Protein 1PZG (pdb70)

Organism: Toxoplasma gondii (NCBI:txid5811)

Secondary structure (DSSP, 8-state):
----SPPPEEEEE--SHHHHHHHHHHHHHT--EEEEE-SSSSHHHHHHHHHHHHHHHTT----EEEE-SHHHHHTT-SEEEE--S-SS-TT--GGG--GGGGHHHHHHHHHHHHHHHHHH-TTPEEEE-PSSHHHHHHH---S---GGGEEE--HHHHHHHHHHHHHHHHTS-GGGEE--EEB-SSTT-EE-GGG-EETTEEHHHHHHTTSS-HHHHHHHHHHHHHHHHHHHHHHSSS---HHHHHHHHHHHHHHHTT--EEEEEEEEEESGGG-EEEEEEEEEEEETTEEEEEPPPP--HHHHHHHHHHHHHHHHHHHHHHHH---/----SPPPEEEEE--SHHHHHHHHHHHHHT--EEEEE-SSSSHHHHHHHHHHHHHHHTT----EEE--SHHHHHTT-SEEEE--S-SS-TT--GGG--SGGGHHHHHHHHHHHHHHHHHH-TTSEEEE-SSSHHHHHHH---S---GGGEEE--HHHHHHHHHHHHHHHHTS-GGGEE--EEB-SSTT-EE-GGG-EETTEEHHHHHHTTSS-HHHHHHHHHHHHHHHHHHHHHHSSS---HHHHHHHHHHHHHHHTT--EEEEEEEEEESGGG-EEEEEEEEEEEETTEEEEEPPPP--HHHHHHHHHHHHHHHHHHHHHHHH---/---SPPPEEEEE--SHHHHHHHHHHHHHT--EEEEE-SSSSHHHHHHHHHHHHHHHTT----EEE--SHHHHHTT-SEEEE--S-SS-TT--GGG--GGGGHHHHHHHHHHHHHHHHHH-TTSEEEE--SSHHHHHHH---S---GGGEEE--HHHHHHHHHHHHHHHHTS-GGGEE--EEB-SSTT-EE-GGG-EETTEEHHHHHHTTSS-HHHHHHHHHHHHHHHHHHHHHHSSS---HHHHHHHHHHHHHHHTT--EEEEEEEEEESGGG-EEEEEEEEEEEETTEEEEE--PPP-HHHHHHHHHHHHHHHHHHHHHHHH-/----SPPPEEEEE--SHHHHHHHHHHHHHT--EEEEE-SSSSHHHHHHHHHHHHHHHTT----EEE--SHHHHHTT-SEEEE--S-SS-TT--GGG--SGGGHHHHHHHHHHHHHHHHHH-TTSEEEE--SSHHHHHHH---S---GGGEEE--HHHHHHHHHHHHHHHHTS-GGGEE--EEB-SSTT-EE-GGG-EETTEEHHHHHHTTSS-HHHHHHHHHHHHHHHHHHHHHHSSS---HHHHHHHHHHHHHHHTT--EEEEEEEEEESGGG-EEEEEEEEEEEETTEEEEEPPPP--HHHHHHHHHHHHHHHHHHHHHHHH-

Foldseek 3Di:
DDDDDAFAEEFEAACPQQSLLLLLVCLLVVRGAYEYEYCDPPVQQVSQVVSCVVNVVNVHDHHYYYDHDLQVRQARHQEYEYADFDQADPPDDLVPGFLLVRVVGCLVVLLVSLLSCLVHPLNHQYEYERPPWFLSQLSVVNNPHDQLRTWYDAWLLLQLQLLVLVCVLQVHDSVQWGWTWWFGLALLIRTPLQPIDGNNHTCVVCCVVPSDHPVSSVVSNVCSRCVFSVQCVVVVDGTDHNSSSVRSSVLVSCQVVFVQDWGWTWGADDCQVHDHSTTITFTFTQGVSGGPGTDRDDDDPVRCVSNVVSVVVSVVSSVVSVVPDDD/DDDDDAFAEEFEAACPQQSLLLLLVCLLVVRGAYEYEYQDPPVQQVSQVVSCVVNVVNVHDHHRYYDYDLQVRQARHQEYEYADFDQADPPDDLVPGFLLVRVVTCLVVLLVSLLSCLVHPLPHQYEYERPPFQLSQLSVVNNPHDQLRTWYFAFLLLQVQLLVLVCVLQVHDSVQKGWTWWFGRALLIRTCQQPIDGNNHGVVVVCVVPSAHPVSSVVSNNCSRCVFSVQCVVVVDGTDHNSSSVRRSVLVSCQVAFVFDWGWTWGADPQAVHDHSGTITFTFTQGVSGGPGGDHDDADDVRNVSNVVSVVVSVVSNVVCVVPDDD/DDDDAFAEEFEAACPQQSLLLLLVCLLVVRGAYEYEYCDPPPQQVSQVVSCVVNVVNVHDHHRYYDHDLQVRQARHQEYEYAPFDFADPPDDLVPGFLLVRLPCVLVVLLVSLLSCLVHPLNHQYEYERPPWQLSQLSVVNNPHDQLRTWYQAWLLLQLQLLVLVCVLQVHDSVQWGWTWWFGQALLIRTPLQPIDGNNHGCVVCCVVVSAHPVSSVVSNNCSRCVFSVQCVVVVDGTDRNSSSVRRSVLVSCQVAFVFDWGWTWGADPQAVHDHSGTITFTFTQGVSGTPGGDRDDDDPVRVVSNVVSVVVSVVSNVVSVVVD/DDDDDAFAEEFEEACPQQSLLLLLVCLLVVRGAYEYEYCDPPVQQVSQVVSCVVNVVNVHDHHYYYDHDLQVRQARHQEYEYAPFDQADPPDDLVPGFLLVRQVTCLVVLLVNLLSCLVHPLNHQYEYERPPWQLSQLSVVNNPHDQQRTWYDAWLLLQLQLLVLVCVLQVHDSVQWGWTWWFGQALLIRTPLQPIDGNNHGCVVVCVVVSAHPVRSVVSRNCSRCVFSVQCVVVVDGTDHNSSSVRRSVLVSCQVAFVFDFGWTWGADPQQVHDHSTTITFTFTQGVSGGPGTDRDDDDPVRVVSNVVSVVVSVVSNVVSVVVD

Sequence (1303 aa):
PALVQRRKKVAMIGSGMIGGTMGYLCALRELADVVLYDVVKGMPEGKALDLSHVTSVVDTNVSVRAEYSYEAALTGADCVIVTAGLTKVPGKPDSEWSRNDLLPFNSKIIREIGQNIKKYCPKTFIIVVTNPLDCMVKVMEASGVPTNMICGMACMLDSGRFRRYVADALSVSPRDVQATVIGTHGDCMVPLVRYITVNGYPIQKFIKDGVVTEKQLEEIAEHTKVSGGEIVRFLGQGSAYYAPAASAVAMATSFLNDEKRVIPCSVYCNGEYGLKDMFIGLPAVIGGAGIERVIELELNEEEKKQFQKSVDDVMALNKAVAALQAPPALVQRRKKVAMIGSGMIGGTMGYLCALRELADVVLYDVVKGMPEGKALDLSHVTSVVDTNVSVRAEYSYEAALTGADCVIVTAGLTKVPGKPDSEWSRNDLLPFNSKIIREIGQNIKKYCPKTFIIVVTNPLDCMVKVMEASGVPTNMICGMACMLDSGRFRRYVADALSVSPRDVQATVIGTHGDCMVPLVRYITVNGYPIQKFIKDGVVTEKQLEEIAEHTKVSGGEIVRFLGQGSAYYAPAASAVAMATSFLNDEKRVIPCSVYCNGEYGLKDMFIGLPAVIGGAGIERVIELELNEEEKKQFQKSVDDVMALNKAVAALQAPALVQRRKKVAMIGSGMIGGTMGYLCALRELADVVLYDVVKGMPEGKALDLSHVTSVVDTNVSVRAEYSYEAALTGADCVIVTAGLTKVPGKPDSEWSRNDLLPFNSKIIREIGQNIKKYCPKTFIIVVTNPLDCMVKVMEASGVPTNMICGMACMLDSGRFRRYVADALSVSPRDVQATVIGTHGDCMVPLVRYITVNGYPIQKFIKDGVVTEKQLEEIAEHTKVSGGEIVRFLGQGSAYYAPAASAVAMATSFLNDEKRVIPCSVYCNGEYGLKDMFIGLPAVIGGAGIERVIELELNEEEKKQFQKSVDDVMALNKAVAALQPALVQRRKKVAMIGSGMIGGTMGYLCALRELADVVLYDVVKGMPEGKALDLSHVTSVVDTNVSVRAEYSYEAALTGADCVIVTAGLTKVPGKPDSEWSRNDLLPFNSKIIREIGQNIKKYCPKTFIIVVTNPLDCMVKVMEASGVPTNMICGMACMLDSGRFRRYVADALSVSPRDVQATVIGTHGDCMVPLVRYITVNGYPIQKFIKDGVVTEKQLEEIAEHTKVSGGEIVRFLGQGSAYYAPAASAVAMATSFLNDEKRVIPCSVYCNGEYGLKDMFIGLPAVIGGAGIERVIELELNEEEKKQFQKSVDDVMALNKAVAALQ

Radius of gyration: 30.31 Å; Cα contacts (8 Å, |Δi|>4): 3137; chains: 4; bounding box: 79×86×85 Å

Nearest PDB structures (foldseek):
  1pzh-assembly1_C  TM=1.002E+00  e=8.165E-69  Toxoplasma gondii ME49
  1sow-assembly1_B  TM=9.943E-01  e=5.578E-57  Toxoplasma gondii
  4plf-assembly1_B  TM=9.916E-01  e=6.527E-54  Apicomplexa
  4plt-assembly1_B  TM=9.874E-01  e=1.674E-49  Apicomplexa
  7w8a-assembly1_A  TM=9.657E-01  e=4.203E-42  Babesia orientalis

Structure (mmCIF, N/CA/C/O backbone):
data_1PZG
#
_entry.id   1PZG
#
_cell.length_a   67.935
_cell.length_b   124.978
_cell.length_c   86.388
_cell.angle_alpha   90.00
_cell.angle_beta   105.94
_cell.angle_gamma   90.00
#
_symmetry.space_group_name_H-M   'P 1 21 1'
#
loop_
_entity.id
_entity.type
_entity.pdbx_description
1 polymer 'lactate dehydrogenase'
2 non-polymer 'SULFATE ION'
3 non-polymer '3-ACETYLPYRIDINE ADENINE DINUCLEOTIDE'
4 water water
#
loop_
_atom_site.group_PDB
_atom_site.id
_atom_site.type_symbol
_atom_site.label_atom_id
_atom_site.label_alt_id
_atom_site.label_comp_id
_atom_site.label_asym_id
_atom_site.label_entity_id
_atom_site.label_seq_id
_atom_site.pdbx_PDB_ins_code
_atom_site.Cartn_x
_atom_site.Cartn_y
_atom_site.Cartn_z
_atom_site.occupancy
_atom_site.B_iso_or_equiv
_atom_site.auth_seq_id
_atom_site.auth_comp_id
_atom_site.auth_asym_id
_atom_site.auth_atom_id
_atom_site.pdbx_PDB_model_num
ATOM 1 N N . PRO A 1 3 ? 12.137 -15.881 62.849 1.00 37.05 14 PRO A N 1
ATOM 2 C CA . PRO A 1 3 ? 12.537 -15.399 61.499 1.00 35.77 14 PRO A CA 1
ATOM 3 C C . PRO A 1 3 ? 12.712 -13.879 61.519 1.00 33.53 14 PRO A C 1
ATOM 4 O O . PRO A 1 3 ? 12.488 -13.236 62.547 1.00 34.16 14 PRO A O 1
ATOM 8 N N . ALA A 1 4 ? 13.100 -13.322 60.375 1.00 30.87 15 ALA A N 1
ATOM 9 C CA . ALA A 1 4 ? 13.322 -11.886 60.218 1.00 28.84 15 ALA A CA 1
ATOM 10 C C . ALA A 1 4 ? 12.047 -11.051 60.369 1.00 24.37 15 ALA A C 1
ATOM 11 O O . ALA A 1 4 ? 11.026 -11.340 59.755 1.00 23.86 15 ALA A O 1
ATOM 13 N N . LEU A 1 5 ? 12.121 -10.001 61.176 1.00 23.62 16 LEU A N 1
ATOM 14 C CA . LEU A 1 5 ? 10.963 -9.129 61.387 1.00 21.34 16 LEU A CA 1
ATOM 15 C C . LEU A 1 5 ? 10.694 -8.329 60.126 1.00 21.44 16 LEU A C 1
ATOM 16 O O . LEU A 1 5 ? 11.615 -7.742 59.551 1.00 23.01 16 LEU A O 1
ATOM 21 N N . VAL A 1 6 ? 9.436 -8.316 59.688 1.00 18.51 17 VAL A N 1
ATOM 22 C CA . VAL A 1 6 ? 9.030 -7.598 58.489 1.00 18.84 17 VAL A CA 1
ATOM 23 C C . VAL A 1 6 ? 8.128 -6.409 58.819 1.00 18.76 17 VAL A C 1
ATOM 24 O O . VAL A 1 6 ? 8.262 -5.343 58.216 1.00 19.76 17 VAL A O 1
ATOM 28 N N . GLN A 1 7 ? 7.198 -6.600 59.751 1.00 16.68 18 GLN A N 1
ATOM 29 C CA . GLN A 1 7 ? 6.293 -5.534 60.186 1.00 16.68 18 GLN A CA 1
ATOM 30 C C . GLN A 1 7 ? 6.614 -5.209 61.643 1.00 16.73 18 GLN A C 1
ATOM 31 O O . GLN A 1 7 ? 6.301 -5.989 62.544 1.00 19.88 18 GLN A O 1
ATOM 37 N N . ARG A 1 8 ? 7.250 -4.060 61.861 1.00 16.55 19 ARG A N 1
ATOM 38 C CA . ARG A 1 8 ? 7.642 -3.628 63.198 1.00 17.13 19 ARG A CA 1
ATOM 39 C C . ARG A 1 8 ? 6.562 -2.713 63.737 1.00 15.94 19 ARG A C 1
ATOM 40 O O . ARG A 1 8 ? 6.063 -1.851 63.008 1.00 17.16 19 ARG A O 1
ATOM 48 N N . ARG A 1 9 ? 6.186 -2.893 65.002 1.00 14.25 20 ARG A N 1
ATOM 49 C CA . ARG A 1 9 ? 5.190 -2.005 65.598 1.00 14.80 20 ARG A CA 1
ATOM 50 C C . ARG A 1 9 ? 5.704 -0.577 65.634 1.00 13.03 20 ARG A C 1
ATOM 51 O O . ARG A 1 9 ? 6.921 -0.341 65.688 1.00 15.00 20 ARG A O 1
ATOM 59 N N . LYS A 1 10 ? 4.779 0.376 65.641 1.00 12.93 21 LYS A N 1
ATOM 60 C CA . LYS A 1 10 ? 5.176 1.772 65.756 1.00 12.14 21 LYS A CA 1
ATOM 61 C C . LYS A 1 10 ? 5.682 1.938 67.191 1.00 12.82 21 LYS A C 1
ATOM 62 O O . LYS A 1 10 ? 5.324 1.154 68.081 1.00 15.78 21 LYS A O 1
ATOM 68 N N . LYS A 1 11 ? 6.511 2.954 67.417 1.00 13.53 22 LYS A N 1
ATOM 69 C CA . LYS A 1 11 ? 7.053 3.236 68.750 1.00 13.54 22 LYS A CA 1
ATOM 70 C C . LYS A 1 11 ? 6.827 4.714 69.059 1.00 13.78 22 LYS A C 1
ATOM 71 O O . LYS A 1 11 ? 7.164 5.592 68.257 1.00 13.26 22 LYS A O 1
ATOM 77 N N . VAL A 1 12 ? 6.246 4.988 70.227 1.00 12.92 23 VAL A N 1
ATOM 78 C CA . VAL A 1 12 ? 6.002 6.358 70.636 1.00 14.48 23 VAL A CA 1
ATOM 79 C C . VAL A 1 12 ? 6.730 6.560 71.951 1.00 13.74 23 VAL A C 1
ATOM 80 O O . VAL A 1 12 ? 6.540 5.769 72.899 1.00 14.30 23 VAL A O 1
ATOM 84 N N . ALA A 1 13 ? 7.567 7.603 72.004 1.00 13.03 24 ALA A N 1
ATOM 85 C CA . ALA A 1 13 ? 8.311 7.901 73.219 1.00 13.58 24 ALA A CA 1
ATOM 86 C C . ALA A 1 13 ? 7.654 9.029 73.982 1.00 11.60 24 ALA A C 1
ATOM 87 O O . ALA A 1 13 ? 7.426 10.128 73.443 1.00 12.93 24 ALA A O 1
ATOM 89 N N . MET A 1 14 ? 7.333 8.750 75.240 1.00 12.54 25 MET A N 1
ATOM 90 C CA . MET A 1 14 ? 6.748 9.779 76.090 1.00 14.11 25 MET A CA 1
ATOM 91 C C . MET A 1 14 ? 7.891 10.404 76.894 1.00 12.77 25 MET A C 1
ATOM 92 O O . MET A 1 14 ? 8.419 9.786 77.833 1.00 13.65 25 MET A O 1
ATOM 97 N N . ILE A 1 15 ? 8.315 11.603 76.504 1.00 13.86 26 ILE A N 1
ATOM 98 C CA . ILE A 1 15 ? 9.400 12.258 77.240 1.00 13.89 26 ILE A CA 1
ATOM 99 C C . ILE A 1 15 ? 8.684 13.124 78.264 1.00 13.21 26 ILE A C 1
ATOM 100 O O . ILE A 1 15 ? 8.173 14.210 77.961 1.00 12.98 26 ILE A O 1
ATOM 105 N N . GLY A 1 16 ? 8.662 12.600 79.490 1.00 13.50 27 GLY A N 1
ATOM 106 C CA . GLY A 1 16 ? 7.901 13.200 80.567 1.00 15.11 27 GLY A CA 1
ATOM 107 C C . GLY A 1 16 ? 6.903 12.086 80.864 1.00 14.95 27 GLY A C 1
ATOM 108 O O . GLY A 1 16 ? 6.147 11.671 79.974 1.00 14.01 27 GLY A O 1
ATOM 109 N N . SER A 1 17 ? 6.895 11.582 82.098 1.00 14.79 28 SER A N 1
ATOM 110 C CA . SER A 1 17 ? 6.018 10.478 82.479 1.00 14.14 28 SER A CA 1
ATOM 111 C C . SER A 1 17 ? 5.104 10.805 83.634 1.00 14.02 28 SER A C 1
ATOM 112 O O . SER A 1 17 ? 4.773 9.924 84.430 1.00 14.75 28 SER A O 1
ATOM 115 N N . GLY A 1 18 ? 4.730 12.075 83.708 1.00 13.66 29 GLY A N 1
ATOM 116 C CA . GLY A 1 18 ? 3.823 12.568 84.727 1.00 15.02 29 GLY A CA 1
ATOM 117 C C . GLY A 1 18 ? 2.390 12.243 84.334 1.00 14.86 29 GLY A C 1
ATOM 118 O O . GLY A 1 18 ? 2.155 11.233 83.643 1.00 14.65 29 GLY A O 1
ATOM 119 N N . MET A 1 19 ? 1.439 13.099 84.714 1.00 14.86 30 MET A N 1
ATOM 120 C CA . MET A 1 19 ? 0.039 12.814 84.443 1.00 16.83 30 MET A CA 1
ATOM 121 C C . MET A 1 19 ? -0.258 12.630 82.971 1.00 1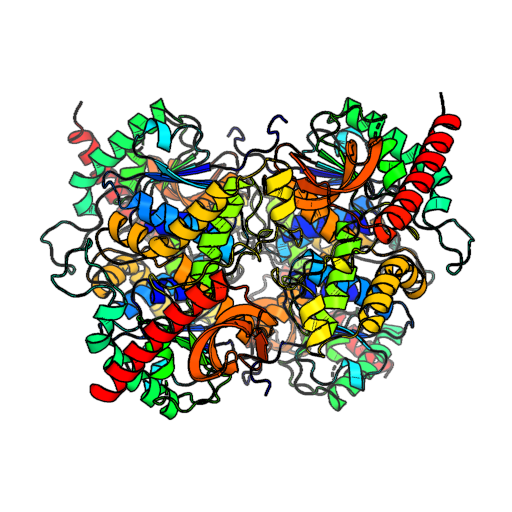5.13 30 MET A C 1
ATOM 122 O O . MET A 1 19 ? -0.850 11.626 82.570 1.00 14.79 30 MET A O 1
ATOM 127 N N . ILE A 1 20 ? 0.171 13.571 82.147 1.00 13.37 31 ILE A N 1
ATOM 128 C CA . ILE A 1 20 ? -0.142 13.415 80.726 1.00 13.19 31 ILE A CA 1
ATOM 129 C C . ILE A 1 20 ? 0.626 12.267 80.066 1.00 13.69 31 ILE A C 1
ATOM 130 O O . ILE A 1 20 ? 0.056 11.487 79.289 1.00 12.80 31 ILE A O 1
ATOM 135 N N . GLY A 1 21 ? 1.912 12.144 80.389 1.00 13.77 32 GLY A N 1
ATOM 136 C CA . GLY A 1 21 ? 2.710 11.083 79.796 1.00 13.30 32 GLY A CA 1
ATOM 137 C C . GLY A 1 21 ? 2.153 9.701 80.079 1.00 12.78 32 GLY A C 1
ATOM 138 O O . GLY A 1 21 ? 2.063 8.869 79.186 1.00 13.12 32 GLY A O 1
ATOM 139 N N . GLY A 1 22 ? 1.787 9.449 81.331 1.00 13.15 33 GLY A N 1
ATOM 140 C CA . GLY A 1 22 ? 1.238 8.150 81.683 1.00 14.06 33 GLY A CA 1
ATOM 141 C C . GLY A 1 22 ? -0.111 7.916 81.033 1.00 13.10 33 GLY A C 1
ATOM 142 O O . GLY A 1 22 ? -0.405 6.800 80.584 1.00 12.56 33 GLY A O 1
ATOM 143 N N . THR A 1 23 ? -0.930 8.967 80.974 1.00 12.90 35 THR A N 1
ATOM 144 C CA . THR A 1 23 ? -2.258 8.856 80.372 1.00 12.77 35 THR A CA 1
ATOM 145 C C . THR A 1 23 ? -2.143 8.548 78.877 1.00 13.76 35 THR A C 1
ATOM 146 O O . THR A 1 23 ? -2.943 7.780 78.328 1.00 13.12 35 THR A O 1
ATOM 150 N N . MET A 1 24 ? -1.150 9.135 78.213 1.00 13.14 36 MET A N 1
ATOM 151 C CA . MET A 1 24 ? -0.979 8.842 76.786 1.00 13.28 36 MET A CA 1
ATOM 152 C C . MET A 1 24 ? -0.504 7.392 76.613 1.00 13.36 36 MET A C 1
ATOM 153 O O . MET A 1 24 ? -0.878 6.709 75.647 1.00 12.35 36 MET A O 1
ATOM 158 N N . GLY A 1 25 ? 0.346 6.935 77.528 1.00 13.05 37 GLY A N 1
ATOM 159 C CA . GLY A 1 25 ? 0.805 5.551 77.482 1.00 13.08 37 GLY A CA 1
ATOM 160 C C . GLY A 1 25 ? -0.403 4.639 77.606 1.00 13.77 37 GLY A C 1
ATOM 161 O O . GLY A 1 25 ? -0.488 3.610 76.941 1.00 13.58 37 GLY A O 1
ATOM 162 N N . TYR A 1 26 ? -1.350 5.025 78.463 1.00 12.61 38 TYR A N 1
ATOM 163 C CA . TYR A 1 26 ? -2.564 4.229 78.657 1.00 11.21 38 TYR A CA 1
ATOM 164 C C . TYR A 1 26 ? -3.355 4.128 77.346 1.00 12.60 38 TYR A C 1
ATOM 165 O O . TYR A 1 26 ? -3.780 3.047 76.961 1.00 13.44 38 TYR A O 1
ATOM 174 N N . LEU A 1 27 ? -3.550 5.249 76.650 1.00 12.82 39 LEU A N 1
ATOM 175 C CA . LEU A 1 27 ? -4.305 5.208 75.395 1.00 12.09 39 LEU A CA 1
ATOM 176 C C . LEU A 1 27 ? -3.615 4.275 74.387 1.00 13.46 39 LEU A C 1
ATOM 177 O O . LEU A 1 27 ? -4.276 3.538 73.640 1.00 11.91 39 LEU A O 1
ATOM 182 N N . CYS A 1 28 ? -2.283 4.324 74.348 1.00 13.58 40 CYS A N 1
ATOM 183 C CA . CYS A 1 28 ? -1.553 3.459 73.417 1.00 14.28 40 CYS A CA 1
ATOM 184 C C . CYS A 1 28 ? -1.761 1.966 73.736 1.00 13.96 40 CYS A C 1
ATOM 185 O O . CYS A 1 28 ? -1.962 1.148 72.842 1.00 14.01 40 CYS A O 1
ATOM 188 N N . ALA A 1 29 ? -1.721 1.614 75.017 1.00 13.70 41 ALA A N 1
ATOM 189 C CA . ALA A 1 29 ? -1.930 0.229 75.406 1.00 12.09 41 ALA A CA 1
ATOM 190 C C . ALA A 1 29 ? -3.387 -0.205 75.178 1.00 12.71 41 ALA A C 1
ATOM 191 O O . ALA A 1 29 ? -3.643 -1.324 74.728 1.00 13.91 41 ALA A O 1
ATOM 193 N N . LEU A 1 30 ? -4.335 0.684 75.473 1.00 12.58 42 LEU A N 1
ATOM 194 C CA . LEU A 1 30 ? -5.751 0.350 75.322 1.00 12.74 42 LEU A CA 1
ATOM 195 C C . LEU A 1 30 ? -6.135 0.093 73.886 1.00 12.71 42 LEU A C 1
ATOM 196 O O . LEU A 1 30 ? -7.009 -0.745 73.603 1.00 13.67 42 LEU A O 1
ATOM 201 N N . ARG A 1 31 ? -5.466 0.819 72.988 1.00 12.56 43 ARG A N 1
ATOM 202 C CA . ARG A 1 31 ? -5.773 0.783 71.553 1.00 13.16 43 ARG A CA 1
ATOM 203 C C . ARG A 1 31 ? -4.807 -0.031 70.699 1.00 13.69 43 ARG A C 1
ATOM 204 O O . ARG A 1 31 ? -5.006 -0.159 69.482 1.00 14.87 43 ARG A O 1
ATOM 212 N N . GLU A 1 32 ? -3.794 -0.594 71.340 1.00 13.22 44 GLU A N 1
ATOM 213 C CA . GLU A 1 32 ? -2.731 -1.349 70.642 1.00 12.74 44 GLU A CA 1
ATOM 214 C C . GLU A 1 32 ? -2.153 -0.458 69.545 1.00 13.52 44 GLU A C 1
ATOM 215 O O . GLU A 1 32 ? -1.850 -0.915 68.426 1.00 15.01 44 GLU A O 1
ATOM 221 N N . LEU A 1 33 ? -1.972 0.812 69.866 1.00 14.35 45 LEU A N 1
ATOM 222 C CA . LEU A 1 33 ? -1.487 1.760 68.874 1.00 14.25 45 LEU A CA 1
ATOM 223 C C . LEU A 1 33 ? 0.001 1.681 68.590 1.00 14.99 45 LEU A C 1
ATOM 224 O O . LEU A 1 33 ? 0.438 1.825 67.432 1.00 14.20 45 LEU A O 1
ATOM 229 N N . ALA A 1 34 ? 0.784 1.423 69.629 1.00 13.58 46 ALA A N 1
ATOM 230 C CA . ALA A 1 34 ? 2.232 1.423 69.471 1.00 13.02 46 ALA A CA 1
ATOM 231 C C . ALA A 1 34 ? 2.904 0.935 70.731 1.00 13.30 46 ALA A C 1
ATOM 232 O O . ALA A 1 34 ? 2.302 0.925 71.814 1.00 13.18 46 ALA A O 1
ATOM 234 N N . ASP A 1 35 ? 4.163 0.532 70.583 1.00 13.48 47 ASP A N 1
ATOM 235 C CA . ASP A 1 35 ? 4.989 0.231 71.757 1.00 12.51 47 ASP A CA 1
ATOM 236 C C . ASP A 1 35 ? 5.240 1.607 72.384 1.00 12.95 47 ASP A C 1
ATOM 237 O O . ASP A 1 35 ? 5.326 2.623 71.687 1.00 14.36 47 ASP A O 1
ATOM 242 N N . VAL A 1 36 ? 5.371 1.623 73.704 1.00 13.47 49 VAL A N 1
ATOM 243 C CA . VAL A 1 36 ? 5.538 2.856 74.462 1.00 13.62 49 VAL A CA 1
ATOM 244 C C . VAL A 1 36 ? 6.785 2.847 75.318 1.00 14.06 49 VAL A C 1
ATOM 245 O O . VAL A 1 36 ? 7.100 1.836 75.928 1.00 14.39 49 VAL A O 1
ATOM 249 N N . VAL A 1 37 ? 7.484 3.981 75.358 1.00 13.86 50 VAL A N 1
ATOM 250 C CA . VAL A 1 37 ? 8.609 4.129 76.276 1.00 14.70 50 VAL A CA 1
ATOM 251 C C . VAL A 1 37 ? 8.241 5.314 77.156 1.00 14.93 50 VAL A C 1
ATOM 252 O O . VAL A 1 37 ? 7.740 6.331 76.664 1.00 15.17 50 VAL A O 1
ATOM 256 N N . LEU A 1 38 ? 8.428 5.154 78.464 1.00 15.00 51 LEU A N 1
ATOM 257 C CA . LEU A 1 38 ? 8.188 6.218 79.425 1.00 14.42 51 LEU A CA 1
ATOM 258 C C . LEU A 1 38 ? 9.558 6.663 79.924 1.00 15.72 51 LEU A C 1
ATOM 259 O O . LEU A 1 38 ? 10.331 5.855 80.447 1.00 17.52 51 LEU A O 1
ATOM 264 N N . TYR A 1 39 ? 9.841 7.947 79.766 1.00 14.87 52 TYR A N 1
ATOM 265 C CA . TYR A 1 39 ? 11.100 8.524 80.212 1.00 15.34 52 TYR A CA 1
ATOM 266 C C . TYR A 1 39 ? 10.817 9.701 81.143 1.00 16.16 52 TYR A C 1
ATOM 267 O O . TYR A 1 39 ? 9.897 10.486 80.897 1.00 15.90 52 TYR A O 1
ATOM 276 N N . ASP A 1 40 ? 11.597 9.825 82.217 1.00 16.05 53 ASP A N 1
ATOM 277 C CA . ASP A 1 40 ? 11.419 10.959 83.122 1.00 17.42 53 ASP A CA 1
ATOM 278 C C . ASP A 1 40 ? 12.727 11.124 83.874 1.00 18.40 53 ASP A C 1
ATOM 279 O O . ASP A 1 40 ? 13.558 10.210 83.880 1.00 20.21 53 ASP A O 1
ATOM 284 N N . VAL A 1 41 ? 12.924 12.287 84.477 1.00 19.88 54 VAL A N 1
ATOM 285 C CA . VAL A 1 41 ? 14.127 12.474 85.284 1.00 20.83 54 VAL A CA 1
ATOM 286 C C . VAL A 1 41 ? 13.879 11.910 86.682 1.00 22.10 54 VAL A C 1
ATOM 287 O O . VAL A 1 41 ? 14.817 11.703 87.450 1.00 23.54 54 VAL A O 1
ATOM 291 N N . VAL A 1 42 ? 12.616 11.684 87.023 1.00 22.64 55 VAL A N 1
ATOM 292 C CA . VAL A 1 42 ? 12.287 11.109 88.319 1.00 24.53 55 VAL A CA 1
ATOM 293 C C . VAL A 1 42 ? 12.486 9.609 88.208 1.00 28.69 55 VAL A C 1
ATOM 294 O O . VAL A 1 42 ? 11.912 8.958 87.337 1.00 28.92 55 VAL A O 1
ATOM 298 N N . LYS A 1 43 ? 13.302 9.073 89.106 1.00 30.43 56 LYS A N 1
ATOM 299 C CA . LYS A 1 43 ? 13.614 7.659 89.119 1.00 31.36 56 LYS A CA 1
ATOM 300 C C . LYS A 1 43 ? 12.540 6.862 89.835 1.00 30.19 56 LYS A C 1
ATOM 301 O O . LYS A 1 43 ? 11.961 7.312 90.838 1.00 30.45 56 LYS A O 1
ATOM 307 N N . GLY A 1 44 ? 12.263 5.685 89.294 1.00 27.66 57 GLY A N 1
ATOM 308 C CA . GLY A 1 44 ? 11.277 4.813 89.898 1.00 24.67 57 GLY A CA 1
ATOM 309 C C . GLY A 1 44 ? 9.866 4.923 89.356 1.00 23.94 57 GLY A C 1
ATOM 310 O O . GLY A 1 44 ? 9.313 3.937 88.870 1.00 22.12 57 GLY A O 1
ATOM 311 N N . MET A 1 45 ? 9.295 6.120 89.422 1.00 21.97 58 MET A N 1
ATOM 312 C CA . MET A 1 45 ? 7.919 6.341 88.997 1.00 21.89 58 MET A CA 1
ATOM 313 C C . MET A 1 45 ? 7.602 5.834 87.575 1.00 20.67 58 MET A C 1
ATOM 314 O O . MET A 1 45 ? 6.588 5.155 87.373 1.00 19.62 58 MET A O 1
ATOM 319 N N . PRO A 1 46 ? 8.458 6.133 86.581 1.00 18.36 59 PRO A N 1
ATOM 320 C CA . PRO A 1 46 ? 8.134 5.623 85.236 1.00 18.66 59 PRO A CA 1
ATOM 321 C C . PRO A 1 46 ? 8.095 4.088 85.204 1.00 18.70 59 PRO A C 1
ATOM 322 O O . PRO A 1 46 ? 7.334 3.493 84.441 1.00 16.83 59 PRO A O 1
ATOM 326 N N . GLU A 1 47 ? 8.921 3.442 86.032 1.00 18.20 60 GLU A N 1
ATOM 327 C CA . GLU A 1 47 ? 8.951 1.989 86.045 1.00 18.22 60 GLU A CA 1
ATOM 328 C C . GLU A 1 47 ? 7.663 1.439 86.638 1.00 16.92 60 GLU A C 1
ATOM 329 O O . GLU A 1 47 ? 7.156 0.410 86.191 1.00 17.26 60 GLU A O 1
ATOM 335 N N . GLY A 1 48 ? 7.122 2.150 87.623 1.00 16.47 61 GLY A N 1
ATOM 336 C CA . GLY A 1 48 ? 5.874 1.728 88.241 1.00 15.83 61 GLY A CA 1
ATOM 337 C C . GLY A 1 48 ? 4.736 1.867 87.239 1.00 15.35 61 GLY A C 1
ATOM 338 O O . GLY A 1 48 ? 3.899 0.955 87.095 1.00 15.24 61 GLY A O 1
ATOM 339 N N . LYS A 1 49 ? 4.693 3.001 86.550 1.00 14.11 62 LYS A N 1
ATOM 340 C CA . LYS A 1 49 ? 3.655 3.217 85.547 1.00 14.04 62 LYS A CA 1
ATOM 341 C C . LYS A 1 49 ? 3.812 2.253 84.382 1.00 15.14 62 LYS A C 1
ATOM 342 O O . LYS A 1 49 ? 2.821 1.776 83.841 1.00 13.97 62 LYS A O 1
ATOM 348 N N . ALA A 1 50 ? 5.044 1.981 83.962 1.00 14.77 63 ALA A N 1
ATOM 349 C CA . ALA A 1 50 ? 5.217 1.052 82.856 1.00 14.62 63 ALA A CA 1
ATOM 350 C C . ALA A 1 50 ? 4.716 -0.348 83.227 1.00 15.02 63 ALA A C 1
ATOM 351 O O . ALA A 1 50 ? 4.123 -1.047 82.398 1.00 14.04 63 ALA A O 1
ATOM 353 N N . LEU A 1 51 ? 4.947 -0.763 84.470 1.00 14.73 64 LEU A N 1
ATOM 354 C CA . LEU A 1 51 ? 4.453 -2.062 84.912 1.00 13.24 64 LEU A CA 1
ATOM 355 C C . LEU A 1 51 ? 2.914 -2.059 84.878 1.00 13.57 64 LEU A C 1
ATOM 356 O O . LEU A 1 51 ? 2.286 -2.980 84.356 1.00 12.60 64 LEU A O 1
ATOM 361 N N . ASP A 1 52 ? 2.314 -1.026 85.461 1.00 14.23 65 ASP A N 1
ATOM 362 C CA . ASP A 1 52 ? 0.857 -0.905 85.511 1.00 13.47 65 ASP A CA 1
ATOM 363 C C . ASP A 1 52 ? 0.291 -0.979 84.083 1.00 14.21 65 ASP A C 1
ATOM 364 O O . ASP A 1 52 ? -0.631 -1.758 83.804 1.00 12.72 65 ASP A O 1
ATOM 369 N N . LEU A 1 53 ? 0.868 -0.194 83.177 1.00 13.63 66 LEU A N 1
ATOM 370 C CA . LEU A 1 53 ? 0.423 -0.181 81.784 1.00 14.33 66 LEU A CA 1
ATOM 371 C C . LEU A 1 53 ? 0.652 -1.521 81.080 1.00 14.79 66 LEU A C 1
ATOM 372 O O . LEU A 1 53 ? -0.156 -1.932 80.235 1.00 15.39 66 LEU A O 1
ATOM 377 N N . SER A 1 54 ? 1.737 -2.226 81.405 1.00 12.87 67 SER A N 1
ATOM 378 C CA . SER A 1 54 ? 1.942 -3.521 80.773 1.00 13.05 67 SER A CA 1
ATOM 379 C C . SER A 1 54 ? 0.816 -4.469 81.206 1.00 12.64 67 SER A C 1
ATOM 380 O O . SER A 1 54 ? 0.358 -5.301 80.438 1.00 13.47 67 SER A O 1
ATOM 383 N N . HIS A 1 55 ? 0.373 -4.335 82.458 1.00 12.96 68 HIS A N 1
ATOM 384 C CA . HIS A 1 55 ? -0.693 -5.185 82.972 1.00 13.57 68 HIS A CA 1
ATOM 385 C C . HIS A 1 55 ? -2.001 -4.888 82.248 1.00 13.29 68 HIS A C 1
ATOM 386 O O . HIS A 1 55 ? -2.836 -5.777 82.063 1.00 13.57 68 HIS A O 1
ATOM 393 N N . VAL A 1 56 ? -2.192 -3.631 81.862 1.00 12.02 69 VAL A N 1
ATOM 394 C CA . VAL A 1 56 ? -3.393 -3.245 81.139 1.00 11.73 69 VAL A CA 1
ATOM 395 C C . VAL A 1 56 ? -3.522 -4.044 79.846 1.00 12.39 69 VAL A C 1
ATOM 396 O O . VAL A 1 56 ? -4.616 -4.461 79.490 1.00 12.40 69 VAL A O 1
ATOM 400 N N . THR A 1 57 ? -2.409 -4.269 79.149 1.00 11.75 70 THR A N 1
ATOM 401 C CA . THR A 1 57 ? -2.497 -4.984 77.885 1.00 12.20 70 THR A CA 1
ATOM 402 C C . THR A 1 57 ? -3.167 -6.350 78.058 1.00 12.49 70 THR A C 1
ATOM 403 O O . THR A 1 57 ? -3.945 -6.770 77.211 1.00 12.64 70 THR A O 1
ATOM 407 N N . SER A 1 58 ? -2.905 -7.046 79.159 1.00 12.01 71 SER A N 1
ATOM 408 C CA . SER A 1 58 ? -3.575 -8.331 79.345 1.00 12.12 71 SER A CA 1
ATOM 409 C C . SER A 1 58 ? -5.062 -8.112 79.583 1.00 11.76 71 SER A C 1
ATOM 410 O O . SER A 1 58 ? -5.923 -8.774 78.980 1.00 11.38 71 SER A O 1
ATOM 413 N N . VAL A 1 59 ? -5.363 -7.196 80.490 1.00 12.35 72 VAL A N 1
ATOM 414 C CA . VAL A 1 59 ? -6.755 -6.963 80.825 1.00 12.48 72 VAL A CA 1
ATOM 415 C C . VAL A 1 59 ? -7.609 -6.641 79.618 1.00 13.55 72 VAL A C 1
ATOM 416 O O . VAL A 1 59 ? -8.740 -7.138 79.520 1.00 14.36 72 VAL A O 1
ATOM 420 N N . VAL A 1 60 A -7.078 -5.837 78.690 1.00 12.04 73 VAL A N 1
ATOM 421 C CA . VAL A 1 60 A -7.848 -5.463 77.491 1.00 11.67 73 VAL A CA 1
ATOM 422 C C . VAL A 1 60 A -7.498 -6.218 76.217 1.00 13.11 73 VAL A C 1
ATOM 423 O O . VAL A 1 60 A -7.902 -5.834 75.120 1.00 13.28 73 VAL A O 1
ATOM 427 N N . ASP A 1 61 B -6.745 -7.299 76.379 1.00 13.21 73 ASP A N 1
ATOM 428 C CA . ASP A 1 61 B -6.391 -8.169 75.270 1.00 13.23 73 ASP A CA 1
ATOM 429 C C . ASP A 1 61 B -5.626 -7.538 74.125 1.00 14.31 73 ASP A C 1
ATOM 430 O O . ASP A 1 61 B -5.941 -7.793 72.950 1.00 15.60 73 ASP A O 1
ATOM 435 N N . THR A 1 62 ? -4.618 -6.729 74.443 1.00 11.89 74 THR A N 1
ATOM 436 C CA . THR A 1 62 ? -3.803 -6.144 73.369 1.00 11.56 74 THR A CA 1
ATOM 437 C C . THR A 1 62 ? -2.367 -6.571 73.583 1.00 12.58 74 THR A C 1
ATOM 438 O O . THR A 1 62 ? -2.023 -7.137 74.626 1.00 12.21 74 THR A O 1
ATOM 442 N N . ASN A 1 63 ? -1.516 -6.319 72.599 1.00 12.89 75 ASN A N 1
ATOM 443 C CA . ASN A 1 63 ? -0.122 -6.634 72.802 1.00 11.98 75 ASN A CA 1
ATOM 444 C C . ASN A 1 63 ? 0.828 -5.555 72.298 1.00 14.21 75 ASN A C 1
ATOM 445 O O . ASN A 1 63 ? 1.109 -5.476 71.101 1.00 14.41 75 ASN A O 1
ATOM 450 N N . VAL A 1 64 ? 1.248 -4.686 73.212 1.00 13.73 76 VAL A N 1
ATOM 451 C CA . VAL A 1 64 ? 2.282 -3.706 72.927 1.00 13.80 76 VAL A CA 1
ATOM 452 C C . VAL A 1 64 ? 3.211 -3.781 74.127 1.00 14.77 76 VAL A C 1
ATOM 453 O O . VAL A 1 64 ? 2.829 -4.259 75.206 1.00 14.82 76 VAL A O 1
ATOM 457 N N . SER A 1 65 ? 4.441 -3.334 73.921 1.00 14.33 77 SER A N 1
ATOM 458 C CA . SER A 1 65 ? 5.468 -3.302 74.956 1.00 14.25 77 SER A CA 1
ATOM 459 C C . SER A 1 65 ? 5.442 -1.929 75.614 1.00 14.94 77 SER A C 1
ATOM 460 O O . SER A 1 65 ? 5.428 -0.923 74.916 1.00 15.97 77 SER A O 1
ATOM 463 N N . VAL A 1 66 ? 5.365 -1.874 76.944 1.00 13.61 78 VAL A N 1
ATOM 464 C CA . VAL A 1 66 ? 5.435 -0.598 77.642 1.00 13.56 78 VAL A CA 1
ATOM 465 C C . VAL A 1 66 ? 6.650 -0.737 78.559 1.00 14.97 78 VAL A C 1
ATOM 466 O O . VAL A 1 66 ? 6.717 -1.645 79.411 1.00 15.59 78 VAL A O 1
ATOM 470 N N . ARG A 1 67 ? 7.620 0.156 78.373 1.00 15.33 79 ARG A N 1
ATOM 471 C CA . ARG A 1 67 ? 8.843 0.100 79.150 1.00 16.57 79 ARG A CA 1
ATOM 472 C C . ARG A 1 67 ? 9.295 1.463 79.613 1.00 16.22 79 ARG A C 1
ATOM 473 O O . ARG A 1 67 ? 9.060 2.460 78.950 1.00 16.15 79 ARG A O 1
ATOM 481 N N . ALA A 1 68 ? 9.961 1.494 80.763 1.00 15.42 80 ALA A N 1
ATOM 482 C CA . ALA A 1 68 ? 10.523 2.744 81.260 1.00 16.14 80 ALA A CA 1
ATOM 483 C C . ALA A 1 68 ? 11.984 2.735 80.796 1.00 17.19 80 ALA A C 1
ATOM 484 O O . ALA A 1 68 ? 12.610 1.671 80.734 1.00 18.89 80 ALA A O 1
ATOM 486 N N . GLU A 1 69 ? 12.515 3.896 80.423 1.00 18.98 81 GLU A N 1
ATOM 487 C CA . GLU A 1 69 ? 13.918 3.985 80.006 1.00 21.91 81 GLU A CA 1
ATOM 488 C C . GLU A 1 69 ? 14.487 5.190 80.744 1.00 23.18 81 GLU A C 1
ATOM 489 O O . GLU A 1 69 ? 13.823 6.219 80.871 1.00 23.63 81 GLU A O 1
ATOM 495 N N . TYR A 1 70 ? 15.696 5.093 81.282 1.00 27.33 83 TYR A N 1
ATOM 496 C CA . TYR A 1 70 ? 16.158 6.286 81.970 1.00 27.49 83 TYR A CA 1
ATOM 497 C C . TYR A 1 70 ? 17.155 7.140 81.217 1.00 25.55 83 TYR A C 1
ATOM 498 O O . TYR A 1 70 ? 17.470 8.246 81.659 1.00 28.33 83 TYR A O 1
ATOM 507 N N . SER A 1 71 ? 17.623 6.652 80.069 1.00 22.63 84 SER A N 1
ATOM 508 C CA . SER A 1 71 ? 18.548 7.441 79.254 1.00 21.23 84 SER A CA 1
ATOM 509 C C . SER A 1 71 ? 17.814 7.962 78.019 1.00 19.08 84 SER A C 1
ATOM 510 O O . SER A 1 71 ? 16.886 7.320 77.509 1.00 18.57 84 SER A O 1
ATOM 513 N N . TYR A 1 72 ? 18.237 9.130 77.550 1.00 18.71 85 TYR A N 1
ATOM 514 C CA . TYR A 1 72 ? 17.658 9.733 76.362 1.00 18.25 85 TYR A CA 1
ATOM 515 C C . TYR A 1 72 ? 17.863 8.787 75.172 1.00 18.29 85 TYR A C 1
ATOM 516 O O . TYR A 1 72 ? 16.968 8.589 74.353 1.00 16.31 85 TYR A O 1
ATOM 525 N N . GLU A 1 73 A 19.044 8.189 75.069 1.00 18.81 86 GLU A N 1
ATOM 526 C CA . GLU A 1 73 A 19.277 7.307 73.934 1.00 17.23 86 GLU A CA 1
ATOM 527 C C . GLU A 1 73 A 18.306 6.126 73.892 1.00 16.81 86 GLU A C 1
ATOM 528 O O . GLU A 1 73 A 17.704 5.849 72.854 1.00 18.00 86 GLU A O 1
ATOM 534 N N . ALA A 1 74 B 18.116 5.448 75.019 1.00 17.03 86 ALA A N 1
ATOM 535 C CA . ALA A 1 74 B 17.222 4.297 75.008 1.00 17.26 86 ALA A CA 1
ATOM 536 C C . ALA A 1 74 B 15.784 4.716 74.791 1.00 17.23 86 ALA A C 1
ATOM 537 O O . ALA A 1 74 B 15.010 4.003 74.155 1.00 18.38 86 ALA A O 1
ATOM 539 N N . ALA A 1 75 ? 15.425 5.889 75.294 1.00 16.75 87 ALA A N 1
ATOM 540 C CA . ALA A 1 75 ? 14.044 6.341 75.133 1.00 16.43 87 ALA A CA 1
ATOM 541 C C . ALA A 1 75 ? 13.724 6.796 73.710 1.00 16.49 87 ALA A C 1
ATOM 542 O O . ALA A 1 75 ? 12.660 6.480 73.151 1.00 17.16 87 ALA A O 1
ATOM 544 N N . LEU A 1 76 ? 14.661 7.506 73.102 1.00 16.37 88 LEU A N 1
ATOM 545 C CA . LEU A 1 76 ? 14.426 8.094 71.786 1.00 15.64 88 LEU A CA 1
ATOM 546 C C . LEU A 1 76 ? 14.775 7.295 70.538 1.00 16.00 88 LEU A C 1
ATOM 547 O O . LEU A 1 76 ? 14.162 7.483 69.495 1.00 15.55 88 LEU A O 1
ATOM 552 N N . THR A 1 77 ? 15.748 6.403 70.628 1.00 16.58 89 THR A N 1
ATOM 553 C CA . THR A 1 77 ? 16.134 5.638 69.450 1.00 16.09 89 THR A CA 1
ATOM 554 C C . THR A 1 77 ? 14.939 4.891 68.868 1.00 16.24 89 THR A C 1
ATOM 555 O O . THR A 1 77 ? 14.180 4.259 69.599 1.00 17.16 89 THR A O 1
ATOM 559 N N . GLY A 1 78 ? 14.773 4.985 67.553 1.00 15.80 90 GLY A N 1
ATOM 560 C CA . GLY A 1 78 ? 13.680 4.279 66.899 1.00 16.41 90 GLY A CA 1
ATOM 561 C C . GLY A 1 78 ? 12.282 4.825 67.107 1.00 17.20 90 GLY A C 1
ATOM 562 O O . GLY A 1 78 ? 11.301 4.216 66.671 1.00 16.96 90 GLY A O 1
ATOM 563 N N . ALA A 1 79 ? 12.166 5.973 67.762 1.00 16.78 91 ALA A N 1
ATOM 564 C CA . ALA A 1 79 ? 10.842 6.535 67.991 1.00 16.32 91 ALA A CA 1
ATOM 565 C C . ALA A 1 79 ? 10.213 7.124 66.734 1.00 16.14 91 ALA A C 1
ATOM 566 O O . ALA A 1 79 ? 10.790 8.000 66.072 1.00 14.83 91 ALA A O 1
ATOM 568 N N . ASP A 1 80 ? 9.045 6.598 66.372 1.00 14.59 92 ASP A N 1
ATOM 569 C CA . ASP A 1 80 ? 8.306 7.126 65.223 1.00 13.85 92 ASP A CA 1
ATOM 570 C C . ASP A 1 80 ? 7.717 8.481 65.563 1.00 13.95 92 ASP A C 1
ATOM 571 O O . ASP A 1 80 ? 7.579 9.351 64.701 1.00 14.62 92 ASP A O 1
ATOM 576 N N . CYS A 1 81 ? 7.363 8.654 66.836 1.00 13.39 93 CYS A N 1
ATOM 577 C CA . CYS A 1 81 ? 6.758 9.901 67.294 1.00 13.50 93 CYS A CA 1
ATOM 578 C C . CYS A 1 81 ? 7.214 10.122 68.734 1.00 13.08 93 CYS A C 1
ATOM 579 O O . CYS A 1 81 ? 7.347 9.163 69.474 1.00 12.86 93 CYS A O 1
ATOM 582 N N . VAL A 1 82 ? 7.520 11.371 69.085 1.00 12.71 94 VAL A N 1
ATOM 583 C CA . VAL A 1 82 ? 7.965 11.725 70.440 1.00 13.29 94 VAL A CA 1
ATOM 584 C C . VAL A 1 82 ? 6.982 12.765 70.961 1.00 13.11 94 VAL A C 1
ATOM 585 O O . VAL A 1 82 ? 6.769 13.803 70.317 1.00 14.17 94 VAL A O 1
ATOM 589 N N . ILE A 1 83 ? 6.350 12.487 72.104 1.00 12.73 95 ILE A N 1
ATOM 590 C CA . ILE A 1 83 ? 5.397 13.437 72.661 1.00 12.65 95 ILE A CA 1
ATOM 591 C C . ILE A 1 83 ? 6.030 13.951 73.942 1.00 13.48 95 ILE A C 1
ATOM 592 O O . ILE A 1 83 ? 6.271 13.183 74.870 1.00 12.63 95 ILE A O 1
ATOM 597 N N . VAL A 1 84 ? 6.279 15.257 73.980 1.00 13.77 96 VAL A N 1
ATOM 598 C CA . VAL A 1 84 ? 6.988 15.886 75.082 1.00 12.90 96 VAL A CA 1
ATOM 599 C C . VAL A 1 84 ? 6.120 16.661 76.061 1.00 13.49 96 VAL A C 1
ATOM 600 O O . VAL A 1 84 ? 5.503 17.677 75.703 1.00 14.05 96 VAL A O 1
ATOM 604 N N . THR A 1 85 ? 6.083 16.164 77.298 1.00 13.65 97 THR A N 1
ATOM 605 C CA . THR A 1 85 ? 5.307 16.783 78.372 1.00 14.10 97 THR A CA 1
ATOM 606 C C . THR A 1 85 ? 6.209 17.162 79.537 1.00 15.42 97 THR A C 1
ATOM 607 O O . THR A 1 85 ? 5.741 17.664 80.558 1.00 15.27 97 THR A O 1
ATOM 611 N N . ALA A 1 86 ? 7.505 16.915 79.394 1.00 14.39 98 ALA A N 1
ATOM 612 C CA . ALA A 1 86 ? 8.453 17.211 80.471 1.00 15.27 98 ALA A CA 1
ATOM 613 C C . ALA A 1 86 ? 8.406 18.680 80.874 1.00 15.32 98 ALA A C 1
ATOM 614 O O . ALA A 1 86 ? 8.427 19.560 80.012 1.00 14.40 98 ALA A O 1
ATOM 616 N N . GLY A 1 87 ? 8.353 18.935 82.184 1.00 16.94 99 GLY A N 1
ATOM 617 C CA . GLY A 1 87 ? 8.331 20.314 82.673 1.00 18.73 99 GLY A CA 1
ATOM 618 C C . GLY A 1 87 ? 7.368 20.568 83.826 1.00 19.17 99 GLY A C 1
ATOM 619 O O . GLY A 1 87 ? 6.666 19.662 84.283 1.00 20.12 99 GLY A O 1
ATOM 620 N N . LEU A 1 88 ? 7.336 21.809 84.306 1.00 18.98 100 LEU A N 1
ATOM 621 C CA . LEU A 1 88 ? 6.453 22.194 85.400 1.00 19.92 100 LEU A CA 1
ATOM 622 C C . LEU A 1 88 ? 5.052 22.544 84.930 1.00 20.42 100 LEU A C 1
ATOM 623 O O . LEU A 1 88 ? 4.860 22.962 83.794 1.00 19.61 100 LEU A O 1
ATOM 628 N N . THR A 1 89 ? 4.084 22.397 85.831 1.00 20.17 101 THR A N 1
ATOM 629 C CA . THR A 1 89 ? 2.696 22.731 85.542 1.00 21.28 101 THR A CA 1
ATOM 630 C C . THR A 1 89 ? 2.285 24.008 86.260 1.00 22.18 101 THR A C 1
ATOM 631 O O . THR A 1 89 ? 1.388 24.715 85.797 1.00 21.86 101 THR A O 1
ATOM 635 N N . LYS A 1 90 ? 2.937 24.286 87.391 1.00 22.53 102 LYS A N 1
ATOM 636 C CA . LYS A 1 90 ? 2.618 25.464 88.212 1.00 24.68 102 LYS A CA 1
ATOM 637 C C . LYS A 1 90 ? 3.903 25.984 88.846 1.00 26.20 102 LYS A C 1
ATOM 638 O O . LYS A 1 90 ? 4.832 25.218 89.089 1.00 26.39 102 LYS A O 1
ATOM 644 N N . VAL A 1 91 A 3.957 27.286 89.118 1.00 27.84 103 VAL A N 1
ATOM 645 C CA . VAL A 1 91 A 5.130 27.864 89.754 1.00 30.30 103 VAL A CA 1
ATOM 646 C C . VAL A 1 91 A 4.994 27.591 91.251 1.00 32.59 103 VAL A C 1
ATOM 647 O O . VAL A 1 91 A 3.991 27.959 91.868 1.00 31.55 103 VAL A O 1
ATOM 651 N N . PRO A 1 92 B 6.001 26.935 91.848 1.00 34.77 103 PRO A N 1
ATOM 652 C CA . PRO A 1 92 B 6.009 26.599 93.275 1.00 37.43 103 PRO A CA 1
ATOM 653 C C . PRO A 1 92 B 5.670 27.791 94.167 1.00 39.32 103 PRO A C 1
ATOM 654 O O . PRO A 1 92 B 6.154 28.901 93.943 1.00 40.17 103 PRO A O 1
ATOM 658 N N . GLY A 1 93 C 4.821 27.557 95.164 1.00 41.46 103 GLY A N 1
ATOM 659 C CA . GLY A 1 93 C 4.448 28.615 96.086 1.00 42.83 103 GLY A CA 1
ATOM 660 C C . GLY A 1 93 C 3.530 29.718 95.578 1.00 44.01 103 GLY A C 1
ATOM 661 O O . GLY A 1 93 C 3.213 30.641 96.329 1.00 43.73 103 GLY A O 1
ATOM 662 N N . LYS A 1 94 D 3.092 29.645 94.323 1.00 44.17 103 LYS A N 1
ATOM 663 C CA . LYS A 1 94 D 2.203 30.678 93.794 1.00 44.51 103 LYS A CA 1
ATOM 664 C C . LYS A 1 94 D 0.742 30.243 93.931 1.00 44.47 103 LYS A C 1
ATOM 665 O O . LYS A 1 94 D 0.411 29.082 93.702 1.00 44.78 103 LYS A O 1
ATOM 671 N N . PRO A 1 95 E -0.152 31.171 94.315 1.00 43.43 103 PRO A N 1
ATOM 672 C CA . PRO A 1 95 E -1.580 30.860 94.479 1.00 42.27 103 PRO A CA 1
ATOM 673 C C . PRO A 1 95 E -2.247 30.405 93.180 1.00 41.41 103 PRO A C 1
ATOM 674 O O . PRO A 1 95 E -1.931 30.918 92.101 1.00 40.57 103 PRO A O 1
ATOM 678 N N . ASP A 1 96 A -3.171 29.453 93.284 1.00 39.81 105 ASP A N 1
ATOM 679 C CA . ASP A 1 96 A -3.876 28.951 92.103 1.00 39.55 105 ASP A CA 1
ATOM 680 C C . ASP A 1 96 A -4.622 30.069 91.396 1.00 39.18 105 ASP A C 1
ATOM 681 O O . ASP A 1 96 A -4.865 29.998 90.187 1.00 39.16 105 ASP A O 1
ATOM 686 N N . SER A 1 97 B -4.998 31.093 92.160 1.00 39.36 105 SER A N 1
ATOM 687 C CA . SER A 1 97 B -5.737 32.233 91.623 1.00 38.96 105 SER A CA 1
ATOM 688 C C . SER A 1 97 B -4.902 33.027 90.629 1.00 38.35 105 SER A C 1
ATOM 689 O O . SER A 1 97 B -5.446 33.705 89.759 1.00 38.66 105 SER A O 1
ATOM 692 N N . GLU A 1 98 ? -3.581 32.927 90.760 1.00 37.88 106 GLU A N 1
ATOM 693 C CA . GLU A 1 98 ? -2.651 33.643 89.891 1.00 36.35 106 GLU A CA 1
ATOM 694 C C . GLU A 1 98 ? -1.935 32.723 88.905 1.00 33.82 106 GLU A C 1
ATOM 695 O O . GLU A 1 98 ? -0.895 33.093 88.357 1.00 32.62 106 GLU A O 1
ATOM 701 N N . TRP A 1 99 ? -2.474 31.526 88.689 1.00 30.66 107 TRP A N 1
ATOM 702 C CA . TRP A 1 99 ? -1.847 30.579 87.769 1.00 26.90 107 TRP A CA 1
ATOM 703 C C . TRP A 1 99 ? -1.787 31.156 86.349 1.00 25.71 107 TRP A C 1
ATOM 704 O O . TRP A 1 99 ? -2.772 31.690 85.833 1.00 25.83 107 TRP A O 1
ATOM 715 N N . SER A 1 100 ? -0.621 31.032 85.719 1.00 25.36 108 SER A N 1
ATOM 716 C CA . SER A 1 100 ? -0.398 31.542 84.370 1.00 24.31 108 SER A CA 1
ATOM 717 C C . SER A 1 100 ? 0.578 30.629 83.651 1.00 24.33 108 SER A C 1
ATOM 718 O O . SER A 1 100 ? 1.638 30.319 84.175 1.00 24.89 108 SER A O 1
ATOM 721 N N . ARG A 1 101 ? 0.236 30.204 82.442 1.00 23.37 109 ARG A N 1
ATOM 722 C CA . ARG A 1 101 ? 1.133 29.323 81.720 1.00 21.98 109 ARG A CA 1
ATOM 723 C C . ARG A 1 101 ? 2.436 30.036 81.357 1.00 21.58 109 ARG A C 1
ATOM 724 O O . ARG A 1 101 ? 3.503 29.418 81.376 1.00 20.33 109 ARG A O 1
ATOM 732 N N . ASN A 1 102 ? 2.355 31.331 81.047 1.00 21.63 110 ASN A N 1
ATOM 733 C CA . ASN A 1 102 ? 3.562 32.083 80.675 1.00 23.25 110 ASN A CA 1
ATOM 734 C C . ASN A 1 102 ? 4.598 32.129 81.790 1.00 23.75 110 ASN A C 1
ATOM 735 O O . ASN A 1 102 ? 5.800 32.229 81.524 1.00 23.22 110 ASN A O 1
ATOM 740 N N . ASP A 1 103 ? 4.144 32.060 83.035 1.00 22.85 111 ASP A N 1
ATOM 741 C CA . ASP A 1 103 ? 5.073 32.080 84.165 1.00 23.13 111 ASP A CA 1
ATOM 742 C C . ASP A 1 103 ? 5.991 30.868 84.137 1.00 21.87 111 ASP A C 1
ATOM 743 O O . ASP A 1 103 ? 7.036 30.869 84.772 1.00 22.47 111 ASP A O 1
ATOM 748 N N . LEU A 1 104 ? 5.590 29.817 83.424 1.00 21.76 112 LEU A N 1
ATOM 749 C CA . LEU A 1 104 ? 6.396 28.588 83.378 1.00 21.83 112 LEU A CA 1
ATOM 750 C C . LEU A 1 104 ? 7.599 28.695 82.453 1.00 21.35 112 LEU A C 1
ATOM 751 O O . LEU A 1 104 ? 8.475 27.839 82.468 1.00 24.05 112 LEU A O 1
ATOM 756 N N . LEU A 1 105 ? 7.636 29.757 81.663 1.00 21.64 113 LEU A N 1
ATOM 757 C CA . LEU A 1 105 ? 8.697 29.962 80.689 1.00 21.92 113 LEU A CA 1
ATOM 758 C C . LEU A 1 105 ? 10.133 29.787 81.177 1.00 21.95 113 LEU A C 1
ATOM 759 O O . LEU A 1 105 ? 10.911 29.032 80.580 1.00 20.22 113 LEU A O 1
ATOM 764 N N . PRO A 1 106 ? 10.516 30.468 82.270 1.00 21.81 114 PRO A N 1
ATOM 765 C CA . PRO A 1 106 ? 11.902 30.287 82.712 1.00 22.16 114 PRO A CA 1
ATOM 766 C C . PRO A 1 106 ? 12.224 28.927 83.300 1.00 22.71 114 PRO A C 1
ATOM 767 O O . PRO A 1 106 ? 13.392 28.562 83.433 1.00 24.05 114 PRO A O 1
ATOM 771 N N . PHE A 1 107 ? 11.196 28.170 83.657 1.00 21.18 115 PHE A N 1
ATOM 772 C CA . PHE A 1 107 ? 11.436 26.852 84.219 1.00 21.77 115 PHE A CA 1
ATOM 773 C C . PHE A 1 107 ? 11.483 25.767 83.143 1.00 20.82 115 PHE A C 1
ATOM 774 O O . PHE A 1 107 ? 12.219 24.789 83.281 1.00 23.38 115 PHE A O 1
ATOM 782 N N . ASN A 1 108 ? 10.731 25.960 82.062 1.00 17.66 116 ASN A N 1
ATOM 783 C CA . ASN A 1 108 ? 10.640 24.911 81.046 1.00 16.17 116 ASN A CA 1
ATOM 784 C C . ASN A 1 108 ? 11.440 25.072 79.763 1.00 17.33 116 ASN A C 1
ATOM 785 O O . ASN A 1 108 ? 11.618 24.094 79.027 1.00 17.49 116 ASN A O 1
ATOM 790 N N . SER A 1 109 ? 11.930 26.276 79.482 1.00 17.15 117 SER A N 1
ATOM 791 C CA . SER A 1 109 ? 12.673 26.448 78.233 1.00 16.91 117 SER A CA 1
ATOM 792 C C . SER A 1 109 ? 13.940 25.595 78.174 1.00 17.33 117 SER A C 1
ATOM 793 O O . SER A 1 109 ? 14.230 24.993 77.140 1.00 16.77 117 SER A O 1
ATOM 796 N N . LYS A 1 110 ? 14.692 25.510 79.271 1.00 17.89 118 LYS A N 1
ATOM 797 C CA . LYS A 1 110 ? 15.929 24.735 79.217 1.00 19.20 118 LYS A CA 1
ATOM 798 C C . LYS A 1 110 ? 15.698 23.242 79.035 1.00 19.44 118 LYS A C 1
ATOM 799 O O . LYS A 1 110 ? 16.473 22.548 78.374 1.00 18.59 118 L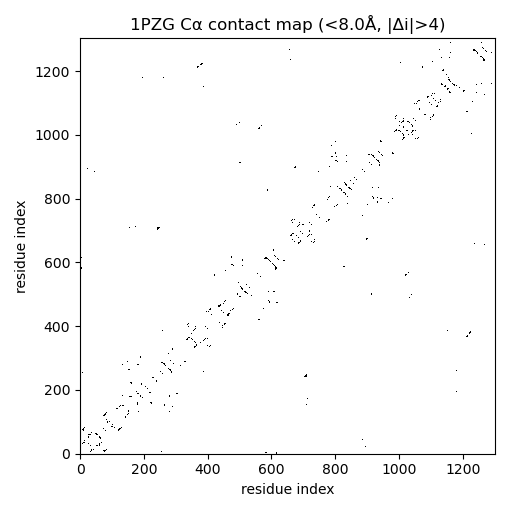YS A O 1
ATOM 805 N N . ILE A 1 111 ? 14.639 22.755 79.656 1.00 16.20 119 ILE A N 1
ATOM 806 C CA . ILE A 1 111 ? 14.267 21.347 79.574 1.00 18.26 119 ILE A CA 1
ATOM 807 C C . ILE A 1 111 ? 13.906 20.988 78.131 1.00 17.39 119 ILE A C 1
ATOM 808 O O . ILE A 1 111 ? 14.362 19.972 77.583 1.00 16.36 119 ILE A O 1
ATOM 813 N N . ILE A 1 112 ? 13.087 21.831 77.514 1.00 15.38 120 ILE A N 1
ATOM 814 C CA . ILE A 1 112 ? 12.655 21.579 76.149 1.00 14.85 120 ILE A CA 1
ATOM 815 C C . ILE A 1 112 ? 13.852 21.657 75.205 1.00 15.13 120 ILE A C 1
ATOM 816 O O . ILE A 1 112 ? 13.988 20.834 74.292 1.00 15.96 120 ILE A O 1
ATOM 821 N N . ARG A 1 113 ? 14.743 22.621 75.423 1.00 15.80 121 ARG A N 1
ATOM 822 C CA . ARG A 1 113 ? 15.918 22.708 74.544 1.00 16.54 121 ARG A CA 1
ATOM 823 C C . ARG A 1 113 ? 16.779 21.443 74.650 1.00 16.61 121 ARG A C 1
ATOM 824 O O . ARG A 1 113 ? 17.232 20.910 73.640 1.00 16.18 121 ARG A O 1
ATOM 832 N N . GLU A 1 114 ? 17.014 20.974 75.873 1.00 16.24 122 GLU A N 1
ATOM 833 C CA . GLU A 1 114 ? 17.821 19.774 76.074 1.00 15.93 122 GLU A CA 1
ATOM 834 C C . GLU A 1 114 ? 17.209 18.554 75.372 1.00 17.30 122 GLU A C 1
ATOM 835 O O . GLU A 1 114 ? 17.901 17.783 74.720 1.00 17.24 122 GLU A O 1
ATOM 841 N N . ILE A 1 115 ? 15.900 18.382 75.504 1.00 15.80 123 ILE A N 1
ATOM 842 C CA . ILE A 1 115 ? 15.229 17.251 74.876 1.00 15.01 123 ILE A CA 1
ATOM 843 C C . ILE A 1 115 ? 15.391 17.346 73.353 1.00 14.79 123 ILE A C 1
ATOM 844 O O . ILE A 1 115 ? 15.683 16.341 72.687 1.00 15.49 123 ILE A O 1
ATOM 849 N N . GLY A 1 116 ? 15.240 18.555 72.806 1.00 14.39 124 GLY A N 1
ATOM 850 C CA . GLY A 1 116 ? 15.402 18.721 71.364 1.00 14.96 124 GLY A CA 1
ATOM 851 C C . GLY A 1 116 ? 16.806 18.338 70.913 1.00 15.09 124 GLY A C 1
ATOM 852 O O . GLY A 1 116 ? 16.962 17.693 69.870 1.00 14.58 124 GLY A O 1
ATOM 853 N N . GLN A 1 117 ? 17.829 18.741 71.668 1.00 15.86 125 GLN A N 1
ATOM 854 C CA . GLN A 1 117 ? 19.214 18.394 71.291 1.00 16.20 125 GLN A CA 1
ATOM 855 C C . GLN A 1 117 ? 19.412 16.873 71.260 1.00 16.90 125 GLN A C 1
ATOM 856 O O . GLN A 1 117 ? 20.203 16.341 70.472 1.00 16.31 125 GLN A O 1
ATOM 862 N N . ASN A 1 118 ? 18.697 16.163 72.125 1.00 15.36 126 ASN A N 1
ATOM 863 C CA . ASN A 1 118 ? 18.798 14.717 72.135 1.00 15.70 126 ASN A CA 1
ATOM 864 C C . ASN A 1 118 ? 18.030 14.093 70.966 1.00 16.31 126 ASN A C 1
ATOM 865 O O . ASN A 1 118 ? 18.482 13.107 70.388 1.00 16.81 126 ASN A O 1
ATOM 870 N N . ILE A 1 119 ? 16.879 14.666 70.605 1.00 15.51 127 ILE A N 1
ATOM 871 C CA . ILE A 1 119 ? 16.119 14.160 69.457 1.00 15.74 127 ILE A CA 1
ATOM 872 C C . ILE A 1 119 ? 16.954 14.299 68.189 1.00 15.70 127 ILE A C 1
ATOM 873 O O . ILE A 1 119 ? 16.975 13.407 67.351 1.00 15.51 127 ILE A O 1
ATOM 878 N N . LYS A 1 120 ? 17.656 15.421 68.078 1.00 16.43 128 LYS A N 1
ATOM 879 C CA . LYS A 1 120 ? 18.501 15.698 66.910 1.00 17.16 128 LYS A CA 1
ATOM 880 C C . LYS A 1 120 ? 19.518 14.571 66.693 1.00 18.32 128 LYS A C 1
ATOM 881 O O . LYS A 1 120 ? 19.832 14.217 65.559 1.00 19.98 128 LYS A O 1
ATOM 887 N N . LYS A 1 121 ? 20.032 14.029 67.792 1.00 17.49 129 LYS A N 1
ATOM 888 C CA . LYS A 1 121 ? 21.021 12.959 67.757 1.00 18.37 129 LYS A CA 1
ATOM 889 C C . LYS A 1 121 ? 20.414 11.555 67.641 1.00 17.35 129 LYS A C 1
ATOM 890 O O . LYS A 1 121 ? 20.882 10.728 66.862 1.00 17.45 129 LYS A O 1
ATOM 896 N N . TYR A 1 122 ? 19.334 11.296 68.377 1.00 16.40 130 TYR A N 1
ATOM 897 C CA . TYR A 1 122 ? 18.771 9.950 68.424 1.00 16.01 130 TYR A CA 1
ATOM 898 C C . TYR A 1 122 ? 17.617 9.556 67.511 1.00 15.82 130 TYR A C 1
ATOM 899 O O . TYR A 1 122 ? 17.443 8.373 67.230 1.00 16.84 130 TYR A O 1
ATOM 908 N N . CYS A 1 123 ? 16.805 10.514 67.071 1.00 16.38 131 CYS A N 1
ATOM 909 C CA . CYS A 1 123 ? 15.701 10.165 66.182 1.00 15.43 131 CYS A CA 1
ATOM 910 C C . CYS A 1 123 ? 15.322 11.367 65.344 1.00 17.40 131 CYS A C 1
ATOM 911 O O . CYS A 1 123 ? 14.218 11.892 65.421 1.00 15.79 131 CYS A O 1
ATOM 914 N N . PRO A 1 124 A 16.257 11.807 64.491 1.00 17.62 132 PRO A N 1
ATOM 915 C CA . PRO A 1 124 A 16.005 12.968 63.639 1.00 18.93 132 PRO A CA 1
ATOM 916 C C . PRO A 1 124 A 14.851 12.853 62.643 1.00 17.23 132 PRO A C 1
ATOM 917 O O . PRO A 1 124 A 14.418 13.871 62.108 1.00 18.89 132 PRO A O 1
ATOM 921 N N . LYS A 1 125 B 14.343 11.644 62.403 1.00 16.91 132 LYS A N 1
ATOM 922 C CA . LYS A 1 125 B 13.228 11.453 61.477 1.00 18.22 132 LYS A CA 1
ATOM 923 C C . LYS A 1 125 B 11.884 11.328 62.196 1.00 17.13 132 LYS A C 1
ATOM 924 O O . LYS A 1 125 B 10.875 10.994 61.582 1.00 17.39 132 LYS A O 1
ATOM 930 N N . THR A 1 126 ? 11.869 11.594 63.497 1.00 15.42 133 THR A N 1
ATOM 931 C CA . THR A 1 126 ? 10.625 11.465 64.256 1.00 15.02 133 THR A CA 1
ATOM 932 C C . THR A 1 126 ? 9.664 12.646 64.025 1.00 14.45 133 THR A C 1
ATOM 933 O O . THR A 1 126 ? 10.035 13.683 63.464 1.00 15.18 133 THR A O 1
ATOM 937 N N . PHE A 1 127 ? 8.409 12.449 64.429 1.00 12.96 134 PHE A N 1
ATOM 938 C CA . PHE A 1 127 ? 7.410 13.499 64.385 1.00 13.57 134 PHE A CA 1
ATOM 939 C C . PHE A 1 127 ? 7.316 13.924 65.836 1.00 12.93 134 PHE A C 1
ATOM 940 O O . PHE A 1 127 ? 7.027 13.097 66.706 1.00 12.74 134 PHE A O 1
ATOM 948 N N . ILE A 1 128 ? 7.573 15.203 66.102 1.00 13.00 135 ILE A N 1
ATOM 949 C CA . ILE A 1 128 ? 7.554 15.703 67.470 1.00 12.88 135 ILE A CA 1
ATOM 950 C C . ILE A 1 128 ? 6.264 16.431 67.812 1.00 13.35 135 ILE A C 1
ATOM 951 O O . ILE A 1 128 ? 5.869 17.359 67.097 1.00 14.60 135 ILE A O 1
ATOM 956 N N . ILE A 1 129 ? 5.625 16.026 68.913 1.00 12.60 136 ILE A N 1
ATOM 957 C CA . ILE A 1 129 ? 4.430 16.730 69.382 1.00 12.44 136 ILE A CA 1
ATOM 958 C C . ILE A 1 129 ? 4.773 17.291 70.768 1.00 13.22 136 ILE A C 1
ATOM 959 O O . ILE A 1 129 ? 5.001 16.534 71.717 1.00 14.03 136 ILE A O 1
ATOM 964 N N . VAL A 1 130 ? 4.837 18.615 70.878 1.00 13.51 137 VAL A N 1
ATOM 965 C CA . VAL A 1 130 ? 5.146 19.253 72.153 1.00 14.02 137 VAL A CA 1
ATOM 966 C C . VAL A 1 130 ? 3.835 19.525 72.887 1.00 13.74 137 VAL A C 1
ATOM 967 O O . VAL A 1 130 ? 2.826 19.900 72.263 1.00 14.65 137 VAL A O 1
ATOM 971 N N . VAL A 1 131 ? 3.857 19.322 74.203 1.00 12.92 138 VAL A N 1
ATOM 972 C CA . VAL A 1 131 ? 2.691 19.577 75.054 1.00 14.33 138 VAL A CA 1
ATOM 973 C C . VAL A 1 131 ? 3.062 20.604 76.140 1.00 14.28 138 VAL A C 1
ATOM 974 O O . VAL A 1 131 ? 2.239 21.441 76.535 1.00 15.29 138 VAL A O 1
ATOM 978 N N . THR A 1 132 ? 4.311 20.552 76.598 1.00 13.74 139 THR A N 1
ATOM 979 C CA . THR A 1 132 ? 4.818 21.447 77.633 1.00 14.59 139 THR A CA 1
ATOM 980 C C . THR A 1 132 ? 4.472 22.933 77.419 1.00 15.42 139 THR A C 1
ATOM 981 O O . THR A 1 132 ? 4.636 23.477 76.332 1.00 14.97 139 THR A O 1
ATOM 985 N N . ASN A 1 133 ? 3.986 23.590 78.474 1.00 15.74 140 ASN A N 1
ATOM 986 C CA . ASN A 1 133 ? 3.654 25.017 78.405 1.00 16.45 140 ASN A CA 1
ATOM 987 C C . ASN A 1 133 ? 4.887 25.878 78.751 1.00 17.20 140 ASN A C 1
ATOM 988 O O . ASN A 1 133 ? 5.827 25.391 79.397 1.00 17.59 140 ASN A O 1
ATOM 993 N N . PRO A 1 134 ? 4.927 27.141 78.284 1.00 17.24 141 PRO A N 1
ATOM 994 C CA . PRO A 1 134 ? 3.903 27.791 77.453 1.00 17.18 141 PRO A CA 1
ATOM 995 C C . PRO A 1 134 ? 4.097 27.228 76.052 1.00 16.74 141 PRO A C 1
ATOM 996 O O . PRO A 1 134 ? 5.146 27.385 75.422 1.00 17.27 141 PRO A O 1
ATOM 1000 N N . LEU A 1 135 ? 3.048 26.579 75.578 1.00 15.96 142 LEU A N 1
ATOM 1001 C CA . LEU A 1 135 ? 3.079 25.832 74.333 1.00 15.36 142 LEU A CA 1
ATOM 1002 C C . LEU A 1 135 ? 3.704 26.388 73.068 1.00 15.43 142 LEU A C 1
ATOM 1003 O O . LEU A 1 135 ? 4.679 25.817 72.564 1.00 13.94 142 LEU A O 1
ATOM 1008 N N . ASP A 1 136 ? 3.201 27.499 72.557 1.00 15.76 143 ASP A N 1
ATOM 1009 C CA . ASP A 1 136 ? 3.730 27.985 71.282 1.00 16.42 143 ASP A CA 1
ATOM 1010 C C . ASP A 1 136 ? 5.197 28.382 71.349 1.00 16.30 143 ASP A C 1
ATOM 1011 O O . ASP A 1 136 ? 5.950 28.199 70.383 1.00 16.51 143 ASP A O 1
ATOM 1016 N N . CYS A 1 137 ? 5.605 28.887 72.501 1.00 16.78 144 CYS A N 1
ATOM 1017 C CA . CYS A 1 137 ? 6.993 29.282 72.719 1.00 17.33 144 CYS A CA 1
ATOM 1018 C C . CYS A 1 137 ? 7.835 28.005 72.773 1.00 16.93 144 CYS A C 1
ATOM 1019 O O . CYS A 1 137 ? 8.922 27.925 72.185 1.00 18.62 144 CYS A O 1
ATOM 1022 N N . MET A 1 138 ? 7.338 26.990 73.477 1.00 15.50 145 MET A N 1
ATOM 1023 C CA . MET A 1 138 ? 8.111 25.760 73.580 1.00 15.67 145 MET A CA 1
ATOM 1024 C C . MET A 1 138 ? 8.258 25.011 72.254 1.00 15.91 145 MET A C 1
ATOM 1025 O O . MET A 1 138 ? 9.283 24.356 72.024 1.00 16.89 145 MET A O 1
ATOM 1030 N N . VAL A 1 139 ? 7.253 25.102 71.382 1.00 14.77 146 VAL A N 1
ATOM 1031 C CA . VAL A 1 139 ? 7.352 24.409 70.099 1.00 15.09 146 VAL A CA 1
ATOM 1032 C C . VAL A 1 139 ? 8.497 25.053 69.322 1.00 16.13 146 VAL A C 1
ATOM 1033 O O . VAL A 1 139 ? 9.261 24.363 68.657 1.00 16.77 146 VAL A O 1
ATOM 1037 N N . LYS A 1 140 ? 8.620 26.381 69.402 1.00 16.09 147 LYS A N 1
ATOM 1038 C CA . LYS A 1 140 ? 9.700 27.038 68.672 1.00 16.06 147 LYS A CA 1
ATOM 1039 C C . LYS A 1 140 ? 11.057 26.613 69.241 1.00 15.88 147 LYS A C 1
ATOM 1040 O O . LYS A 1 140 ? 11.991 26.342 68.486 1.00 16.56 147 LYS A O 1
ATOM 1046 N N . VAL A 1 141 ? 11.170 26.554 70.567 1.00 15.25 148 VAL A N 1
ATOM 1047 C CA . VAL A 1 141 ? 12.438 26.139 71.185 1.00 15.93 148 VAL A CA 1
ATOM 1048 C C . VAL A 1 141 ? 12.792 24.719 70.725 1.00 16.12 148 VAL A C 1
ATOM 1049 O O . VAL A 1 141 ? 13.943 24.419 70.360 1.00 16.13 148 VAL A O 1
ATOM 1053 N N . MET A 1 142 ? 11.791 23.843 70.716 1.00 15.21 149 MET A N 1
ATOM 1054 C CA . MET A 1 142 ? 12.004 22.460 70.294 1.00 14.17 149 MET A CA 1
ATOM 1055 C C . MET A 1 142 ? 12.424 22.392 68.826 1.00 15.51 149 MET A C 1
ATOM 1056 O O . MET A 1 142 ? 13.273 21.596 68.445 1.00 16.38 149 MET A O 1
ATOM 1071 N N . GLU A 1 144 ? 14.058 24.692 67.051 1.00 16.90 151 GLU A N 1
ATOM 1072 C CA . GLU A 1 144 ? 15.443 25.147 66.896 1.00 19.16 151 GLU A CA 1
ATOM 1073 C C . GLU A 1 144 ? 16.446 24.137 67.418 1.00 19.05 151 GLU A C 1
ATOM 1074 O O . GLU A 1 144 ? 17.479 23.881 66.787 1.00 20.06 151 GLU A O 1
ATOM 1080 N N . ALA A 1 145 ? 16.126 23.543 68.558 1.00 16.72 152 ALA A N 1
ATOM 1081 C CA . ALA A 1 145 ? 17.025 22.584 69.181 1.00 17.58 152 ALA A CA 1
ATOM 1082 C C . ALA A 1 145 ? 17.106 21.241 68.487 1.00 17.30 152 ALA A C 1
ATOM 1083 O O . ALA A 1 145 ? 18.186 20.645 68.408 1.00 18.57 152 ALA A O 1
ATOM 1085 N N . SER A 1 146 ? 15.974 20.755 67.993 1.00 17.45 153 SER A N 1
ATOM 1086 C CA . SER A 1 146 ? 15.936 19.442 67.362 1.00 16.16 153 SER A CA 1
ATOM 1087 C C . SER A 1 146 ? 16.396 19.431 65.926 1.00 15.53 153 SER A C 1
ATOM 1088 O O . SER A 1 146 ? 16.835 18.392 65.436 1.00 16.28 153 SER A O 1
ATOM 1091 N N . GLY A 1 147 ? 16.279 20.570 65.254 1.00 16.07 154 GLY A N 1
ATOM 1092 C CA . GLY A 1 147 ? 16.690 20.632 63.857 1.00 16.70 154 GLY A CA 1
ATOM 1093 C C . GLY A 1 147 ? 15.822 19.862 62.868 1.00 17.42 154 GLY A C 1
ATOM 1094 O O . GLY A 1 147 ? 16.186 19.725 61.698 1.00 17.95 154 GLY A O 1
ATOM 1095 N N . VAL A 1 148 ? 14.668 19.370 63.298 1.00 16.13 155 VAL A N 1
ATOM 1096 C CA . VAL A 1 148 ? 13.827 18.599 62.376 1.00 15.90 155 VAL A CA 1
ATOM 1097 C C . VAL A 1 148 ? 13.136 19.504 61.342 1.00 16.34 155 VAL A C 1
ATOM 1098 O O . VAL A 1 148 ? 13.030 20.711 61.539 1.00 17.29 155 VAL A O 1
ATOM 1102 N N . PRO A 1 149 ? 12.676 18.925 60.220 1.00 15.87 156 PRO A N 1
ATOM 1103 C CA . PRO A 1 149 ? 11.999 19.750 59.211 1.00 16.35 156 PRO A CA 1
ATOM 1104 C C . PRO A 1 149 ? 10.800 20.406 59.881 1.00 17.37 156 PRO A C 1
ATOM 1105 O O . PRO A 1 149 ? 10.203 19.808 60.779 1.00 16.26 156 PRO A O 1
ATOM 1109 N N . THR A 1 150 ? 10.441 21.615 59.460 1.00 16.00 157 THR A N 1
ATOM 1110 C CA . THR A 1 150 ? 9.337 22.307 60.105 1.00 16.74 157 THR A CA 1
ATOM 1111 C C . THR A 1 150 ? 7.992 21.584 60.000 1.00 16.99 157 THR A C 1
ATOM 1112 O O . THR A 1 150 ? 7.092 21.853 60.799 1.00 18.14 157 THR A O 1
ATOM 1116 N N . ASN A 1 151 ? 7.834 20.678 59.036 1.00 16.28 158 ASN A N 1
ATOM 1117 C CA . ASN A 1 151 ? 6.572 19.935 58.930 1.00 15.77 158 ASN A CA 1
ATOM 1118 C C . ASN A 1 151 ? 6.543 18.740 59.881 1.00 14.92 158 ASN A C 1
ATOM 1119 O O . ASN A 1 151 ? 5.522 18.049 59.979 1.00 16.42 158 ASN A O 1
ATOM 1124 N N . MET A 1 152 ? 7.646 18.494 60.580 1.00 14.09 159 MET A N 1
ATOM 1125 C CA . MET A 1 152 ? 7.721 17.333 61.474 1.00 14.05 159 MET A CA 1
ATOM 1126 C C . MET A 1 152 ? 7.671 17.685 62.949 1.00 14.84 159 MET A C 1
ATOM 1127 O O . MET A 1 152 ? 8.028 16.876 63.823 1.00 14.94 159 MET A O 1
ATOM 1132 N N . ILE A 1 153 ? 7.211 18.896 63.226 1.00 17.08 160 ILE A N 1
ATOM 1133 C CA . ILE A 1 153 ? 7.111 19.351 64.601 1.00 16.50 160 ILE A CA 1
ATOM 1134 C C . ILE A 1 153 ? 5.852 20.176 64.757 1.00 17.66 160 ILE A C 1
ATOM 1135 O O . ILE A 1 153 ? 5.504 20.956 63.877 1.00 17.35 160 ILE A O 1
ATOM 1140 N N . CYS A 1 154 ? 5.138 19.985 65.861 1.00 15.62 161 CYS A N 1
ATOM 1141 C CA . CYS A 1 154 ? 3.949 20.787 66.103 1.00 14.55 161 CYS A CA 1
ATOM 1142 C C . CYS A 1 154 ? 3.668 20.734 67.609 1.00 14.72 161 CYS A C 1
ATOM 1143 O O . CYS A 1 154 ? 4.312 19.967 68.357 1.00 14.66 161 CYS A O 1
ATOM 1146 N N . GLY A 1 155 ? 2.718 21.551 68.048 1.00 13.88 162 GLY A N 1
ATOM 1147 C CA . GLY A 1 155 ? 2.375 21.567 69.454 1.00 13.69 162 GLY A CA 1
ATOM 1148 C C . GLY A 1 155 ? 0.913 21.256 69.636 1.00 14.38 162 GLY A C 1
ATOM 1149 O O . GLY A 1 155 ? 0.061 21.689 68.849 1.00 15.81 162 GLY A O 1
ATOM 1150 N N . MET A 1 156 ? 0.610 20.496 70.677 1.00 14.51 163 MET A N 1
ATOM 1151 C CA . MET A 1 156 ? -0.775 20.195 70.969 1.00 14.55 163 MET A CA 1
ATOM 1152 C C . MET A 1 156 ? -1.356 21.278 71.878 1.00 14.81 163 MET A C 1
ATOM 1153 O O . MET A 1 156 ? -0.833 21.519 72.963 1.00 15.53 163 MET A O 1
ATOM 1158 N N . ALA A 1 157 ? -2.403 21.959 71.416 1.00 13.89 164 ALA A N 1
ATOM 1159 C CA . ALA A 1 157 ? -3.115 22.891 72.288 1.00 14.77 164 ALA A CA 1
ATOM 1160 C C . ALA A 1 157 ? -4.500 23.151 71.734 1.00 15.02 164 ALA A C 1
ATOM 1161 O O . ALA A 1 157 ? -5.505 22.898 72.400 1.00 14.67 164 ALA A O 1
ATOM 1163 N N . CYS A 1 158 ? -4.559 23.620 70.495 1.00 15.64 165 CYS A N 1
ATOM 1164 C CA . CYS A 1 158 ? -5.846 23.983 69.946 1.00 15.42 165 CYS A CA 1
ATOM 1165 C C . CYS A 1 158 ? -6.839 22.845 69.780 1.00 13.24 165 CYS A C 1
ATOM 1166 O O . CYS A 1 158 ? -8.030 23.102 69.717 1.00 15.68 165 CYS A O 1
ATOM 1169 N N . MET A 1 159 ? -6.386 21.588 69.715 1.00 13.55 166 MET A N 1
ATOM 1170 C CA . MET A 1 159 ? -7.377 20.520 69.600 1.00 12.90 166 MET A CA 1
ATOM 1171 C C . MET A 1 159 ? -8.072 20.416 70.934 1.00 12.89 166 MET A C 1
ATOM 1172 O O . MET A 1 159 ? -9.270 20.078 71.001 1.00 13.97 166 MET A O 1
ATOM 1177 N N . LEU A 1 160 ? -7.316 20.679 71.995 1.00 13.65 167 LEU A N 1
ATOM 1178 C CA . LEU A 1 160 ? -7.855 20.645 73.364 1.00 13.54 167 LEU A CA 1
ATOM 1179 C C . LEU A 1 160 ? -8.801 21.824 73.577 1.00 14.78 167 LEU A C 1
ATOM 1180 O O . LEU A 1 160 ? -9.924 21.654 74.066 1.00 14.63 167 LEU A O 1
ATOM 1185 N N . ASP A 1 161 ? -8.345 23.021 73.218 1.00 14.73 168 ASP A N 1
ATOM 1186 C CA . ASP A 1 161 ? -9.192 24.201 73.362 1.00 14.33 168 ASP A CA 1
ATOM 1187 C C . ASP A 1 161 ? -10.462 24.048 72.537 1.00 14.55 168 ASP A C 1
ATOM 1188 O O . ASP A 1 161 ? -11.561 24.363 73.001 1.00 15.05 168 ASP A O 1
ATOM 1193 N N . SER A 1 162 ? -10.319 23.564 71.307 1.00 14.45 169 SER A N 1
ATOM 1194 C CA . SER A 1 162 ? -11.470 23.357 70.445 1.00 13.86 169 SER A CA 1
ATOM 1195 C C . SER A 1 162 ? -12.356 22.251 70.999 1.00 14.01 169 SER A C 1
ATOM 1196 O O . SER A 1 162 ? -13.573 22.310 70.845 1.00 13.66 169 SER A O 1
ATOM 1199 N N . GLY A 1 163 ? -11.749 21.245 71.637 1.00 13.79 170 GLY A N 1
ATOM 1200 C CA . GLY A 1 163 ? -12.523 20.145 72.201 1.00 14.81 170 GLY A CA 1
ATOM 1201 C C . GLY A 1 163 ? -13.430 20.665 73.306 1.00 14.18 170 GLY A C 1
ATOM 1202 O O . GLY A 1 163 ? -14.596 20.262 73.424 1.00 14.39 170 GLY A O 1
ATOM 1203 N N . ARG A 1 164 ? -12.894 21.569 74.113 1.00 14.72 171 ARG A N 1
ATOM 1204 C CA . ARG A 1 164 ? -13.665 22.185 75.198 1.00 13.64 171 ARG A CA 1
ATOM 1205 C C . ARG A 1 164 ? -14.823 22.996 74.623 1.00 14.36 171 ARG A C 1
ATOM 1206 O O . ARG A 1 164 ? -15.975 22.834 75.042 1.00 14.60 171 ARG A O 1
ATOM 1214 N N . PHE A 1 165 ? -14.497 23.864 73.666 1.00 14.58 172 PHE A N 1
ATOM 1215 C CA . PHE A 1 165 ? -15.429 24.731 72.935 1.00 14.35 172 PHE A CA 1
ATOM 1216 C C . PHE A 1 165 ? -16.568 23.845 72.392 1.00 15.79 172 PHE A C 1
ATOM 1217 O O . PHE A 1 165 ? -17.759 24.127 72.584 1.00 14.62 172 PHE A O 1
ATOM 1225 N N . ARG A 1 166 ? -16.187 22.753 71.732 1.00 13.61 173 ARG A N 1
ATOM 1226 C CA . ARG A 1 166 ? -17.157 21.825 71.145 1.00 14.66 173 ARG A CA 1
ATOM 1227 C C . ARG A 1 166 ? -18.072 21.163 72.166 1.00 13.67 173 ARG A C 1
ATOM 1228 O O . ARG A 1 166 ? -19.259 21.001 71.917 1.00 14.92 173 ARG A O 1
ATOM 1236 N N . ARG A 1 167 ? -17.521 20.770 73.315 1.00 13.85 174 ARG A N 1
ATOM 1237 C CA . ARG A 1 167 ? -18.327 20.128 74.347 1.00 13.51 174 ARG A CA 1
ATOM 1238 C C . ARG A 1 167 ? -19.400 21.070 74.873 1.00 13.95 174 ARG A C 1
ATOM 1239 O O . ARG A 1 167 ? -20.546 20.657 75.079 1.00 13.79 174 ARG A O 1
ATOM 1247 N N . TYR A 1 168 ? -19.017 22.325 75.105 1.00 15.12 175 TYR A N 1
ATOM 1248 C CA . TYR A 1 168 ? -19.957 23.321 75.622 1.00 14.75 175 TYR A CA 1
ATOM 1249 C C . TYR A 1 168 ? -21.052 23.621 74.604 1.00 15.46 175 TYR A C 1
ATOM 1250 O O . TYR A 1 168 ? -22.233 23.735 74.961 1.00 15.29 175 TYR A O 1
ATOM 1259 N N . VAL A 1 169 ? -20.675 23.751 73.334 1.00 14.59 176 VAL A N 1
ATOM 1260 C CA . VAL A 1 169 ? -21.669 24.006 72.300 1.00 14.18 176 VAL A CA 1
ATOM 1261 C C . VAL A 1 169 ? -22.588 22.780 72.150 1.00 14.20 176 VAL A C 1
ATOM 1262 O O . VAL A 1 169 ? -23.806 22.924 72.019 1.00 15.42 176 VAL A O 1
ATOM 1266 N N . ALA A 1 170 ? -22.007 21.574 72.181 1.00 13.40 177 ALA A N 1
ATOM 1267 C CA . ALA A 1 170 ? -22.789 20.356 72.025 1.00 13.98 177 ALA A CA 1
ATOM 1268 C C . ALA A 1 170 ? -23.830 20.268 73.141 1.00 14.91 177 ALA A C 1
ATOM 1269 O O . ALA A 1 170 ? -24.958 19.856 72.908 1.00 15.23 177 ALA A O 1
ATOM 1271 N N . ASP A 1 171 ? -23.448 20.662 74.347 1.00 15.51 178 ASP A N 1
ATOM 1272 C CA . ASP A 1 171 ? -24.392 20.626 75.471 1.00 16.10 178 ASP A CA 1
ATOM 1273 C C . ASP A 1 171 ? -25.517 21.638 75.258 1.00 16.74 178 ASP A C 1
ATOM 1274 O O . ASP A 1 171 ? -26.690 21.370 75.553 1.00 16.16 178 ASP A O 1
ATOM 1279 N N . ALA A 1 172 ? -25.147 22.803 74.758 1.00 15.54 179 ALA A N 1
ATOM 1280 C CA . ALA A 1 172 ? -26.122 23.862 74.497 1.00 15.67 179 ALA A CA 1
ATOM 1281 C C . ALA A 1 172 ? -27.162 23.457 73.444 1.00 15.62 179 ALA A C 1
ATOM 1282 O O . ALA A 1 172 ? -28.356 23.811 73.544 1.00 16.58 179 ALA A O 1
ATOM 1284 N N . LEU A 1 173 ? -26.724 22.698 72.443 1.00 15.08 180 LEU A N 1
ATOM 1285 C CA . LEU A 1 173 ? -27.594 22.280 71.346 1.00 16.23 180 LEU A CA 1
ATOM 1286 C C . LEU A 1 173 ? -28.194 20.893 71.486 1.00 16.32 180 LEU A C 1
ATOM 1287 O O . LEU A 1 173 ? -29.038 20.507 70.682 1.00 17.36 180 LEU A O 1
ATOM 1292 N N . SER A 1 174 ? -27.742 20.156 72.494 1.00 14.24 181 SER A N 1
ATOM 1293 C CA . SER A 1 174 ? -28.187 18.790 72.708 1.00 16.03 181 SER A CA 1
ATOM 1294 C C . SER A 1 174 ? -27.872 17.910 71.505 1.00 15.79 181 SER A C 1
ATOM 1295 O O . SER A 1 174 ? -28.738 17.199 70.999 1.00 15.25 181 SER A O 1
ATOM 1298 N N . VAL A 1 175 ? -26.614 17.985 71.046 1.00 14.21 182 VAL A N 1
ATOM 1299 C CA . VAL A 1 175 ? -26.144 17.130 69.952 1.00 15.32 182 VAL A CA 1
ATOM 1300 C C . VAL A 1 175 ? -24.788 16.550 70.346 1.00 13.90 182 VAL A C 1
ATOM 1301 O O . VAL A 1 175 ? -24.145 17.032 71.266 1.00 14.60 182 VAL A O 1
ATOM 1305 N N . SER A 1 176 ? -24.351 15.509 69.644 1.00 14.13 183 SER A N 1
ATOM 1306 C CA . SER A 1 176 ? -23.055 14.913 69.934 1.00 12.91 183 SER A CA 1
ATOM 1307 C C . SER A 1 176 ? -21.940 15.871 69.517 1.00 13.79 183 SER A C 1
ATOM 1308 O O . SER A 1 176 ? -22.043 16.537 68.486 1.00 12.45 183 SER A O 1
ATOM 1311 N N . PRO A 1 177 ? -20.855 15.953 70.315 1.00 13.40 184 PRO A N 1
ATOM 1312 C CA . PRO A 1 177 ? -19.756 16.843 69.946 1.00 14.43 184 PRO A CA 1
ATOM 1313 C C . PRO A 1 177 ? -19.122 16.413 68.634 1.00 13.43 184 PRO A C 1
ATOM 1314 O O . PRO A 1 177 ? -18.436 17.205 67.991 1.00 13.98 184 PRO A O 1
ATOM 1318 N N . ARG A 1 178 ? -19.336 15.156 68.234 1.00 13.18 185 ARG A N 1
ATOM 1319 C CA . ARG A 1 178 ? -18.832 14.710 66.926 1.00 13.75 185 ARG A CA 1
ATOM 1320 C C . ARG A 1 178 ? -19.356 15.654 65.848 1.00 13.76 185 ARG A C 1
ATOM 1321 O O . ARG A 1 178 ? -18.666 15.929 64.844 1.00 13.06 185 ARG A O 1
ATOM 1329 N N . ASP A 1 179 ? -20.574 16.151 66.048 1.00 12.77 186 ASP A N 1
ATOM 1330 C CA . ASP A 1 179 ? -21.195 16.998 65.040 1.00 12.70 186 ASP A CA 1
ATOM 1331 C C . ASP A 1 179 ? -21.134 18.487 65.274 1.00 13.73 186 ASP A C 1
ATOM 1332 O O . ASP A 1 179 ? -21.865 19.275 64.654 1.00 13.93 186 ASP A O 1
ATOM 1337 N N . VAL A 1 180 ? -20.244 18.876 66.184 1.00 13.46 187 VAL A N 1
ATOM 1338 C CA . VAL A 1 180 ? -20.016 20.286 66.402 1.00 13.09 187 VAL A CA 1
ATOM 1339 C C . VAL A 1 180 ? -18.606 20.571 65.911 1.00 14.42 187 VAL A C 1
ATOM 1340 O O . VAL A 1 180 ? -17.639 19.916 66.330 1.00 14.49 187 VAL A O 1
ATOM 1344 N N . GLN A 1 181 ? -18.495 21.528 64.995 1.00 15.24 188 GLN A N 1
ATOM 1345 C CA . GLN A 1 181 ? -17.185 21.943 64.535 1.00 14.95 188 GLN A CA 1
ATOM 1346 C C . GLN A 1 181 ? -17.000 23.344 65.107 1.00 15.56 188 GLN A C 1
ATOM 1347 O O . GLN A 1 181 ? -17.663 24.293 64.687 1.00 15.42 188 GLN A O 1
ATOM 1353 N N . ALA A 1 182 ? -16.134 23.459 66.106 1.00 16.29 189 ALA A N 1
ATOM 1354 C CA . ALA A 1 182 ? -15.837 24.756 66.720 1.00 16.37 189 ALA A CA 1
ATOM 1355 C C . ALA A 1 182 ? -14.321 24.765 66.861 1.00 17.89 189 ALA A C 1
ATOM 1356 O O . ALA A 1 182 ? -13.732 23.771 67.281 1.00 18.57 189 ALA A O 1
ATOM 1358 N N . THR A 1 183 ? -13.696 25.880 66.484 1.00 15.77 190 THR A N 1
ATOM 1359 C CA . THR A 1 183 ? -12.249 25.993 66.502 1.00 15.63 190 THR A CA 1
ATOM 1360 C C . THR A 1 183 ? -11.702 27.188 67.268 1.00 15.55 190 THR A C 1
ATOM 1361 O O . THR A 1 183 ? -12.254 28.301 67.224 1.00 16.28 190 THR A O 1
ATOM 1365 N N . VAL A 1 184 ? -10.600 26.935 67.959 1.00 15.41 191 VAL A N 1
ATOM 1366 C CA . VAL A 1 184 ? -9.874 27.973 68.661 1.00 15.63 191 VAL A CA 1
ATOM 1367 C C . VAL A 1 184 ? -8.545 28.059 67.903 1.00 17.54 191 VAL A C 1
ATOM 1368 O O . VAL A 1 184 ? -7.973 27.017 67.562 1.00 17.08 191 VAL A O 1
ATOM 1372 N N . ILE A 1 185 ? -8.094 29.277 67.595 1.00 16.99 192 ILE A N 1
ATOM 1373 C CA . ILE A 1 185 ? -6.799 29.490 66.942 1.00 16.60 192 ILE A CA 1
ATOM 1374 C C . ILE A 1 185 ? -6.005 30.461 67.820 1.00 17.06 192 ILE A C 1
ATOM 1375 O O . ILE A 1 185 ? -6.522 30.979 68.819 1.00 18.34 192 ILE A O 1
ATOM 1380 N N . GLY A 1 186 ? -4.744 30.689 67.460 1.00 17.38 193 GLY A N 1
ATOM 1381 C CA . GLY A 1 186 ? -3.908 31.596 68.221 1.00 17.91 193 GLY A CA 1
ATOM 1382 C C . GLY A 1 186 ? -3.037 30.913 69.260 1.00 18.99 193 GLY A C 1
ATOM 1383 O O . GLY A 1 186 ? -2.756 29.708 69.163 1.00 20.22 193 GLY A O 1
ATOM 1384 N N . THR A 1 187 ? -2.603 31.665 70.266 1.00 19.60 194 THR A N 1
ATOM 1385 C CA . THR A 1 187 ? -1.747 31.078 71.286 1.00 21.11 194 THR A CA 1
ATOM 1386 C C . THR A 1 187 ? -2.551 30.501 72.425 1.00 21.02 194 THR A C 1
ATOM 1387 O O . THR A 1 187 ? -3.591 31.026 72.804 1.00 22.78 194 THR A O 1
ATOM 1391 N N . HIS A 1 188 ? -2.060 29.395 72.962 1.00 20.37 195 HIS A N 1
ATOM 1392 C CA . HIS A 1 188 ? -2.730 28.713 74.050 1.00 19.67 195 HIS A CA 1
ATOM 1393 C C . HIS A 1 188 ? -2.557 29.495 75.346 1.00 21.02 195 HIS A C 1
ATOM 1394 O O . HIS A 1 188 ? -1.568 29.335 76.061 1.00 23.46 195 HIS A O 1
ATOM 1401 N N . GLY A 1 189 ? -3.552 30.321 75.640 1.00 19.33 196 GLY A N 1
ATOM 1402 C CA . GLY A 1 189 ? -3.529 31.161 76.823 1.00 20.15 196 GLY A CA 1
ATOM 1403 C C . GLY A 1 189 ? -4.715 32.110 76.797 1.00 20.78 196 GLY A C 1
ATOM 1404 O O . GLY A 1 189 ? -5.670 31.916 76.049 1.00 18.42 196 GLY A O 1
ATOM 1405 N N . ASP A 1 190 ? -4.647 33.160 77.608 1.00 21.40 197 ASP A N 1
ATOM 1406 C CA . ASP A 1 190 ? -5.753 34.115 77.694 1.00 23.23 197 ASP A CA 1
ATOM 1407 C C . ASP A 1 190 ? -6.073 34.822 76.388 1.00 23.68 197 ASP A C 1
ATOM 1408 O O . ASP A 1 190 ? -7.166 35.371 76.219 1.00 26.68 197 ASP A O 1
ATOM 1413 N N . CYS A 1 191 ? -5.132 34.805 75.457 1.00 22.88 198 CYS A N 1
ATOM 1414 C CA . CYS A 1 191 ? -5.352 35.450 74.172 1.00 22.97 198 CYS A CA 1
ATOM 1415 C C . CYS A 1 191 ? -5.809 34.503 73.068 1.00 19.93 198 CYS A C 1
ATOM 1416 O O . CYS A 1 191 ? -5.866 34.909 71.906 1.00 21.62 198 CYS A O 1
ATOM 1419 N N . MET A 1 192 ? -6.138 33.255 73.419 1.00 18.44 199 MET A N 1
ATOM 1420 C CA . MET A 1 192 ? -6.617 32.308 72.407 1.00 19.18 199 MET A CA 1
ATOM 1421 C C . MET A 1 192 ? -7.892 32.885 71.794 1.00 18.26 199 MET A C 1
ATOM 1422 O O . MET A 1 192 ? -8.601 33.674 72.430 1.00 18.69 199 MET A O 1
ATOM 1427 N N . VAL A 1 193 ? -8.192 32.486 70.567 1.00 17.44 200 VAL A N 1
ATOM 1428 C CA . VAL A 1 193 ? -9.350 33.017 69.880 1.00 18.44 200 VAL A CA 1
ATOM 1429 C C . VAL A 1 193 ? -10.384 31.973 69.481 1.00 18.24 200 VAL A C 1
ATOM 1430 O O . VAL A 1 193 ? -10.219 31.279 68.482 1.00 18.02 200 VAL A O 1
ATOM 1434 N N . PRO A 1 194 ? -11.450 31.826 70.278 1.00 16.47 201 PRO A N 1
ATOM 1435 C CA . PRO A 1 194 ? -12.511 30.863 69.948 1.00 16.96 201 PRO A CA 1
ATOM 1436 C C . PRO A 1 194 ? -13.301 31.540 68.805 1.00 17.90 201 PRO A C 1
ATOM 1437 O O . PRO A 1 194 ? -13.859 32.642 68.982 1.00 19.12 201 PRO A O 1
ATOM 1441 N N . LEU A 1 195 ? -13.335 30.909 67.634 1.00 16.24 202 LEU A N 1
ATOM 1442 C CA . LEU A 1 195 ? -14.018 31.482 66.476 1.00 16.96 202 LEU A CA 1
ATOM 1443 C C . LEU A 1 195 ? -15.519 31.191 66.493 1.00 18.11 202 LEU A C 1
ATOM 1444 O O . LEU A 1 195 ? -16.015 30.295 65.802 1.00 18.34 202 LEU A O 1
ATOM 1449 N N . VAL A 1 196 ? -16.250 31.975 67.276 1.00 18.64 203 VAL A N 1
ATOM 1450 C CA . VAL A 1 196 ? -17.702 31.793 67.401 1.00 18.83 203 VAL A CA 1
ATOM 1451 C C . VAL A 1 196 ? -18.413 31.920 66.049 1.00 18.84 203 VAL A C 1
ATOM 1452 O O . VAL A 1 196 ? -19.350 31.180 65.731 1.00 17.97 203 VAL A O 1
ATOM 1456 N N . ARG A 1 197 ? -17.933 32.838 65.225 1.00 19.15 204 ARG A N 1
ATOM 1457 C CA . ARG A 1 197 ? -18.545 33.072 63.931 1.00 21.02 204 ARG A CA 1
ATOM 1458 C C . ARG A 1 197 ? -18.496 31.858 63.028 1.00 21.12 204 ARG A C 1
ATOM 1459 O O . ARG A 1 197 ? -19.382 31.660 62.198 1.00 21.23 204 ARG A O 1
ATOM 1467 N N . TYR A 1 198 ? -17.464 31.039 63.208 1.00 20.63 205 TYR A N 1
ATOM 1468 C CA . TYR A 1 198 ? -17.261 29.849 62.391 1.00 20.67 205 TYR A CA 1
ATOM 1469 C C . TYR A 1 198 ? -17.920 28.566 62.908 1.00 20.36 205 TYR A C 1
ATOM 1470 O O . TYR A 1 198 ? -17.915 27.563 62.207 1.00 22.08 205 TYR A O 1
ATOM 1479 N N . ILE A 1 199 ? -18.497 28.584 64.107 1.00 18.40 206 ILE A N 1
ATOM 1480 C CA . ILE A 1 199 ? -19.131 27.374 64.631 1.00 16.34 206 ILE A CA 1
ATOM 1481 C C . ILE A 1 199 ? -20.155 26.778 63.669 1.00 16.30 206 ILE A C 1
ATOM 1482 O O . ILE A 1 199 ? -21.008 27.487 63.144 1.00 17.55 206 ILE A O 1
ATOM 1487 N N . THR A 1 200 ? -20.062 25.473 63.421 1.00 15.07 207 THR A N 1
ATOM 1488 C CA . THR A 1 200 ? -21.057 24.812 62.584 1.00 15.65 207 THR A CA 1
ATOM 1489 C C . THR A 1 200 ? -21.512 23.535 63.277 1.00 15.59 207 THR A C 1
ATOM 1490 O O . THR A 1 200 ? -20.809 22.988 64.147 1.00 15.28 207 THR A O 1
ATOM 1494 N N . VAL A 1 201 ? -22.720 23.096 62.912 1.00 14.42 208 VAL A N 1
ATOM 1495 C CA . VAL A 1 201 ? -23.322 21.871 63.407 1.00 14.90 208 VAL A CA 1
ATOM 1496 C C . VAL A 1 201 ? -23.461 21.059 62.119 1.00 15.29 208 VAL A C 1
ATOM 1497 O O . VAL A 1 201 ? -24.325 21.332 61.287 1.00 14.60 208 VAL A O 1
ATOM 1501 N N . ASN A 1 202 A -22.590 20.067 61.970 1.00 14.85 209 ASN A N 1
ATOM 1502 C CA . ASN A 1 202 A -22.518 19.263 60.760 1.00 14.35 209 ASN A CA 1
ATOM 1503 C C . ASN A 1 202 A -22.492 20.181 59.543 1.00 14.11 209 ASN A C 1
ATOM 1504 O O . ASN A 1 202 A -23.142 19.909 58.521 1.00 14.39 209 ASN A O 1
ATOM 1509 N N . GLY A 1 203 B -21.713 21.259 59.657 1.00 14.50 209 GLY A N 1
ATOM 1510 C CA . GLY A 1 203 B -21.565 22.195 58.551 1.00 16.10 209 GLY A CA 1
ATOM 1511 C C . GLY A 1 203 B -22.604 23.294 58.446 1.00 16.64 209 GLY A C 1
ATOM 1512 O O . GLY A 1 203 B -22.442 24.212 57.636 1.00 16.90 209 GLY A O 1
ATOM 1513 N N . TYR A 1 204 C -23.663 23.218 59.260 1.00 15.11 209 TYR A N 1
ATOM 1514 C CA . TYR A 1 204 C -24.714 24.237 59.230 1.00 16.24 209 TYR A CA 1
ATOM 1515 C C . TYR A 1 204 C -24.273 25.357 60.172 1.00 17.51 209 TYR A C 1
ATOM 1516 O O . TYR A 1 204 C -23.897 25.105 61.319 1.00 17.68 209 TYR A O 1
ATOM 1525 N N . PRO A 1 205 D -24.341 26.617 59.710 1.00 18.34 209 PRO A N 1
ATOM 1526 C CA . PRO A 1 205 D -23.922 27.767 60.521 1.00 18.16 209 PRO A CA 1
ATOM 1527 C C . PRO A 1 205 D -24.674 27.974 61.833 1.00 18.83 209 PRO A C 1
ATOM 1528 O O . PRO A 1 205 D -25.897 27.854 61.891 1.00 19.16 209 PRO A O 1
ATOM 1532 N N . ILE A 1 206 A -23.931 28.297 62.881 1.00 18.66 210 ILE A N 1
ATOM 1533 C CA . ILE A 1 206 A -24.530 28.497 64.199 1.00 18.55 210 ILE A CA 1
ATOM 1534 C C . ILE A 1 206 A -25.553 29.638 64.199 1.00 19.02 210 ILE A C 1
ATOM 1535 O O . ILE A 1 206 A -26.503 29.632 64.987 1.00 18.70 210 ILE A O 1
ATOM 1540 N N . GLN A 1 207 B -25.374 30.590 63.291 1.00 19.42 210 GLN A N 1
ATOM 1541 C CA . GLN A 1 207 B -26.271 31.728 63.208 1.00 20.98 210 GLN A CA 1
ATOM 1542 C C . GLN A 1 207 B -27.730 31.308 63.014 1.00 23.22 210 GLN A C 1
ATOM 1543 O O . GLN A 1 207 B -28.631 31.975 63.512 1.00 23.61 210 GLN A O 1
ATOM 1549 N N . LYS A 1 208 ? -27.965 30.193 62.325 1.00 22.43 211 LYS A N 1
ATOM 1550 C CA . LYS A 1 208 ? -29.337 29.728 62.107 1.00 25.65 211 LYS A CA 1
ATOM 1551 C C . LYS A 1 208 ? -29.953 29.224 63.407 1.00 24.19 211 LYS A C 1
ATOM 1552 O O . LYS A 1 208 ? -31.164 29.355 63.621 1.00 23.72 211 LYS A O 1
ATOM 1558 N N . PHE A 1 209 ? -29.129 28.651 64.277 1.00 22.13 212 PHE A N 1
ATOM 1559 C CA . PHE A 1 209 ? -29.631 28.154 65.558 1.00 21.68 212 PHE A CA 1
ATOM 1560 C C . PHE A 1 209 ? -29.967 29.325 66.481 1.00 22.64 212 PHE A C 1
ATOM 1561 O O . PHE A 1 209 ? -30.778 29.194 67.408 1.00 21.90 212 PHE A O 1
ATOM 1569 N N . ILE A 1 210 ? -29.333 30.465 66.243 1.00 21.44 213 ILE A N 1
ATOM 1570 C CA . ILE A 1 210 ? -29.638 31.644 67.042 1.00 22.15 213 ILE A CA 1
ATOM 1571 C C . ILE A 1 210 ? -30.962 32.193 66.537 1.00 25.69 213 ILE A C 1
ATOM 1572 O O . ILE A 1 210 ? -31.886 32.438 67.314 1.00 26.33 213 ILE A O 1
ATOM 1577 N N . LYS A 1 211 ? -31.052 32.377 65.223 1.00 26.17 214 LYS A N 1
ATOM 1578 C CA . LYS A 1 211 ? -32.260 32.930 64.629 1.00 30.49 214 LYS A CA 1
ATOM 1579 C C . LYS A 1 211 ? -33.504 32.131 65.014 1.00 31.48 214 LYS A C 1
ATOM 1580 O O . LYS A 1 211 ? -34.564 32.713 65.266 1.00 33.43 214 LYS A O 1
ATOM 1586 N N . ASP A 1 212 ? -33.371 30.810 65.083 1.00 31.79 215 ASP A N 1
ATOM 1587 C CA . ASP A 1 212 ? -34.490 29.941 65.431 1.00 32.49 215 ASP A CA 1
ATOM 1588 C C . ASP A 1 212 ? -34.699 29.723 66.929 1.00 31.17 215 ASP A C 1
ATOM 1589 O O . ASP A 1 212 ? -35.442 28.823 67.323 1.00 31.82 215 ASP A O 1
ATOM 1594 N N . GLY A 1 213 ? -34.011 30.509 67.751 1.00 29.08 216 GLY A N 1
ATOM 1595 C CA . GLY A 1 213 ? -34.177 30.415 69.199 1.00 28.21 216 GLY A CA 1
ATOM 1596 C C . GLY A 1 213 ? -33.598 29.253 70.000 1.00 27.75 216 GLY A C 1
ATOM 1597 O O . GLY A 1 213 ? -34.019 29.021 71.140 1.00 27.90 216 GLY A O 1
ATOM 1598 N N . VAL A 1 214 ? -32.635 28.522 69.443 1.00 24.81 218 VAL A N 1
ATOM 1599 C CA . VAL A 1 214 ? -32.042 27.406 70.172 1.00 24.25 218 VAL A CA 1
ATOM 1600 C C . VAL A 1 214 ? -30.966 27.876 71.157 1.00 22.34 218 VAL A C 1
ATOM 1601 O O . VAL A 1 214 ? -30.823 27.330 72.263 1.00 22.48 218 VAL A O 1
ATOM 1605 N N . VAL A 1 215 ? -30.194 28.870 70.736 1.00 21.02 219 VAL A N 1
ATOM 1606 C CA . VAL A 1 215 ? -29.145 29.458 71.566 1.00 19.58 219 VAL A CA 1
ATOM 1607 C C . VAL A 1 215 ? -29.206 30.971 71.369 1.00 19.29 219 VAL A C 1
ATOM 1608 O O . VAL A 1 215 ? -29.836 31.460 70.427 1.00 20.79 219 VAL A O 1
ATOM 1612 N N . THR A 1 216 ? -28.585 31.719 72.279 1.00 18.75 220 THR A N 1
ATOM 1613 C CA . THR A 1 216 ? -28.556 33.168 72.167 1.00 17.91 220 THR A CA 1
ATOM 1614 C C . THR A 1 216 ? -27.132 33.641 71.920 1.00 17.71 220 THR A C 1
ATOM 1615 O O . THR A 1 216 ? -26.169 32.888 72.094 1.00 17.42 220 THR A O 1
ATOM 1619 N N . GLU A 1 217 ? -26.997 34.897 71.523 1.00 17.61 221 GLU A N 1
ATOM 1620 C CA . GLU A 1 217 ? -25.676 35.459 71.280 1.00 18.37 221 GLU A CA 1
ATOM 1621 C C . GLU A 1 217 ? -24.856 35.459 72.575 1.00 18.63 221 GLU A C 1
ATOM 1622 O O . GLU A 1 217 ? -23.669 35.091 72.582 1.00 18.48 221 GLU A O 1
ATOM 1628 N N . LYS A 1 218 ? -25.476 35.849 73.689 1.00 16.42 222 LYS A N 1
ATOM 1629 C CA . LYS A 1 218 ? -24.754 35.875 74.963 1.00 16.38 222 LYS A CA 1
ATOM 1630 C C . LYS A 1 218 ? -24.306 34.483 75.389 1.00 15.86 222 LYS A C 1
ATOM 1631 O O . LYS A 1 218 ? -23.232 34.315 75.941 1.00 16.93 222 LYS A O 1
ATOM 1637 N N . GLN A 1 219 ? -25.153 33.495 75.148 1.00 15.69 223 GLN A N 1
ATOM 1638 C CA . GLN A 1 219 ? -24.839 32.129 75.517 1.00 15.94 223 GLN A CA 1
ATOM 1639 C C . GLN A 1 219 ? -23.559 31.710 74.803 1.00 15.30 223 GLN A C 1
ATOM 1640 O O . GLN A 1 219 ? -22.687 31.094 75.409 1.00 15.79 223 GLN A O 1
ATOM 1646 N N . LEU A 1 220 ? -23.448 32.056 73.522 1.00 16.82 225 LEU A N 1
ATOM 1647 C CA . LEU A 1 220 ? -22.249 31.701 72.760 1.00 16.35 225 LEU A CA 1
ATOM 1648 C C . LEU A 1 220 ? -21.032 32.492 73.240 1.00 17.66 225 LEU A C 1
ATOM 1649 O O . LEU A 1 220 ? -19.910 31.970 73.276 1.00 16.73 225 LEU A O 1
ATOM 1654 N N . GLU A 1 221 ? -21.230 33.753 73.615 1.00 16.64 226 GLU A N 1
ATOM 1655 C CA . GLU A 1 221 ? -20.100 34.540 74.107 1.00 17.15 226 GLU A CA 1
ATOM 1656 C C . GLU A 1 221 ? -19.594 33.957 75.416 1.00 16.35 226 GLU A C 1
ATOM 1657 O O . GLU A 1 221 ? -18.395 33.962 75.683 1.00 16.72 226 GLU A O 1
ATOM 1663 N N . GLU A 1 222 ? -20.512 33.457 76.246 1.00 16.09 227 GLU A N 1
ATOM 1664 C CA . GLU A 1 222 ? -20.125 32.877 77.520 1.00 16.04 227 GLU A CA 1
ATOM 1665 C C . GLU A 1 222 ? -19.421 31.535 77.306 1.00 15.87 227 GLU A C 1
ATOM 1666 O O . GLU A 1 222 ? -18.547 31.160 78.089 1.00 17.12 227 GLU A O 1
ATOM 1672 N N . ILE A 1 223 ? -19.811 30.823 76.250 1.00 15.94 228 ILE A N 1
ATOM 1673 C CA . ILE A 1 223 ? -19.171 29.553 75.931 1.00 15.40 228 ILE A CA 1
ATOM 1674 C C . ILE A 1 223 ? -17.723 29.864 75.500 1.00 16.28 228 ILE A C 1
ATOM 1675 O O . ILE A 1 223 ? -16.786 29.166 75.884 1.00 15.21 228 ILE A O 1
ATOM 1680 N N . ALA A 1 224 ? -17.544 30.908 74.695 1.00 16.06 229 ALA A N 1
ATOM 1681 C CA . ALA A 1 224 ? -16.191 31.262 74.282 1.00 15.63 229 ALA A CA 1
ATOM 1682 C C . ALA A 1 224 ? -15.356 31.654 75.505 1.00 17.23 229 ALA A C 1
ATOM 1683 O O . ALA A 1 224 ? -14.183 31.274 75.619 1.00 17.24 229 ALA A O 1
ATOM 1685 N N . GLU A 1 225 ? -15.945 32.426 76.423 1.00 15.99 230 GLU A N 1
ATOM 1686 C CA . GLU A 1 225 ? -15.229 32.819 77.630 1.00 18.64 230 GLU A CA 1
ATOM 1687 C C . GLU A 1 225 ? -14.898 31.590 78.461 1.00 17.76 230 GLU A C 1
ATOM 1688 O O . GLU A 1 225 ? -13.790 31.468 78.988 1.00 18.24 230 GLU A O 1
ATOM 1694 N N . HIS A 1 226 ? -15.852 30.663 78.569 1.00 16.30 231 HIS A N 1
ATOM 1695 C CA . HIS A 1 226 ? -15.623 29.456 79.341 1.00 16.60 231 HIS A CA 1
ATOM 1696 C C . HIS A 1 226 ? -14.460 28.680 78.740 1.00 16.12 231 HIS A C 1
ATOM 1697 O O . HIS A 1 226 ? -13.631 28.133 79.458 1.00 17.35 231 HIS A O 1
ATOM 1704 N N . THR A 1 227 ? -14.398 28.652 77.418 1.00 16.77 232 THR A N 1
ATOM 1705 C CA . THR A 1 227 ? -13.324 27.954 76.722 1.00 15.70 232 THR A CA 1
ATOM 1706 C C . THR A 1 227 ? -11.974 28.553 77.102 1.00 15.64 232 THR A C 1
ATOM 1707 O O . THR A 1 227 ? -11.029 27.841 77.430 1.00 16.04 232 THR A O 1
ATOM 1711 N N . LYS A 1 228 ? -11.883 29.870 77.068 1.00 15.78 233 LYS A N 1
ATOM 1712 C CA . LYS A 1 228 ? 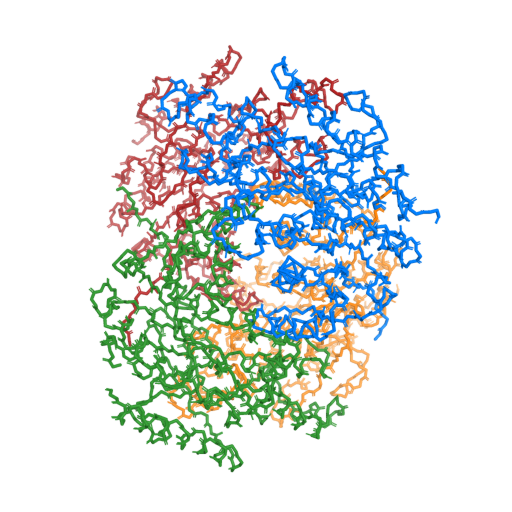-10.624 30.518 77.418 1.00 16.72 233 LYS A CA 1
ATOM 1713 C C . LYS A 1 228 ? -10.170 30.214 78.842 1.00 17.84 233 LYS A C 1
ATOM 1714 O O . LYS A 1 228 ? -8.987 29.998 79.080 1.00 19.45 233 LYS A O 1
ATOM 1720 N N . VAL A 1 229 ? -11.100 30.170 79.792 1.00 16.57 234 VAL A N 1
ATOM 1721 C CA . VAL A 1 229 ? -10.720 29.950 81.182 1.00 18.31 234 VAL A CA 1
ATOM 1722 C C . VAL A 1 229 ? -10.767 28.498 81.664 1.00 17.66 234 VAL A C 1
ATOM 1723 O O . VAL A 1 229 ? -10.534 28.213 82.838 1.00 17.25 234 VAL A O 1
ATOM 1727 N N . SER A 1 230 ? -11.040 27.569 80.750 1.00 17.50 235 SER A N 1
ATOM 1728 C CA . SER A 1 230 ? -11.157 26.166 81.141 1.00 16.82 235 SER A CA 1
ATOM 1729 C C . SER A 1 230 ? -9.928 25.562 81.808 1.00 16.09 235 SER A C 1
ATOM 1730 O O . SER A 1 230 ? -10.060 24.793 82.748 1.00 16.47 235 SER A O 1
ATOM 1733 N N . GLY A 1 231 ? -8.740 25.879 81.289 1.00 16.80 236 GLY A N 1
ATOM 1734 C CA . GLY A 1 231 ? -7.524 25.343 81.873 1.00 16.94 236 GLY A CA 1
ATOM 1735 C C . GLY A 1 231 ? -7.366 25.738 83.334 1.00 16.15 236 GLY A C 1
ATOM 1736 O O . GLY A 1 231 ? -7.060 24.908 84.192 1.00 16.52 236 GLY A O 1
ATOM 1737 N N . GLY A 1 232 ? -7.573 27.016 83.617 1.00 17.68 237 GLY A N 1
ATOM 1738 C CA . GLY A 1 232 ? -7.440 27.488 84.983 1.00 16.64 237 GLY A CA 1
ATOM 1739 C C . GLY A 1 232 ? -8.548 26.989 85.888 1.00 17.17 237 GLY A C 1
ATOM 1740 O O . GLY A 1 232 ? -8.350 26.802 87.092 1.00 17.44 237 GLY A O 1
ATOM 1741 N N . GLU A 1 233 ? -9.725 26.785 85.309 1.00 17.75 238 GLU A N 1
ATOM 1742 C CA . GLU A 1 233 ? -10.863 26.299 86.072 1.00 17.75 238 GLU A CA 1
ATOM 1743 C C . GLU A 1 233 ? -10.503 24.919 86.619 1.00 18.43 238 GLU A C 1
ATOM 1744 O O . GLU A 1 233 ? -10.763 24.603 87.780 1.00 18.46 238 GLU A O 1
ATOM 1750 N N . ILE A 1 234 ? -9.902 24.094 85.769 1.00 16.80 239 ILE A N 1
ATOM 1751 C CA . ILE A 1 234 ? -9.505 22.766 86.202 1.00 16.01 239 ILE A CA 1
ATOM 1752 C C . ILE A 1 234 ? -8.374 22.855 87.237 1.00 16.41 239 ILE A C 1
ATOM 1753 O O . ILE A 1 234 ? -8.397 22.141 88.230 1.00 17.59 239 ILE A O 1
ATOM 1758 N N . VAL A 1 235 ? -7.398 23.740 87.027 1.00 17.46 240 VAL A N 1
ATOM 1759 C CA . VAL A 1 235 ? -6.302 23.895 87.983 1.00 17.45 240 VAL A CA 1
ATOM 1760 C C . VAL A 1 235 ? -6.900 24.247 89.351 1.00 17.67 240 VAL A C 1
ATOM 1761 O O . VAL A 1 235 ? -6.519 23.673 90.379 1.00 18.61 240 VAL A O 1
ATOM 1765 N N . ARG A 1 236 ? -7.856 25.172 89.367 1.00 19.29 241 ARG A N 1
ATOM 1766 C CA . ARG A 1 236 ? -8.453 25.570 90.650 1.00 20.76 241 ARG A CA 1
ATOM 1767 C C . ARG A 1 236 ? -9.251 24.443 91.313 1.00 20.40 241 ARG A C 1
ATOM 1768 O O . ARG A 1 236 ? -9.193 24.256 92.537 1.00 20.19 241 ARG A O 1
ATOM 1776 N N . PHE A 1 237 A -9.962 23.649 90.518 1.00 19.65 242 PHE A N 1
ATOM 1777 C CA . PHE A 1 237 A -10.715 22.540 91.099 1.00 18.84 242 PHE A CA 1
ATOM 1778 C C . PHE A 1 237 A -9.806 21.407 91.598 1.00 19.83 242 PHE A C 1
ATOM 1779 O O . PHE A 1 237 A -10.006 20.876 92.687 1.00 20.11 242 PHE A O 1
ATOM 1787 N N . LEU A 1 238 B -8.798 21.033 90.808 1.00 19.08 242 LEU A N 1
ATOM 1788 C CA . LEU A 1 238 B -7.927 19.932 91.214 1.00 18.97 242 LEU A CA 1
ATOM 1789 C C . LEU A 1 238 B -7.082 20.229 92.435 1.00 20.58 242 LEU A C 1
ATOM 1790 O O . LEU A 1 238 B -6.819 19.333 93.234 1.00 22.95 242 LEU A O 1
ATOM 1795 N N . GLY A 1 239 C -6.639 21.475 92.565 1.00 22.01 242 GLY A N 1
ATOM 1796 C CA . GLY A 1 239 C -5.812 21.848 93.704 1.00 24.44 242 GLY A CA 1
ATOM 1797 C C . GLY A 1 239 C -4.337 21.595 93.450 1.00 25.59 242 GLY A C 1
ATOM 1798 O O . GLY A 1 239 C -3.475 22.394 93.841 1.00 27.54 242 GLY A O 1
ATOM 1799 N N . GLN A 1 240 ? -4.043 20.460 92.827 1.00 25.09 243 GLN A N 1
ATOM 1800 C CA . GLN A 1 240 ? -2.679 20.118 92.474 1.00 26.25 243 GLN A CA 1
ATOM 1801 C C . GLN A 1 240 ? -2.703 19.715 91.005 1.00 24.63 243 GLN A C 1
ATOM 1802 O O . GLN A 1 240 ? -3.656 19.081 90.549 1.00 26.02 243 GLN A O 1
ATOM 1808 N N . GLY A 1 241 ? -1.681 20.130 90.266 1.00 23.35 244 GLY A N 1
ATOM 1809 C CA . GLY A 1 241 ? -1.598 19.789 88.850 1.00 21.95 244 GLY A CA 1
ATOM 1810 C C . GLY A 1 241 ? -2.611 20.500 87.967 1.00 20.97 244 GLY A C 1
ATOM 1811 O O . GLY A 1 241 ? -3.316 21.414 88.402 1.00 21.84 244 GLY A O 1
ATOM 1812 N N . SER A 1 242 ? -2.671 20.076 86.706 1.00 18.46 245 SER A N 1
ATOM 1813 C CA . SER A 1 242 ? -3.590 20.648 85.730 1.00 16.87 245 SER A CA 1
ATOM 1814 C C . SER A 1 242 ? -4.279 19.526 84.921 1.00 16.14 245 SER A C 1
ATOM 1815 O O . SER A 1 242 ? -4.111 18.343 85.222 1.00 15.69 245 SER A O 1
ATOM 1818 N N . ALA A 1 243 ? -5.050 19.899 83.901 1.00 15.68 246 ALA A N 1
ATOM 1819 C CA . ALA A 1 243 ? -5.784 18.913 83.104 1.00 15.79 246 ALA A CA 1
ATOM 1820 C C . ALA A 1 243 ? -4.882 17.867 82.453 1.00 14.90 246 ALA A C 1
ATOM 1821 O O . ALA A 1 243 ? -3.759 18.168 82.066 1.00 15.80 246 ALA A O 1
ATOM 1823 N N . TYR A 1 244 ? -5.366 16.636 82.323 1.00 15.45 247 TYR A N 1
ATOM 1824 C CA . TYR A 1 244 ? -4.542 15.613 81.671 1.00 14.29 247 TYR A CA 1
ATOM 1825 C C . TYR A 1 244 ? -5.281 14.615 80.791 1.00 15.19 247 TYR A C 1
ATOM 1826 O O . TYR A 1 244 ? -4.712 14.097 79.834 1.00 13.66 247 TYR A O 1
ATOM 1835 N N . TYR A 1 245 ? -6.539 14.333 81.099 1.00 13.35 248 TYR A N 1
ATOM 1836 C CA . TYR A 1 245 ? -7.274 13.361 80.303 1.00 13.09 248 TYR A CA 1
ATOM 1837 C C . TYR A 1 245 ? -7.511 13.834 78.888 1.00 13.30 248 TYR A C 1
ATOM 1838 O O . TYR A 1 245 ? -7.234 13.077 77.941 1.00 13.98 248 TYR A O 1
ATOM 1847 N N . ALA A 1 246 ? -8.051 15.048 78.722 1.00 12.74 249 ALA A N 1
ATOM 1848 C CA . ALA A 1 246 ? -8.298 15.533 77.363 1.00 12.46 249 ALA A CA 1
ATOM 1849 C C . ALA A 1 246 ? -6.980 15.932 76.690 1.00 12.24 249 ALA A C 1
ATOM 1850 O O . ALA A 1 246 ? -6.813 15.741 75.477 1.00 12.68 249 ALA A O 1
ATOM 1852 N N . PRO A 1 247 ? -6.041 16.534 77.436 1.00 13.25 250 PRO A N 1
ATOM 1853 C CA . PRO A 1 247 ? -4.775 16.868 76.768 1.00 13.39 250 PRO A CA 1
ATOM 1854 C C . PRO A 1 247 ? -4.144 15.570 76.191 1.00 13.01 250 PRO A C 1
ATOM 1855 O O . PRO A 1 247 ? -3.632 15.555 75.056 1.00 12.44 250 PRO A O 1
ATOM 1859 N N . ALA A 1 248 ? -4.159 14.490 76.975 1.00 12.58 251 ALA A N 1
ATOM 1860 C CA . ALA A 1 248 ? -3.579 13.223 76.512 1.00 13.07 251 ALA A CA 1
ATOM 1861 C C . ALA A 1 248 ? -4.312 12.699 75.280 1.00 13.34 251 ALA A C 1
ATOM 1862 O O . ALA A 1 248 ? -3.683 12.276 74.307 1.00 12.74 251 ALA A O 1
ATOM 1864 N N . ALA A 1 249 ? -5.648 12.705 75.317 1.00 11.92 252 ALA A N 1
ATOM 1865 C CA . ALA A 1 249 ? -6.405 12.207 74.171 1.00 13.17 252 ALA A CA 1
ATOM 1866 C C . ALA A 1 249 ? -6.136 13.040 72.916 1.00 12.61 252 ALA A C 1
ATOM 1867 O O . ALA A 1 249 ? -6.094 12.499 71.816 1.00 13.20 252 ALA A O 1
ATOM 1869 N N . SER A 1 250 ? -5.937 14.351 73.080 1.00 12.66 253 SER A N 1
ATOM 1870 C CA . SER A 1 250 ? -5.683 15.217 71.933 1.00 12.15 253 SER A CA 1
ATOM 1871 C C . SER A 1 250 ? -4.319 14.921 71.311 1.00 12.76 253 SER A C 1
ATOM 1872 O O . SER A 1 250 ? -4.204 14.804 70.075 1.00 13.54 253 SER A O 1
ATOM 1875 N N . ALA A 1 251 ? -3.287 14.812 72.150 1.00 13.44 254 ALA A N 1
ATOM 1876 C CA . ALA A 1 251 ? -1.948 14.535 71.622 1.00 13.07 254 ALA A CA 1
ATOM 1877 C C . ALA A 1 251 ? -1.919 13.191 70.906 1.00 13.01 254 ALA A C 1
ATOM 1878 O O . ALA A 1 251 ? -1.311 13.057 69.826 1.00 12.81 254 ALA A O 1
ATOM 1880 N N . VAL A 1 252 ? -2.567 12.184 71.485 1.00 12.42 255 VAL A N 1
ATOM 1881 C CA . VAL A 1 252 ? -2.574 10.878 70.851 1.00 12.34 255 VAL A CA 1
ATOM 1882 C C . VAL A 1 252 ? -3.404 10.884 69.569 1.00 13.22 255 VAL A C 1
ATOM 1883 O O . VAL A 1 252 ? -3.071 10.161 68.629 1.00 13.64 255 VAL A O 1
ATOM 1887 N N . ALA A 1 253 ? -4.457 11.710 69.511 1.00 12.82 256 ALA A N 1
ATOM 1888 C CA . ALA A 1 253 ? -5.253 11.776 68.284 1.00 12.64 256 ALA A CA 1
ATOM 1889 C C . ALA A 1 253 ? -4.366 12.338 67.184 1.00 13.26 256 ALA A C 1
ATOM 1890 O O . ALA A 1 253 ? -4.420 11.891 66.041 1.00 13.67 256 ALA A O 1
ATOM 1892 N N . MET A 1 254 ? -3.561 13.334 67.533 1.00 13.06 257 MET A N 1
ATOM 1893 C CA . MET A 1 254 ? -2.655 13.935 66.566 1.00 13.26 257 MET A CA 1
ATOM 1894 C C . MET A 1 254 ? -1.605 12.914 66.149 1.00 13.61 257 MET A C 1
ATOM 1895 O O . MET A 1 254 ? -1.324 12.763 64.944 1.00 12.98 257 MET A O 1
ATOM 1900 N N . ALA A 1 255 ? -1.038 12.194 67.117 1.00 12.52 258 ALA A N 1
ATOM 1901 C CA . ALA A 1 255 ? -0.025 11.182 66.787 1.00 12.82 258 ALA A CA 1
ATOM 1902 C C . ALA A 1 255 ? -0.599 10.092 65.868 1.00 12.12 258 ALA A C 1
ATOM 1903 O O . ALA A 1 255 ? 0.079 9.596 64.962 1.00 13.97 258 ALA A O 1
ATOM 1905 N N . THR A 1 256 ? -1.853 9.721 66.102 1.00 11.42 259 THR A N 1
ATOM 1906 C CA . THR A 1 256 ? -2.496 8.680 65.311 1.00 13.17 259 THR A CA 1
ATOM 1907 C C . THR A 1 256 ? -2.737 9.160 63.875 1.00 13.57 259 THR A C 1
ATOM 1908 O O . THR A 1 256 ? -2.614 8.382 62.926 1.00 13.62 259 THR A O 1
ATOM 1912 N N . SER A 1 257 ? -3.059 10.443 63.710 1.00 13.17 260 SER A N 1
ATOM 1913 C CA . SER A 1 257 ? -3.282 10.970 62.367 1.00 13.41 260 SER A CA 1
ATOM 1914 C C . SER A 1 257 ? -1.971 10.920 61.572 1.00 13.18 260 SER A C 1
ATOM 1915 O O . SER A 1 257 ? -1.981 10.707 60.353 1.00 13.78 260 SER A O 1
ATOM 1918 N N . PHE A 1 258 ? -0.848 11.105 62.258 1.00 13.22 261 PHE A N 1
ATOM 1919 C CA . PHE A 1 258 ? 0.479 11.005 61.618 1.00 13.21 261 PHE A CA 1
ATOM 1920 C C . PHE A 1 258 ? 0.810 9.527 61.338 1.00 13.92 261 PHE A C 1
ATOM 1921 O O . PHE A 1 258 ? 1.107 9.157 60.202 1.00 14.16 261 PHE A O 1
ATOM 1929 N N . LEU A 1 259 ? 0.745 8.685 62.369 1.00 13.95 262 LEU A N 1
ATOM 1930 C CA . LEU A 1 259 ? 1.108 7.270 62.228 1.00 13.25 262 LEU A CA 1
ATOM 1931 C C . LEU A 1 259 ? 0.309 6.483 61.195 1.00 13.40 262 LEU A C 1
ATOM 1932 O O . LEU A 1 259 ? 0.847 5.590 60.547 1.00 15.15 262 LEU A O 1
ATOM 1937 N N . ASN A 1 260 ? -0.981 6.799 61.086 1.00 13.25 263 ASN A N 1
ATOM 1938 C CA . ASN A 1 260 ? -1.880 6.134 60.160 1.00 15.62 263 ASN A CA 1
ATOM 1939 C C . ASN A 1 260 ? -2.163 6.962 58.899 1.00 13.29 263 ASN A C 1
ATOM 1940 O O . ASN A 1 260 ? -3.025 6.588 58.099 1.00 14.98 263 ASN A O 1
ATOM 1945 N N . ASP A 1 261 ? -1.441 8.074 58.733 1.00 14.72 264 ASP A N 1
ATOM 1946 C CA . ASP A 1 261 ? -1.611 8.968 57.565 1.00 15.06 264 ASP A CA 1
ATOM 1947 C C . ASP A 1 261 ? -3.098 9.224 57.347 1.00 15.59 264 ASP A C 1
ATOM 1948 O O . ASP A 1 261 ? -3.615 9.060 56.252 1.00 14.76 264 ASP A O 1
ATOM 1953 N N . GLU A 1 262 ? -3.787 9.644 58.401 1.00 12.47 265 GLU A N 1
ATOM 1954 C CA . GLU A 1 262 ? -5.231 9.891 58.300 1.00 13.16 265 GLU A CA 1
ATOM 1955 C C . GLU A 1 262 ? -5.603 11.189 57.591 1.00 13.56 265 GLU A C 1
ATOM 1956 O O . GLU A 1 262 ? -6.674 11.287 56.992 1.00 13.35 265 GLU A O 1
ATOM 1962 N N . LYS A 1 263 ? -4.734 12.192 57.677 1.00 13.25 266 LYS A N 1
ATOM 1963 C CA . LYS A 1 263 ? -4.999 13.502 57.064 1.00 12.80 266 LYS A CA 1
ATOM 1964 C C . LYS A 1 263 ? -6.182 14.204 57.731 1.00 14.43 266 LYS A C 1
ATOM 1965 O O . LYS A 1 263 ? -7.009 14.846 57.083 1.00 13.71 266 LYS A O 1
ATOM 1971 N N . ARG A 1 264 ? -6.281 14.052 59.045 1.00 14.74 267 ARG A N 1
ATOM 1972 C CA . ARG A 1 264 ? -7.333 14.760 59.760 1.00 14.98 267 ARG A CA 1
ATOM 1973 C C . ARG A 1 264 ? -6.993 16.250 59.825 1.00 14.35 267 ARG A C 1
ATOM 1974 O O . ARG A 1 264 ? -5.824 16.647 59.750 1.00 14.04 267 ARG A O 1
ATOM 1982 N N . VAL A 1 265 ? -8.028 17.068 59.952 1.00 13.39 268 VAL A N 1
ATOM 1983 C CA . VAL A 1 265 ? -7.884 18.509 60.033 1.00 13.60 268 VAL A CA 1
ATOM 1984 C C . VAL A 1 265 ? -7.996 18.824 61.517 1.00 14.89 268 VAL A C 1
ATOM 1985 O O . VAL A 1 265 ? -9.079 18.778 62.104 1.00 18.02 268 VAL A O 1
ATOM 1989 N N . ILE A 1 266 ? -6.852 19.125 62.116 1.00 15.36 269 ILE A N 1
ATOM 1990 C CA . ILE A 1 266 ? -6.768 19.373 63.546 1.00 15.51 269 ILE A CA 1
ATOM 1991 C C . ILE A 1 266 ? -5.997 20.651 63.803 1.00 17.37 269 ILE A C 1
ATOM 1992 O O . ILE A 1 266 ? -4.859 20.798 63.349 1.00 17.27 269 ILE A O 1
ATOM 1997 N N . PRO A 1 267 ? -6.608 21.609 64.497 1.00 16.58 270 PRO A N 1
ATOM 1998 C CA . PRO A 1 267 ? -5.872 22.850 64.776 1.00 16.99 270 PRO A CA 1
ATOM 1999 C C . PRO A 1 267 ? -4.758 22.530 65.785 1.00 17.11 270 PRO A C 1
ATOM 2000 O O . PRO A 1 267 ? -4.991 21.838 66.777 1.00 15.86 270 PRO A O 1
ATOM 2004 N N . CYS A 1 268 ? -3.545 23.008 65.515 1.00 15.47 271 CYS A N 1
ATOM 2005 C CA . CYS A 1 268 ? -2.411 22.749 66.396 1.00 15.42 271 CYS A CA 1
ATOM 2006 C C . CYS A 1 268 ? -1.374 23.834 66.161 1.00 14.88 271 CYS A C 1
ATOM 2007 O O . CYS A 1 268 ? -1.513 24.631 65.223 1.00 14.35 271 CYS A O 1
ATOM 2010 N N . SER A 1 269 ? -0.350 23.870 67.005 1.00 13.80 272 SER A N 1
ATOM 2011 C CA . SER A 1 269 ? 0.683 24.910 66.879 1.00 14.54 272 SER A CA 1
ATOM 2012 C C . SER A 1 269 ? 1.653 24.481 65.786 1.00 14.35 272 SER A C 1
ATOM 2013 O O . SER A 1 269 ? 2.428 23.528 65.958 1.00 15.03 272 SER A O 1
ATOM 2016 N N . VAL A 1 270 ? 1.603 25.210 64.668 1.00 15.12 273 VAL A N 1
ATOM 2017 C CA . VAL A 1 270 ? 2.394 24.884 63.488 1.00 15.38 273 VAL A CA 1
ATOM 2018 C C . VAL A 1 270 ? 3.296 26.001 62.974 1.00 16.01 273 VAL A C 1
ATOM 2019 O O . VAL A 1 270 ? 3.073 27.176 63.236 1.00 15.66 273 VAL A O 1
ATOM 2023 N N . TYR A 1 271 ? 4.309 25.605 62.212 1.00 16.73 274 TYR A N 1
ATOM 2024 C CA . TYR A 1 271 ? 5.246 26.565 61.656 1.00 17.92 274 TYR A CA 1
ATOM 2025 C C . TYR A 1 271 ? 4.570 27.418 60.583 1.00 19.70 274 TYR A C 1
ATOM 2026 O O . TYR A 1 271 ? 3.901 26.894 59.693 1.00 19.10 274 TYR A O 1
ATOM 2035 N N . CYS A 1 272 ? 4.798 28.727 60.676 1.00 21.53 275 CYS A N 1
ATOM 2036 C CA . CYS A 1 272 ? 4.238 29.717 59.762 1.00 24.13 275 CYS A CA 1
ATOM 2037 C C . CYS A 1 272 ? 5.259 30.142 58.733 1.00 23.68 275 CYS A C 1
ATOM 2038 O O . CYS A 1 272 ? 6.365 30.535 59.086 1.00 22.73 275 CYS A O 1
ATOM 2041 N N . ASN A 1 273 ? 4.877 30.062 57.464 1.00 26.26 276 ASN A N 1
ATOM 2042 C CA . ASN A 1 273 ? 5.758 30.464 56.375 1.00 29.76 276 ASN A CA 1
ATOM 2043 C C . ASN A 1 273 ? 4.956 31.386 55.459 1.00 29.19 276 ASN A C 1
ATOM 2044 O O . ASN A 1 273 ? 4.814 31.122 54.267 1.00 29.50 276 ASN A O 1
ATOM 2049 N N . GLY A 1 274 ? 4.408 32.448 56.037 1.00 28.76 277 GLY A N 1
ATOM 2050 C CA . GLY A 1 274 ? 3.640 33.394 55.253 1.00 30.89 277 GLY A CA 1
ATOM 2051 C C . GLY A 1 274 ? 2.209 33.606 55.711 1.00 32.80 277 GLY A C 1
ATOM 2052 O O . GLY A 1 274 ? 1.634 34.658 55.443 1.00 32.67 277 GLY A O 1
ATOM 2053 N N . GLU A 1 275 ? 1.618 32.616 56.379 1.00 33.20 278 GLU A N 1
ATOM 2054 C CA . GLU A 1 275 ? 0.241 32.758 56.857 1.00 34.96 278 GLU A CA 1
ATOM 2055 C C . GLU A 1 275 ? 0.120 33.984 57.768 1.00 36.03 278 GLU A C 1
ATOM 2056 O O . GLU A 1 275 ? 0.778 34.063 58.802 1.00 36.02 278 GLU A O 1
ATOM 2062 N N . TYR A 1 276 ? -0.724 34.940 57.363 1.00 36.58 279 TYR A N 1
ATOM 2063 C CA . TYR A 1 276 ? -0.945 36.210 58.075 1.00 35.83 279 TYR A CA 1
ATOM 2064 C C . TYR A 1 276 ? 0.309 37.051 58.152 1.00 36.19 279 TYR A C 1
ATOM 2065 O O . TYR A 1 276 ? 0.458 37.878 59.057 1.00 38.13 279 TYR A O 1
ATOM 2074 N N . GLY A 1 277 ? 1.209 36.854 57.200 1.00 34.48 280 GLY A N 1
ATOM 2075 C CA . GLY A 1 277 ? 2.440 37.610 57.220 1.00 34.27 280 GLY A CA 1
ATOM 2076 C C . GLY A 1 277 ? 3.310 37.155 58.377 1.00 32.96 280 GLY A C 1
ATOM 2077 O O . GLY A 1 277 ? 4.228 37.867 58.802 1.00 34.69 280 GLY A O 1
ATOM 2078 N N . LEU A 1 278 ? 3.021 35.961 58.892 1.00 30.66 281 LEU A N 1
ATOM 2079 C CA . LEU A 1 278 ? 3.790 35.407 59.996 1.00 28.91 281 LEU A CA 1
ATOM 2080 C C . LEU A 1 278 ? 4.890 34.501 59.461 1.00 27.64 281 LEU A C 1
ATOM 2081 O O . LEU A 1 278 ? 4.638 33.644 58.608 1.00 26.84 281 LEU A O 1
ATOM 2086 N N . LYS A 1 279 ? 6.101 34.688 59.973 1.00 26.84 282 LYS A N 1
ATOM 2087 C CA . LYS A 1 279 ? 7.237 33.871 59.565 1.00 27.91 282 LYS A CA 1
ATOM 2088 C C . LYS A 1 279 ? 8.065 33.525 60.793 1.00 26.47 282 LYS A C 1
ATOM 2089 O O . LYS A 1 279 ? 8.017 34.230 61.801 1.00 25.30 282 LYS A O 1
ATOM 2095 N N . ASP A 1 280 ? 8.815 32.432 60.691 1.00 26.42 283 ASP A N 1
ATOM 2096 C CA . ASP A 1 280 ? 9.711 31.970 61.740 1.00 26.87 283 ASP A CA 1
ATOM 2097 C C . ASP A 1 280 ? 9.099 31.916 63.120 1.00 24.80 283 ASP A C 1
ATOM 2098 O O . ASP A 1 280 ? 9.667 32.424 64.087 1.00 24.48 283 ASP A O 1
ATOM 2103 N N . MET A 1 281 ? 7.932 31.290 63.210 1.00 22.80 285 MET A N 1
ATOM 2104 C CA . MET A 1 281 ? 7.265 31.140 64.486 1.00 21.56 285 MET A CA 1
ATOM 2105 C C . MET A 1 281 ? 6.187 30.078 64.347 1.00 19.54 285 MET A C 1
ATOM 2106 O O . MET A 1 281 ? 5.820 29.678 63.234 1.00 19.37 285 MET A O 1
ATOM 2111 N N . PHE A 1 282 ? 5.704 29.621 65.495 1.00 18.10 286 PHE A N 1
ATOM 2112 C CA . PHE A 1 282 ? 4.642 28.632 65.569 1.00 15.91 286 PHE A CA 1
ATOM 2113 C C . PHE A 1 282 ? 3.446 29.263 66.270 1.00 15.26 286 PHE A C 1
ATOM 2114 O O . PHE A 1 282 ? 3.609 30.032 67.210 1.00 16.04 286 PHE A O 1
ATOM 2122 N N . ILE A 1 283 ? 2.247 28.927 65.827 1.00 15.43 287 ILE A N 1
ATOM 2123 C CA . ILE A 1 283 ? 1.063 29.441 66.491 1.00 15.83 287 ILE A CA 1
ATOM 2124 C C . ILE A 1 283 ? -0.074 28.496 66.140 1.00 14.82 287 ILE A C 1
ATOM 2125 O O . ILE A 1 283 ? 0.005 27.753 65.155 1.00 14.98 287 ILE A O 1
ATOM 2130 N N . GLY A 1 284 ? -1.118 28.487 66.967 1.00 15.90 288 GLY A N 1
ATOM 2131 C CA . GLY A 1 284 ? -2.233 27.576 66.722 1.00 15.75 288 GLY A CA 1
ATOM 2132 C C . GLY A 1 284 ? -3.088 27.927 65.522 1.00 16.65 288 GLY A C 1
ATOM 2133 O O . GLY A 1 284 ? -3.698 28.996 65.481 1.00 17.70 288 GLY A O 1
ATOM 2134 N N . LEU A 1 285 ? -3.144 27.014 64.555 1.00 15.95 289 LEU A N 1
ATOM 2135 C CA . LEU A 1 285 ? -3.899 27.207 63.319 1.00 16.76 289 LEU A CA 1
ATOM 2136 C C . LEU A 1 285 ? -4.431 25.854 62.841 1.00 16.61 289 LEU A C 1
ATOM 2137 O O . LEU A 1 285 ? -3.897 24.800 63.212 1.00 15.99 289 LEU A O 1
ATOM 2142 N N . PRO A 1 286 ? -5.474 25.858 62.002 1.00 16.96 290 PRO A N 1
ATOM 2143 C CA . PRO A 1 286 ? -6.000 24.578 61.513 1.00 16.67 290 PRO A CA 1
ATOM 2144 C C . PRO A 1 286 ? -4.930 24.003 60.596 1.00 16.72 290 PRO A C 1
ATOM 2145 O O . PRO A 1 286 ? -4.336 24.738 59.811 1.00 16.82 290 PRO A O 1
ATOM 2149 N N . ALA A 1 287 ? -4.683 22.702 60.686 1.00 15.59 291 ALA A N 1
ATOM 2150 C CA . ALA A 1 287 ? -3.658 22.081 59.846 1.00 15.40 291 ALA A CA 1
ATOM 2151 C C . ALA A 1 287 ? -4.096 20.670 59.506 1.00 15.61 291 ALA A C 1
ATOM 2152 O O . ALA A 1 287 ? -4.995 20.132 60.152 1.00 16.76 291 ALA A O 1
ATOM 2154 N N . VAL A 1 288 ? -3.495 20.089 58.471 1.00 14.71 292 VAL A N 1
ATOM 2155 C CA . VAL A 1 288 ? -3.803 18.718 58.070 1.00 13.40 292 VAL A CA 1
ATOM 2156 C C . VAL A 1 288 ? -2.609 17.896 58.531 1.00 14.29 292 VAL A C 1
ATOM 2157 O O . VAL A 1 288 ? -1.461 18.221 58.204 1.00 16.13 292 VAL A O 1
ATOM 2161 N N . ILE A 1 289 ? -2.873 16.867 59.330 1.00 13.80 293 ILE A N 1
ATOM 2162 C CA . ILE A 1 289 ? -1.810 16.008 59.851 1.00 13.09 293 ILE A CA 1
ATOM 2163 C C . ILE A 1 289 ? -1.894 14.661 59.166 1.00 13.30 293 ILE A C 1
ATOM 2164 O O . ILE A 1 289 ? -2.905 13.964 59.247 1.00 12.38 293 ILE A O 1
ATOM 2169 N N . GLY A 1 290 ? -0.830 14.305 58.456 1.00 13.23 294 GLY A N 1
ATOM 2170 C CA . GLY A 1 290 ? -0.805 13.037 57.768 1.00 13.55 294 GLY A CA 1
ATOM 2171 C C . GLY A 1 290 ? 0.549 12.363 57.912 1.00 12.73 294 GLY A C 1
ATOM 2172 O O . GLY A 1 290 ? 1.333 12.743 58.771 1.00 13.90 294 GLY A O 1
ATOM 2173 N N . GLY A 1 291 ? 0.810 11.377 57.049 1.00 13.44 295 GLY A N 1
ATOM 2174 C CA . GLY A 1 291 ? 2.049 10.616 57.115 1.00 15.18 295 GLY A CA 1
ATOM 2175 C C . GLY A 1 291 ? 3.296 11.411 56.790 1.00 14.95 295 GLY A C 1
ATOM 2176 O O . GLY A 1 291 ? 4.406 10.933 57.017 1.00 15.33 295 GLY A O 1
ATOM 2177 N N . ALA A 1 292 ? 3.104 12.604 56.245 1.00 16.43 296 ALA A N 1
ATOM 2178 C CA . ALA A 1 292 ? 4.207 13.503 55.933 1.00 17.02 296 ALA A CA 1
ATOM 2179 C C . ALA A 1 292 ? 4.225 14.629 56.972 1.00 17.72 296 ALA A C 1
ATOM 2180 O O . ALA A 1 292 ? 4.801 15.698 56.741 1.00 17.41 296 ALA A O 1
ATOM 2182 N N . GLY A 1 293 ? 3.585 14.388 58.122 1.00 16.49 297 GLY A N 1
ATOM 2183 C CA . GLY A 1 293 ? 3.543 15.388 59.171 1.00 16.83 297 GLY A CA 1
ATOM 2184 C C . GLY A 1 293 ? 2.492 16.449 58.919 1.00 15.56 297 GLY A C 1
ATOM 2185 O O . GLY A 1 293 ? 1.377 16.130 58.526 1.00 15.49 297 GLY A O 1
ATOM 2186 N N . ILE A 1 294 ? 2.831 17.712 59.171 1.00 15.59 298 ILE A N 1
ATOM 2187 C CA . ILE A 1 294 ? 1.897 18.802 58.889 1.00 15.43 298 ILE A CA 1
ATOM 2188 C C . ILE A 1 294 ? 1.929 18.963 57.369 1.00 16.94 298 ILE A C 1
ATOM 2189 O O . ILE A 1 294 ? 2.928 19.450 56.811 1.00 18.18 298 ILE A O 1
ATOM 2194 N N . GLU A 1 295 ? 0.844 18.569 56.701 1.00 16.27 299 GLU A N 1
ATOM 2195 C CA . GLU A 1 295 ? 0.785 18.606 55.231 1.00 17.81 299 GLU A CA 1
ATOM 2196 C C . GLU A 1 295 ? 0.158 19.859 54.624 1.00 18.70 299 GLU A C 1
ATOM 2197 O O . GLU A 1 295 ? 0.272 20.103 53.409 1.00 20.35 299 GLU A O 1
ATOM 2203 N N . ARG A 1 296 ? -0.517 20.639 55.454 1.00 17.51 301 ARG A N 1
ATOM 2204 C CA . ARG A 1 296 ? -1.178 21.860 55.003 1.00 18.10 301 ARG A CA 1
ATOM 2205 C C . ARG A 1 296 ? -1.524 22.712 56.202 1.00 18.76 301 ARG A C 1
ATOM 2206 O O . ARG A 1 296 ? -1.902 22.194 57.243 1.00 18.66 301 ARG A O 1
ATOM 2214 N N . VAL A 1 297 ? -1.370 24.022 56.063 1.00 18.62 302 VAL A N 1
ATOM 2215 C CA . VAL A 1 297 ? -1.738 24.919 57.147 1.00 18.54 302 VAL A CA 1
ATOM 2216 C C . VAL A 1 297 ? -2.851 25.748 56.536 1.00 20.07 302 VAL A C 1
ATOM 2217 O O . VAL A 1 297 ? -2.689 26.329 55.459 1.00 20.96 302 VAL A O 1
ATOM 2221 N N . ILE A 1 298 ? -3.999 25.758 57.202 1.00 20.16 303 ILE A N 1
ATOM 2222 C CA . ILE A 1 298 ? -5.166 26.451 56.684 1.00 22.26 303 ILE A CA 1
ATOM 2223 C C . ILE A 1 298 ? -5.268 27.894 57.121 1.00 22.64 303 ILE A C 1
ATOM 2224 O O . ILE A 1 298 ? -5.186 28.221 58.305 1.00 21.54 303 ILE A O 1
ATOM 2229 N N . GLU A 1 299 ? -5.432 28.776 56.141 1.00 25.48 304 GLU A N 1
ATOM 2230 C CA . GLU A 1 299 ? -5.546 30.182 56.442 1.00 25.94 304 GLU A CA 1
ATOM 2231 C C . GLU A 1 299 ? -7.027 30.530 56.305 1.00 26.92 304 GLU A C 1
ATOM 2232 O O . GLU A 1 299 ? -7.625 30.381 55.228 1.00 29.22 304 GLU A O 1
ATOM 2238 N N . LEU A 1 300 ? -7.620 30.940 57.419 1.00 22.91 305 LEU A N 1
ATOM 2239 C CA . LEU A 1 300 ? -9.025 31.322 57.452 1.00 23.37 305 LEU A CA 1
ATOM 2240 C C . LEU A 1 300 ? -9.135 32.820 57.277 1.00 23.89 305 LEU A C 1
ATOM 2241 O O . LEU A 1 300 ? -8.246 33.565 57.690 1.00 25.14 305 LEU A O 1
ATOM 2246 N N . GLU A 1 301 ? -10.242 33.255 56.688 1.00 25.24 306 GLU A N 1
ATOM 2247 C CA . GLU A 1 301 ? -10.480 34.677 56.525 1.00 27.25 306 GLU A CA 1
ATOM 2248 C C . GLU A 1 301 ? -10.979 35.165 57.886 1.00 26.74 306 GLU A C 1
ATOM 2249 O O . GLU A 1 301 ? -11.931 34.620 58.447 1.00 28.15 306 GLU A O 1
ATOM 2255 N N . LEU A 1 302 ? -10.322 36.172 58.431 1.00 26.60 307 LEU A N 1
ATOM 2256 C CA . LEU A 1 302 ? -10.721 36.712 59.725 1.00 27.13 307 LEU A CA 1
ATOM 2257 C C . LEU A 1 302 ? -11.318 38.095 59.561 1.00 28.42 307 LEU A C 1
ATOM 2258 O O . LEU A 1 302 ? -10.818 38.904 58.774 1.00 26.72 307 LEU A O 1
ATOM 2263 N N . ASN A 1 303 ? -12.372 38.383 60.313 1.00 28.50 308 ASN A N 1
ATOM 2264 C CA . ASN A 1 303 ? -12.955 39.706 60.202 1.00 30.15 308 ASN A CA 1
ATOM 2265 C C . ASN A 1 303 ? -12.202 40.662 61.118 1.00 31.07 308 ASN A C 1
ATOM 2266 O O . ASN A 1 303 ? -11.236 40.279 61.781 1.00 28.99 308 ASN A O 1
ATOM 2271 N N . GLU A 1 304 ? -12.633 41.916 61.143 1.00 32.56 309 GLU A N 1
ATOM 2272 C CA . GLU A 1 304 ? -11.977 42.925 61.954 1.00 33.98 309 GLU A CA 1
ATOM 2273 C C . GLU A 1 304 ? -11.721 42.528 63.404 1.00 33.35 309 GLU A C 1
ATOM 2274 O O . GLU A 1 304 ? -10.599 42.665 63.899 1.00 32.26 309 GLU A O 1
ATOM 2280 N N . GLU A 1 305 ? -12.750 42.040 64.090 1.00 31.95 310 GLU A N 1
ATOM 2281 C CA . GLU A 1 305 ? -12.603 41.662 65.490 1.00 32.59 310 GLU A CA 1
ATOM 2282 C C . GLU A 1 305 ? -11.725 40.425 65.681 1.00 30.76 310 GLU A C 1
ATOM 2283 O O . GLU A 1 305 ? -10.961 40.339 66.636 1.00 30.35 310 GLU A O 1
ATOM 2289 N N . GLU A 1 306 ? -11.850 39.461 64.782 1.00 28.79 311 GLU A N 1
ATOM 2290 C CA . GLU A 1 306 ? -11.041 38.248 64.886 1.00 26.45 311 GLU A CA 1
ATOM 2291 C C . GLU A 1 306 ? -9.568 38.584 64.669 1.00 26.40 311 GLU A C 1
ATOM 2292 O O . GLU A 1 306 ? -8.698 38.100 65.400 1.00 24.92 311 GLU A O 1
ATOM 2298 N N . LYS A 1 307 ? -9.289 39.412 63.668 1.00 26.94 312 LYS A N 1
ATOM 2299 C CA . LYS A 1 307 ? -7.911 39.814 63.373 1.00 28.85 312 LYS A CA 1
ATOM 2300 C C . LYS A 1 307 ? -7.308 40.538 64.570 1.00 28.97 312 LYS A C 1
ATOM 2301 O O . LYS A 1 307 ? -6.123 40.383 64.881 1.00 28.29 312 LYS A O 1
ATOM 2307 N N . LYS A 1 308 ? -8.123 41.349 65.233 1.00 29.77 313 LYS A N 1
ATOM 2308 C CA . LYS A 1 308 ? -7.664 42.091 66.400 1.00 30.05 313 LYS A CA 1
ATOM 2309 C C . LYS A 1 308 ? -7.283 41.130 67.522 1.00 29.23 313 LYS A C 1
ATOM 2310 O O . LYS A 1 308 ? -6.233 41.270 68.143 1.00 28.26 313 LYS A O 1
ATOM 2316 N N . GLN A 1 309 ? -8.147 40.156 67.786 1.00 28.57 314 GLN A N 1
ATOM 2317 C CA . GLN A 1 309 ? -7.875 39.187 68.842 1.00 28.62 314 GLN A CA 1
ATOM 2318 C C . GLN A 1 309 ? -6.664 38.329 68.468 1.00 25.85 314 GLN A C 1
ATOM 2319 O O . GLN A 1 309 ? -5.795 38.071 69.294 1.00 24.44 314 GLN A O 1
ATOM 2325 N N . PHE A 1 310 ? -6.603 37.907 67.213 1.00 24.08 315 PHE A N 1
ATOM 2326 C CA . PHE A 1 310 ? -5.489 37.077 66.766 1.00 22.44 315 PHE A CA 1
ATOM 2327 C C . PHE A 1 310 ? -4.182 37.863 66.816 1.00 22.97 315 PHE A C 1
ATOM 2328 O O . PHE A 1 310 ? -3.142 37.324 67.191 1.00 22.26 315 PHE A O 1
ATOM 2336 N N . GLN A 1 311 ? -4.230 39.138 66.441 1.00 23.82 316 GLN A N 1
ATOM 2337 C CA . GLN A 1 311 ? -3.026 39.966 66.470 1.00 25.83 316 GLN A CA 1
ATOM 2338 C C . GLN A 1 311 ? -2.468 40.063 67.885 1.00 27.18 316 GLN A C 1
ATOM 2339 O O . GLN A 1 311 ? -1.254 40.157 68.084 1.00 27.11 316 GLN A O 1
ATOM 2345 N N . LYS A 1 312 ? -3.360 40.050 68.868 1.00 27.90 317 LYS A N 1
ATOM 2346 C CA . LYS A 1 312 ? -2.957 40.100 70.264 1.00 29.73 317 LYS A CA 1
ATOM 2347 C C . LYS A 1 312 ? -2.195 38.805 70.591 1.00 28.80 317 LYS A C 1
ATOM 2348 O O . LYS A 1 312 ? -1.181 38.835 71.295 1.00 29.49 317 LYS A O 1
ATOM 2354 N N . SER A 1 313 ? -2.703 37.675 70.093 1.00 27.99 318 SER A N 1
ATOM 2355 C CA . SER A 1 313 ? -2.059 36.369 70.295 1.00 26.97 318 SER A CA 1
ATOM 2356 C C . SER A 1 313 ? -0.653 36.421 69.696 1.00 25.55 318 SER A C 1
ATOM 2357 O O . SER A 1 313 ? 0.325 35.987 70.304 1.00 25.05 318 SER A O 1
ATOM 2360 N N . VAL A 1 314 ? -0.572 36.931 68.475 1.00 24.70 319 VAL A N 1
ATOM 2361 C CA . VAL A 1 314 ? 0.695 37.026 67.766 1.00 23.99 319 VAL A CA 1
ATOM 2362 C C . VAL A 1 314 ? 1.694 37.882 68.523 1.00 25.63 319 VAL A C 1
ATOM 2363 O O . VAL A 1 314 ? 2.831 37.467 68.746 1.00 25.68 319 VAL A O 1
ATOM 2367 N N . ASP A 1 315 ? 1.275 39.075 68.930 1.00 27.05 320 ASP A N 1
ATOM 2368 C CA . ASP A 1 315 ? 2.166 39.962 69.672 1.00 30.26 320 ASP A CA 1
ATOM 2369 C C . ASP A 1 315 ? 2.712 39.297 70.936 1.00 30.92 320 ASP A C 1
ATOM 2370 O O . ASP A 1 315 ? 3.893 39.435 71.253 1.00 32.15 320 ASP A O 1
ATOM 2375 N N . ASP A 1 316 ? 1.864 38.574 71.654 1.00 33.14 321 ASP A N 1
ATOM 2376 C CA . ASP A 1 316 ? 2.304 37.901 72.874 1.00 34.21 321 ASP A CA 1
ATOM 2377 C C . ASP A 1 316 ? 3.391 36.870 72.584 1.00 33.67 321 ASP A C 1
ATOM 2378 O O . ASP A 1 316 ? 4.467 36.904 73.188 1.00 33.96 321 ASP A O 1
ATOM 2383 N N . VAL A 1 317 ? 3.134 35.966 71.649 1.00 31.58 322 VAL A N 1
ATOM 2384 C CA . VAL A 1 317 ? 4.123 34.944 71.360 1.00 29.64 322 VAL A CA 1
ATOM 2385 C C . VAL A 1 317 ? 5.406 35.504 70.730 1.00 27.40 322 VAL A C 1
ATOM 2386 O O . VAL A 1 317 ? 6.492 35.013 71.006 1.00 25.41 322 VAL A O 1
ATOM 2390 N N . MET A 1 318 ? 5.307 36.537 69.901 1.00 25.98 323 MET A N 1
ATOM 2391 C CA . MET A 1 318 ? 6.524 37.075 69.306 1.00 24.80 323 MET A CA 1
ATOM 2392 C C . MET A 1 318 ? 7.411 37.712 70.368 1.00 25.11 323 MET A C 1
ATOM 2393 O O . MET A 1 318 ? 8.630 37.583 70.326 1.00 23.62 323 MET A O 1
ATOM 2398 N N . ALA A 1 319 ? 6.792 38.394 71.328 1.00 26.02 324 ALA A N 1
ATOM 2399 C CA . ALA A 1 319 ? 7.546 39.032 72.405 1.00 26.45 324 ALA A CA 1
ATOM 2400 C C . ALA A 1 319 ? 8.253 37.972 73.240 1.00 25.82 324 ALA A C 1
ATOM 2401 O O . ALA A 1 319 ? 9.438 38.102 73.585 1.00 23.07 324 ALA A O 1
ATOM 2403 N N . LEU A 1 320 A 7.518 36.923 73.579 1.00 25.47 325 LEU A N 1
ATOM 2404 C CA . LEU A 1 320 A 8.080 35.860 74.394 1.00 24.56 325 LEU A CA 1
ATOM 2405 C C . LEU A 1 320 A 9.172 35.111 73.655 1.00 22.19 325 LEU A C 1
ATOM 2406 O O . LEU A 1 320 A 10.191 34.765 74.244 1.00 20.52 325 LEU A O 1
ATOM 2411 N N . ASN A 1 321 B 8.972 34.877 72.364 1.00 20.03 325 ASN A N 1
ATOM 2412 C CA . ASN A 1 321 B 9.978 34.179 71.573 1.00 18.27 325 ASN A CA 1
ATOM 2413 C C . ASN A 1 321 B 11.262 34.996 71.536 1.00 18.99 325 ASN A C 1
ATOM 2414 O O . ASN A 1 321 B 12.357 34.429 71.549 1.00 19.49 325 ASN A O 1
ATOM 2419 N N . LYS A 1 322 ? 11.129 36.320 71.480 1.00 19.51 326 LYS A N 1
ATOM 2420 C CA . LYS A 1 322 ? 12.323 37.172 71.470 1.00 21.40 326 LYS A CA 1
ATOM 2421 C C . LYS A 1 322 ? 13.030 37.079 72.814 1.00 20.02 326 LYS A C 1
ATOM 2422 O O . LYS A 1 322 ? 14.264 36.986 72.882 1.00 20.03 326 LYS A O 1
ATOM 2428 N N . ALA A 1 323 ? 12.245 37.116 73.884 1.00 19.46 327 ALA A N 1
ATOM 2429 C CA . ALA A 1 323 ? 12.800 37.047 75.227 1.00 20.09 327 ALA A CA 1
ATOM 2430 C C . ALA A 1 323 ? 13.554 35.737 75.422 1.00 20.26 327 ALA A C 1
ATOM 2431 O O . ALA A 1 323 ? 14.700 35.717 75.895 1.00 19.88 327 ALA A O 1
ATOM 2433 N N . VAL A 1 324 ? 12.915 34.636 75.034 1.00 18.91 328 VAL A N 1
ATOM 2434 C CA . VAL A 1 324 ? 13.522 33.319 75.180 1.00 19.76 328 VAL A CA 1
ATOM 2435 C C . VAL A 1 324 ? 14.849 33.246 74.443 1.00 20.18 328 VAL A C 1
ATOM 2436 O O . VAL A 1 324 ? 15.822 32.713 74.963 1.00 20.28 328 VAL A O 1
ATOM 2440 N N . ALA A 1 325 ? 14.873 33.772 73.226 1.00 20.29 329 ALA A N 1
ATOM 2441 C CA . ALA A 1 325 ? 16.087 33.763 72.426 1.00 20.75 329 ALA A CA 1
ATOM 2442 C C . ALA A 1 325 ? 17.177 34.607 73.103 1.00 21.23 329 ALA A C 1
ATOM 2443 O O . ALA A 1 325 ? 18.347 34.226 73.104 1.00 22.31 329 ALA A O 1
ATOM 2445 N N . ALA A 1 326 ? 16.788 35.741 73.670 1.00 20.51 330 ALA A N 1
ATOM 2446 C CA . ALA A 1 326 ? 17.756 36.617 74.322 1.00 22.22 330 ALA A CA 1
ATOM 2447 C C . ALA A 1 326 ? 18.393 35.955 75.547 1.00 23.37 330 ALA A C 1
ATOM 2448 O O . ALA A 1 326 ? 19.566 36.189 75.853 1.00 24.64 330 ALA A O 1
ATOM 2450 N N . LEU A 1 327 ? 17.632 35.111 76.231 1.00 22.75 331 LEU A N 1
ATOM 2451 C CA . LEU A 1 327 ? 18.116 34.449 77.442 1.00 24.43 331 LEU A CA 1
ATOM 2452 C C . LEU A 1 327 ? 18.677 33.037 77.273 1.00 25.01 331 LEU A C 1
ATOM 2453 O O . LEU A 1 327 ? 19.136 32.431 78.240 1.00 25.66 331 LEU A O 1
ATOM 2458 N N . GLN A 1 328 ? 18.647 32.515 76.054 1.00 25.97 332 GLN A N 1
ATOM 2459 C CA . GLN A 1 328 ? 19.137 31.172 75.784 1.00 28.86 332 GLN A CA 1
ATOM 2460 C C . GLN A 1 328 ? 20.610 30.989 76.139 1.00 30.48 332 GLN A C 1
ATOM 2461 O O . GLN A 1 328 ? 21.436 31.826 75.802 1.00 28.49 332 GLN A O 1
ATOM 2467 N N . ALA A 1 329 ? 20.935 29.887 76.810 1.00 31.41 333 ALA A N 1
ATOM 2468 C CA . ALA A 1 329 ? 22.325 29.618 77.166 1.00 34.62 333 ALA A CA 1
ATOM 2469 C C . ALA A 1 329 ? 23.114 29.468 75.867 1.00 36.58 333 ALA A C 1
ATOM 2470 O O . ALA A 1 329 ? 22.602 28.945 74.881 1.00 37.06 333 ALA A O 1
ATOM 2472 N N . PRO A 1 330 ? 24.370 29.943 75.841 1.00 38.51 334 PRO A N 1
ATOM 2473 C CA . PRO A 1 330 ? 25.194 29.844 74.633 1.00 39.11 334 PRO A CA 1
ATOM 2474 C C . PRO A 1 330 ? 25.574 28.403 74.335 1.00 39.99 334 PRO A C 1
ATOM 2475 O O . PRO A 1 330 ? 25.502 27.553 75.219 1.00 41.39 334 PRO A O 1
ATOM 2479 N N . PRO B 1 3 ? 5.118 17.396 51.664 1.00 36.13 14 PRO B N 1
ATOM 2480 C CA . PRO B 1 3 ? 6.477 16.965 52.073 1.00 35.17 14 PRO B CA 1
ATOM 2481 C C . PRO B 1 3 ? 6.598 15.468 51.812 1.00 33.76 14 PRO B C 1
ATOM 2482 O O . PRO B 1 3 ? 5.643 14.844 51.356 1.00 34.86 14 PRO B O 1
ATOM 2486 N N . ALA B 1 4 ? 7.757 14.890 52.113 1.00 32.20 15 ALA B N 1
ATOM 2487 C CA . ALA B 1 4 ? 7.974 13.463 51.898 1.00 30.51 15 ALA B CA 1
ATOM 2488 C C . ALA B 1 4 ? 7.204 12.616 52.916 1.00 28.21 15 ALA B C 1
ATOM 2489 O O . ALA B 1 4 ? 7.218 12.903 54.110 1.00 26.96 15 ALA B O 1
ATOM 2491 N N . LEU B 1 5 ? 6.530 11.587 52.421 1.00 26.21 16 LEU B N 1
ATOM 2492 C CA . LEU B 1 5 ? 5.754 10.687 53.263 1.00 24.24 16 LEU B CA 1
ATOM 2493 C C . LEU B 1 5 ? 6.701 9.891 54.152 1.00 23.63 16 LEU B C 1
ATOM 2494 O O . LEU B 1 5 ? 7.623 9.241 53.662 1.00 24.62 16 LEU B O 1
ATOM 2499 N N . VAL B 1 6 ? 6.472 9.933 55.464 1.00 21.32 17 VAL B N 1
ATOM 2500 C CA . VAL B 1 6 ? 7.321 9.214 56.411 1.00 20.03 17 VAL B CA 1
ATOM 2501 C C . VAL B 1 6 ? 6.604 7.972 56.962 1.00 20.45 17 VAL B C 1
ATOM 2502 O O . VAL B 1 6 ? 7.232 6.927 57.188 1.00 21.22 17 VAL B O 1
ATOM 2506 N N . GLN B 1 7 ? 5.301 8.090 57.201 1.00 17.99 18 GLN B N 1
ATOM 2507 C CA . GLN B 1 7 ? 4.518 6.952 57.696 1.00 17.13 18 GLN B CA 1
ATOM 2508 C C . GLN B 1 7 ? 3.516 6.578 56.611 1.00 18.69 18 GLN B C 1
ATOM 2509 O O . GLN B 1 7 ? 2.550 7.305 56.375 1.00 21.26 18 GLN B O 1
ATOM 2515 N N . ARG B 1 8 ? 3.759 5.463 55.936 1.00 18.60 19 ARG B N 1
ATOM 2516 C CA . ARG B 1 8 ? 2.874 5.008 54.860 1.00 19.18 19 ARG B CA 1
ATOM 2517 C C . ARG B 1 8 ? 1.851 3.998 55.407 1.00 18.88 19 ARG B C 1
ATOM 2518 O O . ARG B 1 8 ? 2.194 3.132 56.213 1.00 19.38 19 ARG B O 1
ATOM 2526 N N . ARG B 1 9 ? 0.595 4.100 54.981 1.00 17.70 20 ARG B N 1
ATOM 2527 C CA . ARG B 1 9 ? -0.398 3.132 55.448 1.00 16.85 20 ARG B CA 1
ATOM 2528 C C . ARG B 1 9 ? -0.053 1.741 54.956 1.00 16.03 20 ARG B C 1
ATOM 2529 O O . ARG B 1 9 ? 0.610 1.581 53.919 1.00 15.78 20 ARG B O 1
ATOM 2537 N N . LYS B 1 10 ? -0.499 0.727 55.701 1.00 15.56 21 LYS B N 1
ATOM 2538 C CA . LYS B 1 10 ? -0.307 -0.652 55.262 1.00 14.33 21 LYS B CA 1
ATOM 2539 C C . LYS B 1 10 ? -1.186 -0.824 54.005 1.00 14.03 21 LYS B C 1
ATOM 2540 O O . LYS B 1 10 ? -2.133 -0.061 53.797 1.00 15.58 21 LYS B O 1
ATOM 2546 N N . LYS B 1 11 ? -0.872 -1.823 53.174 1.00 14.41 22 LYS B N 1
ATOM 2547 C CA . LYS B 1 11 ? -1.648 -2.096 51.965 1.00 14.31 22 LYS B CA 1
ATOM 2548 C C . LYS B 1 11 ? -1.936 -3.590 51.909 1.00 14.96 22 LYS B C 1
ATOM 2549 O O . LYS B 1 11 ? -1.025 -4.411 52.005 1.00 15.43 22 LYS B O 1
ATOM 2555 N N . VAL B 1 12 ? -3.211 -3.936 51.770 1.00 15.03 23 VAL B N 1
ATOM 2556 C CA . VAL B 1 12 ? -3.615 -5.333 51.680 1.00 16.08 23 VAL B CA 1
ATOM 2557 C C . VAL B 1 12 ? -4.284 -5.528 50.336 1.00 16.26 23 VAL B C 1
ATOM 2558 O O . VAL B 1 12 ? -5.205 -4.782 49.986 1.00 15.72 23 VAL B O 1
ATOM 2562 N N . ALA B 1 13 ? -3.807 -6.515 49.571 1.00 16.28 24 ALA B N 1
ATOM 2563 C CA . ALA B 1 13 ? -4.390 -6.791 48.268 1.00 16.24 24 ALA B CA 1
ATOM 2564 C C . ALA B 1 13 ? -5.312 -7.993 48.338 1.00 15.23 24 ALA B C 1
ATOM 2565 O O . ALA B 1 13 ? -4.929 -9.071 48.803 1.00 16.04 24 ALA B O 1
ATOM 2567 N N . MET B 1 14 ? -6.553 -7.796 47.909 1.00 15.48 25 MET B N 1
ATOM 2568 C CA . MET B 1 14 ? -7.514 -8.889 47.900 1.00 15.44 25 MET B CA 1
ATOM 2569 C C . MET B 1 14 ? -7.514 -9.449 46.472 1.00 15.69 25 MET B C 1
ATOM 2570 O O . MET B 1 14 ? -8.067 -8.827 45.568 1.00 16.56 25 MET B O 1
ATOM 2575 N N . ILE B 1 15 ? -6.861 -10.588 46.280 1.00 16.36 26 ILE B N 1
ATOM 2576 C CA . ILE B 1 15 ? -6.819 -11.219 44.951 1.00 15.72 26 ILE B CA 1
ATOM 2577 C C . ILE B 1 15 ? -8.028 -12.143 44.933 1.00 14.62 26 ILE B C 1
ATOM 2578 O O . ILE B 1 15 ? -7.996 -13.244 45.477 1.00 15.20 26 ILE B O 1
ATOM 2583 N N . GLY B 1 16 ? -9.102 -11.650 44.319 1.00 15.26 27 GLY B N 1
ATOM 2584 C CA . GLY B 1 16 ? -10.382 -12.334 44.328 1.00 16.91 27 GLY B CA 1
ATOM 2585 C C . GLY B 1 16 ? -11.273 -11.306 45.026 1.00 18.34 27 GLY B C 1
ATOM 2586 O O . GLY B 1 16 ? -11.017 -10.944 46.190 1.00 17.78 27 GLY B O 1
ATOM 2587 N N . SER B 1 17 ? -12.284 -10.800 44.334 1.00 17.57 28 SER B N 1
ATOM 2588 C CA . SER B 1 17 ? -13.156 -9.772 44.912 1.00 17.71 28 SER B CA 1
ATOM 2589 C C . SER B 1 17 ? -14.605 -10.190 45.005 1.00 16.17 28 SER B C 1
ATOM 2590 O O . SER B 1 17 ? -15.512 -9.364 44.838 1.00 18.79 28 SER B O 1
ATOM 2593 N N . GLY B 1 18 ? -14.800 -11.480 45.255 1.00 16.04 29 GLY B N 1
ATOM 2594 C CA . GLY B 1 18 ? -16.127 -12.045 45.397 1.00 17.40 29 GLY B CA 1
ATOM 2595 C C . GLY B 1 18 ? -16.614 -11.802 46.822 1.00 17.53 29 GLY B C 1
ATOM 2596 O O . GLY B 1 18 ? -16.227 -10.804 47.454 1.00 17.98 29 GLY B O 1
ATOM 2597 N N . MET B 1 19 ? -17.419 -12.714 47.350 1.00 18.11 30 MET B N 1
ATOM 2598 C CA . MET B 1 19 ? -17.980 -12.518 48.689 1.00 19.74 30 MET B CA 1
ATOM 2599 C C . MET B 1 19 ? -16.950 -12.291 49.778 1.00 17.93 30 MET B C 1
ATOM 2600 O O . MET B 1 19 ? -17.026 -11.307 50.527 1.00 19.37 30 MET B O 1
ATOM 2605 N N . ILE B 1 20 ? -15.972 -13.178 49.862 1.00 16.22 31 ILE B N 1
ATOM 2606 C CA . ILE B 1 20 ? -14.970 -13.022 50.908 1.00 15.98 31 ILE B CA 1
ATOM 2607 C C . ILE B 1 20 ? -14.052 -11.824 50.657 1.00 15.51 31 ILE B C 1
ATOM 2608 O O . ILE B 1 20 ? -13.751 -11.053 51.575 1.00 14.02 31 ILE B O 1
ATOM 2613 N N . GLY B 1 21 ? -13.610 -11.627 49.420 1.00 15.33 32 GLY B N 1
ATOM 2614 C CA . GLY B 1 21 ? -12.742 -10.494 49.143 1.00 16.56 32 GLY B CA 1
ATOM 2615 C C . GLY B 1 21 ? -13.365 -9.150 49.487 1.00 15.73 32 GLY B C 1
ATOM 2616 O O . GLY B 1 21 ? -12.725 -8.299 50.117 1.00 15.04 32 GLY B O 1
ATOM 2617 N N . GLY B 1 22 ? -14.618 -8.949 49.070 1.00 16.47 33 GLY B N 1
ATOM 2618 C CA . GLY B 1 22 ? -15.296 -7.696 49.362 1.00 15.79 33 GLY B CA 1
ATOM 2619 C C . GLY B 1 22 ? -15.500 -7.531 50.857 1.00 15.04 33 GLY B C 1
ATOM 2620 O O . GLY B 1 22 ? -15.357 -6.422 51.389 1.00 15.05 33 GLY B O 1
ATOM 2621 N N . THR B 1 23 ? -15.835 -8.628 51.520 1.00 14.33 35 THR B N 1
ATOM 2622 C CA . THR B 1 23 ? -16.083 -8.601 52.969 1.00 14.86 35 THR B CA 1
ATOM 2623 C C . THR B 1 23 ? -14.817 -8.228 53.731 1.00 15.66 35 THR B C 1
ATOM 2624 O O . THR B 1 23 ? -14.871 -7.480 54.719 1.00 13.36 35 THR B O 1
ATOM 2628 N N . MET B 1 24 ? -13.664 -8.736 53.293 1.00 15.07 36 MET B N 1
ATOM 2629 C CA . MET B 1 24 ? -12.413 -8.378 53.966 1.00 14.98 36 MET B CA 1
ATOM 2630 C C . MET B 1 24 ? -12.089 -6.897 53.698 1.00 14.49 36 MET B C 1
ATOM 2631 O O . MET B 1 24 ? -11.546 -6.188 54.554 1.00 13.41 36 MET B O 1
ATOM 2636 N N . GLY B 1 25 ? -12.387 -6.418 52.494 1.00 13.62 37 GLY B N 1
ATOM 2637 C CA . GLY B 1 25 ? -12.172 -5.013 52.195 1.00 13.31 37 GLY B CA 1
ATOM 2638 C C . GLY B 1 25 ? -13.025 -4.190 53.152 1.00 13.55 37 GLY B C 1
ATOM 2639 O O . GLY B 1 25 ? -12.587 -3.157 53.640 1.00 13.89 37 GLY B O 1
ATOM 2640 N N . TYR B 1 26 ? -14.246 -4.662 53.409 1.00 13.45 38 TYR B N 1
ATOM 2641 C CA . TYR B 1 26 ? -15.145 -3.978 54.342 1.00 13.85 38 TYR B CA 1
ATOM 2642 C C . TYR B 1 26 ? -14.492 -3.862 55.718 1.00 12.72 38 TYR B C 1
ATOM 2643 O O . TYR B 1 26 ? -14.464 -2.777 56.294 1.00 12.80 38 TYR B O 1
ATOM 2652 N N . LEU B 1 27 ? -13.970 -4.973 56.252 1.00 12.81 39 LEU B N 1
ATOM 2653 C CA . LEU B 1 27 ? -13.347 -4.917 57.580 1.00 12.80 39 LEU B CA 1
ATOM 2654 C C . LEU B 1 27 ? -12.196 -3.926 57.594 1.00 13.54 39 LEU B C 1
ATOM 2655 O O . LEU B 1 27 ? -12.017 -3.191 58.558 1.00 14.74 39 LEU B O 1
ATOM 2660 N N . CYS B 1 28 ? -11.408 -3.889 56.515 1.00 13.62 40 CYS B N 1
ATOM 2661 C CA . CYS B 1 28 ? -10.309 -2.942 56.474 1.00 13.54 40 CYS B CA 1
ATOM 2662 C C . CYS B 1 28 ? -10.782 -1.487 56.520 1.00 14.08 40 CYS B C 1
ATOM 2663 O O . CYS B 1 28 ? -10.201 -0.657 57.229 1.00 13.96 40 CYS B O 1
ATOM 2666 N N . ALA B 1 29 ? -11.834 -1.174 55.770 1.00 13.90 41 ALA B N 1
ATOM 2667 C CA . ALA B 1 29 ? -12.364 0.185 55.741 1.00 13.14 41 ALA B CA 1
ATOM 2668 C C . ALA B 1 29 ? -12.985 0.550 57.080 1.00 14.13 41 ALA B C 1
ATOM 2669 O O . ALA B 1 29 ? -12.797 1.661 57.560 1.00 14.56 41 ALA B O 1
ATOM 2671 N N . LEU B 1 30 ? -13.721 -0.388 57.660 1.00 14.63 42 LEU B N 1
ATOM 2672 C CA . LEU B 1 30 ? -14.379 -0.145 58.944 1.00 14.29 42 LEU B CA 1
ATOM 2673 C C . LEU B 1 30 ? -13.424 0.135 60.087 1.00 14.52 42 LEU B C 1
ATOM 2674 O O . LEU B 1 30 ? -13.736 0.922 60.981 1.00 15.30 42 LEU B O 1
ATOM 2679 N N . ARG B 1 31 ? -12.274 -0.530 60.066 1.00 13.91 43 ARG B N 1
ATOM 2680 C CA . ARG B 1 31 ? -11.272 -0.424 61.130 1.00 14.33 43 ARG B CA 1
ATOM 2681 C C . ARG B 1 31 ? -10.059 0.461 60.804 1.00 14.66 43 ARG B C 1
ATOM 2682 O O . ARG B 1 31 ? -9.167 0.630 61.639 1.00 15.35 43 ARG B O 1
ATOM 2690 N N . GLU B 1 32 ? -10.051 1.037 59.604 1.00 14.46 44 GLU B N 1
ATOM 2691 C CA . GLU B 1 32 ? -8.939 1.851 59.122 1.00 14.62 44 GLU B CA 1
ATOM 2692 C C . GLU B 1 32 ? -7.657 1.023 59.241 1.00 15.01 44 GLU B C 1
ATOM 2693 O O . GLU B 1 32 ? -6.611 1.530 59.642 1.00 15.61 44 GLU B O 1
ATOM 2699 N N . LEU B 1 33 ? -7.730 -0.246 58.849 1.00 15.29 45 LEU B N 1
ATOM 2700 C CA . LEU B 1 33 ? -6.577 -1.126 58.998 1.00 14.86 45 LEU B CA 1
ATOM 2701 C C . LEU B 1 33 ? -5.510 -0.950 57.945 1.00 14.85 45 LEU B C 1
ATOM 2702 O O . LEU B 1 33 ? -4.312 -1.041 58.235 1.00 14.66 45 LEU B O 1
ATOM 2707 N N . ALA B 1 34 ? -5.947 -0.696 56.719 1.00 14.44 46 ALA B N 1
ATOM 2708 C CA . ALA B 1 34 ? -5.006 -0.594 55.607 1.00 13.85 46 ALA B CA 1
ATOM 2709 C C . ALA B 1 34 ? -5.710 -0.117 54.359 1.00 14.23 46 ALA B C 1
ATOM 2710 O O . ALA B 1 34 ? -6.931 -0.183 54.249 1.00 15.38 46 ALA B O 1
ATOM 2712 N N . ASP B 1 35 ? -4.917 0.362 53.407 1.00 13.43 47 ASP B N 1
ATOM 2713 C CA . ASP B 1 35 ? -5.471 0.705 52.104 1.00 13.70 47 ASP B CA 1
ATOM 2714 C C . ASP B 1 35 ? -5.802 -0.667 51.500 1.00 14.14 47 ASP B C 1
ATOM 2715 O O . ASP B 1 35 ? -5.112 -1.673 51.766 1.00 16.04 47 ASP B O 1
ATOM 2720 N N . VAL B 1 36 ? -6.828 -0.702 50.660 1.00 14.14 49 VAL B N 1
ATOM 2721 C CA . VAL B 1 36 ? -7.300 -1.946 50.075 1.00 14.49 49 VAL B CA 1
ATOM 2722 C C . VAL B 1 36 ? -7.267 -1.900 48.562 1.00 14.78 49 VAL B C 1
ATOM 2723 O O . VAL B 1 36 ? -7.597 -0.874 47.968 1.00 15.75 49 VAL B O 1
ATOM 2727 N N . VAL B 1 37 ? -6.848 -3.007 47.956 1.00 16.11 50 VAL B N 1
ATOM 2728 C CA . VAL B 1 37 ? -6.904 -3.117 46.504 1.00 17.98 50 VAL B CA 1
ATOM 2729 C C . VAL B 1 37 ? -7.753 -4.341 46.242 1.00 16.37 50 VAL B C 1
ATOM 2730 O O . VAL B 1 37 ? -7.588 -5.380 46.890 1.00 16.41 50 VAL B O 1
ATOM 2734 N N . LEU B 1 38 ? -8.700 -4.211 45.318 1.00 16.01 51 LEU B N 1
ATOM 2735 C CA . LEU B 1 38 ? -9.565 -5.321 44.958 1.00 16.32 51 LEU B CA 1
ATOM 2736 C C . LEU B 1 38 ? -9.203 -5.720 43.529 1.00 17.02 51 LEU B C 1
ATOM 2737 O O . LEU B 1 38 ? -9.221 -4.880 42.645 1.00 18.59 51 LEU B O 1
ATOM 2742 N N . TYR B 1 39 ? -8.900 -6.995 43.325 1.00 17.15 52 TYR B N 1
ATOM 2743 C CA . TYR B 1 39 ? -8.557 -7.503 42.000 1.00 18.08 52 TYR B CA 1
ATOM 2744 C C . TYR B 1 39 ? -9.414 -8.719 41.695 1.00 18.59 52 TYR B C 1
ATOM 2745 O O . TYR B 1 39 ? -9.671 -9.533 42.575 1.00 17.69 52 TYR B O 1
ATOM 2754 N N . ASP B 1 40 ? -9.864 -8.848 40.446 1.00 18.14 53 ASP B N 1
ATOM 2755 C CA . ASP B 1 40 ? -10.668 -10.002 40.067 1.00 18.73 53 ASP B CA 1
ATOM 2756 C C . ASP B 1 40 ? -10.562 -10.136 38.545 1.00 19.46 53 ASP B C 1
ATOM 2757 O O . ASP B 1 40 ? -10.143 -9.187 37.871 1.00 21.80 53 ASP B O 1
ATOM 2762 N N . VAL B 1 41 ? -10.901 -11.313 38.024 1.00 21.40 54 VAL B N 1
ATOM 2763 C CA . VAL B 1 41 ? -10.880 -11.514 36.572 1.00 23.62 54 VAL B CA 1
ATOM 2764 C C . VAL B 1 41 ? -12.147 -10.909 35.997 1.00 25.20 54 VAL B C 1
ATOM 2765 O O . VAL B 1 41 ? -12.202 -10.551 34.823 1.00 25.89 54 VAL B O 1
ATOM 2769 N N . VAL B 1 42 ? -13.178 -10.821 36.828 1.00 25.20 55 VAL B N 1
ATOM 2770 C CA . VAL B 1 42 ? -14.431 -10.225 36.421 1.00 27.07 55 VAL B CA 1
ATOM 2771 C C . VAL B 1 42 ? -14.227 -8.722 36.490 1.00 29.58 55 VAL B C 1
ATOM 2772 O O . VAL B 1 42 ? -13.879 -8.184 37.536 1.00 30.61 55 VAL B O 1
ATOM 2776 N N . LYS B 1 43 ? -14.403 -8.039 35.367 1.00 32.60 56 LYS B N 1
ATOM 2777 C CA . LYS B 1 43 ? -14.226 -6.602 35.375 1.00 33.56 56 LYS B CA 1
ATOM 2778 C C . LYS B 1 43 ? -15.549 -5.904 35.651 1.00 32.00 56 LYS B C 1
ATOM 2779 O O . LYS B 1 43 ? -16.632 -6.450 35.409 1.00 33.05 56 LYS B O 1
ATOM 2785 N N . GLY B 1 44 ? -15.446 -4.697 36.177 1.00 30.23 57 GLY B N 1
ATOM 2786 C CA . GLY B 1 44 ? -16.630 -3.943 36.522 1.00 27.41 57 GLY B CA 1
ATOM 2787 C C . GLY B 1 44 ? -16.979 -4.168 37.984 1.00 26.26 57 GLY B C 1
ATOM 2788 O O . GLY B 1 44 ? -16.982 -3.231 38.773 1.00 24.26 57 GLY B O 1
ATOM 2789 N N . MET B 1 45 ? -17.234 -5.413 38.362 1.00 24.56 58 MET B N 1
ATOM 2790 C CA . MET B 1 45 ? -17.626 -5.706 39.739 1.00 23.95 58 MET B CA 1
ATOM 2791 C C . MET B 1 45 ? -16.684 -5.165 40.828 1.00 24.45 58 MET B C 1
ATOM 2792 O O . MET B 1 45 ? -17.142 -4.551 41.796 1.00 22.97 58 MET B O 1
ATOM 2797 N N . PRO B 1 46 ? -15.362 -5.369 40.688 1.00 22.33 59 PRO B N 1
ATOM 2798 C CA . PRO B 1 46 ? -14.469 -4.847 41.732 1.00 22.01 59 PRO B CA 1
ATOM 2799 C C . PRO B 1 46 ? -14.565 -3.327 41.841 1.00 21.11 59 PRO B C 1
ATOM 2800 O O . PRO B 1 46 ? -14.439 -2.762 42.928 1.00 20.45 59 PRO B O 1
ATOM 2804 N N . GLU B 1 47 ? -14.801 -2.649 40.716 1.00 20.48 60 GLU B N 1
ATOM 2805 C CA . GLU B 1 47 ? -14.901 -1.202 40.748 1.00 21.38 60 GLU B CA 1
ATOM 2806 C C . GLU B 1 47 ? -16.157 -0.772 41.492 1.00 19.97 60 GLU B C 1
ATOM 2807 O O . GLU B 1 47 ? -16.150 0.235 42.189 1.00 21.77 60 GLU B O 1
ATOM 2813 N N . GLY B 1 48 ? -17.227 -1.544 41.351 1.00 19.52 61 GLY B N 1
ATOM 2814 C CA . GLY B 1 48 ? -18.452 -1.220 42.055 1.00 17.48 61 GLY B CA 1
ATOM 2815 C C . GLY B 1 48 ? -18.252 -1.387 43.549 1.00 17.36 61 GLY B C 1
ATOM 2816 O O . GLY B 1 48 ? -18.667 -0.522 44.330 1.00 18.51 61 GLY B O 1
ATOM 2817 N N . LYS B 1 49 ? -17.637 -2.498 43.954 1.00 17.06 62 LYS B N 1
ATOM 2818 C CA . LYS B 1 49 ? -17.397 -2.725 45.381 1.00 16.57 62 LYS B CA 1
ATOM 2819 C C . LYS B 1 49 ? -16.399 -1.718 45.940 1.00 17.79 62 LYS B C 1
ATOM 2820 O O . LYS B 1 49 ? -16.522 -1.289 47.090 1.00 16.41 62 LYS B O 1
ATOM 2826 N N . ALA B 1 50 ? -15.400 -1.327 45.150 1.00 16.29 63 ALA B N 1
ATOM 2827 C CA . ALA B 1 50 ? -14.413 -0.367 45.641 1.00 16.71 63 ALA B CA 1
ATOM 2828 C C . ALA B 1 50 ? -15.086 0.984 45.905 1.00 16.50 63 ALA B C 1
ATOM 2829 O O . ALA B 1 50 ? -14.787 1.653 46.888 1.00 16.27 63 ALA B O 1
ATOM 2831 N N . LEU B 1 51 ? -15.992 1.396 45.020 1.00 15.95 64 LEU B N 1
ATOM 2832 C CA . LEU B 1 51 ? -16.721 2.645 45.227 1.00 15.94 64 LEU B CA 1
ATOM 2833 C C . LEU B 1 51 ? -17.583 2.536 46.489 1.00 15.98 64 LEU B C 1
ATOM 2834 O O . LEU B 1 51 ? -17.565 3.423 47.326 1.00 16.11 64 LEU B O 1
ATOM 2839 N N . ASP B 1 52 ? -18.318 1.444 46.626 1.00 15.89 65 ASP B N 1
ATOM 2840 C CA . ASP B 1 52 ? -19.185 1.232 47.800 1.00 14.54 65 ASP B CA 1
ATOM 2841 C C . ASP B 1 52 ? -18.331 1.288 49.087 1.00 16.54 65 ASP B C 1
ATOM 2842 O O . ASP B 1 52 ? -18.674 1.991 50.057 1.00 14.47 65 ASP B O 1
ATOM 2847 N N . LEU B 1 53 ? -17.221 0.550 49.091 1.00 15.69 66 LEU B N 1
ATOM 2848 C CA . LEU B 1 53 ? -16.315 0.541 50.248 1.00 15.08 66 LEU B CA 1
ATOM 2849 C C . LEU B 1 53 ? -15.684 1.910 50.497 1.00 15.50 66 LEU B C 1
ATOM 2850 O O . LEU B 1 53 ? -15.473 2.295 51.649 1.00 14.77 66 LEU B O 1
ATOM 2855 N N . SER B 1 54 ? -15.390 2.668 49.436 1.00 14.72 67 SER B N 1
ATOM 2856 C CA . SER B 1 54 ? -14.826 4.003 49.642 1.00 15.07 67 SER B CA 1
ATOM 2857 C C . SER B 1 54 ? -15.878 4.871 50.367 1.00 15.09 67 SER B C 1
ATOM 2858 O O . SER B 1 54 ? -15.537 5.700 51.217 1.00 15.73 67 SER B O 1
ATOM 2861 N N . HIS B 1 55 ? -17.156 4.655 50.056 1.00 15.22 68 HIS B N 1
ATOM 2862 C CA . HIS B 1 55 ? -18.221 5.431 50.686 1.00 13.95 68 HIS B CA 1
ATOM 2863 C C . HIS B 1 55 ? -18.330 5.078 52.166 1.00 14.52 68 HIS B C 1
ATOM 2864 O O . HIS B 1 55 ? -18.692 5.926 52.996 1.00 15.31 68 HIS B O 1
ATOM 2871 N N . VAL B 1 56 ? -18.028 3.831 52.487 1.00 13.84 69 VAL B N 1
ATOM 2872 C CA . VAL B 1 56 ? -18.076 3.378 53.885 1.00 13.20 69 VAL B CA 1
ATOM 2873 C C . VAL B 1 56 ? -17.124 4.211 54.741 1.00 14.71 69 VAL B C 1
ATOM 2874 O O . VAL B 1 56 ? -17.463 4.587 55.867 1.00 13.86 69 VAL B O 1
ATOM 2878 N N . THR B 1 57 ? -15.929 4.499 54.230 1.00 13.73 70 THR B N 1
ATOM 2879 C CA . THR B 1 57 ? -14.989 5.281 55.034 1.00 13.94 70 THR B CA 1
ATOM 2880 C C . THR B 1 57 ? -15.601 6.611 55.521 1.00 14.67 70 THR B C 1
ATOM 2881 O O . THR B 1 57 ? -15.380 7.009 56.672 1.00 13.76 70 THR B O 1
ATOM 2885 N N . SER B 1 58 ? -16.380 7.302 54.692 1.00 14.90 71 SER B N 1
ATOM 2886 C CA . SER B 1 58 ? -16.976 8.547 55.172 1.00 13.48 71 SER B CA 1
ATOM 2887 C C . SER B 1 58 ? -17.996 8.246 56.261 1.00 13.74 71 SER B C 1
ATOM 2888 O O . SER B 1 58 ? -18.004 8.892 57.310 1.00 14.37 71 SER B O 1
ATOM 2891 N N . VAL B 1 59 ? -18.857 7.270 56.001 1.00 13.14 72 VAL B N 1
ATOM 2892 C CA . VAL B 1 59 ? -19.919 6.937 56.942 1.00 13.73 72 VAL B CA 1
ATOM 2893 C C . VAL B 1 59 ? -19.373 6.608 58.319 1.00 14.25 72 VAL B C 1
ATOM 2894 O O . VAL B 1 59 ? -19.946 7.037 59.322 1.00 14.63 72 VAL B O 1
ATOM 2898 N N . VAL B 1 60 A -18.263 5.870 58.365 1.00 13.44 73 VAL B N 1
ATOM 2899 C CA . VAL B 1 60 A -17.674 5.497 59.656 1.00 13.39 73 VAL B CA 1
ATOM 2900 C C . VAL B 1 60 A -16.456 6.313 60.100 1.00 12.40 73 VAL B C 1
ATOM 2901 O O . VAL B 1 60 A -15.743 5.940 61.039 1.00 13.66 73 VAL B O 1
ATOM 2905 N N . ASP B 1 61 B -16.244 7.447 59.443 1.00 13.48 73 ASP B N 1
ATOM 2906 C CA . ASP B 1 61 B -15.170 8.360 59.812 1.00 12.88 73 ASP B CA 1
ATOM 2907 C C . ASP B 1 61 B -13.755 7.793 59.834 1.00 14.31 73 ASP B C 1
ATOM 2908 O O . ASP B 1 61 B -13.002 8.025 60.783 1.00 16.48 73 ASP B O 1
ATOM 2913 N N . THR B 1 62 ? -13.390 7.061 58.785 1.00 13.83 74 THR B N 1
ATOM 2914 C CA . THR B 1 62 ? -12.050 6.513 58.686 1.00 13.02 74 THR B CA 1
ATOM 2915 C C . THR B 1 62 ? -11.474 6.988 57.371 1.00 12.54 74 THR B C 1
ATOM 2916 O O . THR B 1 62 ? -12.199 7.561 56.557 1.00 13.90 74 THR B O 1
ATOM 2920 N N . ASN B 1 63 ? -10.169 6.802 57.186 1.00 13.46 75 ASN B N 1
ATOM 2921 C CA . ASN B 1 63 ? -9.554 7.190 55.924 1.00 14.41 75 ASN B CA 1
ATOM 2922 C C . ASN B 1 63 ? -8.535 6.184 55.410 1.00 15.48 75 ASN B C 1
ATOM 2923 O O . ASN B 1 63 ? -7.377 6.156 55.847 1.00 15.85 75 ASN B O 1
ATOM 2928 N N . VAL B 1 64 ? -9.004 5.327 54.505 1.00 15.54 76 VAL B N 1
ATOM 2929 C CA . VAL B 1 64 ? -8.128 4.400 53.802 1.00 15.95 76 VAL B CA 1
ATOM 2930 C C . VAL B 1 64 ? -8.618 4.509 52.363 1.00 15.36 76 VAL B C 1
ATOM 2931 O O . VAL B 1 64 ? -9.749 4.940 52.098 1.00 17.22 76 VAL B O 1
ATOM 2935 N N . SER B 1 65 ? -7.743 4.182 51.432 1.00 15.04 77 SER B N 1
ATOM 2936 C CA . SER B 1 65 ? -8.063 4.216 50.006 1.00 15.96 77 SER B CA 1
ATOM 2937 C C . SER B 1 65 ? -8.523 2.821 49.598 1.00 15.52 77 SER B C 1
ATOM 2938 O O . SER B 1 65 ? -7.875 1.843 49.955 1.00 15.25 77 SER B O 1
ATOM 2941 N N . VAL B 1 66 ? -9.650 2.714 48.901 1.00 15.49 78 VAL B N 1
ATOM 2942 C CA . VAL B 1 66 ? -10.103 1.403 48.416 1.00 16.42 78 VAL B CA 1
ATOM 2943 C C . VAL B 1 66 ? -10.171 1.544 46.908 1.00 19.29 78 VAL B C 1
ATOM 2944 O O . VAL B 1 66 ? -10.925 2.382 46.392 1.00 19.62 78 VAL B O 1
ATOM 2948 N N . ARG B 1 67 ? -9.380 0.732 46.210 1.00 18.70 79 ARG B N 1
ATOM 2949 C CA . ARG B 1 67 ? -9.316 0.808 44.750 1.00 20.27 79 ARG B CA 1
ATOM 2950 C C . ARG B 1 67 ? -9.360 -0.533 44.063 1.00 19.05 79 ARG B C 1
ATOM 2951 O O . ARG B 1 67 ? -8.865 -1.529 44.588 1.00 19.23 79 ARG B O 1
ATOM 2959 N N . ALA B 1 68 ? -9.964 -0.558 42.874 1.00 17.30 80 ALA B N 1
ATOM 2960 C CA . ALA B 1 68 ? -9.999 -1.779 42.079 1.00 18.34 80 ALA B CA 1
ATOM 2961 C C . ALA B 1 68 ? -8.775 -1.665 41.168 1.00 19.71 80 ALA B C 1
ATOM 2962 O O . ALA B 1 68 ? -8.431 -0.564 40.720 1.00 20.76 80 ALA B O 1
ATOM 2964 N N . GLU B 1 69 ? -8.099 -2.776 40.917 1.00 21.87 81 GLU B N 1
ATOM 2965 C CA . GLU B 1 69 ? -6.950 -2.739 40.005 1.00 24.60 81 GLU B CA 1
ATOM 2966 C C . GLU B 1 69 ? -7.189 -3.878 39.045 1.00 26.84 81 GLU B C 1
ATOM 2967 O O . GLU B 1 69 ? -7.620 -4.960 39.437 1.00 26.40 81 GLU B O 1
ATOM 2973 N N . TYR B 1 70 ? -6.899 -3.653 37.774 1.00 29.84 83 TYR B N 1
ATOM 2974 C CA . TYR B 1 70 ? -7.176 -4.701 36.817 1.00 32.07 83 TYR B CA 1
ATOM 2975 C C . TYR B 1 70 ? -6.010 -5.608 36.454 1.00 30.99 83 TYR B C 1
ATOM 2976 O O . TYR B 1 70 ? -6.220 -6.739 36.006 1.00 32.12 83 TYR B O 1
ATOM 2985 N N . SER B 1 71 ? -4.784 -5.153 36.688 1.00 27.78 84 SER B N 1
ATOM 2986 C CA . SER B 1 71 ? -3.632 -5.997 36.379 1.00 26.84 84 SER B CA 1
ATOM 2987 C C . SER B 1 71 ? -2.995 -6.570 37.635 1.00 25.84 84 SER B C 1
ATOM 2988 O O . SER B 1 71 ? -3.122 -5.996 38.717 1.00 25.39 84 SER B O 1
ATOM 2991 N N . TYR B 1 72 ? -2.311 -7.700 37.492 1.00 25.12 85 TYR B N 1
ATOM 2992 C CA . TYR B 1 72 ? -1.638 -8.299 38.637 1.00 24.17 85 TYR B CA 1
ATOM 2993 C C . TYR B 1 72 ? -0.588 -7.316 39.144 1.00 23.74 85 TYR B C 1
ATOM 2994 O O . TYR B 1 72 ? -0.400 -7.169 40.348 1.00 23.81 85 TYR B O 1
ATOM 3003 N N . GLU B 1 73 A 0.108 -6.639 38.232 1.00 24.34 86 GLU B N 1
ATOM 3004 C CA . GLU B 1 73 A 1.144 -5.700 38.650 1.00 24.42 86 GLU B CA 1
ATOM 3005 C C . GLU B 1 73 A 0.616 -4.570 39.531 1.00 24.44 86 GLU B C 1
ATOM 3006 O O . GLU B 1 73 A 1.183 -4.276 40.576 1.00 23.79 86 GLU B O 1
ATOM 3012 N N . ALA B 1 74 B -0.465 -3.929 39.106 1.00 22.91 86 ALA B N 1
ATOM 3013 C CA . ALA B 1 74 B -1.020 -2.831 39.880 1.00 23.26 86 ALA B CA 1
ATOM 3014 C C . ALA B 1 74 B -1.623 -3.332 41.196 1.00 23.13 86 ALA B C 1
ATOM 3015 O O . ALA B 1 74 B -1.551 -2.648 42.229 1.00 24.06 86 ALA B O 1
ATOM 3017 N N . ALA B 1 75 ? -2.199 -4.524 41.165 1.00 22.63 87 ALA B N 1
ATOM 3018 C CA . ALA B 1 75 ? -2.816 -5.078 42.376 1.00 20.33 87 ALA B CA 1
ATOM 3019 C C . ALA B 1 75 ? -1.803 -5.511 43.436 1.00 21.20 87 ALA B C 1
ATOM 3020 O O . ALA B 1 75 ? -1.980 -5.247 44.624 1.00 20.28 87 ALA B O 1
ATOM 3022 N N . LEU B 1 76 ? -0.716 -6.137 43.001 1.00 19.68 88 LEU B N 1
ATOM 3023 C CA . LEU B 1 76 ? 0.267 -6.696 43.915 1.00 19.61 88 LEU B CA 1
ATOM 3024 C C . LEU B 1 76 ? 1.415 -5.812 44.352 1.00 19.99 88 LEU B C 1
ATOM 3025 O O . LEU B 1 76 ? 1.955 -5.984 45.447 1.00 18.89 88 LEU B O 1
ATOM 3030 N N . THR B 1 77 ? 1.795 -4.859 43.514 1.00 20.15 89 THR B N 1
ATOM 3031 C CA . THR B 1 77 ? 2.913 -4.013 43.874 1.00 21.17 89 THR B CA 1
ATOM 3032 C C . THR B 1 77 ? 2.669 -3.250 45.169 1.00 20.94 89 THR B C 1
ATOM 3033 O O . THR B 1 77 ? 1.652 -2.576 45.325 1.00 20.82 89 THR B O 1
ATOM 3037 N N . GLY B 1 78 ? 3.623 -3.388 46.090 1.00 19.16 90 GLY B N 1
ATOM 3038 C CA . GLY B 1 78 ? 3.552 -2.710 47.375 1.00 18.94 90 GLY B CA 1
ATOM 3039 C C . GLY B 1 78 ? 2.657 -3.339 48.426 1.00 18.38 90 GLY B C 1
ATOM 3040 O O . GLY B 1 78 ? 2.481 -2.768 49.513 1.00 19.18 90 GLY B O 1
ATOM 3041 N N . ALA B 1 79 ? 2.111 -4.509 48.139 1.00 17.86 91 ALA B N 1
ATOM 3042 C CA . ALA B 1 79 ? 1.225 -5.166 49.093 1.00 16.96 91 ALA B CA 1
ATOM 3043 C C . ALA B 1 79 ? 1.967 -5.723 50.306 1.00 17.65 91 ALA B C 1
ATOM 3044 O O . ALA B 1 79 ? 2.882 -6.524 50.165 1.00 18.62 91 ALA B O 1
ATOM 3046 N N . ASP B 1 80 ? 1.581 -5.287 51.506 1.00 17.20 92 ASP B N 1
ATOM 3047 C CA . ASP B 1 80 ? 2.204 -5.803 52.728 1.00 15.97 92 ASP B CA 1
ATOM 3048 C C . ASP B 1 80 ? 1.701 -7.211 52.986 1.00 17.01 92 ASP B C 1
ATOM 3049 O O . ASP B 1 80 ? 2.410 -8.057 53.565 1.00 16.33 92 ASP B O 1
ATOM 3054 N N . CYS B 1 81 ? 0.454 -7.442 52.582 1.00 16.45 93 CYS B N 1
ATOM 3055 C CA . CYS B 1 81 ? -0.187 -8.737 52.746 1.00 15.67 93 CYS B CA 1
ATOM 3056 C C . CYS B 1 81 ? -1.116 -8.961 51.551 1.00 15.45 93 CYS B C 1
ATOM 3057 O O . CYS B 1 81 ? -1.755 -8.027 51.059 1.00 15.78 93 CYS B O 1
ATOM 3060 N N . VAL B 1 82 ? -1.152 -10.198 51.062 1.00 15.22 94 VAL B N 1
ATOM 3061 C CA . VAL B 1 82 ? -2.005 -10.565 49.940 1.00 15.82 94 VAL B CA 1
ATOM 3062 C C . VAL B 1 82 ? -2.913 -11.683 50.431 1.00 15.38 94 VAL B C 1
ATOM 3063 O O . VAL B 1 82 ? -2.428 -12.703 50.919 1.00 15.38 94 VAL B O 1
ATOM 3067 N N . ILE B 1 83 ? -4.223 -11.474 50.341 1.00 13.39 95 ILE B N 1
ATOM 3068 C CA . ILE B 1 83 ? -5.192 -12.477 50.779 1.00 14.29 95 ILE B CA 1
ATOM 3069 C C . ILE B 1 83 ? -5.888 -12.975 49.530 1.00 13.88 95 ILE B C 1
ATOM 3070 O O . ILE B 1 83 ? -6.594 -12.221 48.833 1.00 14.99 95 ILE B O 1
ATOM 3075 N N . VAL B 1 84 ? -5.688 -14.260 49.276 1.00 14.89 96 VAL B N 1
ATOM 3076 C CA . VAL B 1 84 ? -6.181 -14.887 48.049 1.00 14.40 96 VAL B CA 1
ATOM 3077 C C . VAL B 1 84 ? -7.425 -15.724 48.213 1.00 14.21 96 VAL B C 1
ATOM 3078 O O . VAL B 1 84 ? -7.403 -16.746 48.896 1.00 15.07 96 VAL B O 1
ATOM 3082 N N . THR B 1 85 ? -8.507 -15.284 47.576 1.00 15.38 97 THR B N 1
ATOM 3083 C CA . THR B 1 85 ? -9.780 -15.998 47.616 1.00 15.58 97 THR B CA 1
ATOM 3084 C C . THR B 1 85 ? -10.225 -16.362 46.199 1.00 17.50 97 THR B C 1
ATOM 3085 O O . THR B 1 85 ? -11.305 -16.909 46.011 1.00 17.36 97 THR B O 1
ATOM 3089 N N . ALA B 1 86 ? -9.399 -16.029 45.211 1.00 17.18 98 ALA B N 1
ATOM 3090 C CA . ALA B 1 86 ? -9.743 -16.314 43.807 1.00 18.77 98 ALA B CA 1
ATOM 3091 C C . ALA B 1 86 ? -10.037 -17.794 43.589 1.00 18.79 98 ALA B C 1
ATOM 3092 O O . ALA B 1 86 ? -9.306 -18.660 44.078 1.00 18.54 98 ALA B O 1
ATOM 3094 N N . GLY B 1 87 ? -11.112 -18.079 42.852 1.00 19.68 99 GLY B N 1
ATOM 3095 C CA . GLY B 1 87 ? -11.473 -19.457 42.560 1.00 20.55 99 GLY B CA 1
ATOM 3096 C C . GLY B 1 87 ? -12.956 -19.793 42.678 1.00 21.56 99 GLY B C 1
ATOM 3097 O O . GLY B 1 87 ? -13.790 -18.927 42.936 1.00 22.51 99 GLY B O 1
ATOM 3098 N N . LEU B 1 88 ? -13.293 -21.068 42.496 1.00 20.79 100 LEU B N 1
ATOM 3099 C CA . LEU B 1 88 ? -14.682 -21.505 42.584 1.00 21.69 100 LEU B CA 1
ATOM 3100 C C . LEU B 1 88 ? -15.063 -21.963 43.986 1.00 22.04 100 LEU B C 1
ATOM 3101 O O . LEU B 1 88 ? -14.211 -22.426 44.747 1.00 23.00 100 LEU B O 1
ATOM 3106 N N . THR B 1 89 ? -16.351 -21.844 44.307 1.00 22.05 101 THR B N 1
ATOM 3107 C CA . THR B 1 89 ? -16.881 -22.275 45.598 1.00 23.66 101 THR B CA 1
ATOM 3108 C C . THR B 1 89 ? -17.657 -23.584 45.463 1.00 24.57 101 THR B C 1
ATOM 3109 O O . THR B 1 89 ? -17.712 -24.374 46.395 1.00 24.62 101 THR B O 1
ATOM 3113 N N . LYS B 1 90 ? -18.277 -23.799 44.303 1.00 26.54 102 LYS B N 1
ATOM 3114 C CA . LYS B 1 90 ? -19.063 -25.015 44.082 1.00 28.29 102 LYS B CA 1
ATOM 3115 C C . LYS B 1 90 ? -18.847 -25.446 42.645 1.00 30.01 102 LYS B C 1
ATOM 3116 O O . LYS B 1 90 ? -18.593 -24.609 41.791 1.00 31.08 102 LYS B O 1
ATOM 3122 N N . VAL B 1 91 A -18.936 -26.750 42.385 1.00 31.82 103 VAL B N 1
ATOM 3123 C CA . VAL B 1 91 A -18.769 -27.254 41.030 1.00 34.86 103 VAL B CA 1
ATOM 3124 C C . VAL B 1 91 A -20.092 -27.049 40.290 1.00 37.23 103 VAL B C 1
ATOM 3125 O O . VAL B 1 91 A -21.144 -27.498 40.743 1.00 36.73 103 VAL B O 1
ATOM 3129 N N . PRO B 1 92 B -20.054 -26.358 39.143 1.00 40.36 103 PRO B N 1
ATOM 3130 C CA . PRO B 1 92 B -21.277 -26.111 38.372 1.00 43.10 103 PRO B CA 1
ATOM 3131 C C . PRO B 1 92 B -21.992 -27.394 37.979 1.00 44.70 103 PRO B C 1
ATOM 3132 O O . PRO B 1 92 B -21.367 -28.339 37.496 1.00 45.79 103 PRO B O 1
ATOM 3136 N N . GLY B 1 93 C -23.303 -27.422 38.204 1.00 46.50 103 GLY B N 1
ATOM 3137 C CA . GLY B 1 93 C -24.093 -28.588 37.859 1.00 48.15 103 GLY B CA 1
ATOM 3138 C C . GLY B 1 93 C -24.033 -29.709 38.875 1.00 49.37 103 GLY B C 1
ATOM 3139 O O . GLY B 1 93 C -24.191 -30.880 38.527 1.00 50.28 103 GLY B O 1
ATOM 3140 N N . LYS B 1 94 D -23.804 -29.369 40.138 1.00 50.04 103 LYS B N 1
ATOM 3141 C CA . LYS B 1 94 D -23.742 -30.398 41.164 1.00 50.23 103 LYS B CA 1
ATOM 3142 C C . LYS B 1 94 D -24.643 -30.078 42.355 1.00 49.86 103 LYS B C 1
ATOM 3143 O O . LYS B 1 94 D -24.668 -28.943 42.836 1.00 50.37 103 LYS B O 1
ATOM 3149 N N . PRO B 1 95 E -25.401 -31.081 42.836 1.00 48.90 103 PRO B N 1
ATOM 3150 C CA . PRO B 1 95 E -26.328 -30.968 43.973 1.00 47.98 103 PRO B CA 1
ATOM 3151 C C . PRO B 1 95 E -25.623 -30.523 45.254 1.00 46.82 103 PRO B C 1
ATOM 3152 O O . PRO B 1 95 E -24.517 -30.978 45.547 1.00 46.21 103 PRO B O 1
ATOM 3156 N N . ASP B 1 96 A -26.267 -29.647 46.021 1.00 45.81 105 ASP B N 1
ATOM 3157 C CA . ASP B 1 96 A -25.670 -29.159 47.263 1.00 44.58 105 ASP B CA 1
ATOM 3158 C C . ASP B 1 96 A -25.418 -30.300 48.232 1.00 44.26 105 ASP B C 1
ATOM 3159 O O . ASP B 1 96 A -24.500 -30.240 49.054 1.00 44.34 105 ASP B O 1
ATOM 3164 N N . SER B 1 97 B -26.232 -31.345 48.138 1.00 43.93 105 SER B N 1
ATOM 3165 C CA . SER B 1 97 B -26.069 -32.494 49.021 1.00 43.53 105 SER B CA 1
ATOM 3166 C C . SER B 1 97 B -24.726 -33.176 48.758 1.00 42.07 105 SER B C 1
ATOM 3167 O O . SER B 1 97 B -24.197 -33.862 49.626 1.00 42.58 105 SER B O 1
ATOM 3170 N N . GLU B 1 98 ? -24.181 -32.979 47.561 1.00 40.97 106 GLU B N 1
ATOM 3171 C CA . GLU B 1 98 ? -22.903 -33.588 47.191 1.00 40.04 106 GLU B CA 1
ATOM 3172 C C . GLU B 1 98 ? -21.750 -32.596 47.216 1.00 37.57 106 GLU B C 1
ATOM 3173 O O . GLU B 1 98 ? -20.685 -32.857 46.651 1.00 37.24 106 GLU B O 1
ATOM 3179 N N . TRP B 1 99 ? -21.957 -31.453 47.854 1.00 33.96 107 TRP B N 1
ATOM 3180 C CA . TRP B 1 99 ? -20.907 -30.453 47.907 1.00 30.63 107 TRP B CA 1
ATOM 3181 C C . TRP B 1 99 ? -19.656 -30.968 48.603 1.00 28.85 107 TRP B C 1
ATOM 3182 O O . TRP B 1 99 ? -19.721 -31.516 49.707 1.00 29.06 107 TRP B O 1
ATOM 3193 N N . SER B 1 100 ? -18.517 -30.765 47.952 1.00 28.58 108 SER B N 1
ATOM 3194 C CA . SER B 1 100 ? -17.220 -31.182 48.481 1.00 28.44 108 SER B CA 1
ATOM 3195 C C . SER B 1 100 ? -16.138 -30.172 48.111 1.00 27.08 108 SER B C 1
ATOM 3196 O O . SER B 1 100 ? -16.037 -29.760 46.959 1.00 26.85 108 SER B O 1
ATOM 3199 N N . ARG B 1 101 ? -15.326 -29.781 49.085 1.00 25.58 109 ARG B N 1
ATOM 3200 C CA . ARG B 1 101 ? -14.256 -28.834 48.805 1.00 24.70 109 ARG B CA 1
ATOM 3201 C C . ARG B 1 101 ? -13.200 -29.475 47.904 1.00 25.06 109 ARG B C 1
ATOM 3202 O O . ARG B 1 101 ? -12.606 -28.795 47.070 1.00 24.07 109 ARG B O 1
ATOM 3210 N N . ASN B 1 102 ? -12.980 -30.782 48.060 1.00 25.25 110 ASN B N 1
ATOM 3211 C CA . ASN B 1 102 ? -11.970 -31.458 47.244 1.00 26.77 110 ASN B CA 1
ATOM 3212 C C . ASN B 1 102 ? -12.316 -31.459 45.746 1.00 27.63 110 ASN B C 1
ATOM 3213 O O . ASN B 1 102 ? -11.422 -31.485 44.892 1.00 27.75 110 ASN B O 1
ATOM 3218 N N . ASP B 1 103 ? -13.605 -31.409 45.420 1.00 26.68 111 ASP B N 1
ATOM 3219 C CA . ASP B 1 103 ? -14.014 -31.386 44.014 1.00 27.83 111 ASP B CA 1
ATOM 3220 C C . ASP B 1 103 ? -13.516 -30.117 43.315 1.00 27.00 111 ASP B C 1
ATOM 3221 O O . ASP B 1 103 ? -13.433 -30.059 42.077 1.00 26.57 111 ASP B O 1
ATOM 3226 N N . LEU B 1 104 ? -13.176 -29.096 44.095 1.00 24.57 112 LEU B N 1
ATOM 3227 C CA . LEU B 1 104 ? -12.734 -27.838 43.501 1.00 23.90 112 LEU B CA 1
ATOM 3228 C C . LEU B 1 104 ? -11.292 -27.878 43.024 1.00 23.19 112 LEU B C 1
ATOM 3229 O O . LEU B 1 104 ? -10.859 -27.009 42.280 1.00 23.80 112 LEU B O 1
ATOM 3234 N N . LEU B 1 105 ? -10.565 -28.905 43.438 1.00 23.67 113 LEU B N 1
ATOM 3235 C CA . LEU B 1 105 ? -9.157 -29.041 43.099 1.00 25.37 113 LEU B CA 1
ATOM 3236 C C . LEU B 1 105 ? -8.775 -28.805 41.640 1.00 25.68 113 LEU B C 1
ATOM 3237 O O . LEU B 1 105 ? -7.875 -28.016 41.343 1.00 26.06 113 LEU B O 1
ATOM 3242 N N . PRO B 1 106 ? -9.448 -29.483 40.700 1.00 26.27 114 PRO B N 1
ATOM 3243 C CA . PRO B 1 106 ? -9.080 -29.266 39.300 1.00 25.81 114 PRO B CA 1
ATOM 3244 C C . PRO B 1 106 ? -9.367 -27.880 38.747 1.00 26.35 114 PRO B C 1
ATOM 3245 O O . PRO B 1 106 ? -8.801 -27.479 37.737 1.00 27.15 114 PRO B O 1
ATOM 3249 N N . PHE B 1 107 ? -10.244 -27.134 39.394 1.00 26.01 115 PHE B N 1
ATOM 3250 C CA . PHE B 1 107 ? -10.548 -25.803 38.889 1.00 24.40 115 PHE B CA 1
ATOM 3251 C C . PHE B 1 107 ? -9.640 -24.747 39.523 1.00 24.00 115 PHE B C 1
ATOM 3252 O O . PHE B 1 107 ? -9.138 -23.838 38.856 1.00 24.21 115 PHE B O 1
ATOM 3260 N N . ASN B 1 108 ? -9.395 -24.906 40.815 1.00 22.11 116 ASN B N 1
ATOM 3261 C CA . ASN B 1 108 ? -8.624 -23.925 41.545 1.00 21.39 116 ASN B CA 1
ATOM 3262 C C . ASN B 1 108 ? -7.096 -24.057 41.577 1.00 21.52 116 ASN B C 1
ATOM 3263 O O . ASN B 1 108 ? -6.412 -23.065 41.794 1.00 21.66 116 ASN B O 1
ATOM 3268 N N . SER B 1 109 ? -6.537 -25.242 41.329 1.00 20.52 117 SER B N 1
ATOM 3269 C CA . SER B 1 109 ? -5.077 -25.338 41.387 1.00 21.21 117 SER B CA 1
ATOM 3270 C C . SER B 1 109 ? -4.373 -24.421 40.391 1.00 21.80 117 SER B C 1
ATOM 3271 O O . SER B 1 109 ? -3.403 -23.742 40.747 1.00 21.68 117 SER B O 1
ATOM 3274 N N . LYS B 1 110 ? -4.861 -24.368 39.152 1.00 22.03 118 LYS B N 1
ATOM 3275 C CA . LYS B 1 110 ? -4.229 -23.517 38.144 1.00 22.92 118 LYS B CA 1
ATOM 3276 C C . LYS B 1 110 ? -4.304 -22.024 38.464 1.00 22.11 118 LYS B C 1
ATOM 3277 O O . LYS B 1 110 ? -3.362 -21.279 38.209 1.00 22.10 118 LYS B O 1
ATOM 3283 N N . ILE B 1 111 ? -5.434 -21.598 39.015 1.00 21.00 119 ILE B N 1
ATOM 3284 C CA . ILE B 1 111 ? -5.658 -20.204 39.395 1.00 20.49 119 ILE B CA 1
ATOM 3285 C C . ILE B 1 111 ? -4.671 -19.814 40.508 1.00 19.67 119 ILE B C 1
ATOM 3286 O O . ILE B 1 111 ? -3.998 -18.791 40.420 1.00 20.52 119 ILE B O 1
ATOM 3291 N N . ILE B 1 112 ? -4.582 -20.648 41.539 1.00 20.26 120 ILE B N 1
ATOM 3292 C CA . ILE B 1 112 ? -3.677 -20.383 42.657 1.00 19.78 120 ILE B CA 1
ATOM 3293 C C . ILE B 1 112 ? -2.219 -20.377 42.175 1.00 20.09 120 ILE B C 1
ATOM 3294 O O . ILE B 1 112 ? -1.411 -19.544 42.591 1.00 20.51 120 ILE B O 1
ATOM 3299 N N . ARG B 1 113 ? -1.879 -21.294 41.278 1.00 21.60 121 ARG B N 1
ATOM 3300 C CA . ARG B 1 113 ? -0.511 -21.341 40.774 1.00 22.13 121 ARG B CA 1
ATOM 3301 C C . ARG B 1 113 ? -0.189 -20.057 40.012 1.00 21.42 121 ARG B C 1
ATOM 3302 O O . ARG B 1 113 ? 0.891 -19.481 40.154 1.00 21.36 121 ARG B O 1
ATOM 3310 N N . GLU B 1 114 ? -1.125 -19.596 39.196 1.00 21.11 122 GLU B N 1
ATOM 3311 C CA . GLU B 1 114 ? -0.890 -18.374 38.428 1.00 21.59 122 GLU B CA 1
ATOM 3312 C C . GLU B 1 114 ? -0.699 -17.167 39.345 1.00 21.73 122 GLU B C 1
ATOM 3313 O O . GLU B 1 114 ? 0.171 -16.325 39.135 1.00 21.79 122 GLU B O 1
ATOM 3319 N N . ILE B 1 115 ? -1.524 -17.086 40.378 1.00 19.00 123 ILE B N 1
ATOM 3320 C CA . ILE B 1 115 ? -1.403 -15.972 41.292 1.00 19.19 123 ILE B CA 1
ATOM 3321 C C . ILE B 1 115 ? -0.056 -16.012 41.997 1.00 18.23 123 ILE B C 1
ATOM 3322 O O . ILE B 1 115 ? 0.578 -14.977 42.177 1.00 18.71 123 ILE B O 1
ATOM 3327 N N . GLY B 1 116 ? 0.375 -17.202 42.386 1.00 19.22 124 GLY B N 1
ATOM 3328 C CA . GLY B 1 116 ? 1.658 -17.343 43.048 1.00 20.07 124 GLY B CA 1
ATOM 3329 C C . GLY B 1 116 ? 2.789 -16.854 42.159 1.00 21.43 124 GLY B C 1
ATOM 3330 O O . GLY B 1 116 ? 3.693 -16.157 42.613 1.00 20.90 124 GLY B O 1
ATOM 3331 N N . GLN B 1 117 ? 2.745 -17.220 40.879 1.00 21.79 125 GLN B N 1
ATOM 3332 C CA . GLN B 1 117 ? 3.787 -16.784 39.953 1.00 22.03 125 GLN B CA 1
ATOM 3333 C C . GLN B 1 117 ? 3.857 -15.266 39.889 1.00 21.84 125 GLN B C 1
ATOM 3334 O O . GLN B 1 117 ? 4.938 -14.687 39.752 1.00 21.96 125 GLN B O 1
ATOM 3340 N N . ASN B 1 118 ? 2.707 -14.614 40.002 1.00 20.66 126 ASN B N 1
ATOM 3341 C CA . ASN B 1 118 ? 2.671 -13.160 39.951 1.00 20.45 126 ASN B CA 1
ATOM 3342 C C . ASN B 1 118 ? 3.141 -12.531 41.259 1.00 20.63 126 ASN B C 1
ATOM 3343 O O . ASN B 1 118 ? 3.748 -11.465 41.250 1.00 19.33 126 ASN B O 1
ATOM 3348 N N . ILE B 1 119 ? 2.877 -13.197 42.380 1.00 20.11 127 ILE B N 1
ATOM 3349 C CA . ILE B 1 119 ? 3.357 -12.675 43.652 1.00 20.07 127 ILE B CA 1
ATOM 3350 C C . ILE B 1 119 ? 4.892 -12.706 43.618 1.00 20.68 127 ILE B C 1
ATOM 3351 O O . ILE B 1 119 ? 5.559 -11.769 44.047 1.00 20.67 127 ILE B O 1
ATOM 3356 N N . LYS B 1 120 ? 5.447 -13.785 43.091 1.00 21.15 128 LYS B N 1
ATOM 3357 C CA . LYS B 1 120 ? 6.895 -13.912 42.996 1.00 22.77 128 LYS B CA 1
ATOM 3358 C C . LYS B 1 120 ? 7.468 -12.717 42.228 1.00 23.49 128 LYS B C 1
ATOM 3359 O O . LYS B 1 120 ? 8.505 -12.151 42.598 1.00 23.50 128 LYS B O 1
ATOM 3365 N N . LYS B 1 121 ? 6.778 -12.340 41.156 1.00 24.00 129 LYS B N 1
ATOM 3366 C CA . LYS B 1 121 ? 7.204 -11.238 40.302 1.00 25.96 129 LYS B CA 1
ATOM 3367 C C . LYS B 1 121 ? 7.010 -9.835 40.870 1.00 26.25 129 LYS B C 1
ATOM 3368 O O . LYS B 1 121 ? 7.906 -8.985 40.766 1.00 25.32 129 LYS B O 1
ATOM 3374 N N . TYR B 1 122 ? 5.859 -9.597 41.500 1.00 24.18 130 TYR B N 1
ATOM 3375 C CA . TYR B 1 122 ? 5.542 -8.264 41.992 1.00 23.01 130 TYR B CA 1
ATOM 3376 C C . TYR B 1 122 ? 5.657 -7.930 43.478 1.00 23.11 130 TYR B C 1
ATOM 3377 O O . TYR B 1 122 ? 5.846 -6.762 43.820 1.00 22.59 130 TYR B O 1
ATOM 3386 N N . CYS B 1 123 ? 5.523 -8.917 44.358 1.00 21.60 131 CYS B N 1
ATOM 3387 C CA . CYS B 1 123 ? 5.658 -8.628 45.793 1.00 21.51 131 CYS B CA 1
ATOM 3388 C C . CYS B 1 123 ? 6.179 -9.845 46.533 1.00 21.63 131 CYS B C 1
ATOM 3389 O O . CYS B 1 123 ? 5.515 -10.405 47.416 1.00 20.86 131 CYS B O 1
ATOM 3392 N N . PRO B 1 124 A 7.401 -10.273 46.185 1.00 21.04 132 PRO B N 1
ATOM 3393 C CA . PRO B 1 124 A 8.024 -11.439 46.814 1.00 20.98 132 PRO B CA 1
ATOM 3394 C C . PRO B 1 124 A 8.257 -11.311 48.320 1.00 21.11 132 PRO B C 1
ATOM 3395 O O . PRO B 1 124 A 8.562 -12.305 48.989 1.00 21.93 132 PRO B O 1
ATOM 3399 N N . LYS B 1 125 B 8.084 -10.103 48.856 1.00 20.18 132 LYS B N 1
ATOM 3400 C CA . LYS B 1 125 B 8.305 -9.882 50.287 1.00 20.21 132 LYS B CA 1
ATOM 3401 C C . LYS B 1 125 B 7.006 -9.820 51.082 1.00 19.33 132 LYS B C 1
ATOM 3402 O O . LYS B 1 125 B 7.009 -9.564 52.290 1.00 19.63 132 LYS B O 1
ATOM 3408 N N . THR B 1 126 ? 5.899 -10.088 50.414 1.00 17.32 133 THR B N 1
ATOM 3409 C CA . THR B 1 126 ? 4.612 -10.012 51.084 1.00 17.80 133 THR B CA 1
ATOM 3410 C C . THR B 1 126 ? 4.333 -11.201 51.982 1.00 17.35 133 THR B C 1
ATOM 3411 O O . THR B 1 126 ? 5.048 -12.210 51.967 1.00 18.31 133 THR B O 1
ATOM 3415 N N . PHE B 1 127 ? 3.293 -11.064 52.800 1.00 15.62 134 PHE B N 1
ATOM 3416 C CA . PHE B 1 127 ? 2.841 -12.149 53.651 1.00 15.34 134 PHE B CA 1
ATOM 3417 C C . PHE B 1 127 ? 1.594 -12.641 52.930 1.00 14.98 134 PHE B C 1
ATOM 3418 O O . PHE B 1 127 ? 0.669 -11.858 52.700 1.00 15.60 134 PHE B O 1
ATOM 3426 N N . ILE B 1 128 ? 1.559 -13.924 52.582 1.00 14.79 135 ILE B N 1
ATOM 3427 C CA . ILE B 1 128 ? 0.425 -14.474 51.846 1.00 14.79 135 ILE B CA 1
ATOM 3428 C C . ILE B 1 128 ? -0.525 -15.274 52.711 1.00 14.41 135 ILE B C 1
ATOM 3429 O O . ILE B 1 128 ? -0.092 -16.181 53.428 1.00 14.84 135 ILE B O 1
ATOM 3434 N N . ILE B 1 129 ? -1.813 -14.936 52.655 1.00 14.58 136 ILE B N 1
ATOM 3435 C CA . ILE B 1 129 ? -2.825 -15.707 53.364 1.00 14.34 136 ILE B CA 1
ATOM 3436 C C . ILE B 1 129 ? -3.750 -16.267 52.285 1.00 14.47 136 ILE B C 1
ATOM 3437 O O . ILE B 1 129 ? -4.413 -15.520 51.570 1.00 14.64 136 ILE B O 1
ATOM 3442 N N . VAL B 1 130 ? -3.755 -17.587 52.160 1.00 14.73 137 VAL B N 1
ATOM 3443 C CA . VAL B 1 130 ? -4.601 -18.263 51.194 1.00 14.60 137 VAL B CA 1
ATOM 3444 C C . VAL B 1 130 ? -5.921 -18.634 51.847 1.00 15.39 137 VAL B C 1
ATOM 3445 O O . VAL B 1 130 ? -5.946 -19.029 53.020 1.00 15.45 137 VAL B O 1
ATOM 3449 N N . VAL B 1 131 ? -7.006 -18.514 51.083 1.00 15.92 138 VAL B N 1
ATOM 3450 C CA . VAL B 1 131 ? -8.339 -18.868 51.543 1.00 14.83 138 VAL B CA 1
ATOM 3451 C C . VAL B 1 131 ? -8.979 -19.873 50.579 1.00 15.10 138 VAL B C 1
ATOM 3452 O O . VAL B 1 131 ? -9.722 -20.751 50.993 1.00 16.03 138 VAL B O 1
ATOM 3456 N N . THR B 1 132 ? -8.667 -19.752 49.293 1.00 15.60 139 THR B N 1
ATOM 3457 C CA . THR B 1 132 ? -9.221 -20.649 48.268 1.00 16.71 139 THR B CA 1
ATOM 3458 C C . THR B 1 132 ? -9.165 -22.137 48.646 1.00 16.95 139 THR B C 1
ATOM 3459 O O . THR B 1 132 ? -8.135 -22.629 49.093 1.00 17.47 139 THR B O 1
ATOM 3463 N N . ASN B 1 133 ? -10.273 -22.852 48.448 1.00 17.03 140 ASN B N 1
ATOM 3464 C CA . ASN B 1 133 ? -10.347 -24.282 48.769 1.00 16.85 140 ASN B CA 1
ATOM 3465 C C . ASN B 1 133 ? -9.928 -25.130 47.550 1.00 17.52 140 ASN B C 1
ATOM 3466 O O . ASN B 1 133 ? -10.002 -24.654 46.421 1.00 18.88 140 ASN B O 1
ATOM 3471 N N . PRO B 1 134 ? -9.435 -26.368 47.766 1.00 18.29 141 PRO B N 1
ATOM 3472 C CA . PRO B 1 134 ? -9.219 -27.054 49.046 1.00 18.33 141 PRO B CA 1
ATOM 3473 C C . PRO B 1 134 ? -7.996 -26.405 49.690 1.00 18.02 141 PRO B C 1
ATOM 3474 O O . PRO B 1 134 ? -6.857 -26.505 49.217 1.00 16.68 141 PRO B O 1
ATOM 3478 N N . LEU B 1 135 ? -8.257 -25.754 50.808 1.00 18.97 142 LEU B N 1
ATOM 3479 C CA . LEU B 1 135 ? -7.255 -24.961 51.487 1.00 16.66 142 LEU B CA 1
ATOM 3480 C C . LEU B 1 135 ? -5.829 -25.480 51.656 1.00 17.09 142 LEU B C 1
ATOM 3481 O O . LEU B 1 135 ? -4.894 -24.879 51.105 1.00 16.96 142 LEU B O 1
ATOM 3486 N N . ASP B 1 136 ? -5.653 -26.577 52.383 1.00 16.60 143 ASP B N 1
ATOM 3487 C CA . ASP B 1 136 ? -4.292 -27.058 52.655 1.00 17.14 143 ASP B CA 1
ATOM 3488 C C . ASP B 1 136 ? -3.523 -27.390 51.391 1.00 18.64 143 ASP B C 1
ATOM 3489 O O . ASP B 1 136 ? -2.303 -27.173 51.310 1.00 18.41 143 ASP B O 1
ATOM 3494 N N . CYS B 1 137 ? -4.246 -27.898 50.402 1.00 18.45 144 CYS B N 1
ATOM 3495 C CA . CYS B 1 137 ? -3.649 -28.222 49.111 1.00 20.92 144 CYS B CA 1
ATOM 3496 C C . CYS B 1 137 ? -3.242 -26.944 48.386 1.00 20.86 144 CYS B C 1
ATOM 3497 O O . CYS B 1 137 ? -2.146 -26.850 47.823 1.00 21.17 144 CYS B O 1
ATOM 3500 N N . MET B 1 138 ? -4.125 -25.948 48.395 1.00 18.80 145 MET B N 1
ATOM 3501 C CA . MET B 1 138 ? -3.822 -24.706 47.710 1.00 18.94 145 MET B CA 1
ATOM 3502 C C . MET B 1 138 ? -2.674 -23.920 48.347 1.00 17.80 145 MET B C 1
ATOM 3503 O O . MET B 1 138 ? -1.951 -23.224 47.649 1.00 17.55 145 MET B O 1
ATOM 3508 N N . VAL B 1 139 ? -2.498 -24.010 49.668 1.00 17.80 146 VAL B N 1
ATOM 3509 C CA . VAL B 1 139 ? -1.390 -23.281 50.284 1.00 17.58 146 VAL B CA 1
ATOM 3510 C C . VAL B 1 139 ? -0.076 -23.849 49.762 1.00 18.81 146 VAL B C 1
ATOM 3511 O O . VAL B 1 139 ? 0.873 -23.110 49.500 1.00 19.40 146 VAL B O 1
ATOM 3515 N N . LYS B 1 140 ? -0.021 -25.170 49.613 1.00 18.83 147 LYS B N 1
ATOM 3516 C CA . LYS B 1 140 ? 1.201 -25.770 49.101 1.00 19.49 147 LYS B CA 1
ATOM 3517 C C . LYS B 1 140 ? 1.424 -25.305 47.664 1.00 19.39 147 LYS B C 1
ATOM 3518 O O . LYS B 1 140 ? 2.543 -24.956 47.287 1.00 19.94 147 LYS B O 1
ATOM 3524 N N . VAL B 1 141 ? 0.373 -25.306 46.854 1.00 18.51 148 VAL B N 1
ATOM 3525 C CA . VAL B 1 141 ? 0.533 -24.837 45.473 1.00 18.70 148 VAL B CA 1
ATOM 3526 C C . VAL B 1 141 ? 1.044 -23.394 45.471 1.00 19.07 148 VAL B C 1
ATOM 3527 O O . VAL B 1 141 ? 1.965 -23.038 44.733 1.00 18.78 148 VAL B O 1
ATOM 3531 N N . MET B 1 142 ? 0.451 -22.560 46.323 1.00 17.85 149 MET B N 1
ATOM 3532 C CA . MET B 1 142 ? 0.853 -21.166 46.398 1.00 18.74 149 MET B CA 1
ATOM 3533 C C . MET B 1 142 ? 2.308 -21.014 46.842 1.00 18.89 149 MET B C 1
ATOM 3534 O O . MET B 1 142 ? 3.042 -20.163 46.324 1.00 20.11 149 MET B O 1
ATOM 3549 N N . GLU B 1 144 ? 4.820 -23.165 46.460 1.00 20.60 151 GLU B N 1
ATOM 3550 C CA . GLU B 1 144 ? 5.717 -23.557 45.374 1.00 21.45 151 GLU B CA 1
ATOM 3551 C C . GLU B 1 144 ? 5.792 -22.525 44.252 1.00 21.80 151 GLU B C 1
ATOM 3552 O O . GLU B 1 144 ? 6.882 -22.231 43.730 1.00 23.07 151 GLU B O 1
ATOM 3558 N N . ALA B 1 145 ? 4.645 -21.961 43.892 1.00 20.86 152 ALA B N 1
ATOM 3559 C CA . ALA B 1 145 ? 4.591 -20.985 42.817 1.00 21.37 152 ALA B CA 1
ATOM 3560 C C . ALA B 1 145 ? 5.168 -19.615 43.170 1.00 22.20 152 ALA B C 1
ATOM 3561 O O . ALA B 1 145 ? 5.872 -19.005 42.356 1.00 22.70 152 ALA B O 1
ATOM 3563 N N . SER B 1 146 ? 4.873 -19.131 44.378 1.00 21.31 153 SER B N 1
ATOM 3564 C CA . SER B 1 146 ? 5.325 -17.808 44.806 1.00 20.36 153 SER B CA 1
ATOM 3565 C C . SER B 1 146 ? 6.778 -17.730 45.228 1.00 19.82 153 SER B C 1
ATOM 3566 O O . SER B 1 146 ? 7.387 -16.665 45.129 1.00 21.34 153 SER B O 1
ATOM 3569 N N . GLY B 1 147 ? 7.316 -18.837 45.738 1.00 20.85 154 GLY B N 1
ATOM 3570 C CA . GLY B 1 147 ? 8.707 -18.876 46.154 1.00 21.52 154 GLY B CA 1
ATOM 3571 C C . GLY B 1 147 ? 9.039 -18.124 47.430 1.00 21.49 154 GLY B C 1
ATOM 3572 O O . GLY B 1 147 ? 10.217 -17.961 47.775 1.00 21.88 154 GLY B O 1
ATOM 3573 N N . VAL B 1 148 ? 8.019 -17.656 48.141 1.00 20.16 155 VAL B N 1
ATOM 3574 C CA . VAL B 1 148 ? 8.285 -16.921 49.385 1.00 19.03 155 VAL B CA 1
ATOM 3575 C C . VAL B 1 148 ? 8.798 -17.835 50.509 1.00 19.26 155 VAL B C 1
ATOM 3576 O O . VAL B 1 148 ? 8.617 -19.055 50.460 1.00 18.17 155 VAL B O 1
ATOM 3580 N N . PRO B 1 149 ? 9.450 -17.251 51.534 1.00 18.60 156 PRO B N 1
ATOM 3581 C CA . PRO B 1 149 ? 9.973 -18.022 52.671 1.00 18.82 156 PRO B CA 1
ATOM 3582 C C . PRO B 1 149 ? 8.775 -18.727 53.293 1.00 18.93 156 PRO B C 1
ATOM 3583 O O . PRO B 1 149 ? 7.673 -18.169 53.297 1.00 18.14 156 PRO B O 1
ATOM 3587 N N . THR B 1 150 ? 8.977 -19.941 53.803 1.00 18.50 157 THR B N 1
ATOM 3588 C CA . THR B 1 150 ? 7.868 -20.713 54.345 1.00 19.20 157 THR B CA 1
ATOM 3589 C C . THR B 1 150 ? 7.167 -20.080 55.538 1.00 18.61 157 THR B C 1
ATOM 3590 O O . THR B 1 150 ? 6.025 -20.428 55.831 1.00 20.20 157 THR B O 1
ATOM 3594 N N . ASN B 1 151 ? 7.834 -19.147 56.210 1.00 18.31 158 ASN B N 1
ATOM 3595 C CA . ASN B 1 151 ? 7.207 -18.474 57.358 1.00 16.96 158 ASN B CA 1
ATOM 3596 C C . ASN B 1 151 ? 6.341 -17.304 56.891 1.00 16.33 158 ASN B C 1
ATOM 3597 O O . ASN B 1 151 ? 5.643 -16.675 57.709 1.00 17.22 158 ASN B O 1
ATOM 3602 N N . MET B 1 152 ? 6.359 -17.014 55.591 1.00 15.06 159 MET B N 1
ATOM 3603 C CA . MET B 1 152 ? 5.604 -15.876 55.057 1.00 16.02 159 MET B CA 1
ATOM 3604 C C . MET B 1 152 ? 4.356 -16.270 54.271 1.00 16.13 159 MET B C 1
ATOM 3605 O O . MET B 1 152 ? 3.828 -15.480 53.476 1.00 16.19 159 MET B O 1
ATOM 3610 N N . ILE B 1 153 ? 3.876 -17.481 54.516 1.00 15.90 160 ILE B N 1
ATOM 3611 C CA . ILE B 1 153 ? 2.690 -17.967 53.844 1.00 17.10 160 ILE B CA 1
ATOM 3612 C C . ILE B 1 153 ? 1.941 -18.903 54.751 1.00 17.32 160 ILE B C 1
ATOM 3613 O O . ILE B 1 153 ? 2.550 -19.676 55.480 1.00 16.94 160 ILE B O 1
ATOM 3618 N N . CYS B 1 154 ? 0.616 -18.806 54.738 1.00 16.23 161 CYS B N 1
ATOM 3619 C CA . CYS B 1 154 ? -0.213 -19.699 55.536 1.00 15.45 161 CYS B CA 1
ATOM 3620 C C . CYS B 1 154 ? -1.608 -19.694 54.923 1.00 14.85 161 CYS B C 1
ATOM 3621 O O . CYS B 1 154 ? -1.912 -18.895 54.029 1.00 15.95 161 CYS B O 1
ATOM 3624 N N . GLY B 1 155 ? -2.449 -20.604 55.393 1.00 15.21 162 GLY B N 1
ATOM 3625 C CA . GLY B 1 155 ? -3.796 -20.655 54.886 1.00 16.13 162 GLY B CA 1
ATOM 3626 C C . GLY B 1 155 ? -4.775 -20.462 56.016 1.00 16.62 162 GLY B C 1
ATOM 3627 O O . GLY B 1 155 ? -4.571 -20.970 57.117 1.00 17.31 162 GLY B O 1
ATOM 3628 N N . MET B 1 156 ? -5.834 -19.708 55.751 1.00 16.46 163 MET B N 1
ATOM 3629 C CA . MET B 1 156 ? -6.867 -19.509 56.755 1.00 15.66 163 MET B CA 1
ATOM 3630 C C . MET B 1 156 ? -7.866 -20.655 56.660 1.00 16.65 163 MET B C 1
ATOM 3631 O O . MET B 1 156 ? -8.401 -20.932 55.581 1.00 16.57 163 MET B O 1
ATOM 3636 N N . ALA B 1 157 ? -8.096 -21.337 57.777 1.00 16.64 164 ALA B N 1
ATOM 3637 C CA . ALA B 1 157 ? -9.120 -22.363 57.831 1.00 16.50 164 ALA B CA 1
ATOM 3638 C C . ALA B 1 157 ? -9.433 -22.733 59.268 1.00 16.69 164 ALA B C 1
ATOM 3639 O O . ALA B 1 157 ? -10.578 -22.581 59.724 1.00 16.55 164 ALA B O 1
ATOM 3641 N N . CYS B 1 158 ? -8.429 -23.175 60.008 1.00 16.70 165 CYS B N 1
ATOM 3642 C CA . CYS B 1 158 ? -8.709 -23.608 61.369 1.00 17.62 165 CYS B CA 1
ATOM 3643 C C . CYS B 1 158 ? -9.171 -22.520 62.317 1.00 15.69 165 CYS B C 1
ATOM 3644 O O . CYS B 1 158 ? -9.785 -22.838 63.340 1.00 15.84 165 CYS B O 1
ATOM 3647 N N . MET B 1 159 ? -8.887 -21.251 62.025 1.00 16.02 166 MET B N 1
ATOM 3648 C CA . MET B 1 159 ? -9.396 -20.211 62.924 1.00 14.52 166 MET B CA 1
ATOM 3649 C C . MET B 1 159 ? -10.920 -20.174 62.766 1.00 15.47 166 MET B C 1
ATOM 3650 O O . MET B 1 159 ? -11.653 -19.945 63.743 1.00 15.50 166 MET B O 1
ATOM 3655 N N . LEU B 1 160 ? -11.391 -20.401 61.537 1.00 14.98 167 LEU B N 1
ATOM 3656 C CA . LEU B 1 160 ? -12.831 -20.450 61.239 1.00 15.78 167 LEU B CA 1
ATOM 3657 C C . LEU B 1 160 ? -13.476 -21.709 61.851 1.00 15.52 167 LEU B C 1
ATOM 3658 O O . LEU B 1 160 ? -14.534 -21.635 62.498 1.00 17.07 167 LEU B O 1
ATOM 3663 N N . ASP B 1 161 ? -12.840 -22.865 61.659 1.00 16.16 168 ASP B N 1
ATOM 3664 C CA . ASP B 1 161 ? -13.361 -24.113 62.212 1.00 16.11 168 ASP B CA 1
ATOM 3665 C C . ASP B 1 161 ? -13.372 -24.012 63.727 1.00 14.87 168 ASP B C 1
ATOM 3666 O O . ASP B 1 161 ? -14.343 -24.402 64.374 1.00 16.36 168 ASP B O 1
ATOM 3671 N N . SER B 1 162 ? -12.294 -23.460 64.292 1.00 15.68 169 SER B N 1
ATOM 3672 C CA . SER B 1 162 ? -12.203 -23.279 65.741 1.00 14.89 169 SER B CA 1
ATOM 3673 C C . SER B 1 162 ? -13.252 -22.263 66.188 1.00 16.03 169 SER B C 1
ATOM 3674 O O . SER B 1 162 ? -13.836 -22.398 67.281 1.00 15.31 169 SER B O 1
ATOM 3677 N N . GLY B 1 163 ? -13.490 -21.257 65.342 1.00 15.85 170 GLY B N 1
ATOM 3678 C CA . GLY B 1 163 ? -14.482 -20.226 65.651 1.00 16.35 170 GLY B CA 1
ATOM 3679 C C . GLY B 1 163 ? -15.868 -20.832 65.798 1.00 15.87 170 GLY B C 1
ATOM 3680 O O . GLY B 1 163 ? -16.621 -20.499 66.708 1.00 15.82 170 GLY B O 1
ATOM 3681 N N . ARG B 1 164 ? -16.207 -21.726 64.878 1.00 15.66 171 ARG B N 1
ATOM 3682 C CA . ARG B 1 164 ? -17.477 -22.448 64.890 1.00 14.72 171 ARG B CA 1
ATOM 3683 C C . ARG B 1 164 ? -17.569 -23.300 66.161 1.00 15.50 171 ARG B C 1
ATOM 3684 O O . ARG B 1 164 ? -18.547 -23.223 66.921 1.00 15.73 171 ARG B O 1
ATOM 3692 N N . PHE B 1 165 ? -16.531 -24.105 66.384 1.00 14.04 172 PHE B N 1
ATOM 3693 C CA . PHE B 1 165 ? -16.402 -24.988 67.552 1.00 14.27 172 PHE B CA 1
ATOM 3694 C C . PHE B 1 165 ? -16.647 -24.146 68.826 1.00 15.61 172 PHE B C 1
ATOM 3695 O O . PHE B 1 165 ? -17.458 -24.504 69.702 1.00 15.99 172 PHE B O 1
ATOM 3703 N N . ARG B 1 166 ? -15.969 -23.003 68.913 1.00 15.03 173 ARG B N 1
ATOM 3704 C CA . ARG B 1 166 ? -16.106 -22.135 70.101 1.00 14.56 173 ARG B CA 1
ATOM 3705 C C . ARG B 1 166 ? -17.508 -21.560 70.279 1.00 14.52 173 ARG B C 1
ATOM 3706 O O . ARG B 1 166 ? -17.976 -21.434 71.412 1.00 16.19 173 ARG B O 1
ATOM 3714 N N . ARG B 1 167 ? -18.169 -21.203 69.180 1.00 14.30 174 ARG B N 1
ATOM 3715 C CA . ARG B 1 167 ? -19.510 -20.630 69.276 1.00 15.41 174 ARG B CA 1
ATOM 3716 C C . ARG B 1 167 ? -20.481 -21.657 69.833 1.00 15.74 174 ARG B C 1
ATOM 3717 O O . ARG B 1 167 ? -21.311 -21.350 70.710 1.00 15.16 174 ARG B O 1
ATOM 3725 N N . TYR B 1 168 ? -20.368 -22.889 69.348 1.00 15.72 175 TYR B N 1
ATOM 3726 C CA . TYR B 1 168 ? -21.266 -23.940 69.814 1.00 14.87 175 TYR B CA 1
ATOM 3727 C C . TYR B 1 168 ? -21.012 -24.268 71.284 1.00 15.60 175 TYR B C 1
ATOM 3728 O O . TYR B 1 168 ? -21.955 -24.456 72.059 1.00 16.09 175 TYR B O 1
ATOM 3737 N N . VAL B 1 169 ? -19.745 -24.347 71.678 1.00 15.36 176 VAL B N 1
ATOM 3738 C CA . VAL B 1 169 ? -19.427 -24.616 73.073 1.00 15.82 176 VAL B CA 1
ATOM 3739 C C . VAL B 1 169 ? -19.906 -23.436 73.939 1.00 16.48 176 VAL B C 1
ATOM 3740 O O . VAL B 1 169 ? -20.488 -23.637 75.017 1.00 16.30 176 VAL B O 1
ATOM 3744 N N . ALA B 1 170 ? -19.679 -22.201 73.477 1.00 14.98 177 ALA B N 1
ATOM 3745 C CA . ALA B 1 170 ? -20.107 -21.030 74.251 1.00 15.06 177 ALA B CA 1
ATOM 3746 C C . ALA B 1 170 ? -21.618 -21.061 74.496 1.00 15.54 177 ALA B C 1
ATOM 3747 O O . ALA B 1 170 ? -22.099 -20.720 75.594 1.00 15.76 177 ALA B O 1
ATOM 3749 N N . ASP B 1 171 ? -22.382 -21.484 73.491 1.00 16.36 178 ASP B N 1
ATOM 3750 C CA . ASP B 1 171 ? -23.841 -21.559 73.662 1.00 17.59 178 ASP B CA 1
ATOM 3751 C C . ASP B 1 171 ? -24.218 -22.629 74.691 1.00 16.65 178 ASP B C 1
ATOM 3752 O O . ASP B 1 171 ? -25.106 -22.413 75.519 1.00 18.14 178 ASP B O 1
ATOM 3757 N N . ALA B 1 172 ? -23.538 -23.770 74.642 1.00 16.68 179 ALA B N 1
ATOM 3758 C CA . ALA B 1 172 ? -23.797 -24.870 75.571 1.00 16.40 179 ALA B CA 1
ATOM 3759 C C . ALA B 1 172 ? -23.463 -24.498 77.016 1.00 17.56 179 ALA B C 1
ATOM 3760 O O . ALA B 1 172 ? -24.121 -24.952 77.958 1.00 18.41 179 ALA B O 1
ATOM 3762 N N . LEU B 1 173 ? -22.440 -23.666 77.192 1.00 16.32 180 LEU B N 1
ATOM 3763 C CA . LEU B 1 173 ? -22.018 -23.285 78.527 1.00 17.53 180 LEU B CA 1
ATOM 3764 C C . LEU B 1 173 ? -22.532 -21.940 79.011 1.00 18.45 180 LEU B C 1
ATOM 3765 O O . LEU B 1 173 ? -22.329 -21.595 80.182 1.00 20.03 180 LEU B O 1
ATOM 3770 N N . SER B 1 174 ? -23.170 -21.184 78.123 1.00 17.38 181 SER B N 1
ATOM 3771 C CA . SER B 1 174 ? -23.681 -19.848 78.459 1.00 18.19 181 SER B CA 1
ATOM 3772 C C . SER B 1 174 ? -22.545 -18.914 78.872 1.00 17.03 181 SER B C 1
ATOM 3773 O O . SER B 1 174 ? -22.605 -18.266 79.926 1.00 16.94 181 SER B O 1
ATOM 3776 N N . VAL B 1 175 ? -21.494 -18.862 78.056 1.00 15.90 182 VAL B N 1
ATOM 3777 C CA . VAL B 1 175 ? -20.380 -17.960 78.324 1.00 15.23 182 VAL B CA 1
ATOM 3778 C C . VAL B 1 175 ? -20.011 -17.295 77.007 1.00 14.55 182 VAL B C 1
ATOM 3779 O O . VAL B 1 175 ? -20.413 -17.756 75.933 1.00 14.35 182 VAL B O 1
ATOM 3783 N N . SER B 1 176 ? -19.247 -16.213 77.088 1.00 13.69 183 SER B N 1
ATOM 3784 C CA . SER B 1 176 ? -18.820 -15.523 75.880 1.00 14.12 183 SER B CA 1
ATOM 3785 C C . SER B 1 176 ? -17.811 -16.404 75.152 1.00 14.39 183 SER B C 1
ATOM 3786 O O . SER B 1 176 ? -16.976 -17.040 75.783 1.00 15.93 183 SER B O 1
ATOM 3789 N N . PRO B 1 177 ? -17.879 -16.461 73.811 1.00 13.67 184 PRO B N 1
ATOM 3790 C CA . PRO B 1 177 ? -16.896 -17.295 73.113 1.00 14.95 184 PRO B CA 1
ATOM 3791 C C . PRO B 1 177 ? -15.476 -16.742 73.277 1.00 14.71 184 PRO B C 1
ATOM 3792 O O . PRO B 1 177 ? -14.492 -17.421 72.959 1.00 15.55 184 PRO B O 1
ATOM 3796 N N . ARG B 1 178 ? -15.351 -15.500 73.749 1.00 13.41 185 ARG B N 1
ATOM 3797 C CA . ARG B 1 178 ? -14.018 -14.969 74.016 1.00 13.04 185 ARG B CA 1
ATOM 3798 C C . ARG B 1 178 ? -13.335 -15.903 75.034 1.00 14.03 185 ARG B C 1
ATOM 3799 O O . ARG B 1 178 ? -12.112 -16.108 75.015 1.00 14.27 185 ARG B O 1
ATOM 3807 N N . ASP B 1 179 ? -14.133 -16.467 75.930 1.00 12.96 186 ASP B N 1
ATOM 3808 C CA . ASP B 1 179 ? -13.586 -17.316 76.963 1.00 13.29 186 ASP B CA 1
ATOM 3809 C C . ASP B 1 179 ? -13.621 -18.822 76.739 1.00 14.43 186 ASP B C 1
ATOM 3810 O O . ASP B 1 179 ? -13.414 -19.605 77.655 1.00 15.21 186 ASP B O 1
ATOM 3815 N N . VAL B 1 180 ? -13.859 -19.226 75.499 1.00 16.11 187 VAL B N 1
ATOM 3816 C CA . VAL B 1 180 ? -13.797 -20.636 75.178 1.00 15.12 187 VAL B CA 1
ATOM 3817 C C . VAL B 1 180 ? -12.606 -20.781 74.259 1.00 15.10 187 VAL B C 1
ATOM 3818 O O . VAL B 1 180 ? -12.499 -20.069 73.248 1.00 15.11 187 VAL B O 1
ATOM 3822 N N . GLN B 1 181 ? -11.697 -21.669 74.649 1.00 14.70 188 GLN B N 1
ATOM 3823 C CA . GLN B 1 181 ? -10.542 -21.984 73.815 1.00 14.39 188 GLN B CA 1
ATOM 3824 C C . GLN B 1 181 ? -10.829 -23.391 73.279 1.00 14.57 188 GLN B C 1
ATOM 3825 O O . GLN B 1 181 ? -10.759 -24.385 74.009 1.00 16.36 188 GLN B O 1
ATOM 3831 N N . ALA B 1 182 ? -11.168 -23.472 71.999 1.00 14.52 189 ALA B N 1
ATOM 3832 C CA . ALA B 1 182 ? -11.436 -24.761 71.409 1.00 14.56 189 ALA B CA 1
ATOM 3833 C C . ALA B 1 182 ? -10.746 -24.682 70.068 1.00 15.01 189 ALA B C 1
ATOM 3834 O O . ALA B 1 182 ? -10.836 -23.667 69.382 1.00 16.47 189 ALA B O 1
ATOM 3836 N N . THR B 1 183 ? -10.029 -25.746 69.735 1.00 16.37 190 THR B N 1
ATOM 3837 C CA . THR B 1 183 ? -9.240 -25.798 68.520 1.00 15.82 190 THR B CA 1
ATOM 3838 C C . THR B 1 183 ? -9.522 -26.977 67.616 1.00 16.02 190 THR B C 1
ATOM 3839 O O . THR B 1 183 ? -9.769 -28.087 68.073 1.00 15.37 190 THR B O 1
ATOM 3843 N N . VAL B 1 184 ? -9.481 -26.702 66.318 1.00 14.56 191 VAL B N 1
ATOM 3844 C CA . VAL B 1 184 ? -9.625 -27.730 65.302 1.00 16.88 191 VAL B CA 1
ATOM 3845 C C . VAL B 1 184 ? -8.244 -27.732 64.628 1.00 16.28 191 VAL B C 1
ATOM 3846 O O . VAL B 1 184 ? -7.683 -26.675 64.389 1.00 17.67 191 VAL B O 1
ATOM 3850 N N . ILE B 1 185 ? -7.668 -28.909 64.391 1.00 17.54 192 ILE B N 1
ATOM 3851 C CA . ILE B 1 185 ? -6.380 -28.995 63.692 1.00 16.16 192 ILE B CA 1
ATOM 3852 C C . ILE B 1 185 ? -6.613 -29.979 62.543 1.00 18.29 192 ILE B C 1
ATOM 3853 O O . ILE B 1 185 ? -7.683 -30.593 62.454 1.00 17.38 192 ILE B O 1
ATOM 3858 N N . GLY B 1 186 ? -5.623 -30.117 61.667 1.00 18.20 193 GLY B N 1
ATOM 3859 C CA . GLY B 1 186 ? -5.769 -31.028 60.546 1.00 17.31 193 GLY B CA 1
ATOM 3860 C C . GLY B 1 186 ? -6.114 -30.310 59.247 1.00 17.55 193 GLY B C 1
ATOM 3861 O O . GLY B 1 186 ? -5.884 -29.101 59.084 1.00 18.67 193 GLY B O 1
ATOM 3862 N N . THR B 1 187 ? -6.691 -31.052 58.308 1.00 18.68 194 THR B N 1
ATOM 3863 C CA . THR B 1 187 ? -7.047 -30.455 57.033 1.00 19.02 194 THR B CA 1
ATOM 3864 C C . THR B 1 187 ? -8.463 -29.942 57.066 1.00 19.35 194 THR B C 1
ATOM 3865 O O . THR B 1 187 ? -9.327 -30.510 57.726 1.00 20.55 194 THR B O 1
ATOM 3869 N N . HIS B 1 188 ? -8.697 -28.852 56.349 1.00 19.85 195 HIS B N 1
ATOM 3870 C CA . HIS B 1 188 ? -10.009 -28.232 56.328 1.00 20.73 195 HIS B CA 1
ATOM 3871 C C . HIS B 1 188 ? -10.961 -29.022 55.452 1.00 21.79 195 HIS B C 1
ATOM 3872 O O . HIS B 1 188 ? -11.002 -28.844 54.231 1.00 25.21 195 HIS B O 1
ATOM 3879 N N . GLY B 1 189 ? -11.737 -29.880 56.097 1.00 20.80 196 GLY B N 1
ATOM 3880 C CA . GLY B 1 189 ? -12.682 -30.731 55.393 1.00 21.34 196 GLY B CA 1
ATOM 3881 C C . GLY B 1 189 ? -13.243 -31.771 56.337 1.00 22.29 196 GLY B C 1
ATOM 3882 O O . GLY B 1 189 ? -13.153 -31.625 57.562 1.00 20.64 196 GLY B O 1
ATOM 3883 N N . ASP B 1 190 ? -13.804 -32.843 55.778 1.00 22.03 197 ASP B N 1
ATOM 3884 C CA . ASP B 1 190 ? -14.401 -33.888 56.601 1.00 24.41 197 ASP B CA 1
ATOM 3885 C C . ASP B 1 190 ? -13.441 -34.558 57.574 1.00 23.87 197 ASP B C 1
ATOM 3886 O O . ASP B 1 190 ? -13.878 -35.135 58.571 1.00 26.42 197 ASP B O 1
ATOM 3891 N N . CYS B 1 191 ? -12.139 -34.476 57.313 1.00 23.10 198 CYS B N 1
ATOM 3892 C CA . CYS B 1 191 ? -11.175 -35.092 58.221 1.00 23.36 198 CYS B CA 1
ATOM 3893 C C . CYS B 1 191 ? -10.582 -34.125 59.266 1.00 21.23 198 CYS B C 1
ATOM 3894 O O . CYS B 1 191 ? -9.634 -34.482 59.972 1.00 20.84 198 CYS B O 1
ATOM 3897 N N . MET B 1 192 ? -11.139 -32.919 59.378 1.00 19.39 199 MET B N 1
ATOM 3898 C CA . MET B 1 192 ? -10.641 -31.980 60.391 1.00 19.07 199 MET B CA 1
ATOM 3899 C C . MET B 1 192 ? -10.804 -32.632 61.766 1.00 18.88 199 MET B C 1
ATOM 3900 O O . MET B 1 192 ? -11.686 -33.474 61.971 1.00 19.38 199 MET B O 1
ATOM 3905 N N . VAL B 1 193 ? -9.979 -32.206 62.715 1.00 17.50 200 VAL B N 1
ATOM 3906 C CA . VAL B 1 193 ? -9.986 -32.777 64.049 1.00 17.89 200 VAL B CA 1
ATOM 3907 C C . VAL B 1 193 ? -10.309 -31.786 65.163 1.00 18.68 200 VAL B C 1
ATOM 3908 O O . VAL B 1 193 ? -9.418 -31.078 65.631 1.00 17.67 200 VAL B O 1
ATOM 3912 N N . PRO B 1 194 ? -11.587 -31.695 65.569 1.00 17.97 201 PRO B N 1
ATOM 3913 C CA . PRO B 1 194 ? -11.953 -30.775 66.659 1.00 18.21 201 PRO B CA 1
ATOM 3914 C C . PRO B 1 194 ? -11.415 -31.459 67.921 1.00 17.80 201 PRO B C 1
ATOM 3915 O O . PRO B 1 194 ? -11.800 -32.596 68.234 1.00 18.66 201 PRO B O 1
ATOM 3919 N N . LEU B 1 195 ? -10.527 -30.785 68.641 1.00 16.11 202 LEU B N 1
ATOM 3920 C CA . LEU B 1 195 ? -9.920 -31.364 69.835 1.00 16.93 202 LEU B CA 1
ATOM 3921 C C . LEU B 1 195 ? -10.772 -31.201 71.091 1.00 17.49 202 LEU B C 1
ATOM 3922 O O . LEU B 1 195 ? -10.528 -30.323 71.916 1.00 16.83 202 LEU B O 1
ATOM 3927 N N . VAL B 1 196 ? -11.758 -32.077 71.239 1.00 18.46 203 VAL B N 1
ATOM 3928 C CA . VAL B 1 196 ? -12.664 -32.026 72.389 1.00 20.28 203 VAL B CA 1
ATOM 3929 C C . VAL B 1 196 ? -11.950 -32.118 73.726 1.00 20.30 203 VAL B C 1
ATOM 3930 O O . VAL B 1 196 ? -12.280 -31.388 74.668 1.00 20.63 203 VAL B O 1
ATOM 3934 N N . ARG B 1 197 ? -10.943 -32.986 73.798 1.00 20.01 204 ARG B N 1
ATOM 3935 C CA . ARG B 1 197 ? -10.187 -33.193 75.026 1.00 21.06 204 ARG B CA 1
ATOM 3936 C C . ARG B 1 197 ? -9.480 -31.939 75.519 1.00 19.95 204 ARG B C 1
ATOM 3937 O O . ARG B 1 197 ? -9.264 -31.764 76.723 1.00 21.14 204 ARG B O 1
ATOM 3945 N N . TYR B 1 198 ? -9.139 -31.064 74.584 1.00 19.29 205 TYR B N 1
ATOM 3946 C CA . TYR B 1 198 ? -8.410 -29.840 74.885 1.00 19.30 205 TYR B CA 1
ATOM 3947 C C . TYR B 1 198 ? -9.263 -28.612 75.175 1.00 19.77 205 TYR B C 1
ATOM 3948 O O . TYR B 1 198 ? -8.729 -27.591 75.596 1.00 21.37 205 TYR B O 1
ATOM 3957 N N . ILE B 1 199 ? -10.574 -28.698 74.993 1.00 17.07 206 ILE B N 1
ATOM 3958 C CA . ILE B 1 199 ? -11.398 -27.513 75.224 1.00 15.76 206 ILE B CA 1
ATOM 3959 C C . ILE B 1 199 ? -11.206 -26.931 76.613 1.00 15.87 206 ILE B C 1
ATOM 3960 O O . ILE B 1 199 ? -11.207 -27.668 77.603 1.00 16.17 206 ILE B O 1
ATOM 3965 N N . THR B 1 200 ? -11.022 -25.612 76.691 1.00 14.57 207 THR B N 1
ATOM 3966 C CA . THR B 1 200 ? -10.946 -24.957 77.999 1.00 15.16 207 THR B CA 1
ATOM 3967 C C . THR B 1 200 ? -11.860 -23.736 78.031 1.00 15.10 207 THR B C 1
ATOM 3968 O O . THR B 1 200 ? -12.241 -23.184 76.999 1.00 14.92 207 THR B O 1
ATOM 3972 N N . VAL B 1 201 ? -12.245 -23.336 79.239 1.00 14.37 208 VAL B N 1
ATOM 3973 C CA . VAL B 1 201 ? -13.071 -22.152 79.442 1.00 15.33 208 VAL B CA 1
ATOM 3974 C C . VAL B 1 201 ? -12.139 -21.295 80.314 1.00 14.77 208 VAL B C 1
ATOM 3975 O O . VAL B 1 201 ? -11.908 -21.603 81.487 1.00 14.59 208 VAL B O 1
ATOM 3979 N N . ASN B 1 202 A -11.592 -20.229 79.728 1.00 14.98 209 ASN B N 1
ATOM 3980 C CA . ASN B 1 202 A -10.595 -19.400 80.387 1.00 14.10 209 ASN B CA 1
ATOM 3981 C C . ASN B 1 202 A -9.502 -20.273 81.027 1.00 14.31 209 ASN B C 1
ATOM 3982 O O . ASN B 1 202 A -9.075 -20.033 82.155 1.00 15.20 209 ASN B O 1
ATOM 3987 N N . GLY B 1 203 B -9.069 -21.288 80.287 1.00 14.60 209 GLY B N 1
ATOM 3988 C CA . GLY B 1 203 B -8.020 -22.187 80.744 1.00 16.34 209 GLY B CA 1
ATOM 3989 C C . GLY B 1 203 B -8.449 -23.317 81.658 1.00 16.85 209 GLY B C 1
ATOM 3990 O O . GLY B 1 203 B -7.635 -24.166 82.012 1.00 18.55 209 GLY B O 1
ATOM 3991 N N . TYR B 1 204 C -9.720 -23.329 82.052 1.00 15.25 209 TYR B N 1
ATOM 3992 C CA . TYR B 1 204 C -10.218 -24.384 82.929 1.00 15.71 209 TYR B CA 1
ATOM 3993 C C . TYR B 1 204 C -10.666 -25.534 82.037 1.00 16.43 209 TYR B C 1
ATOM 3994 O O . TYR B 1 204 C -11.382 -25.345 81.071 1.00 16.22 209 TYR B O 1
ATOM 4003 N N . PRO B 1 205 D -10.246 -26.756 82.367 1.00 17.58 209 PRO B N 1
ATOM 4004 C CA . PRO B 1 205 D -10.610 -27.924 81.565 1.00 17.47 209 PRO B CA 1
ATOM 4005 C C . PRO B 1 205 D -12.112 -28.155 81.391 1.00 17.30 209 PRO B C 1
ATOM 4006 O O . PRO B 1 205 D -12.884 -28.055 82.342 1.00 17.29 209 PRO B O 1
ATOM 4010 N N . ILE B 1 206 A -12.522 -28.482 80.171 1.00 15.66 210 ILE B N 1
ATOM 4011 C CA . ILE B 1 206 A -13.930 -28.739 79.888 1.00 17.41 210 ILE B CA 1
ATOM 4012 C C . ILE B 1 206 A -14.432 -29.913 80.756 1.00 17.83 210 ILE B C 1
ATOM 4013 O O . ILE B 1 206 A -15.624 -30.003 81.070 1.00 18.37 210 ILE B O 1
ATOM 4018 N N . GLN B 1 207 B -13.516 -30.793 81.146 1.00 17.69 210 GLN B N 1
ATOM 4019 C CA . GLN B 1 207 B -13.865 -31.927 81.985 1.00 19.16 210 GLN B CA 1
ATOM 4020 C C . GLN B 1 207 B -14.508 -31.444 83.290 1.00 18.53 210 GLN B C 1
ATOM 4021 O O . GLN B 1 207 B -15.344 -32.138 83.864 1.00 21.87 210 GLN B O 1
ATOM 4027 N N . LYS B 1 208 ? -14.123 -30.260 83.763 1.00 18.03 211 LYS B N 1
ATOM 4028 C CA . LYS B 1 208 ? -14.713 -29.723 84.988 1.00 18.45 211 LYS B CA 1
ATOM 4029 C C . LYS B 1 208 ? -16.195 -29.427 84.769 1.00 18.09 211 LYS B C 1
ATOM 4030 O O . LYS B 1 208 ? -17.026 -29.608 85.675 1.00 18.61 211 LYS B O 1
ATOM 4036 N N . PHE B 1 209 ? -16.536 -28.957 83.575 1.00 16.86 212 PHE B N 1
ATOM 4037 C CA . PHE B 1 209 ? -17.926 -28.637 83.280 1.00 16.67 212 PHE B CA 1
ATOM 4038 C C . PHE B 1 209 ? -18.757 -29.886 83.045 1.00 17.42 212 PHE B C 1
ATOM 4039 O O . PHE B 1 209 ? -19.980 -29.875 83.256 1.00 18.54 212 PHE B O 1
ATOM 4047 N N . ILE B 1 210 ? -18.102 -30.957 82.615 1.00 17.37 213 ILE B N 1
ATOM 4048 C CA . ILE B 1 210 ? -18.791 -32.230 82.423 1.00 18.22 213 ILE B CA 1
ATOM 4049 C C . ILE B 1 210 ? -19.100 -32.754 83.829 1.00 19.50 213 ILE B C 1
ATOM 4050 O O . ILE B 1 210 ? -20.242 -33.139 84.130 1.00 19.42 213 ILE B O 1
ATOM 4055 N N . LYS B 1 211 ? -18.092 -32.737 84.699 1.00 19.02 214 LYS B N 1
ATOM 4056 C CA . LYS B 1 211 ? -18.279 -33.232 86.060 1.00 20.46 214 LYS B CA 1
ATOM 4057 C C . LYS B 1 211 ? -19.330 -32.433 86.828 1.00 21.62 214 LYS B C 1
ATOM 4058 O O . LYS B 1 211 ? -20.092 -33.000 87.624 1.00 21.99 214 LYS B O 1
ATOM 4064 N N . ASP B 1 212 ? -19.382 -31.124 86.587 1.00 19.09 215 ASP B N 1
ATOM 4065 C CA . ASP B 1 212 ? -20.346 -30.251 87.251 1.00 19.65 215 ASP B CA 1
ATOM 4066 C C . ASP B 1 212 ? -21.767 -30.430 86.718 1.00 19.73 215 ASP B C 1
ATOM 4067 O O . ASP B 1 212 ? -22.702 -29.847 87.262 1.00 20.66 215 ASP B O 1
ATOM 4072 N N . GLY B 1 213 ? -21.910 -31.173 85.623 1.00 19.34 216 GLY B N 1
ATOM 4073 C CA . GLY B 1 213 ? -23.225 -31.424 85.039 1.00 20.77 216 GLY B CA 1
ATOM 4074 C C . GLY B 1 213 ? -23.795 -30.357 84.121 1.00 21.96 216 GLY B C 1
ATOM 4075 O O . GLY B 1 213 ? -25.015 -30.302 83.886 1.00 22.10 216 GLY B O 1
ATOM 4076 N N . VAL B 1 214 ? -22.924 -29.505 83.589 1.00 20.33 218 VAL B N 1
ATOM 4077 C CA . VAL B 1 214 ? -23.374 -28.441 82.705 1.00 20.89 218 VAL B CA 1
ATOM 4078 C C . VAL B 1 214 ? -23.443 -28.906 81.253 1.00 20.10 218 VAL B C 1
ATOM 4079 O O . VAL B 1 214 ? -24.263 -28.423 80.475 1.00 22.31 218 VAL B O 1
ATOM 4083 N N . VAL B 1 215 ? -22.584 -29.846 80.889 1.00 19.42 219 VAL B N 1
ATOM 4084 C CA . VAL B 1 215 ? -22.554 -30.365 79.537 1.00 20.29 219 VAL B CA 1
ATOM 4085 C C . VAL B 1 215 ? -22.116 -31.827 79.642 1.00 21.34 219 VAL B C 1
ATOM 4086 O O . VAL B 1 215 ? -21.502 -32.216 80.635 1.00 21.66 219 VAL B O 1
ATOM 4090 N N . THR B 1 216 ? -22.461 -32.639 78.649 1.00 21.99 220 THR B N 1
ATOM 4091 C CA . THR B 1 216 ? -22.061 -34.042 78.661 1.00 22.29 220 THR B CA 1
ATOM 4092 C C . THR B 1 216 ? -21.082 -34.330 77.531 1.00 22.13 220 THR B C 1
ATOM 4093 O O . THR B 1 216 ? -20.952 -33.544 76.585 1.00 20.42 220 THR B O 1
ATOM 4097 N N . GLU B 1 217 ? -20.407 -35.470 77.628 1.00 24.48 221 GLU B N 1
ATOM 4098 C CA . GLU B 1 217 ? -19.463 -35.874 76.601 1.00 27.71 221 GLU B CA 1
ATOM 4099 C C . GLU B 1 217 ? -20.198 -36.024 75.270 1.00 27.29 221 GLU B C 1
ATOM 4100 O O . GLU B 1 217 ? -19.684 -35.638 74.219 1.00 25.73 221 GLU B O 1
ATOM 4106 N N . LYS B 1 218 ? -21.400 -36.588 75.328 1.00 26.71 222 LYS B N 1
ATOM 4107 C CA . LYS B 1 218 ? -22.231 -36.778 74.138 1.00 28.43 222 LYS B CA 1
ATOM 4108 C C . LYS B 1 218 ? -22.486 -35.427 73.472 1.00 27.32 222 LYS B C 1
ATOM 4109 O O . LYS B 1 218 ? -22.361 -35.290 72.250 1.00 26.20 222 LYS B O 1
ATOM 4115 N N . GLN B 1 219 ? -22.861 -34.440 74.275 1.00 25.91 223 GLN B N 1
ATOM 4116 C CA . GLN B 1 219 ? -23.124 -33.099 73.758 1.00 25.42 223 GLN B CA 1
ATOM 4117 C C . GLN B 1 219 ? -21.886 -32.555 73.063 1.00 23.32 223 GLN B C 1
ATOM 4118 O O . GLN B 1 219 ? -21.986 -31.947 71.996 1.00 21.89 223 GLN B O 1
ATOM 4124 N N . LEU B 1 220 ? -20.727 -32.736 73.692 1.00 21.88 225 LEU B N 1
ATOM 4125 C CA . LEU B 1 220 ? -19.485 -32.241 73.102 1.00 21.43 225 LEU B CA 1
ATOM 4126 C C . LEU B 1 220 ? -19.144 -32.940 71.786 1.00 21.51 225 LEU B C 1
ATOM 4127 O O . LEU B 1 220 ? -18.676 -32.304 70.849 1.00 19.78 225 LEU B O 1
ATOM 4132 N N . GLU B 1 221 ? -19.360 -34.252 71.708 1.00 22.36 226 GLU B N 1
ATOM 4133 C CA . GLU B 1 221 ? -19.073 -34.949 70.457 1.00 22.77 226 GLU B CA 1
ATOM 4134 C C . GLU B 1 221 ? -20.056 -34.486 69.383 1.00 22.30 226 GLU B C 1
ATOM 4135 O O . GLU B 1 221 ? -19.705 -34.408 68.202 1.00 21.42 226 GLU B O 1
ATOM 4141 N N . GLU B 1 222 ? -21.289 -34.169 69.773 1.00 21.39 227 GLU B N 1
ATOM 4142 C CA . GLU B 1 222 ? -22.254 -33.680 68.792 1.00 21.55 227 GLU B CA 1
ATOM 4143 C C . GLU B 1 222 ? -21.795 -32.307 68.287 1.00 20.85 227 GLU B C 1
ATOM 4144 O O . GLU B 1 222 ? -21.953 -31.973 67.108 1.00 19.50 227 GLU B O 1
ATOM 4150 N N . ILE B 1 223 ? -21.222 -31.516 69.189 1.00 19.59 228 ILE B N 1
ATOM 4151 C CA . ILE B 1 223 ? -20.716 -30.202 68.811 1.00 19.04 228 ILE B CA 1
ATOM 4152 C C . ILE B 1 223 ? -19.527 -30.370 67.855 1.00 18.94 228 ILE B C 1
ATOM 4153 O O . ILE B 1 223 ? -19.386 -29.609 66.887 1.00 17.16 228 ILE B O 1
ATOM 4158 N N . ALA B 1 224 ? -18.677 -31.361 68.118 1.00 18.57 229 ALA B N 1
ATOM 4159 C CA . ALA B 1 224 ? -17.535 -31.595 67.229 1.00 18.34 229 ALA B CA 1
ATOM 4160 C C . ALA B 1 224 ? -18.041 -31.998 65.836 1.00 18.83 229 ALA B C 1
ATOM 4161 O O . ALA B 1 224 ? -17.513 -31.556 64.827 1.00 19.59 229 ALA B O 1
ATOM 4163 N N . GLU B 1 225 ? -19.067 -32.843 65.776 1.00 19.07 230 GLU B N 1
ATOM 4164 C CA . GLU B 1 225 ? -19.601 -33.256 64.481 1.00 20.29 230 GLU B CA 1
ATOM 4165 C C . GLU B 1 225 ? -20.229 -32.054 63.783 1.00 19.97 230 GLU B C 1
ATOM 4166 O O . GLU B 1 225 ? -20.075 -31.873 62.577 1.00 19.57 230 GLU B O 1
ATOM 4172 N N . HIS B 1 226 ? -20.923 -31.216 64.547 1.00 19.25 231 HIS B N 1
ATOM 4173 C CA . HIS B 1 226 ? -21.542 -30.028 63.977 1.00 18.94 231 HIS B CA 1
ATOM 4174 C C . HIS B 1 226 ? -20.460 -29.135 63.368 1.00 17.75 231 HIS B C 1
ATOM 4175 O O . HIS B 1 226 ? -20.617 -28.580 62.281 1.00 18.95 231 HIS B O 1
ATOM 4182 N N . THR B 1 227 ? -19.351 -29.011 64.076 1.00 18.17 232 THR B N 1
ATOM 4183 C CA . THR B 1 227 ? -18.233 -28.204 63.595 1.00 17.93 232 THR B CA 1
ATOM 4184 C C . THR B 1 227 ? -17.749 -28.741 62.252 1.00 17.81 232 THR B C 1
ATOM 4185 O O . THR B 1 227 ? -17.548 -27.989 61.297 1.00 17.48 232 THR B O 1
ATOM 4189 N N . LYS B 1 228 ? -17.584 -30.054 62.167 1.00 19.00 233 LYS B N 1
ATOM 4190 C CA . LYS B 1 228 ? -17.123 -30.645 60.928 1.00 19.52 233 LYS B CA 1
ATOM 4191 C C . LYS B 1 228 ? -18.034 -30.365 59.741 1.00 19.32 233 LYS B C 1
ATOM 4192 O O . LYS B 1 228 ? -17.549 -30.113 58.648 1.00 20.33 233 LYS B O 1
ATOM 4198 N N . VAL B 1 229 ? -19.349 -30.410 59.949 1.00 18.95 234 VAL B N 1
ATOM 4199 C CA . VAL B 1 229 ? -20.280 -30.198 58.851 1.00 20.28 234 VAL B CA 1
ATOM 4200 C C . VAL B 1 229 ? -20.807 -28.768 58.715 1.00 19.47 234 VAL B C 1
ATOM 4201 O O . VAL B 1 229 ? -21.685 -28.512 57.888 1.00 20.18 234 VAL B O 1
ATOM 4205 N N . SER B 1 230 ? -20.264 -27.830 59.496 1.00 18.44 235 SER B N 1
ATOM 4206 C CA . SER B 1 230 ? -20.752 -26.448 59.448 1.00 17.67 235 SER B CA 1
ATOM 4207 C C . SER B 1 230 ? -20.679 -25.759 58.088 1.00 17.84 235 SER B C 1
ATOM 4208 O O . SER B 1 230 ? -21.585 -25.014 57.718 1.00 18.69 235 SER B O 1
ATOM 4211 N N . GLY B 1 231 ? -19.601 -25.992 57.354 1.00 18.40 236 GLY B N 1
ATOM 4212 C CA . GLY B 1 231 ? -19.460 -25.353 56.062 1.00 16.52 236 GLY B CA 1
ATOM 4213 C C . GLY B 1 231 ? -20.522 -25.825 55.092 1.00 17.80 236 GLY B C 1
ATOM 4214 O O . GLY B 1 231 ? -21.126 -25.028 54.367 1.00 17.42 236 GLY B O 1
ATOM 4215 N N . GLY B 1 232 ? -20.736 -27.138 55.074 1.00 18.67 237 GLY B N 1
ATOM 4216 C CA . GLY B 1 232 ? -21.737 -27.698 54.178 1.00 18.63 237 GLY B CA 1
ATOM 4217 C C . GLY B 1 232 ? -23.126 -27.272 54.599 1.00 18.71 237 GLY B C 1
ATOM 4218 O O . GLY B 1 232 ? -23.997 -27.083 53.761 1.00 19.38 237 GLY B O 1
ATOM 4219 N N . GLU B 1 233 ? -23.338 -27.133 55.907 1.00 18.87 238 GLU B N 1
ATOM 4220 C CA . GLU B 1 233 ? -24.641 -26.709 56.414 1.00 19.20 238 GLU B CA 1
ATOM 4221 C C . GLU B 1 233 ? -24.980 -25.328 55.862 1.00 18.51 238 GLU B C 1
ATOM 4222 O O . GLU B 1 233 ? -26.110 -25.058 55.444 1.00 19.06 238 GLU B O 1
ATOM 4228 N N . ILE B 1 234 ? -23.997 -24.435 55.860 1.00 17.58 239 ILE B N 1
ATOM 4229 C CA . ILE B 1 234 ? -24.232 -23.100 55.344 1.00 17.41 239 ILE B CA 1
ATOM 4230 C C . ILE B 1 234 ? -24.428 -23.144 53.831 1.00 18.51 239 ILE B C 1
ATOM 4231 O O . ILE B 1 234 ? -25.250 -22.427 53.295 1.00 19.70 239 ILE B O 1
ATOM 4236 N N . VAL B 1 235 ? -23.703 -24.009 53.136 1.00 20.07 240 VAL B N 1
ATOM 4237 C CA . VAL B 1 235 ? -23.887 -24.095 51.686 1.00 20.54 240 VAL B CA 1
ATOM 4238 C C . VAL B 1 235 ? -25.324 -24.523 51.392 1.00 20.44 240 VAL B C 1
ATOM 4239 O O . VAL B 1 235 ? -25.978 -23.954 50.522 1.00 20.44 240 VAL B O 1
ATOM 4243 N N . ARG B 1 236 ? -25.816 -25.530 52.110 1.00 20.17 241 ARG B N 1
ATOM 4244 C CA . ARG B 1 236 ? -27.181 -26.006 51.876 1.00 22.54 241 ARG B CA 1
ATOM 4245 C C . ARG B 1 236 ? -28.226 -24.939 52.190 1.00 21.94 241 ARG B C 1
ATOM 4246 O O . ARG B 1 236 ? -29.197 -24.773 51.452 1.00 21.09 241 ARG B O 1
ATOM 4254 N N . PHE B 1 237 A -28.026 -24.203 53.276 1.00 20.57 242 PHE B N 1
ATOM 4255 C CA . PHE B 1 237 A -28.970 -23.148 53.633 1.00 20.61 242 PHE B CA 1
ATOM 4256 C C . PHE B 1 237 A -28.930 -21.969 52.647 1.00 20.47 242 PHE B C 1
ATOM 4257 O O . PHE B 1 237 A -29.974 -21.442 52.250 1.00 20.84 242 PHE B O 1
ATOM 4265 N N . LEU B 1 238 B -27.735 -21.544 52.246 1.00 20.01 242 LEU B N 1
ATOM 4266 C CA . LEU B 1 238 B -27.636 -20.405 51.341 1.00 20.73 242 LEU B CA 1
ATOM 4267 C C . LEU B 1 238 B -28.171 -20.650 49.939 1.00 22.70 242 LEU B C 1
ATOM 4268 O O . LEU B 1 238 B -28.722 -19.742 49.327 1.00 23.36 242 LEU B O 1
ATOM 4273 N N . GLY B 1 239 C -27.979 -21.864 49.433 1.00 23.46 242 GLY B N 1
ATOM 4274 C CA . GLY B 1 239 C -28.441 -22.188 48.091 1.00 25.73 242 GLY B CA 1
ATOM 4275 C C . GLY B 1 239 C -27.395 -21.880 47.036 1.00 26.90 242 GLY B C 1
ATOM 4276 O O . GLY B 1 239 C -27.152 -22.684 46.132 1.00 28.90 242 GLY B O 1
ATOM 4277 N N . GLN B 1 240 ? -26.788 -20.702 47.127 1.00 27.86 243 GLN B N 1
ATOM 4278 C CA . GLN B 1 240 ? -25.735 -20.307 46.199 1.00 28.77 243 GLN B CA 1
ATOM 4279 C C . GLN B 1 240 ? -24.556 -19.830 47.042 1.00 27.11 243 GLN B C 1
ATOM 4280 O O . GLN B 1 240 ? -24.751 -19.164 48.064 1.00 28.11 243 GLN B O 1
ATOM 4286 N N . GLY B 1 241 ? -23.343 -20.183 46.625 1.00 25.83 244 GLY B N 1
ATOM 4287 C CA . GLY B 1 241 ? -22.160 -19.777 47.366 1.00 22.84 244 GLY B CA 1
ATOM 4288 C C . GLY B 1 241 ? -21.954 -20.487 48.694 1.00 20.87 244 GLY B C 1
ATOM 4289 O O . GLY B 1 241 ? -22.652 -21.444 49.038 1.00 20.40 244 GLY B O 1
ATOM 4290 N N . SER B 1 242 ? -20.973 -20.002 49.454 1.00 18.29 245 SER B N 1
ATOM 4291 C CA . SER B 1 242 ? -20.648 -20.593 50.749 1.00 15.99 245 SER B CA 1
ATOM 4292 C C . SER B 1 242 ? -20.435 -19.477 51.787 1.00 15.71 245 SER B C 1
ATOM 4293 O O . SER B 1 242 ? -20.677 -18.307 51.493 1.00 17.27 245 SER B O 1
ATOM 4296 N N . ALA B 1 243 ? -20.002 -19.858 52.988 1.00 15.89 246 ALA B N 1
ATOM 4297 C CA . ALA B 1 243 ? -19.780 -18.914 54.087 1.00 15.18 246 ALA B CA 1
ATOM 4298 C C . ALA B 1 243 ? -18.780 -17.823 53.735 1.00 15.80 246 ALA B C 1
ATOM 4299 O O . ALA B 1 243 ? -17.814 -18.059 52.985 1.00 15.29 246 ALA B O 1
ATOM 4301 N N . TYR B 1 244 ? -19.001 -16.626 54.274 1.00 15.51 247 TYR B N 1
ATOM 4302 C CA . TYR B 1 244 ? -18.084 -15.527 53.992 1.00 14.52 247 TYR B CA 1
ATOM 4303 C C . TYR B 1 244 ? -17.843 -14.528 55.114 1.00 15.45 247 TYR B C 1
ATOM 4304 O O . TYR B 1 244 ? -16.757 -13.967 55.207 1.00 14.52 247 TYR B O 1
ATOM 4313 N N . TYR B 1 245 ? -18.820 -14.311 55.989 1.00 14.39 248 TYR B N 1
ATOM 4314 C CA . TYR B 1 245 ? -18.594 -13.351 57.073 1.00 15.44 248 TYR B CA 1
ATOM 4315 C C . TYR B 1 245 ? -17.509 -13.789 58.052 1.00 14.95 248 TYR B C 1
ATOM 4316 O O . TYR B 1 245 ? -16.614 -12.998 58.386 1.00 13.30 248 TYR B O 1
ATOM 4325 N N . ALA B 1 246 ? -17.598 -15.032 58.533 1.00 13.59 249 ALA B N 1
ATOM 4326 C CA . ALA B 1 246 ? -16.605 -15.535 59.482 1.00 13.38 249 ALA B CA 1
ATOM 4327 C C . ALA B 1 246 ? -15.296 -15.839 58.754 1.00 14.47 249 ALA B C 1
ATOM 4328 O O . ALA B 1 246 ? -14.217 -15.605 59.303 1.00 13.19 249 ALA B O 1
ATOM 4330 N N . PRO B 1 247 ? -15.363 -16.367 57.516 1.00 14.16 250 PRO B N 1
ATOM 4331 C CA . PRO B 1 247 ? -14.081 -16.608 56.845 1.00 14.65 250 PRO B CA 1
ATOM 4332 C C . PRO B 1 247 ? -13.309 -15.276 56.689 1.00 13.96 250 PRO B C 1
ATOM 4333 O O . PRO B 1 247 ? -12.083 -15.214 56.894 1.00 14.29 250 PRO B O 1
ATOM 4337 N N . ALA B 1 248 ? -14.014 -14.214 56.295 1.00 12.61 251 ALA B N 1
ATOM 4338 C CA . ALA B 1 248 ? -13.365 -12.922 56.111 1.00 12.64 251 ALA B CA 1
ATOM 4339 C C . ALA B 1 248 ? -12.798 -12.392 57.416 1.00 13.61 251 ALA B C 1
ATOM 4340 O O . ALA B 1 248 ? -11.674 -11.903 57.444 1.00 12.88 251 ALA B O 1
ATOM 4342 N N . ALA B 1 249 ? -13.579 -12.483 58.498 1.00 12.45 252 ALA B N 1
ATOM 4343 C CA . ALA B 1 249 ? -13.097 -11.983 59.772 1.00 12.93 252 ALA B CA 1
ATOM 4344 C C . ALA B 1 249 ? -11.872 -12.766 60.243 1.00 12.52 252 ALA B C 1
ATOM 4345 O O . ALA B 1 249 ? -10.973 -12.184 60.859 1.00 13.80 252 ALA B O 1
ATOM 4347 N N . SER B 1 250 ? -11.839 -14.070 59.962 1.00 12.53 253 SER B N 1
ATOM 4348 C CA . SER B 1 250 ? -10.698 -14.884 60.345 1.00 12.61 253 SER B CA 1
ATOM 4349 C C . SER B 1 250 ? -9.442 -14.488 59.582 1.00 13.00 253 SER B C 1
ATOM 4350 O O . SER B 1 250 ? -8.376 -14.330 60.168 1.00 13.73 253 SER B O 1
ATOM 4353 N N . ALA B 1 251 ? -9.562 -14.348 58.264 1.00 13.29 254 ALA B N 1
ATOM 4354 C CA . ALA B 1 251 ? -8.398 -13.980 57.476 1.00 13.12 254 ALA B CA 1
ATOM 4355 C C . ALA B 1 251 ? -7.853 -12.611 57.876 1.00 13.07 254 ALA B C 1
ATOM 4356 O O . ALA B 1 251 ? -6.638 -12.393 57.953 1.00 13.44 254 ALA B O 1
ATOM 4358 N N . VAL B 1 252 ? -8.754 -11.665 58.099 1.00 12.90 255 VAL B N 1
ATOM 4359 C CA . VAL B 1 252 ? -8.312 -10.344 58.504 1.00 12.66 255 VAL B CA 1
ATOM 4360 C C . VAL B 1 252 ? -7.715 -10.372 59.929 1.00 12.96 255 VAL B C 1
ATOM 4361 O O . VAL B 1 252 ? -6.767 -9.632 60.202 1.00 13.74 255 VAL B O 1
ATOM 4365 N N . ALA B 1 253 ? -8.240 -11.211 60.827 1.00 13.45 256 ALA B N 1
ATOM 4366 C CA . ALA B 1 253 ? -7.659 -11.294 62.167 1.00 13.35 256 ALA B CA 1
ATOM 4367 C C . ALA B 1 253 ? -6.209 -11.768 62.024 1.00 13.31 256 ALA B C 1
ATOM 4368 O O . ALA B 1 253 ? -5.316 -11.270 62.697 1.00 14.07 256 ALA B O 1
ATOM 4370 N N . MET B 1 254 ? -5.982 -12.738 61.144 1.00 13.30 257 MET B N 1
ATOM 4371 C CA . MET B 1 254 ? -4.630 -13.235 60.907 1.00 13.47 257 MET B CA 1
ATOM 4372 C C . MET B 1 254 ? -3.721 -12.149 60.307 1.00 13.11 257 MET B C 1
ATOM 4373 O O . MET B 1 254 ? -2.557 -11.969 60.729 1.00 13.73 257 MET B O 1
ATOM 4378 N N . ALA B 1 255 ? -4.247 -11.408 59.335 1.00 12.69 258 ALA B N 1
ATOM 4379 C CA . ALA B 1 255 ? -3.484 -10.341 58.700 1.00 12.70 258 ALA B CA 1
ATOM 4380 C C . ALA B 1 255 ? -3.117 -9.266 59.723 1.00 12.74 258 ALA B C 1
ATOM 4381 O O . ALA B 1 255 ? -2.038 -8.710 59.683 1.00 13.70 258 ALA B O 1
ATOM 4383 N N . THR B 1 256 ? -4.049 -8.972 60.628 1.00 12.54 259 THR B N 1
ATOM 4384 C CA . THR B 1 256 ? -3.827 -7.945 61.646 1.00 13.64 259 THR B CA 1
ATOM 4385 C C . THR B 1 256 ? -2.753 -8.397 62.649 1.00 12.93 259 THR B C 1
ATOM 4386 O O . THR B 1 256 ? -1.943 -7.583 63.098 1.00 13.43 259 THR B O 1
ATOM 4390 N N . SER B 1 257 ? -2.717 -9.688 62.970 1.00 12.51 260 SER B N 1
ATOM 4391 C CA . SER B 1 257 ? -1.707 -10.193 63.906 1.00 12.72 260 SER B CA 1
ATOM 4392 C C . SER B 1 257 ? -0.313 -10.025 63.269 1.00 13.44 260 SER B C 1
ATOM 4393 O O . SER B 1 257 ? 0.688 -9.778 63.952 1.00 14.29 260 SER B O 1
ATOM 4396 N N . PHE B 1 258 ? -0.264 -10.168 61.948 1.00 12.52 261 PHE B N 1
ATOM 4397 C CA . PHE B 1 258 ? 0.986 -9.969 61.217 1.00 13.53 261 PHE B CA 1
ATOM 4398 C C . PHE B 1 258 ? 1.336 -8.478 61.128 1.00 13.63 261 PHE B C 1
ATOM 4399 O O . PHE B 1 258 ? 2.443 -8.049 61.498 1.00 13.81 261 PHE B O 1
ATOM 4407 N N . LEU B 1 259 ? 0.391 -7.680 60.641 1.00 13.23 262 LEU B N 1
ATOM 4408 C CA . LEU B 1 259 ? 0.637 -6.258 60.438 1.00 13.08 262 LEU B CA 1
ATOM 4409 C C . LEU B 1 259 ? 1.000 -5.466 61.691 1.00 14.16 262 LEU B C 1
ATOM 4410 O O . LEU B 1 259 ? 1.767 -4.487 61.620 1.00 15.03 262 LEU B O 1
ATOM 4415 N N . ASN B 1 260 ? 0.439 -5.881 62.828 1.00 14.70 263 ASN B N 1
ATOM 4416 C CA . ASN B 1 260 ? 0.689 -5.223 64.110 1.00 15.64 263 ASN B CA 1
ATOM 4417 C C . ASN B 1 260 ? 1.634 -6.032 65.009 1.00 14.55 263 ASN B C 1
ATOM 4418 O O . ASN B 1 260 ? 1.805 -5.689 66.179 1.00 13.87 263 ASN B O 1
ATOM 4423 N N . ASP B 1 261 ? 2.232 -7.101 64.473 1.00 12.88 264 ASP B N 1
ATOM 4424 C CA . ASP B 1 261 ? 3.137 -7.956 65.250 1.00 12.44 264 ASP B CA 1
ATOM 4425 C C . ASP B 1 261 ? 2.489 -8.274 66.598 1.00 13.92 264 ASP B C 1
ATOM 4426 O O . ASP B 1 261 ? 3.096 -8.070 67.637 1.00 14.79 264 ASP B O 1
ATOM 4431 N N . GLU B 1 262 ? 1.261 -8.790 66.575 1.00 12.51 265 GLU B N 1
ATOM 4432 C CA . GLU B 1 262 ? 0.543 -9.081 67.834 1.00 12.93 265 GLU B CA 1
ATOM 4433 C C . GLU B 1 262 ? 0.987 -10.373 68.497 1.00 14.48 265 GLU B C 1
ATOM 4434 O O . GLU B 1 262 ? 0.920 -10.508 69.715 1.00 13.69 265 GLU B O 1
ATOM 4440 N N . LYS B 1 263 ? 1.417 -11.335 67.688 1.00 14.30 266 LYS B N 1
ATOM 4441 C CA . LYS B 1 263 ? 1.875 -12.624 68.181 1.00 14.84 266 LYS B CA 1
ATOM 4442 C C . LYS B 1 263 ? 0.714 -13.413 68.768 1.00 14.87 266 LYS B C 1
ATOM 4443 O O . LYS B 1 263 ? 0.857 -14.087 69.784 1.00 15.09 266 LYS B O 1
ATOM 4449 N N . ARG B 1 264 ? -0.442 -13.325 68.109 1.00 15.51 267 ARG B N 1
ATOM 4450 C CA . ARG B 1 264 ? -1.593 -14.098 68.547 1.00 14.96 267 ARG B CA 1
ATOM 4451 C C . ARG B 1 264 ? -1.351 -15.566 68.192 1.00 15.86 267 ARG B C 1
ATOM 4452 O O . ARG B 1 264 ? -0.618 -15.887 67.243 1.00 14.80 267 ARG B O 1
ATOM 4460 N N . VAL B 1 265 ? -1.975 -16.449 68.958 1.00 14.52 268 VAL B N 1
ATOM 4461 C CA . VAL B 1 265 ? -1.846 -17.889 68.744 1.00 15.23 268 VAL B CA 1
ATOM 4462 C C . VAL B 1 265 ? -3.115 -18.258 67.982 1.00 15.73 268 VAL B C 1
ATOM 4463 O O . VAL B 1 265 ? -4.192 -18.296 68.553 1.00 16.34 268 VAL B O 1
ATOM 4467 N N . ILE B 1 266 ? -2.972 -18.511 66.689 1.00 16.57 269 ILE B N 1
ATOM 4468 C CA . ILE B 1 266 ? -4.118 -18.796 65.835 1.00 15.88 269 ILE B CA 1
ATOM 4469 C C . ILE B 1 266 ? -3.833 -20.060 65.023 1.00 18.59 269 ILE B C 1
ATOM 4470 O O . ILE B 1 266 ? -2.799 -20.147 64.352 1.00 17.94 269 ILE B O 1
ATOM 4475 N N . PRO B 1 267 ? -4.732 -21.057 65.083 1.00 18.49 270 PRO B N 1
ATOM 4476 C CA . PRO B 1 267 ? -4.420 -22.244 64.278 1.00 17.79 270 PRO B CA 1
ATOM 4477 C C . PRO B 1 267 ? -4.651 -21.896 62.821 1.00 15.71 270 PRO B C 1
ATOM 4478 O O . PRO B 1 267 ? -5.620 -21.220 62.484 1.00 16.97 270 PRO B O 1
ATOM 4482 N N . CYS B 1 268 ? -3.736 -22.320 61.954 1.00 15.37 271 CYS B N 1
ATOM 4483 C CA . CYS B 1 268 ? -3.854 -22.025 60.536 1.00 15.56 271 CYS B CA 1
ATOM 4484 C C . CYS B 1 268 ? -3.013 -23.041 59.763 1.00 16.13 271 CYS B C 1
ATOM 4485 O O . CYS B 1 268 ? -2.270 -23.817 60.374 1.00 15.61 271 CYS B O 1
ATOM 4488 N N . SER B 1 269 ? -3.161 -23.077 58.435 1.00 15.73 272 SER B N 1
ATOM 4489 C CA . SER B 1 269 ? -2.407 -24.055 57.640 1.00 16.43 272 SER B CA 1
ATOM 4490 C C . SER B 1 269 ? -0.985 -23.536 57.490 1.00 16.23 272 SER B C 1
ATOM 4491 O O . SER B 1 269 ? -0.754 -22.503 56.856 1.00 16.55 272 SER B O 1
ATOM 4494 N N . VAL B 1 270 ? -0.035 -24.261 58.077 1.00 16.90 273 VAL B N 1
ATOM 4495 C CA . VAL B 1 270 ? 1.352 -23.811 58.089 1.00 17.18 273 VAL B CA 1
ATOM 4496 C C . VAL B 1 270 ? 2.339 -24.862 57.621 1.00 17.84 273 VAL B C 1
ATOM 4497 O O . VAL B 1 270 ? 2.079 -26.069 57.681 1.00 17.69 273 VAL B O 1
ATOM 4501 N N . TYR B 1 271 ? 3.483 -24.378 57.163 1.00 18.44 274 TYR B N 1
ATOM 4502 C CA . TYR B 1 271 ? 4.538 -25.253 56.683 1.00 20.64 274 TYR B CA 1
ATOM 4503 C C . TYR B 1 271 ? 5.110 -26.116 57.801 1.00 22.29 274 TYR B C 1
ATOM 4504 O O . TYR B 1 271 ? 5.475 -25.617 58.877 1.00 21.10 274 TYR B O 1
ATOM 4513 N N . CYS B 1 272 ? 5.204 -27.413 57.527 1.00 24.26 275 CYS B N 1
ATOM 4514 C CA . CYS B 1 272 ? 5.731 -28.387 58.473 1.00 28.06 275 CYS B CA 1
ATOM 4515 C C . CYS B 1 272 ? 7.153 -28.764 58.124 1.00 28.93 275 CYS B C 1
ATOM 4516 O O . CYS B 1 272 ? 7.426 -29.145 56.994 1.00 27.94 275 CYS B O 1
ATOM 4519 N N . ASN B 1 273 ? 8.049 -28.647 59.097 1.00 30.87 276 ASN B N 1
ATOM 4520 C CA . ASN B 1 273 ? 9.446 -29.013 58.886 1.00 34.21 276 ASN B CA 1
ATOM 4521 C C . ASN B 1 273 ? 9.832 -29.934 60.038 1.00 34.41 276 ASN B C 1
ATOM 4522 O O . ASN B 1 273 ? 10.800 -29.690 60.760 1.00 34.17 276 ASN B O 1
ATOM 4527 N N . GLY B 1 274 ? 9.040 -30.980 60.224 1.00 34.63 277 GLY B N 1
ATOM 4528 C CA . GLY B 1 274 ? 9.330 -31.927 61.279 1.00 35.65 277 GLY B CA 1
ATOM 4529 C C . GLY B 1 274 ? 8.234 -32.089 62.307 1.00 36.49 277 GLY B C 1
ATOM 4530 O O . GLY B 1 274 ? 8.065 -33.186 62.851 1.00 37.02 277 GLY B O 1
ATOM 4531 N N . GLU B 1 275 ? 7.489 -31.016 62.573 1.00 36.61 278 GLU B N 1
ATOM 4532 C CA . GLU B 1 275 ? 6.417 -31.076 63.561 1.00 37.58 278 GLU B CA 1
ATOM 4533 C C . GLU B 1 275 ? 5.457 -32.213 63.273 1.00 37.73 278 GLU B C 1
ATOM 4534 O O . GLU B 1 275 ? 5.155 -32.520 62.114 1.00 37.95 278 GLU B O 1
ATOM 4540 N N . TYR B 1 276 ? 4.982 -32.840 64.344 1.00 37.58 279 TYR B N 1
ATOM 4541 C CA . TYR B 1 276 ? 4.052 -33.944 64.236 1.00 36.86 279 TYR B CA 1
ATOM 4542 C C . TYR B 1 276 ? 4.599 -35.000 63.277 1.00 37.00 279 TYR B C 1
ATOM 4543 O O . TYR B 1 276 ? 3.882 -35.906 62.879 1.00 37.24 279 TYR B O 1
ATOM 4552 N N . GLY B 1 277 ? 5.872 -34.861 62.905 1.00 36.84 280 GLY B N 1
ATOM 4553 C CA . GLY B 1 277 ? 6.514 -35.814 62.011 1.00 34.18 280 GLY B CA 1
ATOM 4554 C C . GLY B 1 277 ? 6.322 -35.571 60.525 1.00 33.99 280 GLY B C 1
ATOM 4555 O O . GLY B 1 277 ? 6.645 -36.429 59.709 1.00 33.24 280 GLY B O 1
ATOM 4556 N N . LEU B 1 278 ? 5.835 -34.388 60.166 1.00 32.22 281 LEU B N 1
ATOM 4557 C CA . LEU B 1 278 ? 5.557 -34.045 58.767 1.00 30.77 281 LEU B CA 1
ATOM 4558 C C . LEU B 1 278 ? 6.573 -33.099 58.135 1.00 31.31 281 LEU B C 1
ATOM 4559 O O . LEU B 1 278 ? 7.134 -32.238 58.812 1.00 30.53 281 LEU B O 1
ATOM 4564 N N . LYS B 1 279 ? 6.793 -33.250 56.829 1.00 31.02 282 LYS B N 1
ATOM 4565 C CA . LYS B 1 279 ? 7.722 -32.385 56.107 1.00 32.03 282 LYS B CA 1
ATOM 4566 C C . LYS B 1 279 ? 7.222 -32.045 54.710 1.00 30.82 282 LYS B C 1
ATOM 4567 O O . LYS B 1 279 ? 6.439 -32.794 54.122 1.00 29.54 282 LYS B O 1
ATOM 4573 N N . ASP B 1 280 ? 7.675 -30.902 54.196 1.00 30.63 283 ASP B N 1
ATOM 4574 C CA . ASP B 1 280 ? 7.317 -30.435 52.860 1.00 30.86 283 ASP B CA 1
ATOM 4575 C C . ASP B 1 280 ? 5.813 -30.416 52.594 1.00 29.60 283 ASP B C 1
ATOM 4576 O O . ASP B 1 280 ? 5.353 -30.851 51.540 1.00 30.01 283 ASP B O 1
ATOM 4581 N N . MET B 1 281 ? 5.038 -29.906 53.544 1.00 27.16 285 MET B N 1
ATOM 4582 C CA . MET B 1 281 ? 3.597 -29.827 53.351 1.00 25.74 285 MET B CA 1
ATOM 4583 C C . MET B 1 281 ? 3.006 -28.835 54.346 1.00 22.61 285 MET B C 1
ATOM 4584 O O . MET B 1 281 ? 3.656 -28.449 55.322 1.00 23.20 285 MET B O 1
ATOM 4589 N N . PHE B 1 282 ? 1.775 -28.429 54.083 1.00 21.06 286 PHE B N 1
ATOM 4590 C CA . PHE B 1 282 ? 1.063 -27.497 54.957 1.00 18.48 286 PHE B CA 1
ATOM 4591 C C . PHE B 1 282 ? -0.137 -28.213 55.544 1.00 17.17 286 PHE B C 1
ATOM 4592 O O . PHE B 1 282 ? -0.782 -28.998 54.871 1.00 18.15 286 PHE B O 1
ATOM 4600 N N . ILE B 1 283 ? -0.428 -27.971 56.819 1.00 16.33 287 ILE B N 1
ATOM 4601 C CA . ILE B 1 283 ? -1.611 -28.557 57.413 1.00 16.78 287 ILE B CA 1
ATOM 4602 C C . ILE B 1 283 ? -2.007 -27.644 58.569 1.00 16.56 287 ILE B C 1
ATOM 4603 O O . ILE B 1 283 ? -1.174 -26.875 59.052 1.00 16.54 287 ILE B O 1
ATOM 4608 N N . GLY B 1 284 ? -3.279 -27.691 58.970 1.00 17.61 288 GLY B N 1
ATOM 4609 C CA . GLY B 1 284 ? -3.741 -26.832 60.060 1.00 17.90 288 GLY B CA 1
ATOM 4610 C C . GLY B 1 284 ? -3.201 -27.205 61.425 1.00 17.92 288 GLY B C 1
ATOM 4611 O O . GLY B 1 284 ? -3.452 -28.299 61.921 1.00 18.31 288 GLY B O 1
ATOM 4612 N N . LEU B 1 285 ? -2.475 -26.268 62.038 1.00 16.33 289 LEU B N 1
ATOM 4613 C CA . LEU B 1 285 ? -1.844 -26.466 63.337 1.00 16.32 289 LEU B CA 1
ATOM 4614 C C . LEU B 1 285 ? -1.823 -25.143 64.090 1.00 16.20 289 LEU B C 1
ATOM 4615 O O . LEU B 1 285 ? -1.877 -24.074 63.487 1.00 16.71 289 LEU B O 1
ATOM 4620 N N . PRO B 1 286 ? -1.752 -25.204 65.424 1.00 17.57 290 PRO B N 1
ATOM 4621 C CA . PRO B 1 286 ? -1.716 -23.944 66.165 1.00 17.20 290 PRO B CA 1
ATOM 4622 C C . PRO B 1 286 ? -0.396 -23.258 65.864 1.00 16.43 290 PRO B C 1
ATOM 4623 O O . PRO B 1 286 ? 0.651 -23.898 65.821 1.00 16.95 290 PRO B O 1
ATOM 4627 N N . ALA B 1 287 ? -0.445 -21.952 65.651 1.00 16.47 291 ALA B N 1
ATOM 4628 C CA . ALA B 1 287 ? 0.770 -21.227 65.324 1.00 16.05 291 ALA B CA 1
ATOM 4629 C C . ALA B 1 287 ? 0.726 -19.824 65.901 1.00 16.85 291 ALA B C 1
ATOM 4630 O O . ALA B 1 287 ? -0.341 -19.339 66.263 1.00 17.92 291 ALA B O 1
ATOM 4632 N N . VAL B 1 288 ? 1.895 -19.196 65.993 1.00 15.19 292 VAL B N 1
ATOM 4633 C CA . VAL B 1 288 ? 2.001 -17.826 66.482 1.00 15.35 292 VAL B CA 1
ATOM 4634 C C . VAL B 1 288 ? 2.219 -16.950 65.258 1.00 15.90 292 VAL B C 1
ATOM 4635 O O . VAL B 1 288 ? 3.163 -17.175 64.496 1.00 16.52 292 VAL B O 1
ATOM 4639 N N . ILE B 1 289 ? 1.345 -15.966 65.047 1.00 14.15 293 ILE B N 1
ATOM 4640 C CA . ILE B 1 289 ? 1.477 -15.055 63.909 1.00 14.47 293 ILE B CA 1
ATOM 4641 C C . ILE B 1 289 ? 1.945 -13.682 64.417 1.00 14.55 293 ILE B C 1
ATOM 4642 O O . ILE B 1 289 ? 1.289 -13.036 65.248 1.00 15.03 293 ILE B O 1
ATOM 4647 N N . GLY B 1 290 ? 3.105 -13.259 63.936 1.00 14.07 294 GLY B N 1
ATOM 4648 C CA . GLY B 1 290 ? 3.656 -11.979 64.338 1.00 14.14 294 GLY B CA 1
ATOM 4649 C C . GLY B 1 290 ? 4.248 -11.223 63.175 1.00 14.07 294 GLY B C 1
ATOM 4650 O O . GLY B 1 290 ? 4.005 -11.570 62.009 1.00 14.84 294 GLY B O 1
ATOM 4651 N N . GLY B 1 291 ? 5.024 -10.193 63.486 1.00 13.98 295 GLY B N 1
ATOM 4652 C CA . GLY B 1 291 ? 5.629 -9.367 62.450 1.00 13.96 295 GLY B CA 1
ATOM 4653 C C . GLY B 1 291 ? 6.641 -10.092 61.579 1.00 15.68 295 GLY B C 1
ATOM 4654 O O . GLY B 1 291 ? 7.047 -9.556 60.544 1.00 16.10 295 GLY B O 1
ATOM 4655 N N . ALA B 1 292 ? 7.064 -11.277 61.993 1.00 15.24 296 ALA B N 1
ATOM 4656 C CA . ALA B 1 292 ? 7.991 -12.063 61.174 1.00 16.82 296 ALA B CA 1
ATOM 4657 C C . ALA B 1 292 ? 7.219 -13.221 60.541 1.00 17.13 296 ALA B C 1
ATOM 4658 O O . ALA B 1 292 ? 7.806 -14.250 60.202 1.00 17.73 296 ALA B O 1
ATOM 4660 N N . GLY B 1 293 ? 5.896 -13.060 60.409 1.00 15.58 297 GLY B N 1
ATOM 4661 C CA . GLY B 1 293 ? 5.078 -14.111 59.825 1.00 15.05 297 GLY B CA 1
ATOM 4662 C C . GLY B 1 293 ? 4.767 -15.205 60.823 1.00 15.50 297 GLY B C 1
ATOM 4663 O O . GLY B 1 293 ? 4.419 -14.917 61.974 1.00 16.70 297 GLY B O 1
ATOM 4664 N N . ILE B 1 294 ? 4.851 -16.457 60.379 1.00 15.45 298 ILE B N 1
ATOM 4665 C CA . ILE B 1 294 ? 4.598 -17.585 61.259 1.00 15.81 298 ILE B CA 1
ATOM 4666 C C . ILE B 1 294 ? 5.859 -17.706 62.106 1.00 17.01 298 ILE B C 1
ATOM 4667 O O . ILE B 1 294 ? 6.930 -18.101 61.633 1.00 18.69 298 ILE B O 1
ATOM 4672 N N . GLU B 1 295 ? 5.729 -17.358 63.377 1.00 16.35 299 GLU B N 1
ATOM 4673 C CA . GLU B 1 295 ? 6.880 -17.330 64.268 1.00 17.65 299 GLU B CA 1
ATOM 4674 C C . GLU B 1 295 ? 7.095 -18.602 65.070 1.00 18.68 299 GLU B C 1
ATOM 4675 O O . GLU B 1 295 ? 8.196 -18.848 65.572 1.00 21.25 299 GLU B O 1
ATOM 4681 N N . ARG B 1 296 ? 6.049 -19.409 65.177 1.00 17.39 301 ARG B N 1
ATOM 4682 C CA . ARG B 1 296 ? 6.135 -20.658 65.932 1.00 18.36 301 ARG B CA 1
ATOM 4683 C C . ARG B 1 296 ? 5.009 -21.585 65.489 1.00 18.61 301 ARG B C 1
ATOM 4684 O O . ARG B 1 296 ? 3.908 -21.129 65.188 1.00 18.93 301 ARG B O 1
ATOM 4692 N N . VAL B 1 297 ? 5.301 -22.881 65.396 1.00 18.64 302 VAL B N 1
ATOM 4693 C CA . VAL B 1 297 ? 4.280 -23.874 65.056 1.00 19.31 302 VAL B CA 1
ATOM 4694 C C . VAL B 1 297 ? 4.254 -24.716 66.301 1.00 19.50 302 VAL B C 1
ATOM 4695 O O . VAL B 1 297 ? 5.284 -25.257 66.725 1.00 21.52 302 VAL B O 1
ATOM 4699 N N . ILE B 1 298 ? 3.082 -24.806 66.908 1.00 20.30 303 ILE B N 1
ATOM 4700 C CA . ILE B 1 298 ? 2.938 -25.518 68.164 1.00 22.34 303 ILE B CA 1
ATOM 4701 C C . ILE B 1 298 ? 2.595 -26.975 67.979 1.00 22.69 303 ILE B C 1
ATOM 4702 O O . ILE B 1 298 ? 1.685 -27.331 67.238 1.00 21.21 303 ILE B O 1
ATOM 4707 N N . GLU B 1 299 ? 3.358 -27.828 68.649 1.00 25.43 304 GLU B N 1
ATOM 4708 C CA . GLU B 1 299 ? 3.110 -29.246 68.559 1.00 27.69 304 GLU B CA 1
ATOM 4709 C C . GLU B 1 299 ? 2.387 -29.678 69.831 1.00 28.12 304 GLU B C 1
ATOM 4710 O O . GLU B 1 299 ? 2.923 -29.547 70.940 1.00 30.11 304 GLU B O 1
ATOM 4716 N N . LEU B 1 300 ? 1.163 -30.166 69.667 1.00 25.59 305 LEU B N 1
ATOM 4717 C CA . LEU B 1 300 ? 0.365 -30.619 70.795 1.00 24.88 305 LEU B CA 1
ATOM 4718 C C . LEU B 1 300 ? 0.556 -32.115 70.972 1.00 26.24 305 LEU B C 1
ATOM 4719 O O . LEU B 1 300 ? 0.809 -32.825 70.007 1.00 25.55 305 LEU B O 1
ATOM 4724 N N . GLU B 1 301 ? 0.451 -32.594 72.203 1.00 27.06 306 GLU B N 1
ATOM 4725 C CA . GLU B 1 301 ? 0.565 -34.034 72.428 1.00 29.02 306 GLU B CA 1
ATOM 4726 C C . GLU B 1 301 ? -0.812 -34.597 72.092 1.00 28.37 306 GLU B C 1
ATOM 4727 O O . GLU B 1 301 ? -1.824 -34.121 72.598 1.00 30.24 306 GLU B O 1
ATOM 4733 N N . LEU B 1 302 ? -0.869 -35.587 71.217 1.00 27.93 307 LEU B N 1
ATOM 4734 C CA . LEU B 1 302 ? -2.148 -36.164 70.850 1.00 28.50 307 LEU B CA 1
ATOM 4735 C C . LEU B 1 302 ? -2.221 -37.577 71.405 1.00 29.04 307 LEU B C 1
ATOM 4736 O O . LEU B 1 302 ? -1.229 -38.312 71.386 1.00 29.87 307 LEU B O 1
ATOM 4741 N N . ASN B 1 303 ? -3.380 -37.960 71.921 1.00 28.93 308 ASN B N 1
ATOM 4742 C CA . ASN B 1 303 ? -3.497 -39.303 72.449 1.00 29.71 308 ASN B CA 1
ATOM 4743 C C . ASN B 1 303 ? -3.780 -40.275 71.302 1.00 31.49 308 ASN B C 1
ATOM 4744 O O . ASN B 1 303 ? -3.817 -39.874 70.135 1.00 29.72 308 ASN B O 1
ATOM 4749 N N . GLU B 1 304 ? -3.974 -41.551 71.615 1.00 32.78 309 GLU B N 1
ATOM 4750 C CA . GLU B 1 304 ? -4.213 -42.532 70.565 1.00 35.28 309 GLU B CA 1
ATOM 4751 C C . GLU B 1 304 ? -5.298 -42.176 69.555 1.00 34.09 309 GLU B C 1
ATOM 4752 O O . GLU B 1 304 ? -5.046 -42.191 68.349 1.00 34.61 309 GLU B O 1
ATOM 4758 N N . GLU B 1 305 ? -6.503 -41.871 70.026 1.00 32.24 310 GLU B N 1
ATOM 4759 C CA . GLU B 1 305 ? -7.590 -41.531 69.118 1.00 31.73 310 GLU B CA 1
ATOM 4760 C C . GLU B 1 305 ? -7.291 -40.251 68.332 1.00 30.19 310 GLU B C 1
ATOM 4761 O O . GLU B 1 305 ? -7.545 -40.188 67.131 1.00 30.05 310 GLU B O 1
ATOM 4767 N N . GLU B 1 306 ? -6.753 -39.236 69.002 1.00 28.41 311 GLU B N 1
ATOM 4768 C CA . GLU B 1 306 ? -6.445 -37.982 68.320 1.00 26.63 311 GLU B CA 1
ATOM 4769 C C . GLU B 1 306 ? -5.434 -38.188 67.211 1.00 26.74 311 GLU B C 1
ATOM 4770 O O . GLU B 1 306 ? -5.599 -37.643 66.126 1.00 25.51 311 GLU B O 1
ATOM 4776 N N . LYS B 1 307 ? -4.389 -38.966 67.487 1.00 27.22 312 LYS B N 1
ATOM 4777 C CA . LYS B 1 307 ? -3.363 -39.248 66.487 1.00 28.30 312 LYS B CA 1
ATOM 4778 C C . LYS B 1 307 ? -3.962 -40.010 65.311 1.00 28.70 312 LYS B C 1
ATOM 4779 O O . LYS B 1 307 ? -3.566 -39.804 64.161 1.00 26.71 312 LYS B O 1
ATOM 4785 N N . LYS B 1 308 ? -4.922 -40.887 65.594 1.00 28.96 313 LYS B N 1
ATOM 4786 C CA . LYS B 1 308 ? -5.566 -41.663 64.541 1.00 30.67 313 LYS B CA 1
ATOM 4787 C C . LYS B 1 308 ? -6.355 -40.722 63.627 1.00 29.94 313 LYS B C 1
ATOM 4788 O O . LYS B 1 308 ? -6.294 -40.829 62.399 1.00 29.55 313 LYS B O 1
ATOM 4794 N N . GLN B 1 309 ? -7.088 -39.792 64.233 1.00 28.56 314 GLN B N 1
ATOM 4795 C CA . GLN B 1 309 ? -7.878 -38.830 63.469 1.00 27.91 314 GLN B CA 1
ATOM 4796 C C . GLN B 1 309 ? -6.969 -37.916 62.649 1.00 26.32 314 GLN B C 1
ATOM 4797 O O . GLN B 1 309 ? -7.219 -37.676 61.466 1.00 25.85 314 GLN B O 1
ATOM 4803 N N . PHE B 1 310 ? -5.918 -37.403 63.289 1.00 24.25 315 PHE B N 1
ATOM 4804 C CA . PHE B 1 310 ? -4.986 -36.510 62.617 1.00 23.28 315 PHE B CA 1
ATOM 4805 C C . PHE B 1 310 ? -4.284 -37.220 61.459 1.00 24.38 315 PHE B C 1
ATOM 4806 O O . PHE B 1 310 ? -4.081 -36.637 60.395 1.00 21.34 315 PHE B O 1
ATOM 4814 N N . GLN B 1 311 ? -3.931 -38.485 61.663 1.00 26.41 316 GLN B N 1
ATOM 4815 C CA . GLN B 1 311 ? -3.262 -39.247 60.616 1.00 28.77 316 GLN B CA 1
ATOM 4816 C C . GLN B 1 311 ? -4.145 -39.346 59.380 1.00 29.53 316 GLN B C 1
ATOM 4817 O O . GLN B 1 311 ? -3.650 -39.286 58.251 1.00 29.85 316 GLN B O 1
ATOM 4823 N N . LYS B 1 312 ? -5.452 -39.505 59.584 1.00 30.52 317 LYS B N 1
ATOM 4824 C CA . LYS B 1 312 ? -6.379 -39.579 58.456 1.00 32.17 317 LYS B CA 1
ATOM 4825 C C . LYS B 1 312 ? -6.328 -38.255 57.701 1.00 32.72 317 LYS B C 1
ATOM 4826 O O . LYS B 1 312 ? -6.300 -38.225 56.465 1.00 34.08 317 LYS B O 1
ATOM 4832 N N . SER B 1 313 ? -6.300 -37.163 58.458 1.00 31.35 318 SER B N 1
ATOM 4833 C CA . SER B 1 313 ? -6.231 -35.817 57.897 1.00 29.70 318 SER B CA 1
ATOM 4834 C C . SER B 1 313 ? -4.952 -35.741 57.066 1.00 28.82 318 SER B C 1
ATOM 4835 O O . SER B 1 313 ? -4.961 -35.275 55.932 1.00 28.39 318 SER B O 1
ATOM 4838 N N . VAL B 1 314 ? -3.847 -36.194 57.654 1.00 27.78 319 VAL B N 1
ATOM 4839 C CA . VAL B 1 314 ? -2.557 -36.173 56.975 1.00 28.72 319 VAL B CA 1
ATOM 4840 C C . VAL B 1 314 ? -2.616 -36.955 55.664 1.00 32.48 319 VAL B C 1
ATOM 4841 O O . VAL B 1 314 ? -2.062 -36.522 54.649 1.00 32.49 319 VAL B O 1
ATOM 4845 N N . ASP B 1 315 ? -3.299 -38.098 55.677 1.00 35.11 320 ASP B N 1
ATOM 4846 C CA . ASP B 1 315 ? -3.417 -38.908 54.469 1.00 37.75 320 ASP B CA 1
ATOM 4847 C C . ASP B 1 315 ? -4.219 -38.200 53.393 1.00 38.47 320 ASP B C 1
ATOM 4848 O O . ASP B 1 315 ? -3.830 -38.207 52.227 1.00 39.98 320 ASP B O 1
ATOM 4853 N N . ASP B 1 316 ? -5.339 -37.589 53.766 1.00 39.75 321 ASP B N 1
ATOM 4854 C CA . ASP B 1 316 ? -6.142 -36.884 52.777 1.00 40.32 321 ASP B CA 1
ATOM 4855 C C . ASP B 1 316 ? -5.267 -35.883 52.033 1.00 39.70 321 ASP B C 1
ATOM 4856 O O . ASP B 1 316 ? -5.134 -35.948 50.810 1.00 39.59 321 ASP B O 1
ATOM 4861 N N . VAL B 1 317 ? -4.642 -34.973 52.771 1.00 36.94 322 VAL B N 1
ATOM 4862 C CA . VAL B 1 317 ? -3.821 -33.963 52.128 1.00 34.14 322 VAL B CA 1
ATOM 4863 C C . VAL B 1 317 ? -2.575 -34.488 51.406 1.00 32.25 322 VAL B C 1
ATOM 4864 O O . VAL B 1 317 ? -2.214 -33.958 50.357 1.00 30.16 322 VAL B O 1
ATOM 4868 N N . MET B 1 318 ? -1.918 -35.523 51.925 1.00 32.12 323 MET B N 1
ATOM 4869 C CA . MET B 1 318 ? -0.731 -36.028 51.231 1.00 32.09 323 MET B CA 1
ATOM 4870 C C . MET B 1 318 ? -1.105 -36.649 49.884 1.00 32.76 323 MET B C 1
ATOM 4871 O O . MET B 1 318 ? -0.370 -36.505 48.900 1.00 31.76 323 MET B O 1
ATOM 4876 N N . ALA B 1 319 ? -2.245 -37.337 49.849 1.00 32.58 324 ALA B N 1
ATOM 4877 C CA . ALA B 1 319 ? -2.725 -37.975 48.620 1.00 32.18 324 ALA B CA 1
ATOM 4878 C C . ALA B 1 319 ? -3.068 -36.903 47.599 1.00 31.42 324 ALA B C 1
ATOM 4879 O O . ALA B 1 319 ? -2.697 -37.012 46.424 1.00 31.18 324 ALA B O 1
ATOM 4881 N N . LEU B 1 320 A -3.775 -35.868 48.049 1.00 30.32 325 LEU B N 1
ATOM 4882 C CA . LEU B 1 320 A -4.162 -34.774 47.173 1.00 27.93 325 LEU B CA 1
ATOM 4883 C C . LEU B 1 320 A -2.945 -34.018 46.671 1.00 25.97 325 LEU B C 1
ATOM 4884 O O . LEU B 1 320 A -2.877 -33.667 45.494 1.00 25.59 325 LEU B O 1
ATOM 4889 N N . ASN B 1 321 B -1.980 -33.764 47.556 1.00 22.77 325 ASN B N 1
ATOM 4890 C CA . ASN B 1 321 B -0.781 -33.053 47.135 1.00 21.21 325 ASN B CA 1
ATOM 4891 C C . ASN B 1 321 B -0.011 -33.853 46.092 1.00 21.50 325 ASN B C 1
ATOM 4892 O O . ASN B 1 321 B 0.581 -33.283 45.172 1.00 20.53 325 ASN B O 1
ATOM 4897 N N . LYS B 1 322 ? 0.001 -35.167 46.249 1.00 22.02 326 LYS B N 1
ATOM 4898 C CA . LYS B 1 322 ? 0.704 -36.003 45.277 1.00 24.10 326 LYS B CA 1
ATOM 4899 C C . LYS B 1 322 ? -0.020 -35.945 43.943 1.00 23.22 326 LYS B C 1
ATOM 4900 O O . LYS B 1 322 ? 0.605 -35.849 42.884 1.00 22.37 326 LYS B O 1
ATOM 4906 N N . ALA B 1 323 ? -1.344 -36.007 43.993 1.00 22.75 327 ALA B N 1
ATOM 4907 C CA . ALA B 1 323 ? -2.135 -35.946 42.770 1.00 23.15 327 ALA B CA 1
ATOM 4908 C C . ALA B 1 323 ? -1.883 -34.627 42.041 1.00 22.53 327 ALA B C 1
ATOM 4909 O O . ALA B 1 323 ? -1.686 -34.588 40.817 1.00 21.39 327 ALA B O 1
ATOM 4911 N N . VAL B 1 324 ? -1.879 -33.535 42.798 1.00 21.82 328 VAL B N 1
ATOM 4912 C CA . VAL B 1 324 ? -1.655 -32.232 42.205 1.00 21.27 328 VAL B CA 1
ATOM 4913 C C . VAL B 1 324 ? -0.266 -32.186 41.541 1.00 20.33 328 VAL B C 1
ATOM 4914 O O . VAL B 1 324 ? -0.120 -31.690 40.422 1.00 23.16 328 VAL B O 1
ATOM 4918 N N . ALA B 1 325 ? 0.741 -32.730 42.218 1.00 20.75 329 ALA B N 1
ATOM 4919 C CA . ALA B 1 325 ? 2.096 -32.748 41.679 1.00 21.07 329 ALA B CA 1
ATOM 4920 C C . ALA B 1 325 ? 2.099 -33.591 40.405 1.00 22.19 329 ALA B C 1
ATOM 4921 O O . ALA B 1 325 ? 2.712 -33.217 39.407 1.00 21.78 329 ALA B O 1
ATOM 4923 N N . ALA B 1 326 ? 1.402 -34.718 40.455 1.00 21.25 330 ALA B N 1
ATOM 4924 C CA . ALA B 1 326 ? 1.337 -35.631 39.304 1.00 23.16 330 ALA B CA 1
ATOM 4925 C C . ALA B 1 326 ? 0.740 -34.970 38.060 1.00 22.92 330 ALA B C 1
ATOM 4926 O O . ALA B 1 326 ? 1.234 -35.146 36.933 1.00 22.54 330 ALA B O 1
ATOM 4928 N N . LEU B 1 327 ? -0.305 -34.183 38.270 1.00 22.49 331 LEU B N 1
ATOM 4929 C CA . LEU B 1 327 ? -1.026 -33.531 37.176 1.00 24.14 331 LEU B CA 1
ATOM 4930 C C . LEU B 1 327 ? -0.544 -32.157 36.753 1.00 25.22 331 LEU B C 1
ATOM 4931 O O . LEU B 1 327 ? -1.013 -31.612 35.759 1.00 26.56 331 LEU B O 1
ATOM 4936 N N . GLN B 1 328 ? 0.401 -31.602 37.498 1.00 26.62 332 GLN B N 1
ATOM 4937 C CA . GLN B 1 328 ? 0.912 -30.269 37.204 1.00 29.80 332 GLN B CA 1
ATOM 4938 C C . GLN B 1 328 ? 1.553 -30.128 35.830 1.00 30.50 332 GLN B C 1
ATOM 4939 O O . GLN B 1 328 ? 2.397 -30.927 35.446 1.00 29.68 332 GLN B O 1
ATOM 4945 N N . ALA B 1 329 ? 1.141 -29.107 35.088 1.00 31.98 333 ALA B N 1
ATOM 4946 C CA . ALA B 1 329 ? 1.721 -28.857 33.774 1.00 34.49 333 ALA B CA 1
ATOM 4947 C C . ALA B 1 329 ? 3.165 -28.429 34.036 1.00 36.81 333 ALA B C 1
ATOM 4948 O O . ALA B 1 329 ? 3.440 -27.740 35.021 1.00 37.87 333 ALA B O 1
ATOM 4950 N N . PRO B 1 330 ? 4.111 -28.836 33.174 1.00 37.82 334 PRO B N 1
ATOM 4951 C CA . PRO B 1 330 ? 5.505 -28.438 33.408 1.00 39.20 334 PRO B CA 1
ATOM 4952 C C . PRO B 1 330 ? 5.671 -26.921 33.526 1.00 39.83 334 PRO B C 1
ATOM 4953 O O . PRO B 1 330 ? 4.977 -26.155 32.849 1.00 40.83 334 PRO B O 1
ATOM 4957 N N . ALA C 1 4 ? -40.405 11.247 76.357 1.00 34.58 15 ALA C N 1
ATOM 4958 C CA . ALA C 1 4 ? -40.105 10.931 74.931 1.00 33.28 15 ALA C CA 1
ATOM 4959 C C . ALA C 1 4 ? -38.902 9.986 74.830 1.00 31.97 15 ALA C C 1
ATOM 4960 O O . ALA C 1 4 ? -38.722 9.313 73.813 1.00 31.23 15 ALA C O 1
ATOM 4962 N N . LEU C 1 5 ? -38.093 9.928 75.891 1.00 29.99 16 LEU C N 1
ATOM 4963 C CA . LEU C 1 5 ? -36.898 9.066 75.907 1.00 28.02 16 LEU C CA 1
ATOM 4964 C C . LEU C 1 5 ? -37.258 7.578 75.977 1.00 26.98 16 LEU C C 1
ATOM 4965 O O . LEU C 1 5 ? -37.897 7.134 76.932 1.00 27.15 16 LEU C O 1
ATOM 4970 N N . VAL C 1 6 ? -36.820 6.820 74.976 1.00 22.72 17 VAL C N 1
ATOM 4971 C CA . VAL C 1 6 ? -37.098 5.384 74.879 1.00 22.82 17 VAL C CA 1
ATOM 4972 C C . VAL C 1 6 ? -35.858 4.555 75.235 1.00 21.78 17 VAL C C 1
ATOM 4973 O O . VAL C 1 6 ? -35.963 3.534 75.910 1.00 24.01 17 VAL C O 1
ATOM 4977 N N . GLN C 1 7 ? -34.697 4.985 74.751 1.00 19.80 18 GLN C N 1
ATOM 4978 C CA . GLN C 1 7 ? -33.431 4.313 75.035 1.00 19.26 18 GLN C CA 1
ATOM 4979 C C . GLN C 1 7 ? -32.580 5.261 75.870 1.00 19.45 18 GLN C C 1
ATOM 4980 O O . GLN C 1 7 ? -32.141 6.295 75.376 1.00 22.08 18 GLN C O 1
ATOM 4986 N N . ARG C 1 8 ? -32.364 4.917 77.132 1.00 19.42 19 ARG C N 1
ATOM 4987 C CA . ARG C 1 8 ? -31.575 5.757 78.023 1.00 20.26 19 ARG C CA 1
ATOM 4988 C C . ARG C 1 8 ? -30.176 5.167 78.091 1.00 19.22 19 ARG C C 1
ATOM 4989 O O . ARG C 1 8 ? -30.016 3.947 78.025 1.00 21.21 19 ARG C O 1
ATOM 4997 N N . ARG C 1 9 ? -29.163 6.019 78.194 1.00 17.18 20 ARG C N 1
ATOM 4998 C CA . ARG C 1 9 ? -27.801 5.505 78.305 1.00 16.23 20 ARG C CA 1
ATOM 4999 C C . ARG C 1 9 ? -27.649 4.845 79.653 1.00 16.35 20 ARG C C 1
ATOM 5000 O O . ARG C 1 9 ? -28.381 5.172 80.605 1.00 16.46 20 ARG C O 1
ATOM 5008 N N . LYS C 1 10 ? -26.699 3.916 79.744 1.00 14.66 21 LYS C N 1
ATOM 5009 C CA . LYS C 1 10 ? -26.392 3.307 81.034 1.00 14.59 21 LYS C CA 1
ATOM 5010 C C . LYS C 1 10 ? -25.744 4.392 81.881 1.00 13.88 21 LYS C C 1
ATOM 5011 O O . LYS C 1 10 ? -25.222 5.383 81.348 1.00 15.74 21 LYS C O 1
ATOM 5017 N N . LYS C 1 11 ? -25.801 4.229 83.205 1.00 13.52 22 LYS C N 1
ATOM 5018 C CA . LYS C 1 11 ? -25.190 5.198 84.121 1.00 14.95 22 LYS C CA 1
ATOM 5019 C C . LYS C 1 11 ? -24.311 4.445 85.114 1.00 14.81 22 LYS C C 1
ATOM 5020 O O . LYS C 1 11 ? -24.754 3.481 85.737 1.00 16.57 22 LYS C O 1
ATOM 5026 N N . VAL C 1 12 ? -23.049 4.863 85.229 1.00 14.78 23 VAL C N 1
ATOM 5027 C CA . VAL C 1 12 ? -22.134 4.242 86.175 1.00 13.77 23 VAL C CA 1
ATOM 5028 C C . VAL C 1 12 ? -21.694 5.312 87.191 1.00 13.94 23 VAL C C 1
ATOM 5029 O O . VAL C 1 12 ? -21.263 6.401 86.811 1.00 14.42 23 VAL C O 1
ATOM 5033 N N . ALA C 1 13 ? -21.872 5.029 88.483 1.00 14.22 24 ALA C N 1
ATOM 5034 C CA . ALA C 1 13 ? -21.462 5.971 89.531 1.00 14.54 24 ALA C CA 1
ATOM 5035 C C . ALA C 1 13 ? -20.131 5.541 90.131 1.00 14.71 24 ALA C C 1
ATOM 5036 O O . ALA C 1 13 ? -19.990 4.407 90.618 1.00 15.79 24 ALA C O 1
ATOM 5038 N N . MET C 1 14 ? -19.156 6.441 90.087 1.00 15.12 25 MET C N 1
ATOM 5039 C CA . MET C 1 14 ? -17.841 6.157 90.642 1.00 14.92 25 MET C CA 1
ATOM 5040 C C . MET C 1 14 ? -17.870 6.756 92.042 1.00 14.18 25 MET C C 1
ATOM 5041 O O . MET C 1 14 ? -17.824 7.974 92.196 1.00 15.03 25 MET C O 1
ATOM 5046 N N . ILE C 1 15 ? -18.010 5.912 93.060 1.00 15.11 26 ILE C N 1
ATOM 5047 C CA . ILE C 1 15 ? -18.036 6.436 94.431 1.00 15.87 26 ILE C CA 1
ATOM 5048 C C . ILE C 1 15 ? -16.595 6.360 94.887 1.00 15.99 26 ILE C C 1
ATOM 5049 O O . ILE C 1 15 ? -16.102 5.301 95.274 1.00 16.22 26 ILE C O 1
ATOM 5054 N N . GLY C 1 16 ? -15.936 7.521 94.796 1.00 15.48 27 GLY C N 1
ATOM 5055 C CA . GLY C 1 16 ? -14.516 7.664 95.065 1.00 17.22 27 GLY C CA 1
ATOM 5056 C C . GLY C 1 16 ? -14.026 8.165 93.715 1.00 17.52 27 GLY C C 1
ATOM 5057 O O . GLY C 1 16 ? -14.208 7.479 92.708 1.00 17.77 27 GLY C O 1
ATOM 5058 N N . SER C 1 17 ? -13.416 9.347 93.684 1.00 17.15 28 SER C N 1
ATOM 5059 C CA . SER C 1 17 ? -12.954 9.945 92.431 1.00 16.81 28 SER C CA 1
ATOM 5060 C C . SER C 1 17 ? -11.467 10.209 92.434 1.00 17.03 28 SER C C 1
ATOM 5061 O O . SER C 1 17 ? -10.989 11.183 91.825 1.00 17.88 28 SER C O 1
ATOM 5064 N N . GLY C 1 18 ? -10.744 9.339 93.128 1.00 16.23 29 GLY C N 1
ATOM 5065 C CA . GLY C 1 18 ? -9.303 9.447 93.197 1.00 17.09 29 GLY C CA 1
ATOM 5066 C C . GLY C 1 18 ? -8.694 8.854 91.933 1.00 16.62 29 GLY C C 1
ATOM 5067 O O . GLY C 1 18 ? -9.306 8.888 90.868 1.00 17.95 29 GL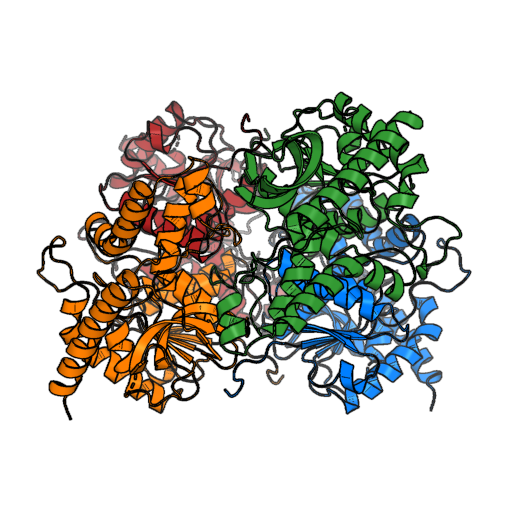Y C O 1
ATOM 5068 N N . MET C 1 19 ? -7.504 8.279 92.040 1.00 17.36 30 MET C N 1
ATOM 5069 C CA . MET C 1 19 ? -6.832 7.753 90.849 1.00 18.15 30 MET C CA 1
ATOM 5070 C C . MET C 1 19 ? -7.648 6.749 90.058 1.00 16.83 30 MET C C 1
ATOM 5071 O O . MET C 1 19 ? -7.818 6.882 88.838 1.00 17.25 30 MET C O 1
ATOM 5076 N N . ILE C 1 20 ? -8.158 5.732 90.742 1.00 15.72 31 ILE C N 1
ATOM 5077 C CA . ILE C 1 20 ? -8.905 4.707 90.027 1.00 14.86 31 ILE C CA 1
ATOM 5078 C C . ILE C 1 20 ? -10.261 5.219 89.559 1.00 13.94 31 ILE C C 1
ATOM 5079 O O . ILE C 1 20 ? -10.682 4.938 88.440 1.00 14.75 31 ILE C O 1
ATOM 5084 N N . GLY C 1 21 ? -10.955 5.976 90.402 1.00 14.17 32 GLY C N 1
ATOM 5085 C CA . GLY C 1 21 ? -12.246 6.500 89.984 1.00 13.94 32 GLY C CA 1
ATOM 5086 C C . GLY C 1 21 ? -12.171 7.360 88.725 1.00 14.07 32 GLY C C 1
ATOM 5087 O O . GLY C 1 21 ? -12.997 7.191 87.831 1.00 14.04 32 GLY C O 1
ATOM 5088 N N . GLY C 1 22 ? -11.219 8.294 88.663 1.00 13.68 33 GLY C N 1
ATOM 5089 C CA . GLY C 1 22 ? -11.106 9.142 87.484 1.00 12.75 33 GLY C CA 1
ATOM 5090 C C . GLY C 1 22 ? -10.724 8.299 86.266 1.00 13.03 33 GLY C C 1
ATOM 5091 O O . GLY C 1 22 ? -11.216 8.527 85.157 1.00 13.55 33 GLY C O 1
ATOM 5092 N N . THR C 1 23 ? -9.839 7.331 86.475 1.00 13.91 35 THR C N 1
ATOM 5093 C CA . THR C 1 23 ? -9.402 6.485 85.362 1.00 13.06 35 THR C CA 1
ATOM 5094 C C . THR C 1 23 ? -10.566 5.664 84.771 1.00 14.34 35 THR C C 1
ATOM 5095 O O . THR C 1 23 ? -10.678 5.486 83.558 1.00 12.06 35 THR C O 1
ATOM 5099 N N . MET C 1 24 ? -11.441 5.146 85.624 1.00 12.81 36 MET C N 1
ATOM 5100 C CA . MET C 1 24 ? -12.600 4.404 85.131 1.00 12.91 36 MET C CA 1
ATOM 5101 C C . MET C 1 24 ? -13.532 5.358 84.369 1.00 13.05 36 MET C C 1
ATOM 5102 O O . MET C 1 24 ? -14.109 4.987 83.353 1.00 13.95 36 MET C O 1
ATOM 5107 N N . GLY C 1 25 ? -13.679 6.588 84.862 1.00 12.71 37 GLY C N 1
ATOM 5108 C CA . GLY C 1 25 ? -14.502 7.569 84.175 1.00 12.98 37 GLY C CA 1
ATOM 5109 C C . GLY C 1 25 ? -13.913 7.800 82.786 1.00 13.83 37 GLY C C 1
ATOM 5110 O O . GLY C 1 25 ? -14.646 7.949 81.809 1.00 12.69 37 GLY C O 1
ATOM 5111 N N . TYR C 1 26 ? -12.586 7.823 82.703 1.00 11.97 38 TYR C N 1
ATOM 5112 C CA . TYR C 1 26 ? -11.933 8.014 81.394 1.00 12.03 38 TYR C CA 1
ATOM 5113 C C . TYR C 1 26 ? -12.305 6.878 80.431 1.00 12.29 38 TYR C C 1
ATOM 5114 O O . TYR C 1 26 ? -12.652 7.139 79.274 1.00 11.94 38 TYR C O 1
ATOM 5123 N N . LEU C 1 27 ? -12.214 5.627 80.884 1.00 11.80 39 LEU C N 1
ATOM 5124 C CA . LEU C 1 27 ? -12.558 4.496 80.020 1.00 12.22 39 LEU C CA 1
ATOM 5125 C C . LEU C 1 27 ? -14.005 4.627 79.530 1.00 14.04 39 LEU C C 1
ATOM 5126 O O . LEU C 1 27 ? -14.300 4.367 78.360 1.00 14.36 39 LEU C O 1
ATOM 5131 N N . CYS C 1 28 ? -14.914 5.045 80.412 1.00 13.72 40 CYS C N 1
ATOM 5132 C CA . CYS C 1 28 ? -16.311 5.205 80.002 1.00 14.19 40 CYS C CA 1
ATOM 5133 C C . CYS C 1 28 ? -16.478 6.277 78.926 1.00 13.64 40 CYS C C 1
ATOM 5134 O O . CYS C 1 28 ? -17.227 6.084 77.969 1.00 14.37 40 CYS C O 1
ATOM 5137 N N . ALA C 1 29 ? -15.793 7.407 79.085 1.00 14.14 41 ALA C N 1
ATOM 5138 C CA . ALA C 1 29 ? -15.878 8.479 78.107 1.00 14.06 41 ALA C CA 1
ATOM 5139 C C . ALA C 1 29 ? -15.227 8.058 76.784 1.00 14.90 41 ALA C C 1
ATOM 5140 O O . ALA C 1 29 ? -15.766 8.324 75.720 1.00 14.65 41 ALA C O 1
ATOM 5142 N N . LEU C 1 30 ? -14.085 7.376 76.852 1.00 13.38 42 LEU C N 1
ATOM 5143 C CA . LEU C 1 30 ? -13.393 6.953 75.630 1.00 13.05 42 LEU C CA 1
ATOM 5144 C C . LEU C 1 30 ? -14.185 5.958 74.781 1.00 13.44 42 LEU C C 1
ATOM 5145 O O . LEU C 1 30 ? -14.118 5.973 73.543 1.00 14.77 42 LEU C O 1
ATOM 5150 N N . ARG C 1 31 ? -14.916 5.076 75.453 1.00 13.52 43 ARG C N 1
ATOM 5151 C CA . ARG C 1 31 ? -15.677 4.028 74.785 1.00 12.98 43 ARG C CA 1
ATOM 5152 C C . ARG C 1 31 ? -17.171 4.320 74.627 1.00 12.95 43 ARG C C 1
ATOM 5153 O O . ARG C 1 31 ? -17.893 3.499 74.044 1.00 14.00 43 ARG C O 1
ATOM 5161 N N . GLU C 1 32 ? -17.612 5.487 75.098 1.00 13.30 44 GLU C N 1
ATOM 5162 C CA . GLU C 1 32 ? -19.037 5.842 75.089 1.00 14.57 44 GLU C CA 1
ATOM 5163 C C . GLU C 1 32 ? -19.842 4.714 75.796 1.00 15.10 44 GLU C C 1
ATOM 5164 O O . GLU C 1 32 ? -20.955 4.353 75.388 1.00 15.65 44 GLU C O 1
ATOM 5170 N N . LEU C 1 33 ? -19.290 4.181 76.883 1.00 14.74 45 LEU C N 1
ATOM 5171 C CA . LEU C 1 33 ? -19.936 3.074 77.583 1.00 13.71 45 LEU C CA 1
ATOM 5172 C C . LEU C 1 33 ? -21.162 3.461 78.383 1.00 14.02 45 LEU C C 1
ATOM 5173 O O . LEU C 1 33 ? -22.161 2.740 78.389 1.00 14.28 45 LEU C O 1
ATOM 5178 N N . ALA C 1 34 ? -21.078 4.610 79.042 1.00 14.80 46 ALA C N 1
ATOM 5179 C CA . ALA C 1 34 ? -22.158 5.049 79.919 1.00 13.12 46 ALA C CA 1
ATOM 5180 C C . ALA C 1 34 ? -21.934 6.470 80.390 1.00 14.37 46 ALA C C 1
ATOM 5181 O O . ALA C 1 34 ? -20.828 6.991 80.308 1.00 13.69 46 ALA C O 1
ATOM 5183 N N . ASP C 1 35 ? -23.007 7.088 80.888 1.00 13.35 47 ASP C N 1
ATOM 5184 C CA . ASP C 1 35 ? -22.913 8.401 81.518 1.00 14.34 47 ASP C CA 1
ATOM 5185 C C . ASP C 1 35 ? -22.154 8.097 82.826 1.00 14.99 47 ASP C C 1
ATOM 5186 O O . ASP C 1 35 ? -22.275 6.996 83.383 1.00 15.92 47 ASP C O 1
ATOM 5191 N N . VAL C 1 36 ? -21.390 9.075 83.302 1.00 13.94 49 VAL C N 1
ATOM 5192 C CA . VAL C 1 36 ? -20.547 8.917 84.488 1.00 14.86 49 VAL C CA 1
ATOM 5193 C C . VAL C 1 36 ? -20.830 9.964 85.549 1.00 15.05 49 VAL C C 1
ATOM 5194 O O . VAL C 1 36 ? -21.030 11.132 85.236 1.00 15.36 49 VAL C O 1
ATOM 5198 N N . VAL C 1 37 ? -20.881 9.525 86.804 1.00 16.01 50 VAL C N 1
ATOM 5199 C CA . VAL C 1 37 ? -20.991 10.446 87.925 1.00 16.46 50 VAL C CA 1
ATOM 5200 C C . VAL C 1 37 ? -19.735 10.214 88.764 1.00 15.46 50 VAL C C 1
ATOM 5201 O O . VAL C 1 37 ? -19.356 9.062 89.019 1.00 16.56 50 VAL C O 1
ATOM 5205 N N . LEU C 1 38 ? -19.061 11.299 89.139 1.00 14.84 51 LEU C N 1
ATOM 5206 C CA . LEU C 1 38 ? -17.893 11.227 90.005 1.00 16.07 51 LEU C CA 1
ATOM 5207 C C . LEU C 1 38 ? -18.330 11.811 91.346 1.00 16.70 51 LEU C C 1
ATOM 5208 O O . LEU C 1 38 ? -18.773 12.963 91.417 1.00 17.24 51 LEU C O 1
ATOM 5213 N N . TYR C 1 39 ? -18.209 11.000 92.387 1.00 16.47 52 TYR C N 1
ATOM 5214 C CA . TYR C 1 39 ? -18.564 11.393 93.750 1.00 17.58 52 TYR C CA 1
ATOM 5215 C C . TYR C 1 39 ? -17.342 11.227 94.646 1.00 18.65 52 TYR C C 1
ATOM 5216 O O . TYR C 1 39 ? -16.589 10.268 94.507 1.00 18.04 52 TYR C O 1
ATOM 5225 N N . ASP C 1 40 ? -17.139 12.147 95.589 1.00 18.91 53 ASP C N 1
ATOM 5226 C CA . ASP C 1 40 ? -16.020 12.017 96.514 1.00 19.99 53 ASP C CA 1
ATOM 5227 C C . ASP C 1 40 ? -16.327 12.917 97.708 1.00 21.62 53 ASP C C 1
ATOM 5228 O O . ASP C 1 40 ? -17.237 13.744 97.628 1.00 21.67 53 ASP C O 1
ATOM 5233 N N . VAL C 1 41 ? -15.601 12.735 98.808 1.00 23.22 54 VAL C N 1
ATOM 5234 C CA . VAL C 1 41 ? -15.795 13.613 99.970 1.00 25.90 54 VAL C CA 1
ATOM 5235 C C . VAL C 1 41 ? -14.958 14.866 99.795 1.00 25.60 54 VAL C C 1
ATOM 5236 O O . VAL C 1 41 ? -15.225 15.890 100.430 1.00 26.61 54 VAL C O 1
ATOM 5240 N N . VAL C 1 42 ? -13.940 14.783 98.937 1.00 26.65 55 VAL C N 1
ATOM 5241 C CA . VAL C 1 42 ? -13.067 15.916 98.641 1.00 28.22 55 VAL C CA 1
ATOM 5242 C C . VAL C 1 42 ? -13.815 16.857 97.706 1.00 30.66 55 VAL C C 1
ATOM 5243 O O . VAL C 1 42 ? -14.287 16.441 96.644 1.00 31.70 55 VAL C O 1
ATOM 5247 N N . LYS C 1 43 ? -13.932 18.118 98.112 1.00 31.50 56 LYS C N 1
ATOM 5248 C CA . LYS C 1 43 ? -14.635 19.117 97.316 1.00 33.02 56 LYS C CA 1
ATOM 5249 C C . LYS C 1 43 ? -13.726 19.704 96.242 1.00 31.40 56 LYS C C 1
ATOM 5250 O O . LYS C 1 43 ? -12.524 19.896 96.456 1.00 32.78 56 LYS C O 1
ATOM 5256 N N . GLY C 1 44 ? -14.310 19.979 95.082 1.00 28.29 57 GLY C N 1
ATOM 5257 C CA . GLY C 1 44 ? -13.547 20.554 93.988 1.00 25.38 57 GLY C CA 1
ATOM 5258 C C . GLY C 1 44 ? -12.926 19.548 93.032 1.00 24.67 57 GLY C C 1
ATOM 5259 O O . GLY C 1 44 ? -13.229 19.551 91.844 1.00 22.22 57 GLY C O 1
ATOM 5260 N N . MET C 1 45 ? -12.071 18.676 93.546 1.00 23.04 58 MET C N 1
ATOM 5261 C CA . MET C 1 45 ? -11.389 17.710 92.693 1.00 23.21 58 MET C CA 1
ATOM 5262 C C . MET C 1 45 ? -12.288 16.937 91.699 1.00 22.01 58 MET C C 1
ATOM 5263 O O . MET C 1 45 ? -11.958 16.828 90.511 1.00 19.77 58 MET C O 1
ATOM 5268 N N . PRO C 1 46 ? -13.432 16.404 92.155 1.00 19.69 59 PRO C N 1
ATOM 5269 C CA . PRO C 1 46 ? -14.289 15.679 91.210 1.00 19.83 59 PRO C CA 1
ATOM 5270 C C . PRO C 1 46 ? -14.838 16.599 90.102 1.00 18.97 59 PRO C C 1
ATOM 5271 O O . PRO C 1 46 ? -15.108 16.159 88.971 1.00 18.63 59 PRO C O 1
ATOM 5275 N N . GLU C 1 47 ? -15.023 17.883 90.410 1.00 17.69 60 GLU C N 1
ATOM 5276 C CA . GLU C 1 47 ? -15.539 18.795 89.401 1.00 18.81 60 GLU C CA 1
ATOM 5277 C C . GLU C 1 47 ? -14.478 19.024 88.348 1.00 16.82 60 GLU C C 1
ATOM 5278 O O . GLU C 1 47 ? -14.806 19.166 87.165 1.00 18.44 60 GLU C O 1
ATOM 5284 N N . GLY C 1 48 ? -13.216 19.069 88.780 1.00 16.55 61 GLY C N 1
ATOM 5285 C CA . GLY C 1 48 ? -12.107 19.263 87.847 1.00 15.67 61 GLY C CA 1
ATOM 5286 C C . GLY C 1 48 ? -11.977 18.078 86.893 1.00 15.90 61 GLY C C 1
ATOM 5287 O O . GLY C 1 48 ? -11.831 18.248 85.661 1.00 16.46 61 GLY C O 1
ATOM 5288 N N . LYS C 1 49 ? -12.018 16.873 87.458 1.00 14.76 62 LYS C N 1
ATOM 5289 C CA . LYS C 1 49 ? -11.915 15.658 86.641 1.00 14.23 62 LYS C CA 1
ATOM 5290 C C . LYS C 1 49 ? -13.138 15.504 85.741 1.00 15.41 62 LYS C C 1
ATOM 5291 O O . LYS C 1 49 ? -13.017 15.090 84.586 1.00 14.80 62 LYS C O 1
ATOM 5297 N N . ALA C 1 50 ? -14.328 15.845 86.244 1.00 14.98 63 ALA C N 1
ATOM 5298 C CA . ALA C 1 50 ? -15.512 15.725 85.415 1.00 14.46 63 ALA C CA 1
ATOM 5299 C C . ALA C 1 50 ? -15.414 16.654 84.212 1.00 14.40 63 ALA C C 1
ATOM 5300 O O . ALA C 1 50 ? -15.770 16.265 83.109 1.00 15.30 63 ALA C O 1
ATOM 5302 N N . LEU C 1 51 ? -14.912 17.873 84.415 1.00 14.16 64 LEU C N 1
ATOM 5303 C CA . LEU C 1 51 ? -14.745 18.786 83.299 1.00 14.63 64 LEU C CA 1
ATOM 5304 C C . LEU C 1 51 ? -13.774 18.225 82.270 1.00 14.41 64 LEU C C 1
ATOM 5305 O O . LEU C 1 51 ? -14.086 18.178 81.075 1.00 13.99 64 LEU C O 1
ATOM 5310 N N . ASP C 1 52 ? -12.613 17.785 82.747 1.00 15.56 65 ASP C N 1
ATOM 5311 C CA . ASP C 1 52 ? -11.550 17.235 81.889 1.00 13.90 65 ASP C CA 1
ATOM 5312 C C . ASP C 1 52 ? -12.116 16.041 81.088 1.00 13.73 65 ASP C C 1
ATOM 5313 O O . ASP C 1 52 ? -11.943 15.942 79.865 1.00 13.38 65 ASP C O 1
ATOM 5318 N N . LEU C 1 53 ? -12.830 15.155 81.766 1.00 14.63 66 LEU C N 1
ATOM 5319 C CA . LEU C 1 53 ? -13.432 14.005 81.086 1.00 13.72 66 LEU C CA 1
ATOM 5320 C C . LEU C 1 53 ? -14.532 14.406 80.103 1.00 14.58 66 LEU C C 1
ATOM 5321 O O . LEU C 1 53 ? -14.709 13.759 79.061 1.00 14.64 66 LEU C O 1
ATOM 5326 N N . SER C 1 54 ? -15.299 15.449 80.417 1.00 14.41 67 SER C N 1
ATOM 5327 C CA . SER C 1 54 ? -16.325 15.889 79.474 1.00 14.07 67 SER C CA 1
ATOM 5328 C C . SER C 1 54 ? -15.604 16.376 78.212 1.00 13.59 67 SER C C 1
ATOM 5329 O O . SER C 1 54 ? -16.087 16.180 77.090 1.00 14.32 67 SER C O 1
ATOM 5332 N N . HIS C 1 55 ? -14.430 16.986 78.382 1.00 13.29 68 HIS C N 1
ATOM 5333 C CA . HIS C 1 55 ? -13.690 17.488 77.211 1.00 12.77 68 HIS C CA 1
ATOM 5334 C C . HIS C 1 55 ? -13.214 16.338 76.333 1.00 13.13 68 HIS C C 1
ATOM 5335 O O . HIS C 1 55 ? -13.144 16.466 75.100 1.00 12.95 68 HIS C O 1
ATOM 5342 N N . VAL C 1 56 ? -12.875 15.221 76.967 1.00 12.64 69 VAL C N 1
ATOM 5343 C CA . VAL C 1 56 ? -12.430 14.037 76.236 1.00 12.00 69 VAL C CA 1
ATOM 5344 C C . VAL C 1 56 ? -13.508 13.583 75.250 1.00 12.82 69 VAL C C 1
ATOM 5345 O O . VAL C 1 56 ? -13.192 13.210 74.128 1.00 11.74 69 VAL C O 1
ATOM 5349 N N . THR C 1 57 ? -14.781 13.621 75.645 1.00 11.67 70 THR C N 1
ATOM 5350 C CA . THR C 1 57 ? -15.802 13.152 74.721 1.00 13.30 70 THR C CA 1
ATOM 5351 C C . THR C 1 57 ? -15.713 13.901 73.377 1.00 13.55 70 THR C C 1
ATOM 5352 O O . THR C 1 57 ? -15.849 13.290 72.313 1.00 14.16 70 THR C O 1
ATOM 5356 N N . SER C 1 58 ? -15.458 15.208 73.390 1.00 13.39 71 SER C N 1
ATOM 5357 C CA . SER C 1 58 ? -15.342 15.920 72.102 1.00 13.29 71 SER C CA 1
ATOM 5358 C C . SER C 1 58 ? -14.123 15.445 71.342 1.00 13.77 71 SER C C 1
ATOM 5359 O O . SER C 1 58 ? -14.194 15.167 70.147 1.00 13.36 71 SER C O 1
ATOM 5362 N N . VAL C 1 59 ? -12.997 15.360 72.043 1.00 13.99 72 VAL C N 1
ATOM 5363 C CA . VAL C 1 59 ? -11.769 14.968 71.374 1.00 13.50 72 VAL C CA 1
ATOM 5364 C C . VAL C 1 59 ? -11.879 13.619 70.658 1.00 12.10 72 VAL C C 1
ATOM 5365 O O . VAL C 1 59 ? -11.373 13.469 69.539 1.00 14.55 72 VAL C O 1
ATOM 5369 N N . VAL C 1 60 A -12.527 12.649 71.302 1.00 12.13 73 VAL C N 1
ATOM 5370 C CA . VAL C 1 60 A -12.669 11.305 70.734 1.00 12.68 73 VAL C CA 1
ATOM 5371 C C . VAL C 1 60 A -14.018 11.021 70.061 1.00 12.48 73 VAL C C 1
ATOM 5372 O O . VAL C 1 60 A -14.355 9.871 69.759 1.00 14.65 73 VAL C O 1
ATOM 5376 N N . ASP C 1 61 B -14.787 12.085 69.846 1.00 12.11 73 ASP C N 1
ATOM 5377 C CA . ASP C 1 61 B -16.078 11.981 69.175 1.00 13.54 73 ASP C CA 1
ATOM 5378 C C . ASP C 1 61 B -17.126 11.056 69.782 1.00 13.78 73 ASP C C 1
ATOM 5379 O O . ASP C 1 61 B -17.813 10.326 69.070 1.00 15.92 73 ASP C O 1
ATOM 5384 N N . THR C 1 62 ? -17.248 11.073 71.103 1.00 12.95 74 THR C N 1
ATOM 5385 C CA . THR C 1 62 ? -18.272 10.271 71.732 1.00 11.73 74 THR C CA 1
ATOM 5386 C C . THR C 1 62 ? -19.238 11.217 72.453 1.00 11.56 74 THR C C 1
ATOM 5387 O O . THR C 1 62 ? -18.976 12.415 72.599 1.00 12.31 74 THR C O 1
ATOM 5391 N N . ASN C 1 63 ? -20.364 10.673 72.892 1.00 12.90 75 ASN C N 1
ATOM 5392 C CA . ASN C 1 63 ? -21.283 11.503 73.648 1.00 12.05 75 ASN C CA 1
ATOM 5393 C C . ASN C 1 63 ? -21.846 10.826 74.879 1.00 13.50 75 ASN C C 1
ATOM 5394 O O . ASN C 1 63 ? -22.778 10.030 74.792 1.00 14.16 75 ASN C O 1
ATOM 5399 N N . VAL C 1 64 ? -21.204 11.089 76.014 1.00 13.82 76 VAL C N 1
ATOM 5400 C CA . VAL C 1 64 ? -21.731 10.655 77.308 1.00 13.17 76 VAL C CA 1
ATOM 5401 C C . VAL C 1 64 ? -21.575 11.873 78.198 1.00 14.26 76 VAL C C 1
ATOM 5402 O O . VAL C 1 64 ? -20.775 12.777 77.922 1.00 14.70 76 VAL C O 1
ATOM 5406 N N . SER C 1 65 ? -22.378 11.907 79.250 1.00 13.25 77 SER C N 1
ATOM 5407 C CA . SER C 1 65 ? -22.357 12.963 80.235 1.00 14.85 77 SER C CA 1
ATOM 5408 C C . SER C 1 65 ? -21.421 12.584 81.377 1.00 14.08 77 SER C C 1
ATOM 5409 O O . SER C 1 65 ? -21.492 11.469 81.864 1.00 16.40 77 SER C O 1
ATOM 5412 N N . VAL C 1 66 ? -20.524 13.478 81.776 1.00 14.32 78 VAL C N 1
ATOM 5413 C CA . VAL C 1 66 ? -19.665 13.201 82.928 1.00 14.77 78 VAL C CA 1
ATOM 5414 C C . VAL C 1 66 ? -19.909 14.348 83.887 1.00 15.40 78 VAL C C 1
ATOM 5415 O O . VAL C 1 66 ? -19.672 15.505 83.535 1.00 16.70 78 VAL C O 1
ATOM 5419 N N . ARG C 1 67 ? -20.390 14.025 85.089 1.00 17.47 79 ARG C N 1
ATOM 5420 C CA . ARG C 1 67 ? -20.704 15.053 86.083 1.00 18.01 79 ARG C CA 1
ATOM 5421 C C . ARG C 1 67 ? -20.241 14.679 87.473 1.00 17.00 79 ARG C C 1
ATOM 5422 O O . ARG C 1 67 ? -20.170 13.499 87.836 1.00 17.17 79 ARG C O 1
ATOM 5430 N N . ALA C 1 68 ? -19.910 15.702 88.252 1.00 17.44 80 ALA C N 1
ATOM 5431 C CA . ALA C 1 68 ? -19.509 15.476 89.623 1.00 17.49 80 ALA C CA 1
ATOM 5432 C C . ALA C 1 68 ? -20.780 15.684 90.426 1.00 18.51 80 ALA C C 1
ATOM 5433 O O . ALA C 1 68 ? -21.626 16.504 90.047 1.00 20.04 80 ALA C O 1
ATOM 5435 N N . GLU C 1 69 ? -20.927 14.931 91.507 1.00 19.36 81 GLU C N 1
ATOM 5436 C CA . GLU C 1 69 ? -22.085 15.071 92.394 1.00 21.72 81 GLU C CA 1
ATOM 5437 C C . GLU C 1 69 ? -21.553 14.941 93.804 1.00 23.65 81 GLU C C 1
ATOM 5438 O O . GLU C 1 69 ? -20.733 14.073 94.081 1.00 24.08 81 GLU C O 1
ATOM 5444 N N . TYR C 1 70 ? -22.012 15.783 94.717 1.00 26.82 83 TYR C N 1
ATOM 5445 C CA . TYR C 1 70 ? -21.495 15.654 96.070 1.00 28.29 83 TYR C CA 1
ATOM 5446 C C . TYR C 1 70 ? -22.464 15.015 97.050 1.00 28.35 83 TYR C C 1
ATOM 5447 O O . TYR C 1 70 ? -22.112 14.776 98.201 1.00 30.30 83 TYR C O 1
ATOM 5456 N N . SER C 1 71 ? -23.674 14.717 96.593 1.00 26.93 84 SER C N 1
ATOM 5457 C CA . SER C 1 71 ? -24.651 14.073 97.465 1.00 26.70 84 SER C CA 1
ATOM 5458 C C . SER C 1 71 ? -24.853 12.618 97.044 1.00 26.56 84 SER C C 1
ATOM 5459 O O . SER C 1 71 ? -24.785 12.287 95.853 1.00 24.58 84 SER C O 1
ATOM 5462 N N . TYR C 1 72 ? -25.079 11.744 98.022 1.00 25.80 85 TYR C N 1
ATOM 5463 C CA . TYR C 1 72 ? -25.305 10.332 97.720 1.00 26.75 85 TYR C CA 1
ATOM 5464 C C . TYR C 1 72 ? -26.528 10.183 96.824 1.00 26.20 85 TYR C C 1
ATOM 5465 O O . TYR C 1 72 ? -26.532 9.401 95.869 1.00 25.47 85 TYR C O 1
ATOM 5474 N N . GLU C 1 73 A -27.585 10.931 97.131 1.00 26.39 86 GLU C N 1
ATOM 5475 C CA . GLU C 1 73 A -28.795 10.831 96.336 1.00 25.76 86 GLU C CA 1
ATOM 5476 C C . GLU C 1 73 A -28.570 11.138 94.860 1.00 24.82 86 GLU C C 1
ATOM 5477 O O . GLU C 1 73 A -29.018 10.388 93.993 1.00 25.99 86 GLU C O 1
ATOM 5483 N N . ALA C 1 74 B -27.865 12.224 94.571 1.00 24.15 86 ALA C N 1
ATOM 5484 C CA . ALA C 1 74 B -27.617 12.595 93.180 1.00 23.98 86 ALA C CA 1
ATOM 5485 C C . ALA C 1 74 B -26.661 11.629 92.480 1.00 22.53 86 ALA C C 1
ATOM 5486 O O . ALA C 1 74 B -26.863 11.290 91.307 1.00 22.84 86 ALA C O 1
ATOM 5488 N N . ALA C 1 75 ? -25.628 11.195 93.193 1.00 22.31 87 ALA C N 1
ATOM 5489 C CA . ALA C 1 75 ? -24.650 10.276 92.613 1.00 21.87 87 ALA C CA 1
ATOM 5490 C C . ALA C 1 75 ? -25.216 8.888 92.356 1.00 21.79 87 ALA C C 1
ATOM 5491 O O . ALA C 1 75 ? -24.986 8.292 91.297 1.00 22.21 87 ALA C O 1
ATOM 5493 N N . LEU C 1 76 ? -25.972 8.369 93.319 1.00 19.68 88 LEU C N 1
ATOM 5494 C CA . LEU C 1 76 ? -26.509 7.013 93.216 1.00 20.65 88 LEU C CA 1
ATOM 5495 C C . LEU C 1 76 ? -27.835 6.769 92.499 1.00 21.32 88 LEU C C 1
ATOM 5496 O O . LEU C 1 76 ? -28.058 5.692 91.945 1.00 21.09 88 LEU C O 1
ATOM 5501 N N . THR C 1 77 ? -28.742 7.740 92.522 1.00 22.16 89 THR C N 1
ATOM 5502 C CA . THR C 1 77 ? -30.016 7.534 91.871 1.00 22.24 89 THR C CA 1
ATOM 5503 C C . THR C 1 77 ? -29.853 7.221 90.386 1.00 22.31 89 THR C C 1
ATOM 5504 O O . THR C 1 77 ? -29.140 7.922 89.672 1.00 21.91 89 THR C O 1
ATOM 5508 N N . GLY C 1 78 ? -30.495 6.142 89.948 1.00 20.61 90 GLY C N 1
ATOM 5509 C CA . GLY C 1 78 ? -30.443 5.745 88.548 1.00 20.12 90 GLY C CA 1
ATOM 5510 C C . GLY C 1 78 ? -29.177 5.025 88.110 1.00 18.97 90 GLY C C 1
ATOM 5511 O O . GLY C 1 78 ? -29.013 4.737 86.919 1.00 19.71 90 GLY C O 1
ATOM 5512 N N . ALA C 1 79 ? -28.288 4.722 89.046 1.00 17.84 91 ALA C N 1
ATOM 5513 C CA . ALA C 1 79 ? -27.045 4.047 88.672 1.00 16.83 91 ALA C CA 1
ATOM 5514 C C . ALA C 1 79 ? -27.244 2.584 88.320 1.00 16.95 91 ALA C C 1
ATOM 5515 O O . ALA C 1 79 ? -27.717 1.803 89.135 1.00 17.76 91 ALA C O 1
ATOM 5517 N N . ASP C 1 80 ? -26.885 2.203 87.093 1.00 14.39 92 ASP C N 1
ATOM 5518 C CA . ASP C 1 80 ? -26.978 0.807 86.681 1.00 15.07 92 ASP C CA 1
ATOM 5519 C C . ASP C 1 80 ? -25.889 -0.016 87.348 1.00 15.78 92 ASP C C 1
ATOM 5520 O O . ASP C 1 80 ? -26.050 -1.212 87.582 1.00 16.68 92 ASP C O 1
ATOM 5525 N N . CYS C 1 81 ? -24.772 0.645 87.635 1.00 15.23 93 CYS C N 1
ATOM 5526 C CA . CYS C 1 81 ? -23.620 0.007 88.259 1.00 15.78 93 CYS C CA 1
ATOM 5527 C C . CYS C 1 81 ? -22.931 1.049 89.106 1.00 15.49 93 CYS C C 1
ATOM 5528 O O . CYS C 1 81 ? -22.836 2.216 88.715 1.00 15.32 93 CYS C O 1
ATOM 5531 N N . VAL C 1 82 ? -22.471 0.636 90.285 1.00 14.43 94 VAL C N 1
ATOM 5532 C CA . VAL C 1 82 ? -21.779 1.525 91.207 1.00 14.73 94 VAL C CA 1
ATOM 5533 C C . VAL C 1 82 ? -20.413 0.902 91.462 1.00 12.98 94 VAL C C 1
ATOM 5534 O O . VAL C 1 82 ? -20.333 -0.256 91.883 1.00 14.97 94 VAL C O 1
ATOM 5538 N N . ILE C 1 83 ? -19.337 1.636 91.188 1.00 14.31 95 ILE C N 1
ATOM 5539 C CA . ILE C 1 83 ? -17.998 1.091 91.398 1.00 14.58 95 ILE C CA 1
ATOM 5540 C C . ILE C 1 83 ? -17.389 1.897 92.536 1.00 13.80 95 ILE C C 1
ATOM 5541 O O . ILE C 1 83 ? -17.238 3.107 92.447 1.00 14.30 95 ILE C O 1
ATOM 5546 N N . VAL C 1 84 ? -17.040 1.196 93.612 1.00 14.52 96 VAL C N 1
ATOM 5547 C CA . VAL C 1 84 ? -16.556 1.850 94.809 1.00 15.02 96 VAL C CA 1
ATOM 5548 C C . VAL C 1 84 ? -15.082 1.747 95.083 1.00 14.66 96 VAL C C 1
ATOM 5549 O O . VAL C 1 84 ? -14.561 0.659 95.299 1.00 16.24 96 VAL C O 1
ATOM 5553 N N . THR C 1 85 ? -14.420 2.894 95.095 1.00 15.42 97 THR C N 1
ATOM 5554 C CA . THR C 1 85 ? -12.994 2.957 95.378 1.00 16.19 97 THR C CA 1
ATOM 5555 C C . THR C 1 85 ? -12.735 3.874 96.584 1.00 18.44 97 THR C C 1
ATOM 5556 O O . THR C 1 85 ? -11.585 4.131 96.916 1.00 20.23 97 THR C O 1
ATOM 5560 N N . ALA C 1 86 ? -13.801 4.383 97.201 1.00 19.81 98 ALA C N 1
ATOM 5561 C CA . ALA C 1 86 ? -13.674 5.295 98.349 1.00 21.76 98 ALA C CA 1
ATOM 5562 C C . ALA C 1 86 ? -12.849 4.656 99.462 1.00 24.42 98 ALA C C 1
ATOM 5563 O O . ALA C 1 86 ? -13.100 3.510 99.831 1.00 23.60 98 ALA C O 1
ATOM 5565 N N . GLY C 1 87 ? -11.879 5.406 99.992 1.00 26.75 99 GLY C N 1
ATOM 5566 C CA . GLY C 1 87 ? -11.022 4.901 101.062 1.00 32.23 99 GLY C CA 1
ATOM 5567 C C . GLY C 1 87 ? -9.559 5.311 100.905 1.00 35.47 99 GLY C C 1
ATOM 5568 O O . GLY C 1 87 ? -9.252 6.221 100.133 1.00 37.22 99 GLY C O 1
ATOM 5569 N N . LEU C 1 88 ? -8.651 4.642 101.621 1.00 38.93 100 LEU C N 1
ATOM 5570 C CA . LEU C 1 88 ? -7.213 4.950 101.549 1.00 41.45 100 LEU C CA 1
ATOM 5571 C C . LEU C 1 88 ? -6.363 3.883 100.842 1.00 42.92 100 LEU C C 1
ATOM 5572 O O . LEU C 1 88 ? -6.757 2.717 100.767 1.00 42.91 100 LEU C O 1
ATOM 5577 N N . THR C 1 89 ? -5.190 4.290 100.344 1.00 43.90 101 THR C N 1
ATOM 5578 C CA . THR C 1 89 ? -4.274 3.369 99.658 1.00 45.12 101 THR C CA 1
ATOM 5579 C C . THR C 1 89 ? -3.072 2.966 100.521 1.00 45.80 101 THR C C 1
ATOM 5580 O O . THR C 1 89 ? -2.479 1.906 100.311 1.00 45.74 101 THR C O 1
ATOM 5584 N N . LYS C 1 90 ? -2.706 3.815 101.479 1.00 46.45 102 LYS C N 1
ATOM 5585 C CA . LYS C 1 90 ? -1.564 3.532 102.343 1.00 47.36 102 LYS C CA 1
ATOM 5586 C C . LYS C 1 90 ? -1.807 4.111 103.732 1.00 48.15 102 LYS C C 1
ATOM 5587 O O . LYS C 1 90 ? -2.554 5.080 103.878 1.00 48.06 102 LYS C O 1
ATOM 5593 N N . VAL C 1 91 A -1.187 3.505 104.744 1.00 48.65 103 VAL C N 1
ATOM 5594 C CA . VAL C 1 91 A -1.329 3.963 106.126 1.00 49.25 103 VAL C CA 1
ATOM 5595 C C . VAL C 1 91 A -0.485 5.209 106.352 1.00 50.52 103 VAL C C 1
ATOM 5596 O O . VAL C 1 91 A 0.711 5.211 106.070 1.00 50.98 103 VAL C O 1
ATOM 5600 N N . PRO C 1 92 B -1.096 6.290 106.860 1.00 51.97 103 PRO C N 1
ATOM 5601 C CA . PRO C 1 92 B -0.339 7.523 107.107 1.00 53.27 103 PRO C CA 1
ATOM 5602 C C . PRO C 1 92 B 0.854 7.269 108.036 1.00 54.33 103 PRO C C 1
ATOM 5603 O O . PRO C 1 92 B 0.721 6.595 109.062 1.00 54.32 103 PRO C O 1
ATOM 5607 N N . GLY C 1 93 C 2.017 7.800 107.663 1.00 55.68 103 GLY C N 1
ATOM 5608 C CA . GLY C 1 93 C 3.215 7.633 108.472 1.00 56.92 103 GLY C CA 1
ATOM 5609 C C . GLY C 1 93 C 3.778 6.222 108.535 1.00 57.79 103 GLY C C 1
ATOM 5610 O O . GLY C 1 93 C 4.336 5.821 109.559 1.00 58.15 103 GLY C O 1
ATOM 5611 N N . LYS C 1 94 D 3.646 5.470 107.444 1.00 58.41 103 LYS C N 1
ATOM 5612 C CA . LYS C 1 94 D 4.149 4.097 107.384 1.00 59.08 103 LYS C CA 1
ATOM 5613 C C . LYS C 1 94 D 5.018 3.926 106.126 1.00 59.48 103 LYS C C 1
ATOM 5614 O O . LYS C 1 94 D 4.636 4.362 105.038 1.00 59.34 103 LYS C O 1
ATOM 5620 N N . PRO C 1 95 E 6.200 3.292 106.265 1.00 59.79 103 PRO C N 1
ATOM 5621 C CA . PRO C 1 95 E 7.144 3.050 105.161 1.00 60.12 103 PRO C CA 1
ATOM 5622 C C . PRO C 1 95 E 6.594 2.171 104.028 1.00 60.21 103 PRO C C 1
ATOM 5623 O O . PRO C 1 95 E 5.725 1.329 104.257 1.00 60.23 103 PRO C O 1
ATOM 5627 N N . ASP C 1 96 A 7.116 2.368 102.814 1.00 60.25 105 ASP C N 1
ATOM 5628 C CA . ASP C 1 96 A 6.689 1.597 101.639 1.00 60.54 105 ASP C CA 1
ATOM 5629 C C . ASP C 1 96 A 7.030 0.113 101.760 1.00 60.52 105 ASP C C 1
ATOM 5630 O O . ASP C 1 96 A 6.348 -0.741 101.185 1.00 60.63 105 ASP C O 1
ATOM 5635 N N . SER C 1 97 B 8.095 -0.188 102.498 1.00 60.18 105 SER C N 1
ATOM 5636 C CA . SER C 1 97 B 8.527 -1.569 102.691 1.00 59.61 105 SER C CA 1
ATOM 5637 C C . SER C 1 97 B 7.616 -2.263 103.695 1.00 58.95 105 SER C C 1
ATOM 5638 O O . SER C 1 97 B 7.705 -3.475 103.894 1.00 59.15 105 SER C O 1
ATOM 5641 N N . GLU C 1 98 ? 6.744 -1.484 104.330 1.00 57.97 106 GLU C N 1
ATOM 5642 C CA . GLU C 1 98 ? 5.809 -2.024 105.310 1.00 57.26 106 GLU C CA 1
ATOM 5643 C C . GLU C 1 98 ? 4.375 -1.967 104.788 1.00 55.96 106 GLU C C 1
ATOM 5644 O O . GLU C 1 98 ? 3.427 -2.282 105.512 1.00 56.29 106 GLU C O 1
ATOM 5650 N N . TRP C 1 99 ? 4.222 -1.567 103.528 1.00 53.98 107 TRP C N 1
ATOM 5651 C CA . TRP C 1 99 ? 2.903 -1.466 102.916 1.00 51.71 107 TRP C CA 1
ATOM 5652 C C . TRP C 1 99 ? 2.134 -2.783 103.034 1.00 51.06 107 TRP C C 1
ATOM 5653 O O . TRP C 1 99 ? 2.660 -3.854 102.731 1.00 50.99 107 TRP C O 1
ATOM 5664 N N . SER C 1 100 ? 0.886 -2.690 103.479 1.00 50.44 108 SER C N 1
ATOM 5665 C CA . SER C 1 100 ? 0.029 -3.862 103.639 1.00 49.68 108 SER C CA 1
ATOM 5666 C C . SER C 1 100 ? -1.431 -3.476 103.424 1.00 49.32 108 SER C C 1
ATOM 5667 O O . SER C 1 100 ? -1.922 -2.517 104.029 1.00 48.51 108 SER C O 1
ATOM 5670 N N . ARG C 1 101 ? -2.118 -4.233 102.567 1.00 48.68 109 ARG C N 1
ATOM 5671 C CA . ARG C 1 101 ? -3.525 -3.979 102.264 1.00 48.37 109 ARG C CA 1
ATOM 5672 C C . ARG C 1 101 ? -4.435 -4.247 103.467 1.00 49.36 109 ARG C C 1
ATOM 5673 O O . ARG C 1 101 ? -5.488 -3.620 103.605 1.00 49.31 109 ARG C O 1
ATOM 5681 N N . ASN C 1 102 ? -4.033 -5.181 104.328 1.00 49.97 110 ASN C N 1
ATOM 5682 C CA . ASN C 1 102 ? -4.816 -5.512 105.516 1.00 50.71 110 ASN C CA 1
ATOM 5683 C C . ASN C 1 102 ? -4.790 -4.392 106.562 1.00 50.88 110 ASN C C 1
ATOM 5684 O O . ASN C 1 102 ? -5.714 -4.274 107.370 1.00 50.86 110 ASN C O 1
ATOM 5689 N N . ASP C 1 103 ? -3.737 -3.580 106.563 1.00 51.04 111 ASP C N 1
ATOM 5690 C CA . ASP C 1 103 ? -3.644 -2.485 107.525 1.00 51.03 111 ASP C CA 1
ATOM 5691 C C . ASP C 1 103 ? -4.608 -1.343 107.208 1.00 50.39 111 ASP C C 1
ATOM 5692 O O . ASP C 1 103 ? -4.660 -0.352 107.941 1.00 50.15 111 ASP C O 1
ATOM 5697 N N . LEU C 1 104 ? -5.364 -1.479 106.118 1.00 49.15 112 LEU C N 1
ATOM 5698 C CA . LEU C 1 104 ? -6.310 -0.442 105.703 1.00 48.20 112 LEU C CA 1
ATOM 5699 C C . LEU C 1 104 ? -7.718 -0.665 106.274 1.00 47.54 112 LEU C C 1
ATOM 5700 O O . LEU C 1 104 ? -8.589 0.198 106.120 1.00 48.01 112 LEU C O 1
ATOM 5705 N N . LEU C 1 105 ? -7.926 -1.788 106.968 1.00 46.99 113 LEU C N 1
ATOM 5706 C CA . LEU C 1 105 ? -9.222 -2.121 107.586 1.00 46.68 113 LEU C CA 1
ATOM 5707 C C . LEU C 1 105 ? -9.864 -1.120 108.552 1.00 46.76 113 LEU C C 1
ATOM 5708 O O . LEU C 1 105 ? -11.091 -1.077 108.645 1.00 46.64 113 LEU C O 1
ATOM 5713 N N . PRO C 1 106 ? -9.059 -0.319 109.285 1.00 46.94 114 PRO C N 1
ATOM 5714 C CA . PRO C 1 106 ? -9.542 0.679 110.256 1.00 47.16 114 PRO C CA 1
ATOM 5715 C C . PRO C 1 106 ? -10.881 1.363 109.961 1.00 46.92 114 PRO C C 1
ATOM 5716 O O . PRO C 1 106 ? -11.946 0.901 110.398 1.00 48.09 114 PRO C O 1
ATOM 5720 N N . PHE C 1 107 ? -10.818 2.469 109.228 1.00 45.59 115 PHE C N 1
ATOM 5721 C CA . PHE C 1 107 ? -12.015 3.227 108.892 1.00 44.31 115 PHE C CA 1
ATOM 5722 C C . PHE C 1 107 ? -12.545 3.009 107.475 1.00 42.60 115 PHE C C 1
ATOM 5723 O O . PHE C 1 107 ? -13.620 3.514 107.142 1.00 42.64 115 PHE C O 1
ATOM 5731 N N . ASN C 1 108 ? -11.802 2.274 106.644 1.00 40.73 116 ASN C N 1
ATOM 5732 C CA . ASN C 1 108 ? -12.278 1.985 105.289 1.00 38.09 116 ASN C CA 1
ATOM 5733 C C . ASN C 1 108 ? -13.562 1.199 105.517 1.00 36.44 116 ASN C C 1
ATOM 5734 O O . ASN C 1 108 ? -14.480 1.218 104.710 1.00 35.75 116 ASN C O 1
ATOM 5739 N N . SER C 1 109 ? -13.626 0.514 106.650 1.00 35.12 117 SER C N 1
ATOM 5740 C CA . SER C 1 109 ? -14.799 -0.272 106.985 1.00 34.00 117 SER C CA 1
ATOM 5741 C C . SER C 1 109 ? -16.050 0.579 107.223 1.00 32.81 117 SER C C 1
ATOM 5742 O O . SER C 1 109 ? -17.147 0.208 106.815 1.00 32.41 117 SER C O 1
ATOM 5745 N N . LYS C 1 110 ? -15.899 1.717 107.894 1.00 32.07 118 LYS C N 1
ATOM 5746 C CA . LYS C 1 110 ? -17.056 2.575 108.140 1.00 32.12 118 LYS C CA 1
ATOM 5747 C C . LYS C 1 110 ? -17.472 3.263 106.840 1.00 29.84 118 LYS C C 1
ATOM 5748 O O . LYS C 1 110 ? -18.659 3.468 106.575 1.00 29.03 118 LYS C O 1
ATOM 5754 N N . ILE C 1 111 ? -16.476 3.612 106.037 1.00 28.87 119 ILE C N 1
ATOM 5755 C CA . ILE C 1 111 ? -16.708 4.257 104.748 1.00 28.40 119 ILE C CA 1
ATOM 5756 C C . ILE C 1 111 ? -17.561 3.331 103.878 1.00 27.32 119 ILE C C 1
ATOM 5757 O O . ILE C 1 111 ? -18.606 3.734 103.364 1.00 26.85 119 ILE C O 1
ATOM 5762 N N . ILE C 1 112 ? -17.131 2.082 103.736 1.00 27.33 120 ILE C N 1
ATOM 5763 C CA . ILE C 1 112 ? -17.869 1.124 102.919 1.00 26.42 120 ILE C CA 1
ATOM 5764 C C . ILE C 1 112 ? -19.271 0.876 103.461 1.00 26.14 120 ILE C C 1
ATOM 5765 O O . ILE C 1 112 ? -20.234 0.771 102.707 1.00 25.19 120 ILE C O 1
ATOM 5770 N N . ARG C 1 113 ? -19.410 0.799 104.779 1.00 26.91 121 ARG C N 1
ATOM 5771 C CA . ARG C 1 113 ? -20.734 0.575 105.339 1.00 27.32 121 ARG C CA 1
ATOM 5772 C C . ARG C 1 113 ? -21.687 1.732 105.037 1.00 25.66 121 ARG C C 1
ATOM 5773 O O . ARG C 1 113 ? -22.851 1.520 104.709 1.00 26.01 121 ARG C O 1
ATOM 5781 N N . GLU C 1 114 ? -21.198 2.962 105.140 1.00 26.20 122 GLU C N 1
ATOM 5782 C CA . GLU C 1 114 ? -22.044 4.117 104.866 1.00 26.39 122 GLU C CA 1
ATOM 5783 C C . GLU C 1 114 ? -22.482 4.120 103.397 1.00 24.80 122 GLU C C 1
ATOM 5784 O O . GLU C 1 114 ? -23.649 4.328 103.080 1.00 24.22 122 GLU C O 1
ATOM 5790 N N . ILE C 1 115 ? -21.546 3.863 102.499 1.00 23.82 123 ILE C N 1
ATOM 5791 C CA . ILE C 1 115 ? -21.903 3.836 101.087 1.00 23.41 123 ILE C CA 1
ATOM 5792 C C . ILE C 1 115 ? -22.975 2.766 100.837 1.00 23.54 123 ILE C C 1
ATOM 5793 O O . ILE C 1 115 ? -23.962 3.011 100.152 1.00 24.61 123 ILE C O 1
ATOM 5798 N N . GLY C 1 116 ? -22.798 1.581 101.415 1.00 24.03 124 GLY C N 1
ATOM 5799 C CA . GLY C 1 116 ? -23.783 0.533 101.219 1.00 24.77 124 GLY C CA 1
ATOM 5800 C C . GLY C 1 116 ? -25.167 0.936 101.706 1.00 24.43 124 GLY C C 1
ATOM 5801 O O . GLY C 1 116 ? -26.169 0.623 101.082 1.00 23.59 124 GLY C O 1
ATOM 5802 N N . GLN C 1 117 ? -25.228 1.635 102.833 1.00 25.96 125 GLN C N 1
ATOM 5803 C CA . GLN C 1 117 ? -26.523 2.059 103.363 1.00 26.99 125 GLN C CA 1
ATOM 5804 C C . GLN C 1 117 ? -27.219 2.996 102.375 1.00 26.04 125 GLN C C 1
ATOM 5805 O O . GLN C 1 117 ? -28.445 2.951 102.193 1.00 25.60 125 GLN C O 1
ATOM 5811 N N . ASN C 1 118 ? -26.430 3.828 101.708 1.00 25.94 126 ASN C N 1
ATOM 5812 C CA . ASN C 1 118 ? -26.980 4.762 100.737 1.00 25.03 126 ASN C CA 1
ATOM 5813 C C . ASN C 1 118 ? -27.403 4.095 99.428 1.00 23.96 126 ASN C C 1
ATOM 5814 O O . ASN C 1 118 ? -28.341 4.534 98.788 1.00 24.33 126 ASN C O 1
ATOM 5819 N N . ILE C 1 119 ? -26.723 3.019 99.045 1.00 23.82 127 ILE C N 1
ATOM 5820 C CA . ILE C 1 119 ? -27.090 2.284 97.846 1.00 23.73 127 ILE C CA 1
ATOM 5821 C C . ILE C 1 119 ? -28.433 1.619 98.132 1.00 23.31 127 ILE C C 1
ATOM 5822 O O . ILE C 1 119 ? -29.306 1.577 97.285 1.00 23.44 127 ILE C O 1
ATOM 5827 N N . LYS C 1 120 ? -28.593 1.119 99.355 1.00 24.79 128 LYS C N 1
ATOM 5828 C CA . LYS C 1 120 ? -29.843 0.463 99.741 1.00 26.72 128 LYS C CA 1
ATOM 5829 C C . LYS C 1 120 ? -30.984 1.462 99.544 1.00 25.85 128 LYS C C 1
ATOM 5830 O O . LYS C 1 120 ? -32.041 1.138 99.007 1.00 26.51 128 LYS C O 1
ATOM 5836 N N . LYS C 1 121 ? -30.731 2.689 99.964 1.00 26.96 129 LYS C N 1
ATOM 5837 C CA . LYS C 1 121 ? -31.724 3.751 99.877 1.00 28.34 129 LYS C CA 1
ATOM 5838 C C . LYS C 1 121 ? -32.003 4.280 98.472 1.00 28.55 129 LYS C C 1
ATOM 5839 O O . LYS C 1 121 ? -33.161 4.424 98.074 1.00 28.75 129 LYS C O 1
ATOM 5845 N N . TYR C 1 122 ? -30.945 4.529 97.700 1.00 28.67 130 TYR C N 1
ATOM 5846 C CA . TYR C 1 122 ? -31.104 5.117 96.373 1.00 27.25 130 TYR C CA 1
ATOM 5847 C C . TYR C 1 122 ? -31.046 4.265 95.103 1.00 26.65 130 TYR C C 1
ATOM 5848 O O . TYR C 1 122 ? -31.658 4.629 94.104 1.00 25.18 130 TYR C O 1
ATOM 5857 N N . CYS C 1 123 ? -30.312 3.154 95.105 1.00 25.76 131 CYS C N 1
ATOM 5858 C CA . CYS C 1 123 ? -30.275 2.310 93.902 1.00 24.79 131 CYS C CA 1
ATOM 5859 C C . CYS C 1 123 ? -30.131 0.845 94.294 1.00 25.28 131 CYS C C 1
ATOM 5860 O O . CYS C 1 123 ? -29.151 0.173 93.946 1.00 22.06 131 CYS C O 1
ATOM 5863 N N . PRO C 1 124 A -31.133 0.316 95.016 1.00 24.51 132 PRO C N 1
ATOM 5864 C CA . PRO C 1 124 A -31.064 -1.078 95.441 1.00 25.37 132 PRO C CA 1
ATOM 5865 C C . PRO C 1 124 A -31.045 -2.124 94.328 1.00 25.05 132 PRO C C 1
ATOM 5866 O O . PRO C 1 124 A -30.790 -3.295 94.603 1.00 26.13 132 PRO C O 1
ATOM 5870 N N . LYS C 1 125 B -31.277 -1.721 93.078 1.00 25.11 132 LYS C N 1
ATOM 5871 C CA . LYS C 1 125 B -31.277 -2.687 91.981 1.00 24.07 132 LYS C CA 1
ATOM 5872 C C . LYS C 1 125 B -29.990 -2.616 91.174 1.00 21.89 132 LYS C C 1
ATOM 5873 O O . LYS C 1 125 B -29.874 -3.215 90.115 1.00 23.15 132 LYS C O 1
ATOM 5879 N N . THR C 1 126 ? -29.014 -1.903 91.700 1.00 21.63 133 THR C N 1
ATOM 5880 C CA . THR C 1 126 ? -27.757 -1.724 90.990 1.00 20.23 133 THR C CA 1
ATOM 5881 C C . THR C 1 126 ? -26.847 -2.935 91.128 1.00 20.64 133 THR C C 1
ATOM 5882 O O . THR C 1 126 ? -27.099 -3.841 91.931 1.00 19.80 133 THR C O 1
ATOM 5886 N N . PHE C 1 127 ? -25.799 -2.960 90.310 1.00 17.82 134 PHE C N 1
ATOM 5887 C CA . PHE C 1 127 ? -24.792 -4.009 90.382 1.00 17.47 134 PHE C CA 1
ATOM 5888 C C . PHE C 1 127 ? -23.616 -3.305 91.062 1.00 16.98 134 PHE C C 1
ATOM 5889 O O . PHE C 1 127 ? -23.153 -2.268 90.579 1.00 17.10 134 PHE C O 1
ATOM 5897 N N . ILE C 1 128 ? -23.115 -3.854 92.163 1.00 15.80 135 ILE C N 1
ATOM 5898 C CA . ILE C 1 128 ? -22.019 -3.201 92.881 1.00 15.72 135 ILE C CA 1
ATOM 5899 C C . ILE C 1 128 ? -20.668 -3.861 92.663 1.00 15.36 135 ILE C C 1
ATOM 5900 O O . ILE C 1 128 ? -20.521 -5.069 92.839 1.00 16.75 135 ILE C O 1
ATOM 5905 N N . ILE C 1 129 ? -19.675 -3.058 92.303 1.00 15.05 136 ILE C N 1
ATOM 5906 C CA . ILE C 1 129 ? -18.320 -3.558 92.149 1.00 14.15 136 ILE C CA 1
ATOM 5907 C C . ILE C 1 129 ? -17.452 -2.813 93.154 1.00 14.73 136 ILE C C 1
ATOM 5908 O O . ILE C 1 129 ? -17.285 -1.600 93.060 1.00 16.09 136 ILE C O 1
ATOM 5913 N N . VAL C 1 130 ? -16.919 -3.539 94.130 1.00 16.14 137 VAL C N 1
ATOM 5914 C CA . VAL C 1 130 ? -16.066 -2.947 95.136 1.00 15.95 137 VAL C CA 1
ATOM 5915 C C . VAL C 1 130 ? -14.603 -3.061 94.731 1.00 16.29 137 VAL C C 1
ATOM 5916 O O . VAL C 1 130 ? -14.192 -4.074 94.164 1.00 16.07 137 VAL C O 1
ATOM 5920 N N . VAL C 1 131 ? -13.820 -2.029 95.040 1.00 16.06 138 VAL C N 1
ATOM 5921 C CA . VAL C 1 131 ? -12.397 -2.019 94.730 1.00 17.71 138 VAL C CA 1
ATOM 5922 C C . VAL C 1 131 ? -11.596 -1.733 96.005 1.00 18.87 138 VAL C C 1
ATOM 5923 O O . VAL C 1 131 ? -10.477 -2.203 96.174 1.00 18.52 138 VAL C O 1
ATOM 5927 N N . THR C 1 132 ? -12.197 -0.976 96.916 1.00 19.44 139 THR C N 1
ATOM 5928 C CA . THR C 1 132 ? -11.552 -0.606 98.181 1.00 20.64 139 THR C CA 1
ATOM 5929 C C . THR C 1 132 ? -10.938 -1.798 98.931 1.00 21.03 139 THR C C 1
ATOM 5930 O O . THR C 1 132 ? -11.574 -2.842 99.070 1.00 20.45 139 THR C O 1
ATOM 5934 N N . ASN C 1 133 ? -9.700 -1.624 99.408 1.00 22.37 140 ASN C N 1
ATOM 5935 C CA . ASN C 1 133 ? -8.994 -2.659 100.177 1.00 24.11 140 ASN C CA 1
ATOM 5936 C C . ASN C 1 133 ? -9.326 -2.495 101.669 1.00 24.73 140 ASN C C 1
ATOM 5937 O O . ASN C 1 133 ? -9.655 -1.391 102.116 1.00 26.07 140 ASN C O 1
ATOM 5942 N N . PRO C 1 134 ? -9.278 -3.589 102.454 1.00 24.57 141 PRO C N 1
ATOM 5943 C CA . PRO C 1 134 ? -8.946 -4.965 102.062 1.00 24.18 141 PRO C CA 1
ATOM 5944 C C . PRO C 1 134 ? -10.147 -5.515 101.298 1.00 23.60 141 PRO C C 1
ATOM 5945 O O . PRO C 1 134 ? -11.223 -5.726 101.855 1.00 23.87 141 PRO C O 1
ATOM 5949 N N . LEU C 1 135 ? -9.937 -5.743 100.009 1.00 22.96 142 LEU C N 1
ATOM 5950 C CA . LEU C 1 135 ? -11.005 -6.144 99.101 1.00 23.04 142 LEU C CA 1
ATOM 5951 C C . LEU C 1 135 ? -12.059 -7.186 99.507 1.00 22.79 142 LEU C C 1
ATOM 5952 O O . LEU C 1 135 ? -13.245 -6.857 99.642 1.00 23.38 142 LEU C O 1
ATOM 5957 N N . ASP C 1 136 ? -11.665 -8.432 99.720 1.00 22.88 143 ASP C N 1
ATOM 5958 C CA . ASP C 1 136 ? -12.668 -9.444 100.027 1.00 23.31 143 ASP C CA 1
ATOM 5959 C C . ASP C 1 136 ? -13.440 -9.122 101.295 1.00 23.67 143 ASP C C 1
ATOM 5960 O O . ASP C 1 136 ? -14.636 -9.413 101.401 1.00 22.98 143 ASP C O 1
ATOM 5965 N N . CYS C 1 137 ? -12.766 -8.466 102.234 1.00 24.42 144 CYS C N 1
ATOM 5966 C CA . CYS C 1 137 ? -13.407 -8.083 103.491 1.00 24.18 144 CYS C CA 1
ATOM 5967 C C . CYS C 1 137 ? -14.430 -6.972 103.231 1.00 24.06 144 CYS C C 1
ATOM 5968 O O . CYS C 1 137 ? -15.568 -7.037 103.701 1.00 24.21 144 CYS C O 1
ATOM 5971 N N . MET C 1 138 ? -14.023 -5.954 102.476 1.00 22.90 145 MET C N 1
ATOM 5972 C CA . MET C 1 138 ? -14.923 -4.846 102.174 1.00 23.27 145 MET C CA 1
ATOM 5973 C C . MET C 1 138 ? -16.147 -5.253 101.360 1.00 22.33 145 MET C C 1
ATOM 5974 O O . MET C 1 138 ? -17.210 -4.654 101.513 1.00 21.60 145 MET C O 1
ATOM 5979 N N . VAL C 1 139 ? -16.013 -6.261 100.491 1.00 22.34 146 VAL C N 1
ATOM 5980 C CA . VAL C 1 139 ? -17.168 -6.701 99.713 1.00 22.87 146 VAL C CA 1
ATOM 5981 C C . VAL C 1 139 ? -18.254 -7.216 100.663 1.00 22.96 146 VAL C C 1
ATOM 5982 O O . VAL C 1 139 ? -19.435 -6.936 100.481 1.00 22.77 146 VAL C O 1
ATOM 5986 N N . LYS C 1 140 ? -17.852 -7.972 101.681 1.00 23.19 147 LYS C N 1
ATOM 5987 C CA . LYS C 1 140 ? -18.825 -8.491 102.630 1.00 23.45 147 LYS C CA 1
ATOM 5988 C C . LYS C 1 140 ? -19.501 -7.352 103.404 1.00 23.55 147 LYS C C 1
ATOM 5989 O O . LYS C 1 140 ? -20.718 -7.367 103.588 1.00 23.96 147 LYS C O 1
ATOM 5995 N N . VAL C 1 141 ? -18.718 -6.373 103.847 1.00 24.24 148 VAL C N 1
ATOM 5996 C CA . VAL C 1 141 ? -19.278 -5.229 104.570 1.00 25.94 148 VAL C CA 1
ATOM 5997 C C . VAL C 1 141 ? -20.309 -4.570 103.658 1.00 25.17 148 VAL C C 1
ATOM 5998 O O . VAL C 1 141 ? -21.433 -4.257 104.066 1.00 24.97 148 VAL C O 1
ATOM 6002 N N . MET C 1 142 ? -19.926 -4.380 102.397 1.00 22.97 149 MET C N 1
ATOM 6003 C CA . MET C 1 142 ? -20.825 -3.757 101.436 1.00 22.21 149 MET C CA 1
ATOM 6004 C C . MET C 1 142 ? -22.107 -4.541 101.210 1.00 22.71 149 MET C C 1
ATOM 6005 O O . MET C 1 142 ? -23.184 -3.972 101.062 1.00 23.17 149 MET C O 1
ATOM 6020 N N . GLU C 1 144 ? -23.596 -6.608 103.299 1.00 25.73 151 GLU C N 1
ATOM 6021 C CA . GLU C 1 144 ? -24.440 -6.532 104.491 1.00 28.84 151 GLU C CA 1
ATOM 6022 C C . GLU C 1 144 ? -25.150 -5.190 104.585 1.00 28.41 151 GLU C C 1
ATOM 6023 O O . GLU C 1 144 ? -26.361 -5.138 104.841 1.00 29.52 151 GLU C O 1
ATOM 6029 N N . ALA C 1 145 ? -24.408 -4.107 104.355 1.00 28.06 152 ALA C N 1
ATOM 6030 C CA . ALA C 1 145 ? -24.986 -2.762 104.425 1.00 26.34 152 ALA C CA 1
ATOM 6031 C C . ALA C 1 145 ? -25.957 -2.420 103.292 1.00 26.67 152 ALA C C 1
ATOM 6032 O O . ALA C 1 145 ? -26.986 -1.784 103.524 1.00 25.92 152 ALA C O 1
ATOM 6034 N N . SER C 1 146 ? -25.642 -2.845 102.068 1.00 24.71 153 SER C N 1
ATOM 6035 C CA . SER C 1 146 ? -26.484 -2.549 100.917 1.00 24.55 153 SER C CA 1
ATOM 6036 C C . SER C 1 146 ? -27.756 -3.382 100.782 1.00 22.79 153 SER C C 1
ATOM 6037 O O . SER C 1 146 ? -28.744 -2.916 100.243 1.00 23.60 153 SER C O 1
ATOM 6040 N N . GLY C 1 147 ? -27.718 -4.632 101.237 1.00 23.56 154 GLY C N 1
ATOM 6041 C CA . GLY C 1 147 ? -28.899 -5.469 101.137 1.00 23.92 154 GLY C CA 1
ATOM 6042 C C . GLY C 1 147 ? -29.218 -6.018 99.762 1.00 24.19 154 GLY C C 1
ATOM 6043 O O . GLY C 1 147 ? -30.272 -6.630 99.549 1.00 25.02 154 GLY C O 1
ATOM 6044 N N . VAL C 1 148 ? -28.322 -5.799 98.802 1.00 23.55 155 VAL C N 1
ATOM 6045 C CA . VAL C 1 148 ? -28.560 -6.306 97.461 1.00 22.20 155 VAL C CA 1
ATOM 6046 C C . VAL C 1 148 ? -28.432 -7.834 97.381 1.00 22.36 155 VAL C C 1
ATOM 6047 O O . VAL C 1 148 ? -27.786 -8.459 98.237 1.00 23.31 155 VAL C O 1
ATOM 6051 N N . PRO C 1 149 ? -29.060 -8.453 96.361 1.00 22.42 156 PRO C N 1
ATOM 6052 C CA . PRO C 1 149 ? -28.999 -9.911 96.172 1.00 21.39 156 PRO C CA 1
ATOM 6053 C C . PRO C 1 149 ? -27.520 -10.244 96.074 1.00 22.09 156 PRO C C 1
ATOM 6054 O O . PRO C 1 149 ? -26.739 -9.427 95.573 1.00 21.09 156 PRO C O 1
ATOM 6058 N N . THR C 1 150 ? -27.125 -11.421 96.550 1.00 20.84 157 THR C N 1
ATOM 6059 C CA . THR C 1 150 ? -25.711 -11.779 96.551 1.00 20.39 157 THR C CA 1
ATOM 6060 C C . THR C 1 150 ? -25.076 -11.876 95.172 1.00 18.94 157 THR C C 1
ATOM 6061 O O . THR C 1 150 ? -23.852 -11.753 95.041 1.00 19.46 157 THR C O 1
ATOM 6065 N N . ASN C 1 151 ? -25.892 -12.080 94.146 1.00 19.86 158 ASN C N 1
ATOM 6066 C CA . ASN C 1 151 ? -25.374 -12.156 92.775 1.00 18.87 158 ASN C CA 1
ATOM 6067 C C . ASN C 1 151 ? -25.162 -10.766 92.187 1.00 18.77 158 ASN C C 1
ATOM 6068 O O . ASN C 1 151 ? -24.624 -10.637 91.077 1.00 17.48 158 ASN C O 1
ATOM 6073 N N . MET C 1 152 ? -25.587 -9.732 92.911 1.00 16.58 159 MET C N 1
ATOM 6074 C CA . MET C 1 152 ? -25.466 -8.364 92.410 1.00 17.29 159 MET C CA 1
ATOM 6075 C C . MET C 1 152 ? -24.328 -7.554 93.025 1.00 17.29 159 MET C C 1
ATOM 6076 O O . MET C 1 152 ? -24.302 -6.332 92.934 1.00 17.24 159 MET C O 1
ATOM 6081 N N . ILE C 1 153 ? -23.380 -8.244 93.649 1.00 16.62 160 ILE C N 1
ATOM 6082 C CA . ILE C 1 153 ? -22.238 -7.582 94.237 1.00 17.55 160 ILE C CA 1
ATOM 6083 C C . ILE C 1 153 ? -21.003 -8.454 94.090 1.00 17.98 160 ILE C C 1
ATOM 6084 O O . ILE C 1 153 ? -21.071 -9.678 94.211 1.00 17.61 160 ILE C O 1
ATOM 6089 N N . CYS C 1 154 ? -19.869 -7.819 93.811 1.00 17.89 161 CYS C N 1
ATOM 6090 C CA . CYS C 1 154 ? -18.615 -8.550 93.684 1.00 15.88 161 CYS C CA 1
ATOM 6091 C C . CYS C 1 154 ? -17.476 -7.571 93.900 1.00 16.16 161 CYS C C 1
ATOM 6092 O O . CYS C 1 154 ? -17.713 -6.367 93.997 1.00 16.16 161 CYS C O 1
ATOM 6095 N N . GLY C 1 155 ? -16.258 -8.089 93.986 1.00 14.83 162 GLY C N 1
ATOM 6096 C CA . GLY C 1 155 ? -15.115 -7.227 94.182 1.00 14.74 162 GLY C CA 1
ATOM 6097 C C . GLY C 1 155 ? -14.099 -7.445 93.087 1.00 15.78 162 GLY C C 1
ATOM 6098 O O . GLY C 1 155 ? -13.889 -8.568 92.641 1.00 16.77 162 GLY C O 1
ATOM 6099 N N . MET C 1 156 ? -13.494 -6.358 92.628 1.00 15.60 163 MET C N 1
ATOM 6100 C CA . MET C 1 156 ? -12.469 -6.462 91.594 1.00 16.62 163 MET C CA 1
ATOM 6101 C C . MET C 1 156 ? -11.115 -6.671 92.268 1.00 17.29 163 MET C C 1
ATOM 6102 O O . MET C 1 156 ? -10.704 -5.864 93.092 1.00 16.14 163 MET C O 1
ATOM 6107 N N . ALA C 1 157 ? -10.446 -7.769 91.936 1.00 16.93 164 ALA C N 1
ATOM 6108 C CA . ALA C 1 157 ? -9.103 -8.007 92.405 1.00 17.68 164 ALA C CA 1
ATOM 6109 C C . ALA C 1 157 ? -8.435 -9.064 91.547 1.00 17.99 164 ALA C C 1
ATOM 6110 O O . ALA C 1 157 ? -7.407 -8.819 90.917 1.00 17.22 164 ALA C O 1
ATOM 6112 N N . CYS C 1 158 ? -9.046 -10.238 91.467 1.00 17.21 165 CYS C N 1
ATOM 6113 C CA . CYS C 1 158 ? -8.393 -11.307 90.740 1.00 16.95 165 CYS C CA 1
ATOM 6114 C C . CYS C 1 158 ? -8.189 -11.089 89.247 1.00 15.42 165 CYS C C 1
ATOM 6115 O O . CYS C 1 158 ? -7.267 -11.669 88.677 1.00 15.69 165 CYS C O 1
ATOM 6118 N N . MET C 1 159 ? -9.017 -10.263 88.610 1.00 14.57 166 MET C N 1
ATOM 6119 C CA . MET C 1 159 ? -8.798 -10.031 87.176 1.00 14.66 166 MET C CA 1
ATOM 6120 C C . MET C 1 159 ? -7.495 -9.262 87.018 1.00 15.65 166 MET C C 1
ATOM 6121 O O . MET C 1 159 ? -6.750 -9.462 86.041 1.00 14.95 166 MET C O 1
ATOM 6126 N N . LEU C 1 160 ? -7.214 -8.378 87.972 1.00 14.81 167 LEU C N 1
ATOM 6127 C CA . LEU C 1 160 ? -5.979 -7.591 87.940 1.00 13.64 167 LEU C CA 1
ATOM 6128 C C . LEU C 1 160 ? -4.799 -8.524 88.189 1.00 14.17 167 LEU C C 1
ATOM 6129 O O . LEU C 1 160 ? -3.808 -8.522 87.444 1.00 15.85 167 LEU C O 1
ATOM 6134 N N . ASP C 1 161 ? -4.894 -9.321 89.251 1.00 14.49 168 ASP C N 1
ATOM 6135 C CA . ASP C 1 161 ? -3.822 -10.259 89.588 1.00 15.84 168 ASP C CA 1
ATOM 6136 C C . ASP C 1 161 ? -3.608 -11.220 88.427 1.00 14.57 168 ASP C C 1
ATOM 6137 O O . ASP C 1 161 ? -2.464 -11.547 88.074 1.00 14.66 168 ASP C O 1
ATOM 6142 N N . SER C 1 162 ? -4.706 -11.671 87.819 1.00 13.53 169 SER C N 1
ATOM 6143 C CA . SER C 1 162 ? -4.601 -12.583 86.684 1.00 14.30 169 SER C CA 1
ATOM 6144 C C . SER C 1 162 ? -4.000 -11.856 85.477 1.00 14.34 169 SER C C 1
ATOM 6145 O O . SER C 1 162 ? -3.287 -12.453 84.692 1.00 14.05 169 SER C O 1
ATOM 6148 N N . GLY C 1 163 ? -4.307 -10.572 85.334 1.00 12.96 170 GLY C N 1
ATOM 6149 C CA . GLY C 1 163 ? -3.764 -9.825 84.200 1.00 14.11 170 GLY C CA 1
ATOM 6150 C C . GLY C 1 163 ? -2.262 -9.719 84.311 1.00 14.37 170 GLY C C 1
ATOM 6151 O O . GLY C 1 163 ? -1.558 -9.804 83.308 1.00 14.62 170 GLY C O 1
ATOM 6152 N N . ARG C 1 164 ? -1.773 -9.499 85.532 1.00 13.76 171 ARG C N 1
ATOM 6153 C CA . ARG C 1 164 ? -0.339 -9.422 85.772 1.00 13.68 171 ARG C CA 1
ATOM 6154 C C . ARG C 1 164 ? 0.286 -10.764 85.404 1.00 13.93 171 ARG C C 1
ATOM 6155 O O . ARG C 1 164 ? 1.253 -10.824 84.625 1.00 14.00 171 ARG C O 1
ATOM 6163 N N . PHE C 1 165 ? -0.279 -11.836 85.954 1.00 12.92 172 PHE C N 1
ATOM 6164 C CA . PHE C 1 165 ? 0.166 -13.219 85.708 1.00 14.24 172 PHE C CA 1
ATOM 6165 C C . PHE C 1 165 ? 0.269 -13.464 84.186 1.00 15.05 172 PHE C C 1
ATOM 6166 O O . PHE C 1 165 ? 1.283 -13.955 83.680 1.00 14.18 172 PHE C O 1
ATOM 6174 N N . ARG C 1 166 ? -0.779 -13.082 83.466 1.00 14.69 173 ARG C N 1
ATOM 6175 C CA . ARG C 1 166 ? -0.834 -13.259 82.018 1.00 14.41 173 ARG C CA 1
ATOM 6176 C C . ARG C 1 166 ? 0.226 -12.475 81.264 1.00 13.98 173 ARG C C 1
ATOM 6177 O O . ARG C 1 166 ? 0.782 -12.966 80.289 1.00 15.30 173 ARG C O 1
ATOM 6185 N N . ARG C 1 167 ? 0.485 -11.246 81.686 1.00 13.91 174 ARG C N 1
ATOM 6186 C CA . ARG C 1 167 ? 1.480 -10.431 80.986 1.00 14.11 174 ARG C CA 1
ATOM 6187 C C . ARG C 1 167 ? 2.867 -11.044 81.123 1.00 14.00 174 ARG C C 1
ATOM 6188 O O . ARG C 1 167 ? 3.652 -11.046 80.173 1.00 13.63 174 ARG C O 1
ATOM 6196 N N . TYR C 1 168 ? 3.169 -11.564 82.310 1.00 13.86 175 TYR C N 1
ATOM 6197 C CA . TYR C 1 168 ? 4.483 -12.163 82.539 1.00 14.49 175 TYR C CA 1
ATOM 6198 C C . TYR C 1 168 ? 4.663 -13.444 81.727 1.00 15.02 175 TYR C C 1
ATOM 6199 O O . TYR C 1 168 ? 5.713 -13.667 81.139 1.00 15.45 175 TYR C O 1
ATOM 6208 N N . VAL C 1 169 ? 3.635 -14.280 81.687 1.00 14.02 176 VAL C N 1
ATOM 6209 C CA . VAL C 1 169 ? 3.697 -15.521 80.927 1.00 13.12 176 VAL C CA 1
ATOM 6210 C C . VAL C 1 169 ? 3.768 -15.177 79.440 1.00 14.37 176 VAL C C 1
ATOM 6211 O O . VAL C 1 169 ? 4.520 -15.779 78.690 1.00 14.78 176 VAL C O 1
ATOM 6215 N N . ALA C 1 170 ? 2.995 -14.184 79.008 1.00 14.30 177 ALA C N 1
ATOM 6216 C CA . ALA C 1 170 ? 3.010 -13.794 77.590 1.00 12.68 177 ALA C CA 1
ATOM 6217 C C . ALA C 1 170 ? 4.409 -13.330 77.169 1.00 14.84 177 ALA C C 1
ATOM 6218 O O . ALA C 1 170 ? 4.881 -13.647 76.067 1.00 15.34 177 ALA C O 1
ATOM 6220 N N . ASP C 1 171 ? 5.068 -12.570 78.029 1.00 14.79 178 ASP C N 1
ATOM 6221 C CA . ASP C 1 171 ? 6.416 -12.112 77.707 1.00 16.09 178 ASP C CA 1
ATOM 6222 C C . ASP C 1 171 ? 7.359 -13.313 77.607 1.00 16.00 178 ASP C C 1
ATOM 6223 O O . ASP C 1 171 ? 8.204 -13.376 76.702 1.00 16.02 178 ASP C O 1
ATOM 6228 N N . ALA C 1 172 ? 7.207 -14.262 78.525 1.00 14.59 179 ALA C N 1
ATOM 6229 C CA . ALA C 1 172 ? 8.067 -15.449 78.546 1.00 16.90 179 ALA C CA 1
ATOM 6230 C C . ALA C 1 172 ? 7.896 -16.306 77.298 1.00 16.93 179 ALA C C 1
ATOM 6231 O O . ALA C 1 172 ? 8.863 -16.880 76.803 1.00 16.91 179 ALA C O 1
ATOM 6233 N N . LEU C 1 173 ? 6.671 -16.391 76.787 1.00 15.86 180 LEU C N 1
ATOM 6234 C CA . LEU C 1 173 ? 6.385 -17.212 75.609 1.00 15.90 180 LEU C CA 1
ATOM 6235 C C . LEU C 1 173 ? 6.423 -16.464 74.292 1.00 17.10 180 LEU C C 1
ATOM 6236 O O . LEU C 1 173 ? 6.415 -17.079 73.231 1.00 17.61 180 LEU C O 1
ATOM 6241 N N . SER C 1 174 ? 6.469 -15.144 74.374 1.00 16.11 181 SER C N 1
ATOM 6242 C CA . SER C 1 174 ? 6.438 -14.288 73.197 1.00 17.55 181 SER C CA 1
ATOM 6243 C C . SER C 1 174 ? 5.126 -14.454 72.439 1.00 16.14 181 SER C C 1
ATOM 6244 O O . SER C 1 174 ? 5.103 -14.691 71.221 1.00 17.34 181 SER C O 1
ATOM 6247 N N . VAL C 1 175 ? 4.017 -14.363 73.173 1.00 14.50 182 VAL C N 1
ATOM 6248 C CA . VAL C 1 175 ? 2.703 -14.418 72.535 1.00 13.09 182 VAL C CA 1
ATOM 6249 C C . VAL C 1 175 ? 1.876 -13.271 73.104 1.00 14.34 182 VAL C C 1
ATOM 6250 O O . VAL C 1 175 ? 2.244 -12.655 74.107 1.00 13.74 182 VAL C O 1
ATOM 6254 N N . SER C 1 176 ? 0.745 -12.983 72.467 1.00 13.46 183 SER C N 1
ATOM 6255 C CA . SER C 1 176 ? -0.127 -11.928 72.968 1.00 14.14 183 SER C CA 1
ATOM 6256 C C . SER C 1 176 ? -0.797 -12.421 74.243 1.00 13.71 183 SER C C 1
ATOM 6257 O O . SER C 1 176 ? -1.160 -13.587 74.343 1.00 13.87 183 SER C O 1
ATOM 6260 N N . PRO C 1 177 ? -0.951 -11.538 75.256 1.00 13.35 184 PRO C N 1
ATOM 6261 C CA . PRO C 1 177 ? -1.606 -11.968 76.487 1.00 13.81 184 PRO C CA 1
ATOM 6262 C C . PRO C 1 177 ? -3.083 -12.323 76.229 1.00 14.16 184 PRO C C 1
ATOM 6263 O O . PRO C 1 177 ? -3.703 -13.011 77.033 1.00 13.69 184 PRO C O 1
ATOM 6267 N N . ARG C 1 178 ? -3.638 -11.900 75.086 1.00 13.18 185 ARG C N 1
ATOM 6268 C CA . ARG C 1 178 ? -5.011 -12.316 74.742 1.00 12.58 185 ARG C CA 1
ATOM 6269 C C . ARG C 1 178 ? -5.060 -13.857 74.775 1.00 14.22 185 ARG C C 1
ATOM 6270 O O . ARG C 1 178 ? -6.056 -14.475 75.168 1.00 13.38 185 ARG C O 1
ATOM 6278 N N . ASP C 1 179 ? -3.963 -14.470 74.359 1.00 13.64 186 ASP C N 1
ATOM 6279 C CA . ASP C 1 179 ? -3.913 -15.914 74.276 1.00 13.30 186 ASP C CA 1
ATOM 6280 C C . ASP C 1 179 ? -3.282 -16.657 75.435 1.00 13.83 186 ASP C C 1
ATOM 6281 O O . ASP C 1 179 ? -2.932 -17.826 75.320 1.00 14.79 186 ASP C O 1
ATOM 6286 N N . VAL C 1 180 ? -3.141 -15.971 76.563 1.00 14.08 187 VAL C N 1
ATOM 6287 C CA . VAL C 1 180 ? -2.652 -16.641 77.752 1.00 13.54 187 VAL C CA 1
ATOM 6288 C C . VAL C 1 180 ? -3.812 -16.623 78.733 1.00 13.44 187 VAL C C 1
ATOM 6289 O O . VAL C 1 180 ? -4.364 -15.557 79.018 1.00 13.08 187 VAL C O 1
ATOM 6293 N N . GLN C 1 181 ? -4.230 -17.811 79.166 1.00 13.83 188 GLN C N 1
ATOM 6294 C CA . GLN C 1 181 ? -5.273 -17.908 80.181 1.00 14.49 188 GLN C CA 1
ATOM 6295 C C . GLN C 1 181 ? -4.499 -18.278 81.456 1.00 15.38 188 GLN C C 1
ATOM 6296 O O . GLN C 1 181 ? -3.899 -19.353 81.551 1.00 15.09 188 GLN C O 1
ATOM 6302 N N . ALA C 1 182 ? -4.462 -17.360 82.407 1.00 14.91 189 ALA C N 1
ATOM 6303 C CA . ALA C 1 182 ? -3.793 -17.625 83.674 1.00 14.55 189 ALA C CA 1
ATOM 6304 C C . ALA C 1 182 ? -4.693 -16.981 84.714 1.00 15.27 189 ALA C C 1
ATOM 6305 O O . ALA C 1 182 ? -5.210 -15.880 84.525 1.00 15.58 189 ALA C O 1
ATOM 6307 N N . THR C 1 183 ? -4.895 -17.693 85.809 1.00 14.32 190 THR C N 1
ATOM 6308 C CA . THR C 1 183 ? -5.787 -17.239 86.860 1.00 14.13 190 THR C CA 1
ATOM 6309 C C . THR C 1 183 ? -5.196 -17.220 88.257 1.00 14.49 190 THR C C 1
ATOM 6310 O O . THR C 1 183 ? -4.421 -18.110 88.629 1.00 15.24 190 THR C O 1
ATOM 6314 N N . VAL C 1 184 ? -5.584 -16.198 89.013 1.00 15.06 191 VAL C N 1
ATOM 6315 C CA . VAL C 1 184 ? -5.219 -16.089 90.407 1.00 15.76 191 VAL C CA 1
ATOM 6316 C C . VAL C 1 184 ? -6.556 -16.159 91.144 1.00 16.28 191 VAL C C 1
ATOM 6317 O O . VAL C 1 184 ? -7.544 -15.535 90.725 1.00 16.08 191 VAL C O 1
ATOM 6321 N N . ILE C 1 185 ? -6.608 -16.953 92.211 1.00 16.25 192 ILE C N 1
ATOM 6322 C CA . ILE C 1 185 ? -7.819 -17.031 93.026 1.00 17.40 192 ILE C CA 1
ATOM 6323 C C . ILE C 1 185 ? -7.423 -16.739 94.464 1.00 18.52 192 ILE C C 1
ATOM 6324 O O . ILE C 1 185 ? -6.241 -16.574 94.761 1.00 18.60 192 ILE C O 1
ATOM 6329 N N . GLY C 1 186 ? -8.417 -16.636 95.341 1.00 18.42 193 GLY C N 1
ATOM 6330 C CA . GLY C 1 186 ? -8.127 -16.383 96.736 1.00 19.93 193 GLY C CA 1
ATOM 6331 C C . GLY C 1 186 ? -8.310 -14.947 97.142 1.00 21.52 193 GLY C C 1
ATOM 6332 O O . GLY C 1 186 ? -9.083 -14.207 96.534 1.00 20.75 193 GLY C O 1
ATOM 6333 N N . THR C 1 187 ? -7.599 -14.540 98.182 1.00 22.67 194 THR C N 1
ATOM 6334 C CA . THR C 1 187 ? -7.724 -13.181 98.663 1.00 25.61 194 THR C CA 1
ATOM 6335 C C . THR C 1 187 ? -6.605 -12.306 98.131 1.00 27.55 194 THR C C 1
ATOM 6336 O O . THR C 1 187 ? -5.439 -12.700 98.094 1.00 27.52 194 THR C O 1
ATOM 6340 N N . HIS C 1 188 ? -6.982 -11.117 97.687 1.00 27.52 195 HIS C N 1
ATOM 6341 C CA . HIS C 1 188 ? -6.032 -10.169 97.140 1.00 28.94 195 HIS C CA 1
ATOM 6342 C C . HIS C 1 188 ? -5.023 -9.749 98.211 1.00 30.23 195 HIS C C 1
ATOM 6343 O O . HIS C 1 188 ? -5.335 -8.949 99.099 1.00 32.35 195 HIS C O 1
ATOM 6350 N N . GLY C 1 189 ? -3.815 -10.294 98.103 1.00 31.72 196 GLY C N 1
ATOM 6351 C CA . GLY C 1 189 ? -2.756 -10.005 99.050 1.00 32.49 196 GLY C CA 1
ATOM 6352 C C . GLY C 1 189 ? -1.646 -11.036 98.923 1.00 33.80 196 GLY C C 1
ATOM 6353 O O . GLY C 1 189 ? -1.589 -11.786 97.946 1.00 32.62 196 GLY C O 1
ATOM 6354 N N . ASP C 1 190 ? -0.760 -11.080 99.913 1.00 34.00 197 ASP C N 1
ATOM 6355 C CA . ASP C 1 190 ? 0.351 -12.024 99.898 1.00 34.67 197 ASP C CA 1
ATOM 6356 C C . ASP C 1 190 ? -0.117 -13.477 99.861 1.00 33.86 197 ASP C C 1
ATOM 6357 O O . ASP C 1 190 ? 0.646 -14.375 99.501 1.00 34.30 197 ASP C O 1
ATOM 6362 N N . CYS C 1 191 ? -1.373 -13.716 100.223 1.00 31.95 198 CYS C N 1
ATOM 6363 C CA . CYS C 1 191 ? -1.874 -15.079 100.218 1.00 31.22 198 CYS C CA 1
ATOM 6364 C C . CYS C 1 191 ? -2.645 -15.456 98.956 1.00 29.06 198 CYS C C 1
ATOM 6365 O O . CYS C 1 191 ? -3.225 -16.542 98.894 1.00 29.42 198 CYS C O 1
ATOM 6368 N N . MET C 1 192 ? -2.637 -14.585 97.943 1.00 25.20 199 MET C N 1
ATOM 6369 C CA . MET C 1 192 ? -3.345 -14.899 96.701 1.00 22.89 199 MET C CA 1
ATOM 6370 C C . MET C 1 192 ? -2.743 -16.172 96.117 1.00 22.18 199 MET C C 1
ATOM 6371 O O . MET C 1 192 ? -1.579 -16.510 96.371 1.00 22.69 199 MET C O 1
ATOM 6376 N N . VAL C 1 193 ? -3.527 -16.864 95.306 1.00 19.42 200 VAL C N 1
ATOM 6377 C CA . VAL C 1 193 ? -3.099 -18.131 94.745 1.00 20.52 200 VAL C CA 1
ATOM 6378 C C . VAL C 1 193 ? -2.991 -18.209 93.227 1.00 19.30 200 VAL C C 1
ATOM 6379 O O . VAL C 1 193 ? -3.986 -18.424 92.547 1.00 18.39 200 VAL C O 1
ATOM 6383 N N . PRO C 1 194 ? -1.779 -18.029 92.674 1.00 19.66 201 PRO C N 1
ATOM 6384 C CA . PRO C 1 194 ? -1.623 -18.117 91.213 1.00 18.99 201 PRO C CA 1
ATOM 6385 C C . PRO C 1 194 ? -1.718 -19.602 90.849 1.00 20.27 201 PRO C C 1
ATOM 6386 O O . PRO C 1 194 ? -0.969 -20.432 91.384 1.00 20.41 201 PRO C O 1
ATOM 6390 N N . LEU C 1 195 ? -2.640 -19.945 89.949 1.00 18.80 202 LEU C N 1
ATOM 6391 C CA . LEU C 1 195 ? -2.847 -21.335 89.547 1.00 19.19 202 LEU C CA 1
ATOM 6392 C C . LEU C 1 195 ? -1.943 -21.712 88.385 1.00 19.28 202 LEU C C 1
ATOM 6393 O O . LEU C 1 195 ? -2.373 -21.807 87.237 1.00 19.05 202 LEU C O 1
ATOM 6398 N N . VAL C 1 196 ? -0.674 -21.949 88.701 1.00 19.08 203 VAL C N 1
ATOM 6399 C CA . VAL C 1 196 ? 0.299 -22.291 87.678 1.00 17.88 203 VAL C CA 1
ATOM 6400 C C . VAL C 1 196 ? -0.128 -23.511 86.860 1.00 17.64 203 VAL C C 1
ATOM 6401 O O . VAL C 1 196 ? 0.063 -23.570 85.639 1.00 17.03 203 VAL C O 1
ATOM 6405 N N . ARG C 1 197 ? -0.727 -24.477 87.540 1.00 18.48 204 ARG C N 1
ATOM 6406 C CA . ARG C 1 197 ? -1.157 -25.714 86.908 1.00 20.91 204 ARG C CA 1
ATOM 6407 C C . ARG C 1 197 ? -2.184 -25.503 85.812 1.00 20.57 204 ARG C C 1
ATOM 6408 O O . ARG C 1 197 ? -2.252 -26.272 84.850 1.00 21.78 204 ARG C O 1
ATOM 6416 N N . TYR C 1 198 ? -2.967 -24.448 85.963 1.00 20.12 205 TYR C N 1
ATOM 6417 C CA . TYR C 1 198 ? -4.025 -24.140 85.026 1.00 21.05 205 TYR C CA 1
ATOM 6418 C C . TYR C 1 198 ? -3.680 -23.148 83.935 1.00 22.14 205 TYR C C 1
ATOM 6419 O O . TYR C 1 198 ? -4.578 -22.680 83.232 1.00 26.54 205 TYR C O 1
ATOM 6428 N N . ILE C 1 199 ? -2.406 -22.798 83.792 1.00 18.50 206 ILE C N 1
ATOM 6429 C CA . ILE C 1 199 ? -2.035 -21.867 82.721 1.00 16.86 206 ILE C CA 1
ATOM 6430 C C . ILE C 1 199 ? -2.194 -22.557 81.374 1.00 16.07 206 ILE C C 1
ATOM 6431 O O . ILE C 1 199 ? -1.763 -23.693 81.197 1.00 16.42 206 ILE C O 1
ATOM 6436 N N . THR C 1 200 ? -2.819 -21.871 80.414 1.00 15.34 207 THR C N 1
ATOM 6437 C CA . THR C 1 200 ? -2.947 -22.412 79.075 1.00 15.54 207 THR C CA 1
ATOM 6438 C C . THR C 1 200 ? -2.613 -21.322 78.063 1.00 15.20 207 THR C C 1
ATOM 6439 O O . THR C 1 200 ? -2.695 -20.116 78.353 1.00 14.61 207 THR C O 1
ATOM 6443 N N . VAL C 1 201 ? -2.205 -21.766 76.884 1.00 14.96 208 VAL C N 1
ATOM 6444 C CA . VAL C 1 201 ? -1.859 -20.872 75.775 1.00 15.42 208 VAL C CA 1
ATOM 6445 C C . VAL C 1 201 ? -2.900 -21.259 74.750 1.00 14.40 208 VAL C C 1
ATOM 6446 O O . VAL C 1 201 ? -2.817 -22.320 74.135 1.00 15.75 208 VAL C O 1
ATOM 6450 N N . ASN C 1 202 A -3.890 -20.387 74.578 1.00 14.90 209 ASN C N 1
ATOM 6451 C CA . ASN C 1 202 A -5.033 -20.673 73.717 1.00 14.41 209 ASN C CA 1
ATOM 6452 C C . ASN C 1 202 A -5.574 -22.077 74.001 1.00 14.83 209 ASN C C 1
ATOM 6453 O O . ASN C 1 202 A -5.871 -22.843 73.078 1.00 14.50 209 ASN C O 1
ATOM 6458 N N . GLY C 1 203 B -5.708 -22.408 75.289 1.00 15.70 209 GLY C N 1
ATOM 6459 C CA . GLY C 1 203 B -6.244 -23.703 75.678 1.00 17.96 209 GLY C CA 1
ATOM 6460 C C . GLY C 1 203 B -5.258 -24.853 75.707 1.00 19.42 209 GLY C C 1
ATOM 6461 O O . GLY C 1 203 B -5.591 -25.945 76.161 1.00 22.30 209 GLY C O 1
ATOM 6462 N N . TYR C 1 204 C -4.045 -24.624 75.224 1.00 17.94 209 TYR C N 1
ATOM 6463 C CA . TYR C 1 204 C -3.033 -25.681 75.228 1.00 18.23 209 TYR C CA 1
ATOM 6464 C C . TYR C 1 204 C -2.293 -25.641 76.570 1.00 18.12 209 TYR C C 1
ATOM 6465 O O . TYR C 1 204 C -1.863 -24.593 77.030 1.00 17.74 209 TYR C O 1
ATOM 6474 N N . PRO C 1 205 D -2.144 -26.799 77.228 1.00 20.43 209 PRO C N 1
ATOM 6475 C CA . PRO C 1 205 D -1.468 -26.903 78.523 1.00 20.91 209 PRO C CA 1
ATOM 6476 C C . PRO C 1 205 D -0.065 -26.320 78.534 1.00 20.92 209 PRO C C 1
ATOM 6477 O O . PRO C 1 205 D 0.733 -26.584 77.628 1.00 20.05 209 PRO C O 1
ATOM 6481 N N . ILE C 1 206 A 0.241 -25.552 79.572 1.00 19.85 210 ILE C N 1
ATOM 6482 C CA . ILE C 1 206 A 1.559 -24.939 79.669 1.00 21.19 210 ILE C CA 1
ATOM 6483 C C . ILE C 1 206 A 2.620 -26.044 79.764 1.00 21.99 210 ILE C C 1
ATOM 6484 O O . ILE C 1 206 A 3.767 -25.852 79.360 1.00 21.77 210 ILE C O 1
ATOM 6489 N N . GLN C 1 207 B 2.230 -27.205 80.284 1.00 22.65 210 GLN C N 1
ATOM 6490 C CA . GLN C 1 207 B 3.179 -28.309 80.429 1.00 23.72 210 GLN C CA 1
ATOM 6491 C C . GLN C 1 207 B 3.927 -28.662 79.130 1.00 23.31 210 GLN C C 1
ATOM 6492 O O . GLN C 1 207 B 5.122 -28.967 79.166 1.00 23.31 210 GLN C O 1
ATOM 6498 N N . LYS C 1 208 ? 3.256 -28.602 77.982 1.00 23.06 211 LYS C N 1
ATOM 6499 C CA . LYS C 1 208 ? 3.948 -28.942 76.734 1.00 24.56 211 LYS C CA 1
ATOM 6500 C C . LYS C 1 208 ? 4.983 -27.883 76.357 1.00 22.86 211 LYS C C 1
ATOM 6501 O O . LYS C 1 208 ? 5.979 -28.193 75.708 1.00 23.97 211 LYS C O 1
ATOM 6507 N N . PHE C 1 209 ? 4.743 -26.636 76.746 1.00 21.31 212 PHE C N 1
ATOM 6508 C CA . PHE C 1 209 ? 5.697 -25.568 76.453 1.00 21.48 212 PHE C CA 1
ATOM 6509 C C . PHE C 1 209 ? 6.927 -25.731 77.319 1.00 21.43 212 PHE C C 1
ATOM 6510 O O . PHE C 1 209 ? 8.025 -25.288 76.955 1.00 21.59 212 PHE C O 1
ATOM 6518 N N . ILE C 1 210 ? 6.748 -26.360 78.478 1.00 19.59 213 ILE C N 1
ATOM 6519 C CA . ILE C 1 210 ? 7.882 -26.609 79.366 1.00 20.59 213 ILE C CA 1
ATOM 6520 C C . ILE C 1 210 ? 8.705 -27.723 78.716 1.00 20.49 213 ILE C C 1
ATOM 6521 O O . ILE C 1 210 ? 9.918 -27.597 78.543 1.00 21.64 213 ILE C O 1
ATOM 6526 N N . LYS C 1 211 ? 8.033 -28.806 78.333 1.00 21.20 214 LYS C N 1
ATOM 6527 C CA . LYS C 1 211 ? 8.716 -29.918 77.681 1.00 23.18 214 LYS C CA 1
ATOM 6528 C C . LYS C 1 211 ? 9.432 -29.474 76.411 1.00 24.78 214 LYS C C 1
ATOM 6529 O O . LYS C 1 211 ? 10.532 -29.959 76.111 1.00 25.58 214 LYS C O 1
ATOM 6535 N N . ASP C 1 212 ? 8.824 -28.546 75.670 1.00 25.31 215 ASP C N 1
ATOM 6536 C CA . ASP C 1 212 ? 9.425 -28.059 74.431 1.00 25.40 215 ASP C CA 1
ATOM 6537 C C . ASP C 1 212 ? 10.553 -27.059 74.669 1.00 25.59 215 ASP C C 1
ATOM 6538 O O . ASP C 1 212 ? 11.164 -26.576 73.722 1.00 26.32 215 ASP C O 1
ATOM 6543 N N . GLY C 1 213 ? 10.818 -26.740 75.931 1.00 23.82 216 GLY C N 1
ATOM 6544 C CA . GLY C 1 213 ? 11.900 -25.822 76.249 1.00 24.69 216 GLY C CA 1
ATOM 6545 C C . GLY C 1 213 ? 11.639 -24.342 76.046 1.00 24.46 216 GLY C C 1
ATOM 6546 O O . GLY C 1 213 ? 12.580 -23.541 76.035 1.00 25.40 216 GLY C O 1
ATOM 6547 N N . VAL C 1 214 ? 10.376 -23.960 75.890 1.00 22.32 218 VAL C N 1
ATOM 6548 C CA . VAL C 1 214 ? 10.062 -22.550 75.699 1.00 22.85 218 VAL C CA 1
ATOM 6549 C C . VAL C 1 214 ? 10.156 -21.792 77.027 1.00 23.37 218 VAL C C 1
ATOM 6550 O O . VAL C 1 214 ? 10.589 -20.641 77.073 1.00 24.71 218 VAL C O 1
ATOM 6554 N N . VAL C 1 215 ? 9.745 -22.441 78.110 1.00 21.81 219 VAL C N 1
ATOM 6555 C CA . VAL C 1 215 ? 9.803 -21.837 79.431 1.00 22.18 219 VAL C CA 1
ATOM 6556 C C . VAL C 1 215 ? 10.166 -22.970 80.398 1.00 22.35 219 VAL C C 1
ATOM 6557 O O . VAL C 1 215 ? 9.901 -24.136 80.115 1.00 22.84 219 VAL C O 1
ATOM 6561 N N . THR C 1 216 ? 10.782 -22.638 81.525 1.00 21.85 220 THR C N 1
ATOM 6562 C CA . THR C 1 216 ? 11.153 -23.680 82.477 1.00 20.74 220 THR C CA 1
ATOM 6563 C C . THR C 1 216 ? 10.218 -23.676 83.678 1.00 21.59 220 THR C C 1
ATOM 6564 O O . THR C 1 216 ? 9.502 -22.704 83.927 1.00 20.26 220 THR C O 1
ATOM 6568 N N . GLU C 1 217 ? 10.226 -24.767 84.428 1.00 20.01 221 GLU C N 1
ATOM 6569 C CA . GLU C 1 217 ? 9.397 -24.829 85.625 1.00 19.47 221 GLU C CA 1
ATOM 6570 C C . GLU C 1 217 ? 9.817 -23.759 86.629 1.00 20.04 221 GLU C C 1
ATOM 6571 O O . GLU C 1 217 ? 8.965 -23.144 87.277 1.00 19.56 221 GLU C O 1
ATOM 6577 N N . LYS C 1 218 ? 11.125 -23.538 86.762 1.00 19.96 222 LYS C N 1
ATOM 6578 C CA . LYS C 1 218 ? 11.644 -22.531 87.691 1.00 21.28 222 LYS C CA 1
ATOM 6579 C C . LYS C 1 218 ? 11.135 -21.149 87.260 1.00 20.16 222 LYS C C 1
ATOM 6580 O O . LYS C 1 218 ? 10.715 -20.339 88.075 1.00 21.13 222 LYS C O 1
ATOM 6586 N N . GLN C 1 219 ? 11.172 -20.908 85.963 1.00 20.83 223 GLN C N 1
ATOM 6587 C CA . GLN C 1 219 ? 10.727 -19.639 85.414 1.00 20.50 223 GLN C CA 1
ATOM 6588 C C . GLN C 1 219 ? 9.231 -19.408 85.711 1.00 19.55 223 GLN C C 1
ATOM 6589 O O . GLN C 1 219 ? 8.821 -18.281 86.053 1.00 19.29 223 GLN C O 1
ATOM 6595 N N . LEU C 1 220 ? 8.404 -20.448 85.595 1.00 18.76 225 LEU C N 1
ATOM 6596 C CA . LEU C 1 220 ? 6.972 -20.270 85.892 1.00 17.52 225 LEU C CA 1
ATOM 6597 C C . LEU C 1 220 ? 6.771 -19.988 87.375 1.00 18.11 225 LEU C C 1
ATOM 6598 O O . LEU C 1 220 ? 5.921 -19.182 87.759 1.00 18.12 225 LEU C O 1
ATOM 6603 N N . GLU C 1 221 ? 7.546 -20.662 88.219 1.00 18.31 226 GLU C N 1
ATOM 6604 C CA . GLU C 1 221 ? 7.439 -20.417 89.655 1.00 20.14 226 GLU C CA 1
ATOM 6605 C C . GLU C 1 221 ? 7.801 -18.962 89.957 1.00 19.86 226 GLU C C 1
ATOM 6606 O O . GLU C 1 221 ? 7.131 -18.300 90.745 1.00 19.23 226 GLU C O 1
ATOM 6612 N N . GLU C 1 222 ? 8.870 -18.468 89.337 1.00 19.06 227 GLU C N 1
ATOM 6613 C CA . GLU C 1 222 ? 9.304 -17.090 89.523 1.00 20.33 227 GLU C CA 1
ATOM 6614 C C . GLU C 1 222 ? 8.206 -16.114 89.072 1.00 19.13 227 GLU C C 1
ATOM 6615 O O . GLU C 1 222 ? 7.988 -15.069 89.702 1.00 18.79 227 GLU C O 1
ATOM 6621 N N . ILE C 1 223 ? 7.504 -16.465 87.993 1.00 16.87 228 ILE C N 1
ATOM 6622 C CA . ILE C 1 223 ? 6.423 -15.622 87.497 1.00 17.39 228 ILE C CA 1
ATOM 6623 C C . ILE C 1 223 ? 5.261 -15.596 88.506 1.00 17.16 228 ILE C C 1
ATOM 6624 O O . ILE C 1 223 ? 4.662 -14.559 88.741 1.00 16.11 228 ILE C O 1
ATOM 6629 N N . ALA C 1 224 ? 4.957 -16.735 89.119 1.00 17.44 229 ALA C N 1
ATOM 6630 C CA . ALA C 1 224 ? 3.881 -16.763 90.100 1.00 17.99 229 ALA C CA 1
ATOM 6631 C C . ALA C 1 224 ? 4.277 -15.888 91.288 1.00 18.24 229 ALA C C 1
ATOM 6632 O O . ALA C 1 224 ? 3.455 -15.146 91.815 1.00 17.94 229 ALA C O 1
ATOM 6634 N N . GLU C 1 225 ? 5.534 -15.978 91.710 1.00 19.10 230 GLU C N 1
ATOM 6635 C CA . GLU C 1 225 ? 5.991 -15.165 92.832 1.00 20.16 230 GLU C CA 1
ATOM 6636 C C . GLU C 1 225 ? 5.944 -13.680 92.468 1.00 18.96 230 GLU C C 1
ATOM 6637 O O . GLU C 1 225 ? 5.544 -12.841 93.274 1.00 19.34 230 GLU C O 1
ATOM 6643 N N . HIS C 1 226 ? 6.340 -13.360 91.242 1.00 16.40 231 HIS C N 1
ATOM 6644 C CA . HIS C 1 226 ? 6.332 -11.970 90.811 1.00 18.29 231 HIS C CA 1
ATOM 6645 C C . HIS C 1 226 ? 4.892 -11.446 90.832 1.00 18.17 231 HIS C C 1
ATOM 6646 O O . HIS C 1 226 ? 4.637 -10.302 91.218 1.00 18.71 231 HIS C O 1
ATOM 6653 N N . THR C 1 227 ? 3.953 -12.297 90.432 1.00 17.46 232 THR C N 1
ATOM 6654 C CA . THR C 1 227 ? 2.543 -11.914 90.410 1.00 17.17 232 THR C CA 1
ATOM 6655 C C . THR C 1 227 ? 2.080 -11.532 91.818 1.00 17.92 232 THR C C 1
ATOM 6656 O O . THR C 1 227 ? 1.437 -10.498 92.029 1.00 17.48 232 THR C O 1
ATOM 6660 N N . LYS C 1 228 ? 2.436 -12.360 92.794 1.00 19.18 233 LYS C N 1
ATOM 6661 C CA . LYS C 1 228 ? 2.037 -12.092 94.173 1.00 19.10 233 LYS C CA 1
ATOM 6662 C C . LYS C 1 228 ? 2.526 -10.748 94.722 1.00 19.54 233 LYS C C 1
ATOM 6663 O O . LYS C 1 228 ? 1.801 -10.090 95.468 1.00 22.00 233 LYS C O 1
ATOM 6669 N N . VAL C 1 229 ? 3.730 -10.331 94.345 1.00 18.91 234 VAL C N 1
ATOM 6670 C CA . VAL C 1 229 ? 4.285 -9.075 94.855 1.00 18.72 234 VAL C CA 1
ATOM 6671 C C . VAL C 1 229 ? 4.226 -7.882 93.886 1.00 18.67 234 VAL C C 1
ATOM 6672 O O . VAL C 1 229 ? 4.823 -6.833 94.143 1.00 17.79 234 VAL C O 1
ATOM 6676 N N . SER C 1 230 ? 3.490 -8.030 92.785 1.00 16.95 235 SER C N 1
ATOM 6677 C CA . SER C 1 230 ? 3.402 -6.951 91.787 1.00 15.87 235 SER C CA 1
ATOM 6678 C C . SER C 1 230 ? 2.822 -5.639 92.280 1.00 17.60 235 SER C C 1
ATOM 6679 O O . SER C 1 230 ? 3.255 -4.560 91.858 1.00 17.95 235 SER C O 1
ATOM 6682 N N . GLY C 1 231 ? 1.848 -5.728 93.176 1.00 16.26 236 GLY C N 1
ATOM 6683 C CA . GLY C 1 231 ? 1.226 -4.521 93.685 1.00 18.10 236 GLY C CA 1
ATOM 6684 C C . GLY C 1 231 ? 2.224 -3.737 94.506 1.00 18.29 236 GLY C C 1
ATOM 6685 O O . GLY C 1 231 ? 2.354 -2.534 94.326 1.00 18.87 236 GLY C O 1
ATOM 6686 N N . GLY C 1 232 ? 2.924 -4.431 95.400 1.00 19.72 237 GLY C N 1
ATOM 6687 C CA . GLY C 1 232 ? 3.918 -3.782 96.237 1.00 19.70 237 GLY C CA 1
ATOM 6688 C C . GLY C 1 232 ? 5.067 -3.249 95.403 1.00 20.00 237 GLY C C 1
ATOM 6689 O O . GLY C 1 232 ? 5.676 -2.240 95.751 1.00 20.80 237 GLY C O 1
ATOM 6690 N N . GLU C 1 233 ? 5.367 -3.925 94.302 1.00 19.09 238 GLU C N 1
ATOM 6691 C CA . GLU C 1 233 ? 6.442 -3.490 93.415 1.00 18.51 238 GLU C CA 1
ATOM 6692 C C . GLU C 1 233 ? 6.075 -2.128 92.833 1.00 17.90 238 GLU C C 1
ATOM 6693 O O . GLU C 1 233 ? 6.904 -1.213 92.795 1.00 17.04 238 GLU C O 1
ATOM 6699 N N . ILE C 1 234 ? 4.829 -1.994 92.375 1.00 17.61 239 ILE C N 1
ATOM 6700 C CA . ILE C 1 234 ? 4.382 -0.722 91.812 1.00 15.85 239 ILE C CA 1
ATOM 6701 C C . ILE C 1 234 ? 4.331 0.341 92.903 1.00 16.18 239 ILE C C 1
ATOM 6702 O O . ILE C 1 234 ? 4.696 1.479 92.680 1.00 17.71 239 ILE C O 1
ATOM 6707 N N . VAL C 1 235 ? 3.907 -0.037 94.101 1.00 17.71 240 VAL C N 1
ATOM 6708 C CA . VAL C 1 235 ? 3.865 0.940 95.181 1.00 19.12 240 VAL C CA 1
ATOM 6709 C C . VAL C 1 235 ? 5.274 1.463 95.458 1.00 19.91 240 VAL C C 1
ATOM 6710 O O . VAL C 1 235 ? 5.473 2.663 95.633 1.00 19.85 240 VAL C O 1
ATOM 6714 N N . ARG C 1 236 ? 6.245 0.559 95.508 1.00 20.88 241 ARG C N 1
ATOM 6715 C CA . ARG C 1 236 ? 7.628 0.963 95.763 1.00 22.74 241 ARG C CA 1
ATOM 6716 C C . ARG C 1 236 ? 8.155 1.896 94.672 1.00 22.20 241 ARG C C 1
ATOM 6717 O O . ARG C 1 236 ? 8.798 2.917 94.961 1.00 21.53 241 ARG C O 1
ATOM 6725 N N . PHE C 1 237 A 7.877 1.566 93.416 1.00 20.12 242 PHE C N 1
ATOM 6726 C CA . PHE C 1 237 A 8.344 2.400 92.317 1.00 20.56 242 PHE C CA 1
ATOM 6727 C C . PHE C 1 237 A 7.668 3.768 92.245 1.00 20.20 242 PHE C C 1
ATOM 6728 O O . PHE C 1 237 A 8.335 4.785 92.020 1.00 20.04 242 PHE C O 1
ATOM 6736 N N . LEU C 1 238 B 6.354 3.815 92.443 1.00 20.61 242 LEU C N 1
ATOM 6737 C CA . LEU C 1 238 B 5.628 5.079 92.362 1.00 21.98 242 LEU C CA 1
ATOM 6738 C C . LEU C 1 238 B 5.997 6.059 93.467 1.00 24.61 242 LEU C C 1
ATOM 6739 O O . LEU C 1 238 B 5.949 7.277 93.259 1.00 24.91 242 LEU C O 1
ATOM 6744 N N . GLY C 1 239 C 6.363 5.535 94.636 1.00 24.60 242 GLY C N 1
ATOM 6745 C CA . GLY C 1 239 C 6.741 6.405 95.736 1.00 26.53 242 GLY C CA 1
ATOM 6746 C C . GLY C 1 239 C 5.532 6.842 96.527 1.00 29.21 242 GLY C C 1
ATOM 6747 O O . GLY C 1 239 C 5.564 6.909 97.761 1.00 30.20 242 GLY C O 1
ATOM 6748 N N . GLN C 1 240 ? 4.466 7.169 95.812 1.00 29.71 243 GLN C N 1
ATOM 6749 C CA . GLN C 1 240 ? 3.216 7.568 96.436 1.00 31.34 243 GLN C CA 1
ATOM 6750 C C . GLN C 1 240 ? 2.065 6.880 95.697 1.00 29.14 243 GLN C C 1
ATOM 6751 O O . GLN C 1 240 ? 2.075 6.779 94.467 1.00 28.17 243 GLN C O 1
ATOM 6757 N N . GLY C 1 241 ? 1.085 6.401 96.453 1.00 27.87 244 GLY C N 1
ATOM 6758 C CA . GLY C 1 241 ? -0.057 5.748 95.848 1.00 25.52 244 GLY C CA 1
ATOM 6759 C C . GLY C 1 241 ? 0.214 4.359 95.308 1.00 23.57 244 GLY C C 1
ATOM 6760 O O . GLY C 1 241 ? 1.309 3.801 95.464 1.00 23.82 244 GLY C O 1
ATOM 6761 N N . SER C 1 242 ? -0.798 3.786 94.657 1.00 21.41 245 SER C N 1
ATOM 6762 C CA . SER C 1 242 ? -0.655 2.442 94.107 1.00 19.14 245 SER C CA 1
ATOM 6763 C C . SER C 1 242 ? -1.148 2.367 92.666 1.00 16.03 245 SER C C 1
ATOM 6764 O O . SER C 1 242 ? -1.534 3.381 92.087 1.00 16.32 245 SER C O 1
ATOM 6767 N N . ALA C 1 243 ? -1.117 1.162 92.101 1.00 16.61 246 ALA C N 1
ATOM 6768 C CA . ALA C 1 243 ? -1.531 0.970 90.713 1.00 15.39 246 ALA C CA 1
ATOM 6769 C C . ALA C 1 243 ? -2.947 1.469 90.473 1.00 16.21 246 ALA C C 1
ATOM 6770 O O . ALA C 1 243 ? -3.797 1.426 91.376 1.00 15.34 246 ALA C O 1
ATOM 6772 N N . TYR C 1 244 ? -3.210 1.934 89.250 1.00 15.78 247 TYR C N 1
ATOM 6773 C CA . TYR C 1 244 ? -4.544 2.417 88.924 1.00 15.20 247 TYR C CA 1
ATOM 6774 C C . TYR C 1 244 ? -4.985 2.165 87.484 1.00 14.71 247 TYR C C 1
ATOM 6775 O O . TYR C 1 244 ? -6.177 2.022 87.226 1.00 13.96 247 TYR C O 1
ATOM 6784 N N . TYR C 1 245 ? -4.045 2.081 86.553 1.00 13.51 248 TYR C N 1
ATOM 6785 C CA . TYR C 1 245 ? -4.445 1.853 85.159 1.00 13.66 248 TYR C CA 1
ATOM 6786 C C . TYR C 1 245 ? -5.067 0.477 84.937 1.00 13.29 248 TYR C C 1
ATOM 6787 O O . TYR C 1 245 ? -6.140 0.364 84.319 1.00 12.70 248 TYR C O 1
ATOM 6796 N N . ALA C 1 246 ? -4.393 -0.569 85.420 1.00 13.34 249 ALA C N 1
ATOM 6797 C CA . ALA C 1 246 ? -4.905 -1.918 85.237 1.00 12.80 249 ALA C CA 1
ATOM 6798 C C . ALA C 1 246 ? -6.092 -2.170 86.171 1.00 13.63 249 ALA C C 1
ATOM 6799 O O . ALA C 1 246 ? -7.048 -2.853 85.784 1.00 13.19 249 ALA C O 1
ATOM 6801 N N . PRO C 1 247 ? -6.042 -1.652 87.409 1.00 13.42 250 PRO C N 1
ATOM 6802 C CA . PRO C 1 247 ? -7.192 -1.860 88.297 1.00 13.68 250 PRO C CA 1
ATOM 6803 C C . PRO C 1 247 ? -8.465 -1.255 87.662 1.00 13.63 250 PRO C C 1
ATOM 6804 O O . PRO C 1 247 ? -9.539 -1.867 87.687 1.00 14.12 250 PRO C O 1
ATOM 6808 N N . ALA C 1 248 ? -8.344 -0.057 87.087 1.00 13.37 251 ALA C N 1
ATOM 6809 C CA . ALA C 1 248 ? -9.486 0.615 86.457 1.00 12.22 251 ALA C CA 1
ATOM 6810 C C . ALA C 1 248 ? -9.984 -0.185 85.257 1.00 13.29 251 ALA C C 1
ATOM 6811 O O . ALA C 1 248 ? -11.199 -0.375 85.079 1.00 12.95 251 ALA C O 1
ATOM 6813 N N . ALA C 1 249 ? -9.052 -0.657 84.422 1.00 10.73 252 ALA C N 1
ATOM 6814 C CA . ALA C 1 249 ? -9.461 -1.414 83.252 1.00 13.13 252 ALA C CA 1
ATOM 6815 C C . ALA C 1 249 ? -10.154 -2.716 83.633 1.00 13.44 252 ALA C C 1
ATOM 6816 O O . ALA C 1 249 ? -11.088 -3.160 82.951 1.00 13.32 252 ALA C O 1
ATOM 6818 N N . SER C 1 250 ? -9.726 -3.315 84.747 1.00 12.95 253 SER C N 1
ATOM 6819 C CA . SER C 1 250 ? -10.335 -4.549 85.202 1.00 13.87 253 SER C CA 1
ATOM 6820 C C . SER C 1 250 ? -11.751 -4.295 85.711 1.00 13.83 253 SER C C 1
ATOM 6821 O O . SER C 1 250 ? -12.670 -5.048 85.382 1.00 13.59 253 SER C O 1
ATOM 6824 N N . ALA C 1 251 ? -11.931 -3.252 86.529 1.00 13.13 254 ALA C N 1
ATOM 6825 C CA . ALA C 1 251 ? -13.271 -2.954 87.037 1.00 12.40 254 ALA C CA 1
ATOM 6826 C C . ALA C 1 251 ? -14.246 -2.620 85.916 1.00 13.43 254 ALA C C 1
ATOM 6827 O O . ALA C 1 251 ? -15.421 -3.039 85.944 1.00 13.11 254 ALA C O 1
ATOM 6829 N N . VAL C 1 252 ? -13.773 -1.883 84.907 1.00 13.33 255 VAL C N 1
ATOM 6830 C CA . VAL C 1 252 ? -14.660 -1.518 83.821 1.00 13.53 255 VAL C CA 1
ATOM 6831 C C . VAL C 1 252 ? -14.952 -2.726 82.933 1.00 13.75 255 VAL C C 1
ATOM 6832 O O . VAL C 1 252 ? -16.055 -2.848 82.412 1.00 12.76 255 VAL C O 1
ATOM 6836 N N . ALA C 1 253 ? -13.988 -3.634 82.785 1.00 12.08 256 ALA C N 1
ATOM 6837 C CA . ALA C 1 253 ? -14.249 -4.853 82.006 1.00 13.35 256 ALA C CA 1
ATOM 6838 C C . ALA C 1 253 ? -15.370 -5.626 82.708 1.00 12.86 256 ALA C C 1
ATOM 6839 O O . ALA C 1 253 ? -16.260 -6.169 82.060 1.00 15.28 256 ALA C O 1
ATOM 6841 N N . MET C 1 254 ? -15.324 -5.677 84.033 1.00 12.42 257 MET C N 1
ATOM 6842 C CA . MET C 1 254 ? -16.365 -6.377 84.760 1.00 12.73 257 MET C CA 1
ATOM 6843 C C . MET C 1 254 ? -17.720 -5.672 84.575 1.00 12.74 257 MET C C 1
ATOM 6844 O O . MET C 1 254 ? -18.747 -6.332 84.303 1.00 14.16 257 MET C O 1
ATOM 6849 N N . ALA C 1 255 ? -17.724 -4.347 84.701 1.00 12.74 258 ALA C N 1
ATOM 6850 C CA . ALA C 1 255 ? -18.960 -3.574 84.548 1.00 11.85 258 ALA C CA 1
ATOM 6851 C C . ALA C 1 255 ? -19.534 -3.758 83.168 1.00 12.74 258 ALA C C 1
ATOM 6852 O O . ALA C 1 255 ? -20.749 -3.842 83.007 1.00 13.24 258 ALA C O 1
ATOM 6854 N N . THR C 1 256 ? -18.669 -3.800 82.155 1.00 12.23 259 THR C N 1
ATOM 6855 C CA . THR C 1 256 ? -19.148 -3.962 80.788 1.00 12.97 259 THR C CA 1
ATOM 6856 C C . THR C 1 256 ? -19.767 -5.352 80.535 1.00 13.44 259 THR C C 1
ATOM 6857 O O . THR C 1 256 ? -20.736 -5.494 79.770 1.00 12.82 259 THR C O 1
ATOM 6861 N N . SER C 1 257 ? -19.223 -6.379 81.181 1.00 12.62 260 SER C N 1
ATOM 6862 C CA . SER C 1 257 ? -19.746 -7.721 81.008 1.00 11.80 260 SER C CA 1
ATOM 6863 C C . SER C 1 257 ? -21.157 -7.774 81.596 1.00 13.13 260 SER C C 1
ATOM 6864 O O . SER C 1 257 ? -22.014 -8.499 81.095 1.00 14.05 260 SER C O 1
ATOM 6867 N N . PHE C 1 258 ? -21.379 -7.013 82.665 1.00 13.02 261 PHE C N 1
ATOM 6868 C CA . PHE C 1 258 ? -22.710 -6.923 83.264 1.00 14.06 261 PHE C CA 1
ATOM 6869 C C . PHE C 1 258 ? -23.665 -6.094 82.375 1.00 14.09 261 PHE C C 1
ATOM 6870 O O . PHE C 1 258 ? -24.749 -6.549 81.999 1.00 14.28 261 PHE C O 1
ATOM 6878 N N . LEU C 1 259 ? -23.253 -4.873 82.044 1.00 13.56 262 LEU C N 1
ATOM 6879 C CA . LEU C 1 259 ? -24.084 -3.964 81.266 1.00 12.12 262 LEU C CA 1
ATOM 6880 C C . LEU C 1 259 ? -24.514 -4.482 79.905 1.00 14.31 262 LEU C C 1
ATOM 6881 O O . LEU C 1 259 ? -25.637 -4.242 79.463 1.00 14.15 262 LEU C O 1
ATOM 6886 N N . ASN C 1 260 ? -23.597 -5.167 79.233 1.00 14.22 263 ASN C N 1
ATOM 6887 C CA . ASN C 1 260 ? -23.848 -5.747 77.919 1.00 16.08 263 ASN C CA 1
ATOM 6888 C C . ASN C 1 260 ? -24.183 -7.247 77.977 1.00 15.33 263 ASN C C 1
ATOM 6889 O O . ASN C 1 260 ? -24.247 -7.905 76.933 1.00 14.59 263 ASN C O 1
ATOM 6894 N N . ASP C 1 261 ? -24.404 -7.789 79.181 1.00 13.84 264 ASP C N 1
ATOM 6895 C CA . ASP C 1 261 ? -24.723 -9.225 79.353 1.00 13.72 264 ASP C CA 1
ATOM 6896 C C . ASP C 1 261 ? -23.780 -10.075 78.498 1.00 14.04 264 ASP C C 1
ATOM 6897 O O . ASP C 1 261 ? -24.213 -10.916 77.713 1.00 14.96 264 ASP C O 1
ATOM 6902 N N . GLU C 1 262 ? -22.475 -9.863 78.658 1.00 13.60 265 GLU C N 1
ATOM 6903 C CA . GLU C 1 262 ? -21.502 -10.602 77.845 1.00 14.17 265 GLU C CA 1
ATOM 6904 C C . GLU C 1 262 ? -21.230 -12.028 78.287 1.00 14.33 265 GLU C C 1
ATOM 6905 O O . GLU C 1 262 ? -20.890 -12.883 77.475 1.00 14.51 265 GLU C O 1
ATOM 6911 N N . LYS C 1 263 ? -21.360 -12.281 79.585 1.00 14.84 266 LYS C N 1
ATOM 6912 C CA . LYS C 1 263 ? -21.097 -13.604 80.117 1.00 14.06 266 LYS C CA 1
ATOM 6913 C C . LYS C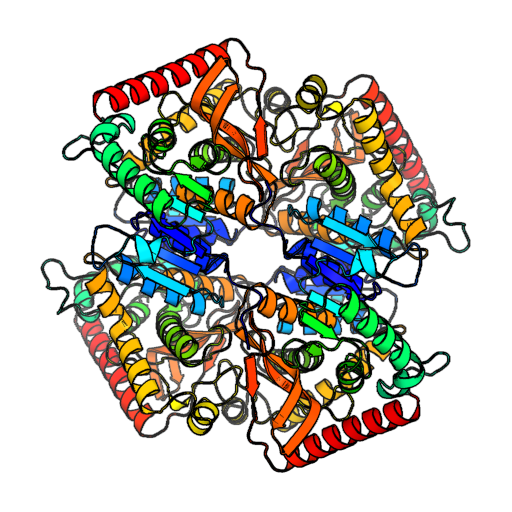 1 263 ? -19.630 -13.973 80.025 1.00 13.36 266 LYS C C 1
ATOM 6914 O O . LYS C 1 263 ? -19.270 -15.120 79.759 1.00 13.37 266 LYS C O 1
ATOM 6920 N N . ARG C 1 264 ? -18.773 -12.988 80.283 1.00 14.72 267 ARG C N 1
ATOM 6921 C CA . ARG C 1 264 ? -17.345 -13.271 80.316 1.00 14.90 267 ARG C CA 1
ATOM 6922 C C . ARG C 1 264 ? -17.020 -14.030 81.589 1.00 15.86 267 ARG C C 1
ATOM 6923 O O . ARG C 1 264 ? -17.701 -13.887 82.614 1.00 15.75 267 ARG C O 1
ATOM 6931 N N . VAL C 1 265 ? -15.960 -14.819 81.514 1.00 14.74 268 VAL C N 1
ATOM 6932 C CA . VAL C 1 265 ? -15.482 -15.611 82.646 1.00 15.88 268 VAL C CA 1
ATOM 6933 C C . VAL C 1 265 ? -14.345 -14.772 83.221 1.00 15.95 268 VAL C C 1
ATOM 6934 O O . VAL C 1 265 ? -13.274 -14.649 82.628 1.00 17.53 268 VAL C O 1
ATOM 6938 N N . ILE C 1 266 ? -14.594 -14.193 84.387 1.00 16.27 269 ILE C N 1
ATOM 6939 C CA . ILE C 1 266 ? -13.639 -13.304 85.011 1.00 15.57 269 ILE C CA 1
ATOM 6940 C C . ILE C 1 266 ? -13.513 -13.597 86.491 1.00 16.38 269 ILE C C 1
ATOM 6941 O O . ILE C 1 266 ? -14.508 -13.585 87.198 1.00 17.17 269 ILE C O 1
ATOM 6946 N N . PRO C 1 267 ? -12.291 -13.873 86.975 1.00 16.66 270 PRO C N 1
ATOM 6947 C CA . PRO C 1 267 ? -12.117 -14.144 88.416 1.00 15.69 270 PRO C CA 1
ATOM 6948 C C . PRO C 1 267 ? -12.389 -12.848 89.205 1.00 16.27 270 PRO C C 1
ATOM 6949 O O . PRO C 1 267 ? -11.884 -11.774 88.856 1.00 16.29 270 PRO C O 1
ATOM 6953 N N . CYS C 1 268 ? -13.154 -12.944 90.295 1.00 14.12 271 CYS C N 1
ATOM 6954 C CA . CYS C 1 268 ? -13.447 -11.762 91.096 1.00 15.03 271 CYS C CA 1
ATOM 6955 C C . CYS C 1 268 ? -13.924 -12.238 92.455 1.00 12.98 271 CYS C C 1
ATOM 6956 O O . CYS C 1 268 ? -14.108 -13.442 92.653 1.00 15.13 271 CYS C O 1
ATOM 6959 N N . SER C 1 269 ? -14.086 -11.309 93.393 1.00 15.42 272 SER C N 1
ATOM 6960 C CA . SER C 1 269 ? -14.523 -11.678 94.745 1.00 16.43 272 SER C CA 1
ATOM 6961 C C . SER C 1 269 ? -16.025 -11.871 94.703 1.00 16.79 272 SER C C 1
ATOM 6962 O O . SER C 1 269 ? -16.762 -10.917 94.489 1.00 18.22 272 SER C O 1
ATOM 6965 N N . VAL C 1 270 ? -16.467 -13.108 94.919 1.00 17.71 273 VAL C N 1
ATOM 6966 C CA . VAL C 1 270 ? -17.879 -13.453 94.842 1.00 16.74 273 VAL C CA 1
ATOM 6967 C C . VAL C 1 270 ? -18.410 -14.153 96.080 1.00 19.39 273 VAL C C 1
ATOM 6968 O O . VAL C 1 270 ? -17.649 -14.728 96.863 1.00 18.80 273 VAL C O 1
ATOM 6972 N N . TYR C 1 271 ? -19.728 -14.119 96.218 1.00 18.18 274 TYR C N 1
ATOM 6973 C CA . TYR C 1 271 ? -20.382 -14.736 97.369 1.00 20.68 274 TYR C CA 1
ATOM 6974 C C . TYR C 1 271 ? -20.302 -16.251 97.306 1.00 21.01 274 TYR C C 1
ATOM 6975 O O . TYR C 1 271 ? -20.580 -16.851 96.274 1.00 20.83 274 TYR C O 1
ATOM 6984 N N . CYS C 1 272 ? -19.928 -16.862 98.430 1.00 22.59 275 CYS C N 1
ATOM 6985 C CA . CYS C 1 272 ? -19.794 -18.310 98.522 1.00 23.45 275 CYS C CA 1
ATOM 6986 C C . CYS C 1 272 ? -21.074 -18.923 99.058 1.00 24.20 275 CYS C C 1
ATOM 6987 O O . CYS C 1 272 ? -21.491 -18.602 100.172 1.00 23.81 275 CYS C O 1
ATOM 6990 N N . ASN C 1 273 ? -21.670 -19.809 98.272 1.00 24.78 276 ASN C N 1
ATOM 6991 C CA . ASN C 1 273 ? -22.912 -20.468 98.653 1.00 27.51 276 ASN C CA 1
ATOM 6992 C C . ASN C 1 273 ? -22.674 -21.960 98.843 1.00 26.28 276 ASN C C 1
ATOM 6993 O O . ASN C 1 273 ? -23.505 -22.784 98.460 1.00 28.04 276 ASN C O 1
ATOM 6998 N N . GLY C 1 274 ? -21.528 -22.294 99.430 1.00 26.72 277 GLY C N 1
ATOM 6999 C CA . GLY C 1 274 ? -21.191 -23.686 99.667 1.00 25.74 277 GLY C CA 1
ATOM 7000 C C . GLY C 1 274 ? -19.930 -24.171 98.971 1.00 25.74 277 GLY C C 1
ATOM 7001 O O . GLY C 1 274 ? -19.421 -25.239 99.314 1.00 26.08 277 GLY C O 1
ATOM 7002 N N . GLU C 1 275 ? -19.425 -23.412 97.995 1.00 23.16 278 GLU C N 1
ATOM 7003 C CA . GLU C 1 275 ? -18.215 -23.826 97.288 1.00 22.87 278 GLU C CA 1
ATOM 7004 C C . GLU C 1 275 ? -17.049 -24.017 98.259 1.00 22.48 278 GLU C C 1
ATOM 7005 O O . GLU C 1 275 ? -16.817 -23.180 99.118 1.00 22.06 278 GLU C O 1
ATOM 7011 N N . TYR C 1 276 ? -16.329 -25.130 98.122 1.00 22.31 279 TYR C N 1
ATOM 7012 C CA . TYR C 1 276 ? -15.187 -25.433 98.989 1.00 23.34 279 TYR C CA 1
ATOM 7013 C C . TYR C 1 276 ? -15.600 -25.509 100.459 1.00 24.57 279 TYR C C 1
ATOM 7014 O O . TYR C 1 276 ? -14.752 -25.441 101.350 1.00 25.59 279 TYR C O 1
ATOM 7023 N N . GLY C 1 277 ? -16.903 -25.649 100.689 1.00 25.73 280 GLY C N 1
ATOM 7024 C CA . GLY C 1 277 ? -17.438 -25.713 102.036 1.00 26.42 280 GLY C CA 1
ATOM 7025 C C . GLY C 1 277 ? -17.522 -24.339 102.668 1.00 28.01 280 GLY C C 1
ATOM 7026 O O . GLY C 1 277 ? -17.664 -24.210 103.891 1.00 28.00 280 GLY C O 1
ATOM 7027 N N . LEU C 1 278 ? -17.449 -23.300 101.837 1.00 27.13 281 LEU C N 1
ATOM 7028 C CA . LEU C 1 278 ? -17.505 -21.928 102.329 1.00 26.76 281 LEU C CA 1
ATOM 7029 C C . LEU C 1 278 ? -18.893 -21.328 102.180 1.00 26.64 281 LEU C C 1
ATOM 7030 O O . LEU C 1 278 ? -19.555 -21.507 101.159 1.00 24.98 281 LEU C O 1
ATOM 7035 N N . LYS C 1 279 ? -19.329 -20.608 103.205 1.00 27.91 282 LYS C N 1
ATOM 7036 C CA . LYS C 1 279 ? -20.619 -19.940 103.159 1.00 29.33 282 LYS C CA 1
ATOM 7037 C C . LYS C 1 279 ? -20.536 -18.602 103.877 1.00 28.52 282 LYS C C 1
ATOM 7038 O O . LYS C 1 279 ? -19.636 -18.374 104.676 1.00 28.62 282 LYS C O 1
ATOM 7044 N N . ASP C 1 280 ? -21.463 -17.708 103.554 1.00 29.88 283 ASP C N 1
ATOM 7045 C CA . ASP C 1 280 ? -21.535 -16.394 104.181 1.00 29.90 283 ASP C CA 1
ATOM 7046 C C . ASP C 1 280 ? -20.255 -15.569 104.144 1.00 28.08 283 ASP C C 1
ATOM 7047 O O . ASP C 1 280 ? -19.860 -14.952 105.137 1.00 26.58 283 ASP C O 1
ATOM 7052 N N . MET C 1 281 ? -19.611 -15.539 102.982 1.00 25.58 285 MET C N 1
ATOM 7053 C CA . MET C 1 281 ? -18.385 -14.767 102.830 1.00 24.17 285 MET C CA 1
ATOM 7054 C C . MET C 1 281 ? -18.100 -14.614 101.341 1.00 21.53 285 MET C C 1
ATOM 7055 O O . MET C 1 281 ? -18.709 -15.300 100.518 1.00 23.02 285 MET C O 1
ATOM 7060 N N . PHE C 1 282 ? -17.185 -13.710 101.018 1.00 21.28 286 PHE C N 1
ATOM 7061 C CA . PHE C 1 282 ? -16.779 -13.469 99.629 1.00 19.58 286 PHE C CA 1
ATOM 7062 C C . PHE C 1 282 ? -15.293 -13.800 99.506 1.00 19.43 286 PHE C C 1
ATOM 7063 O O . PHE C 1 282 ? -14.512 -13.538 100.425 1.00 21.11 286 PHE C O 1
ATOM 7071 N N . ILE C 1 283 ? -14.892 -14.387 98.382 1.00 18.79 287 ILE C N 1
ATOM 7072 C CA . ILE C 1 283 ? -13.470 -14.654 98.162 1.00 19.01 287 ILE C CA 1
ATOM 7073 C C . ILE C 1 283 ? -13.271 -14.687 96.645 1.00 16.95 287 ILE C C 1
ATOM 7074 O O . ILE C 1 283 ? -14.249 -14.842 95.912 1.00 16.61 287 ILE C O 1
ATOM 7079 N N . GLY C 1 284 ? -12.033 -14.506 96.185 1.00 17.10 288 GLY C N 1
ATOM 7080 C CA . GLY C 1 284 ? -11.786 -14.512 94.749 1.00 15.91 288 GLY C CA 1
ATOM 7081 C C . GLY C 1 284 ? -11.858 -15.888 94.117 1.00 14.73 288 GLY C C 1
ATOM 7082 O O . GLY C 1 284 ? -11.120 -16.799 94.492 1.00 15.27 288 GLY C O 1
ATOM 7083 N N . LEU C 1 285 ? -12.750 -16.023 93.132 1.00 14.96 289 LEU C N 1
ATOM 7084 C CA . LEU C 1 285 ? -12.974 -17.265 92.387 1.00 15.03 289 LEU C CA 1
ATOM 7085 C C . LEU C 1 285 ? -13.348 -16.927 90.948 1.00 15.28 289 LEU C C 1
ATOM 7086 O O . LEU C 1 285 ? -13.800 -15.817 90.669 1.00 15.45 289 LEU C O 1
ATOM 7091 N N . PRO C 1 286 ? -13.183 -17.883 90.016 1.00 15.57 290 PRO C N 1
ATOM 7092 C CA . PRO C 1 286 ? -13.547 -17.583 88.624 1.00 15.37 290 PRO C CA 1
ATOM 7093 C C . PRO C 1 286 ? -15.066 -17.512 88.597 1.00 16.61 290 PRO C C 1
ATOM 7094 O O . PRO C 1 286 ? -15.742 -18.337 89.235 1.00 17.31 290 PRO C O 1
ATOM 7098 N N . ALA C 1 287 ? -15.605 -16.541 87.869 1.00 14.54 291 ALA C N 1
ATOM 7099 C CA . ALA C 1 287 ? -17.049 -16.372 87.808 1.00 15.22 291 ALA C CA 1
ATOM 7100 C C . ALA C 1 287 ? -17.483 -15.942 86.424 1.00 17.33 291 ALA C C 1
ATOM 7101 O O . ALA C 1 287 ? -16.655 -15.521 85.611 1.00 17.63 291 ALA C O 1
ATOM 7103 N N . VAL C 1 288 ? -18.776 -16.065 86.155 1.00 14.99 292 VAL C N 1
ATOM 7104 C CA . VAL C 1 288 ? -19.328 -15.600 84.884 1.00 14.59 292 VAL C CA 1
ATOM 7105 C C . VAL C 1 288 ? -20.152 -14.367 85.220 1.00 15.28 292 VAL C C 1
ATOM 7106 O O . VAL C 1 288 ? -21.025 -14.402 86.104 1.00 17.06 292 VAL C O 1
ATOM 7110 N N . ILE C 1 289 ? -19.850 -13.255 84.560 1.00 12.38 293 ILE C N 1
ATOM 7111 C CA . ILE C 1 289 ? -20.563 -12.016 84.792 1.00 13.71 293 ILE C CA 1
ATOM 7112 C C . ILE C 1 289 ? -21.461 -11.725 83.602 1.00 14.12 293 ILE C C 1
ATOM 7113 O O . ILE C 1 289 ? -20.992 -11.613 82.471 1.00 14.56 293 ILE C O 1
ATOM 7118 N N . GLY C 1 290 ? -22.762 -11.620 83.855 1.00 14.41 294 GLY C N 1
ATOM 7119 C CA . GLY C 1 290 ? -23.703 -11.326 82.788 1.00 15.16 294 GLY C CA 1
ATOM 7120 C C . GLY C 1 290 ? -24.738 -10.319 83.246 1.00 15.11 294 GLY C C 1
ATOM 7121 O O . GLY C 1 290 ? -24.555 -9.666 84.266 1.00 15.23 294 GLY C O 1
ATOM 7122 N N . GLY C 1 291 ? -25.810 -10.197 82.478 1.00 15.00 295 GLY C N 1
ATOM 7123 C CA . GLY C 1 291 ? -26.869 -9.253 82.781 1.00 16.84 295 GLY C CA 1
ATOM 7124 C C . GLY C 1 291 ? -27.614 -9.542 84.065 1.00 17.77 295 GLY C C 1
ATOM 7125 O O . GLY C 1 291 ? -28.378 -8.687 84.535 1.00 17.69 295 GLY C O 1
ATOM 7126 N N . ALA C 1 292 ? -27.401 -10.734 84.627 1.00 17.46 296 ALA C N 1
ATOM 7127 C CA . ALA C 1 292 ? -28.051 -11.084 85.899 1.00 18.46 296 ALA C CA 1
ATOM 7128 C C . ALA C 1 292 ? -26.996 -11.044 87.000 1.00 19.21 296 ALA C C 1
ATOM 7129 O O . ALA C 1 292 ? -27.159 -11.654 88.063 1.00 20.00 296 ALA C O 1
ATOM 7131 N N . GLY C 1 293 ? -25.901 -10.334 86.739 1.00 18.27 297 GLY C N 1
ATOM 7132 C CA . GLY C 1 293 ? -24.851 -10.245 87.727 1.00 17.47 297 GLY C CA 1
ATOM 7133 C C . GLY C 1 293 ? -23.965 -11.470 87.680 1.00 17.63 297 GLY C C 1
ATOM 7134 O O . GLY C 1 293 ? -23.581 -11.951 86.605 1.00 16.50 297 GLY C O 1
ATOM 7135 N N . ILE C 1 294 ? -23.599 -11.962 88.857 1.00 15.80 298 ILE C N 1
ATOM 7136 C CA . ILE C 1 294 ? -22.769 -13.152 88.920 1.00 16.97 298 ILE C CA 1
ATOM 7137 C C . ILE C 1 294 ? -23.690 -14.330 88.625 1.00 18.93 298 ILE C C 1
ATOM 7138 O O . ILE C 1 294 ? -24.587 -14.671 89.413 1.00 20.26 298 ILE C O 1
ATOM 7143 N N . GLU C 1 295 ? -23.467 -14.956 87.484 1.00 17.75 299 GLU C N 1
ATOM 7144 C CA . GLU C 1 295 ? -24.297 -16.071 87.032 1.00 19.41 299 GLU C CA 1
ATOM 7145 C C . GLU C 1 295 ? -23.689 -17.455 87.251 1.00 20.54 299 GLU C C 1
ATOM 7146 O O . GLU C 1 295 ? -24.352 -18.465 87.027 1.00 22.58 299 GLU C O 1
ATOM 7152 N N . ARG C 1 296 ? -22.424 -17.517 87.660 1.00 19.96 301 ARG C N 1
ATOM 7153 C CA . ARG C 1 296 ? -21.765 -18.811 87.865 1.00 19.24 301 ARG C CA 1
ATOM 7154 C C . ARG C 1 296 ? -20.495 -18.582 88.660 1.00 18.54 301 ARG C C 1
ATOM 7155 O O . ARG C 1 296 ? -19.837 -17.547 88.505 1.00 18.21 301 ARG C O 1
ATOM 7163 N N . VAL C 1 297 ? -20.163 -19.532 89.528 1.00 19.71 302 VAL C N 1
ATOM 7164 C CA . VAL C 1 297 ? -18.944 -19.459 90.307 1.00 18.98 302 VAL C CA 1
ATOM 7165 C C . VAL C 1 297 ? -18.338 -20.830 90.066 1.00 20.54 302 VAL C C 1
ATOM 7166 O O . VAL C 1 297 ? -18.974 -21.850 90.310 1.00 20.33 302 VAL C O 1
ATOM 7170 N N . ILE C 1 298 ? -17.123 -20.835 89.536 1.00 19.14 303 ILE C N 1
ATOM 7171 C CA . ILE C 1 298 ? -16.414 -22.057 89.199 1.00 20.21 303 ILE C CA 1
ATOM 7172 C C . ILE C 1 298 ? -15.551 -22.556 90.358 1.00 19.63 303 ILE C C 1
ATOM 7173 O O . ILE C 1 298 ? -14.747 -21.816 90.926 1.00 19.25 303 ILE C O 1
ATOM 7178 N N . GLU C 1 299 ? -15.744 -23.827 90.701 1.00 18.73 304 GLU C N 1
ATOM 7179 C CA . GLU C 1 299 ? -15.038 -24.473 91.797 1.00 20.30 304 GLU C CA 1
ATOM 7180 C C . GLU C 1 299 ? -14.003 -25.449 91.241 1.00 19.69 304 GLU C C 1
ATOM 7181 O O . GLU C 1 299 ? -14.255 -26.651 91.126 1.00 20.87 304 GLU C O 1
ATOM 7187 N N . LEU C 1 300 ? -12.838 -24.922 90.869 1.00 18.65 305 LEU C N 1
ATOM 7188 C CA . LEU C 1 300 ? -11.771 -25.734 90.296 1.00 17.80 305 LEU C CA 1
ATOM 7189 C C . LEU C 1 300 ? -11.200 -26.767 91.258 1.00 17.86 305 LEU C C 1
ATOM 7190 O O . LEU C 1 300 ? -11.163 -26.542 92.469 1.00 18.98 305 LEU C O 1
ATOM 7195 N N . GLU C 1 301 ? -10.735 -27.882 90.708 1.00 19.11 306 GLU C N 1
ATOM 7196 C CA . GLU C 1 301 ? -10.104 -28.930 91.511 1.00 21.50 306 GLU C CA 1
ATOM 7197 C C . GLU C 1 301 ? -8.710 -28.400 91.833 1.00 21.52 306 GLU C C 1
ATOM 7198 O O . GLU C 1 301 ? -7.934 -28.092 90.929 1.00 21.92 306 GLU C O 1
ATOM 7204 N N . LEU C 1 302 ? -8.381 -28.294 93.111 1.00 19.89 307 LEU C N 1
ATOM 7205 C CA . LEU C 1 302 ? -7.072 -27.777 93.505 1.00 21.16 307 LEU C CA 1
ATOM 7206 C C . LEU C 1 302 ? -6.093 -28.911 93.815 1.00 22.94 307 LEU C C 1
ATOM 7207 O O . LEU C 1 302 ? -6.509 -29.946 94.341 1.00 22.92 307 LEU C O 1
ATOM 7212 N N . ASN C 1 303 ? -4.809 -28.738 93.479 1.00 23.57 308 ASN C N 1
ATOM 7213 C CA . ASN C 1 303 ? -3.822 -29.763 93.828 1.00 24.52 308 ASN C CA 1
ATOM 7214 C C . ASN C 1 303 ? -3.405 -29.492 95.283 1.00 25.12 308 ASN C C 1
ATOM 7215 O O . ASN C 1 303 ? -3.863 -28.521 95.887 1.00 24.73 308 ASN C O 1
ATOM 7220 N N . GLU C 1 304 ? -2.564 -30.347 95.861 1.00 25.63 309 GLU C N 1
ATOM 7221 C CA . GLU C 1 304 ? -2.177 -30.194 97.263 1.00 26.07 309 GLU C CA 1
ATOM 7222 C C . GLU C 1 304 ? -1.648 -28.818 97.648 1.00 24.41 309 GLU C C 1
ATOM 7223 O O . GLU C 1 304 ? -2.069 -28.228 98.655 1.00 24.02 309 GLU C O 1
ATOM 7229 N N . GLU C 1 305 ? -0.726 -28.295 96.846 1.00 23.79 310 GLU C N 1
ATOM 7230 C CA . GLU C 1 305 ? -0.156 -26.981 97.105 1.00 23.77 310 GLU C CA 1
ATOM 7231 C C . GLU C 1 305 ? -1.216 -25.880 97.005 1.00 22.39 310 GLU C C 1
ATOM 7232 O O . GLU C 1 305 ? -1.255 -24.973 97.839 1.00 22.11 310 GLU C O 1
ATOM 7238 N N . GLU C 1 306 ? -2.074 -25.961 95.986 1.00 20.52 311 GLU C N 1
ATOM 7239 C CA . GLU C 1 306 ? -3.115 -24.955 95.801 1.00 21.94 311 GLU C CA 1
ATOM 7240 C C . GLU C 1 306 ? -4.112 -24.986 96.958 1.00 22.29 311 GLU C C 1
ATOM 7241 O O . GLU C 1 306 ? -4.561 -23.940 97.421 1.00 23.44 311 GLU C O 1
ATOM 7247 N N . LYS C 1 307 ? -4.447 -26.183 97.430 1.00 23.71 312 LYS C N 1
ATOM 7248 C CA . LYS C 1 307 ? -5.369 -26.309 98.554 1.00 23.83 312 LYS C CA 1
ATOM 7249 C C . LYS C 1 307 ? -4.760 -25.644 99.783 1.00 24.16 312 LYS C C 1
ATOM 7250 O O . LYS C 1 307 ? -5.427 -24.912 100.509 1.00 23.92 312 LYS C O 1
ATOM 7256 N N . LYS C 1 308 ? -3.480 -25.907 100.021 1.00 25.72 313 LYS C N 1
ATOM 7257 C CA . LYS C 1 308 ? -2.795 -25.329 101.168 1.00 26.63 313 LYS C CA 1
ATOM 7258 C C . LYS C 1 308 ? -2.802 -23.804 101.088 1.00 26.19 313 LYS C C 1
ATOM 7259 O O . LYS C 1 308 ? -3.144 -23.114 102.058 1.00 24.83 313 LYS C O 1
ATOM 7265 N N . GLN C 1 309 ? -2.439 -23.278 99.921 1.00 24.54 314 GLN C N 1
ATOM 7266 C CA . GLN C 1 309 ? -2.404 -21.838 99.715 1.00 24.84 314 GLN C CA 1
ATOM 7267 C C . GLN C 1 309 ? -3.799 -21.225 99.809 1.00 22.88 314 GLN C C 1
ATOM 7268 O O . GLN C 1 309 ? -3.977 -20.165 100.405 1.00 22.24 314 GLN C O 1
ATOM 7274 N N . PHE C 1 310 ? -4.785 -21.888 99.219 1.00 21.51 315 PHE C N 1
ATOM 7275 C CA . PHE C 1 310 ? -6.151 -21.384 99.261 1.00 21.98 315 PHE C CA 1
ATOM 7276 C C . PHE C 1 310 ? -6.683 -21.365 100.686 1.00 22.73 315 PHE C C 1
ATOM 7277 O O . PHE C 1 310 ? -7.380 -20.437 101.066 1.00 23.49 315 PHE C O 1
ATOM 7285 N N . GLN C 1 311 ? -6.359 -22.390 101.475 1.00 23.60 316 GLN C N 1
ATOM 7286 C CA . GLN C 1 311 ? -6.817 -22.406 102.865 1.00 24.95 316 GLN C CA 1
ATOM 7287 C C . GLN C 1 311 ? -6.253 -21.210 103.628 1.00 24.96 316 GLN C C 1
ATOM 7288 O O . GLN C 1 311 ? -6.922 -20.645 104.487 1.00 25.29 316 GLN C O 1
ATOM 7294 N N . LYS C 1 312 ? -5.012 -20.840 103.337 1.00 25.42 317 LYS C N 1
ATOM 7295 C CA . LYS C 1 312 ? -4.403 -19.690 103.997 1.00 27.49 317 LYS C CA 1
ATOM 7296 C C . LYS C 1 312 ? -5.124 -18.432 103.539 1.00 27.27 317 LYS C C 1
ATOM 7297 O O . LYS C 1 312 ? -5.301 -17.496 104.307 1.00 26.94 317 LYS C O 1
ATOM 7303 N N . SER C 1 313 ? -5.532 -18.408 102.274 1.00 27.29 318 SER C N 1
ATOM 7304 C CA . SER C 1 313 ? -6.260 -17.254 101.761 1.00 27.10 318 SER C CA 1
ATOM 7305 C C . SER C 1 313 ? -7.569 -17.144 102.538 1.00 27.17 318 SER C C 1
ATOM 7306 O O . SER C 1 313 ? -7.971 -16.058 102.971 1.00 27.14 318 SER C O 1
ATOM 7309 N N . VAL C 1 314 ? -8.227 -18.283 102.711 1.00 26.82 319 VAL C N 1
ATOM 7310 C CA . VAL C 1 314 ? -9.487 -18.337 103.428 1.00 26.98 319 VAL C CA 1
ATOM 7311 C C . VAL C 1 314 ? -9.298 -17.921 104.885 1.00 29.05 319 VAL C C 1
ATOM 7312 O O . VAL C 1 314 ? -10.086 -17.139 105.414 1.00 28.86 319 VAL C O 1
ATOM 7316 N N . ASP C 1 315 ? -8.252 -18.430 105.528 1.00 30.57 320 ASP C N 1
ATOM 7317 C CA . ASP C 1 315 ? -8.005 -18.066 106.921 1.00 32.50 320 ASP C CA 1
ATOM 7318 C C . ASP C 1 315 ? -7.871 -16.552 107.034 1.00 33.36 320 ASP C C 1
ATOM 7319 O O . ASP C 1 315 ? -8.447 -15.938 107.929 1.00 33.71 320 ASP C O 1
ATOM 7324 N N . ASP C 1 316 ? -7.116 -15.952 106.117 1.00 34.41 321 ASP C N 1
ATOM 7325 C CA . ASP C 1 316 ? -6.909 -14.508 106.128 1.00 35.29 321 ASP C CA 1
ATOM 7326 C C . ASP C 1 316 ? -8.234 -13.752 106.024 1.00 35.06 321 ASP C C 1
ATOM 7327 O O . ASP C 1 316 ? -8.498 -12.841 106.812 1.00 33.81 321 ASP C O 1
ATOM 7332 N N . VAL C 1 317 ? -9.074 -14.131 105.064 1.00 34.10 322 VAL C N 1
ATOM 7333 C CA . VAL C 1 317 ? -10.365 -13.469 104.898 1.00 34.25 322 VAL C CA 1
ATOM 7334 C C . VAL C 1 317 ? -11.253 -13.610 106.130 1.00 34.93 322 VAL C C 1
ATOM 7335 O O . VAL C 1 317 ? -11.765 -12.614 106.649 1.00 32.64 322 VAL C O 1
ATOM 7339 N N . MET C 1 318 ? -11.435 -14.841 106.602 1.00 35.63 323 MET C N 1
ATOM 7340 C CA . MET C 1 318 ? -12.284 -15.063 107.767 1.00 36.90 323 MET C CA 1
ATOM 7341 C C . MET C 1 318 ? -11.784 -14.297 108.988 1.00 36.42 323 MET C C 1
ATOM 7342 O O . MET C 1 318 ? -12.583 -13.891 109.831 1.00 37.38 323 MET C O 1
ATOM 7347 N N . ALA C 1 319 ? -10.471 -14.089 109.074 1.00 36.02 324 ALA C N 1
ATOM 7348 C CA . ALA C 1 319 ? -9.888 -13.356 110.201 1.00 36.01 324 ALA C CA 1
ATOM 7349 C C . ALA C 1 319 ? -10.179 -11.868 110.058 1.00 36.16 324 ALA C C 1
ATOM 7350 O O . ALA C 1 319 ? -10.435 -11.177 111.045 1.00 36.53 324 ALA C O 1
ATOM 7352 N N . LEU C 1 320 A -10.124 -11.364 108.829 1.00 35.17 325 LEU C N 1
ATOM 7353 C CA . LEU C 1 320 A -10.410 -9.954 108.613 1.00 34.75 325 LEU C CA 1
ATOM 7354 C C . LEU C 1 320 A -11.888 -9.723 108.862 1.00 33.45 325 LEU C C 1
ATOM 7355 O O . LEU C 1 320 A -12.259 -8.716 109.451 1.00 34.51 325 LEU C O 1
ATOM 7360 N N . ASN C 1 321 B -12.730 -10.655 108.422 1.00 33.32 325 ASN C N 1
ATOM 7361 C CA . ASN C 1 321 B -14.164 -10.516 108.625 1.00 33.78 325 ASN C CA 1
ATOM 7362 C C . ASN C 1 321 B -14.456 -10.573 110.118 1.00 36.24 325 ASN C C 1
ATOM 7363 O O . ASN C 1 321 B -15.377 -9.916 110.604 1.00 36.24 325 ASN C O 1
ATOM 7368 N N . LYS C 1 322 ? -13.667 -11.366 110.833 1.00 37.96 326 LYS C N 1
ATOM 7369 C CA . LYS C 1 322 ? -13.820 -11.489 112.276 1.00 41.05 326 LYS C CA 1
ATOM 7370 C C . LYS C 1 322 ? -13.454 -10.143 112.890 1.00 41.17 326 LYS C C 1
ATOM 7371 O O . LYS C 1 322 ? -14.156 -9.631 113.759 1.00 41.93 326 LYS C O 1
ATOM 7377 N N . ALA C 1 323 ? -12.354 -9.570 112.417 1.00 42.69 327 ALA C N 1
ATOM 7378 C CA . ALA C 1 323 ? -11.886 -8.277 112.897 1.00 43.99 327 ALA C CA 1
ATOM 7379 C C . ALA C 1 323 ? -12.929 -7.180 112.689 1.00 45.53 327 ALA C C 1
ATOM 7380 O O . ALA C 1 323 ? -13.199 -6.398 113.602 1.00 45.70 327 ALA C O 1
ATOM 7382 N N . VAL C 1 324 ? -13.515 -7.105 111.495 1.00 46.19 328 VAL C N 1
ATOM 7383 C CA . VAL C 1 324 ? -14.517 -6.072 111.250 1.00 47.69 328 VAL C CA 1
ATOM 7384 C C . VAL C 1 324 ? -15.703 -6.251 112.182 1.00 48.53 328 VAL C C 1
ATOM 7385 O O . VAL C 1 324 ? -16.258 -5.270 112.677 1.00 48.50 328 VAL C O 1
ATOM 7389 N N . ALA C 1 325 ? -16.085 -7.498 112.432 1.00 49.68 329 ALA C N 1
ATOM 7390 C CA . ALA C 1 325 ? -17.203 -7.772 113.329 1.00 51.33 329 ALA C CA 1
ATOM 7391 C C . ALA C 1 325 ? -16.850 -7.264 114.729 1.00 52.63 329 ALA C C 1
ATOM 7392 O O . ALA C 1 325 ? -17.732 -6.954 115.537 1.00 53.25 329 ALA C O 1
ATOM 7394 N N . ALA C 1 326 ? -15.553 -7.183 115.008 1.00 53.47 330 ALA C N 1
ATOM 7395 C CA . ALA C 1 326 ? -15.079 -6.703 116.300 1.00 55.01 330 ALA C CA 1
ATOM 7396 C C . ALA C 1 326 ? -15.234 -5.182 116.382 1.00 56.07 330 ALA C C 1
ATOM 7397 O O . ALA C 1 326 ? -15.645 -4.649 117.415 1.00 56.48 330 ALA C O 1
ATOM 7399 N N . LEU C 1 327 ? -14.902 -4.489 115.294 1.00 57.05 331 LEU C N 1
ATOM 7400 C CA . LEU C 1 327 ? -15.020 -3.033 115.250 1.00 58.28 331 LEU C CA 1
ATOM 7401 C C . LEU C 1 327 ? -16.493 -2.653 115.384 1.00 59.37 331 LEU C C 1
ATOM 7402 O O . LEU C 1 327 ? -16.902 -2.060 116.388 1.00 60.18 331 LEU C O 1
ATOM 7407 N N . GLN C 1 328 ? -17.279 -2.998 114.367 1.00 59.97 332 GLN C N 1
ATOM 7408 C CA . GLN C 1 328 ? -18.717 -2.732 114.354 1.00 60.95 332 GLN C CA 1
ATOM 7409 C C . GLN C 1 328 ? -19.328 -3.052 112.997 1.00 61.10 332 GLN C C 1
ATOM 7410 O O . GLN C 1 328 ? -20.510 -3.387 112.906 1.00 62.01 332 GLN C O 1
ATOM 7416 N N . PRO D 1 3 ? -30.630 -16.329 88.692 1.00 39.59 14 PRO D N 1
ATOM 7417 C CA . PRO D 1 3 ? -30.673 -14.869 88.902 1.00 38.39 14 PRO D CA 1
ATOM 7418 C C . PRO D 1 3 ? -31.504 -14.229 87.797 1.00 36.79 14 PRO D C 1
ATOM 7419 O O . PRO D 1 3 ? -31.391 -14.604 86.628 1.00 36.12 14 PRO D O 1
ATOM 7423 N N . ALA D 1 4 ? -32.331 -13.261 88.172 1.00 34.05 15 ALA D N 1
ATOM 7424 C CA . ALA D 1 4 ? -33.176 -12.557 87.213 1.00 32.11 15 ALA D CA 1
ATOM 7425 C C . ALA D 1 4 ? -32.332 -11.618 86.353 1.00 28.56 15 ALA D C 1
ATOM 7426 O O . ALA D 1 4 ? -31.458 -10.930 86.857 1.00 27.48 15 ALA D O 1
ATOM 7428 N N . LEU D 1 5 ? -32.601 -11.592 85.054 1.00 28.18 16 LEU D N 1
ATOM 7429 C CA . LEU D 1 5 ? -31.870 -10.708 84.148 1.00 26.27 16 LEU D CA 1
ATOM 7430 C C . LEU D 1 5 ? -32.199 -9.235 84.468 1.00 25.52 16 LEU D C 1
ATOM 7431 O O . LEU D 1 5 ? -33.369 -8.851 84.527 1.00 25.93 16 LEU D O 1
ATOM 7436 N N . VAL D 1 6 ? -31.172 -8.414 84.675 1.00 21.82 17 VAL D N 1
ATOM 7437 C CA . VAL D 1 6 ? -31.364 -6.998 84.979 1.00 20.41 17 VAL D CA 1
ATOM 7438 C C . VAL D 1 6 ? -31.001 -6.137 83.774 1.00 20.51 17 VAL D C 1
ATOM 7439 O O . VAL D 1 6 ? -31.714 -5.179 83.439 1.00 20.77 17 VAL D O 1
ATOM 7443 N N . GLN D 1 7 ? -29.891 -6.477 83.125 1.00 17.77 18 GLN D N 1
ATOM 7444 C CA . GLN D 1 7 ? -29.446 -5.746 81.938 1.00 17.53 18 GLN D CA 1
ATOM 7445 C C . GLN D 1 7 ? -29.601 -6.662 80.729 1.00 18.77 18 GLN D C 1
ATOM 7446 O O . GLN D 1 7 ? -28.898 -7.661 80.602 1.00 20.87 18 GLN D O 1
ATOM 7452 N N . ARG D 1 8 ? -30.524 -6.320 79.843 1.00 18.04 19 ARG D N 1
ATOM 7453 C CA . ARG D 1 8 ? -30.789 -7.129 78.660 1.00 19.39 19 ARG D CA 1
ATOM 7454 C C . ARG D 1 8 ? -30.102 -6.487 77.460 1.00 18.47 19 ARG D C 1
ATOM 7455 O O . ARG D 1 8 ? -30.074 -5.262 77.338 1.00 19.72 19 ARG D O 1
ATOM 7463 N N . ARG D 1 9 ? -29.539 -7.300 76.574 1.00 17.97 20 ARG D N 1
ATOM 7464 C CA . ARG D 1 9 ? -28.905 -6.723 75.394 1.00 16.85 20 ARG D CA 1
ATOM 7465 C C . ARG D 1 9 ? -29.972 -6.098 74.527 1.00 16.34 20 ARG D C 1
ATOM 7466 O O . ARG D 1 9 ? -31.146 -6.490 74.581 1.00 17.26 20 ARG D O 1
ATOM 7474 N N . LYS D 1 10 ? -29.572 -5.122 73.719 1.00 14.81 21 LYS D N 1
ATOM 7475 C CA . LYS D 1 10 ? -30.496 -4.515 72.764 1.00 14.33 21 LYS D CA 1
ATOM 7476 C C . LYS D 1 10 ? -30.778 -5.586 71.705 1.00 15.23 21 LYS D C 1
ATOM 7477 O O . LYS D 1 10 ? -29.991 -6.531 71.530 1.00 15.38 21 LYS D O 1
ATOM 7483 N N . LYS D 1 11 ? -31.898 -5.450 71.004 1.00 14.75 22 LYS D N 1
ATOM 7484 C CA . LYS D 1 11 ? -32.231 -6.403 69.952 1.00 15.57 22 LYS D CA 1
ATOM 7485 C C . LYS D 1 11 ? -32.590 -5.627 68.698 1.00 15.08 22 LYS D C 1
ATOM 7486 O O . LYS D 1 11 ? -33.408 -4.708 68.741 1.00 14.84 22 LYS D O 1
ATOM 7492 N N . VAL D 1 12 ? -31.960 -5.985 67.586 1.00 13.82 23 VAL D N 1
ATOM 7493 C CA . VAL D 1 12 ? -32.273 -5.341 66.322 1.00 15.31 23 VAL D CA 1
ATOM 7494 C C . VAL D 1 12 ? -32.775 -6.413 65.361 1.00 15.03 23 VAL D C 1
ATOM 7495 O O . VAL D 1 12 ? -32.146 -7.465 65.197 1.00 14.63 23 VAL D O 1
ATOM 7499 N N . ALA D 1 13 ? -33.931 -6.156 64.753 1.00 14.51 24 ALA D N 1
ATOM 7500 C CA . ALA D 1 13 ? -34.511 -7.099 63.804 1.00 15.58 24 ALA D CA 1
ATOM 7501 C C . ALA D 1 13 ? -34.286 -6.607 62.402 1.00 14.72 24 ALA D C 1
ATOM 7502 O O . ALA D 1 13 ? -34.640 -5.470 62.072 1.00 14.60 24 ALA D O 1
ATOM 7504 N N . MET D 1 14 ? -33.685 -7.461 61.580 1.00 15.34 25 MET D N 1
ATOM 7505 C CA . MET D 1 14 ? -33.466 -7.121 60.188 1.00 15.31 25 MET D CA 1
ATOM 7506 C C . MET D 1 14 ? -34.608 -7.779 59.414 1.00 14.84 25 MET D C 1
ATOM 7507 O O . MET D 1 14 ? -34.632 -9.005 59.264 1.00 14.60 25 MET D O 1
ATOM 7512 N N . ILE D 1 15 ? -35.555 -6.975 58.931 1.00 15.79 26 ILE D N 1
ATOM 7513 C CA . ILE D 1 15 ? -36.675 -7.516 58.161 1.00 16.06 26 ILE D CA 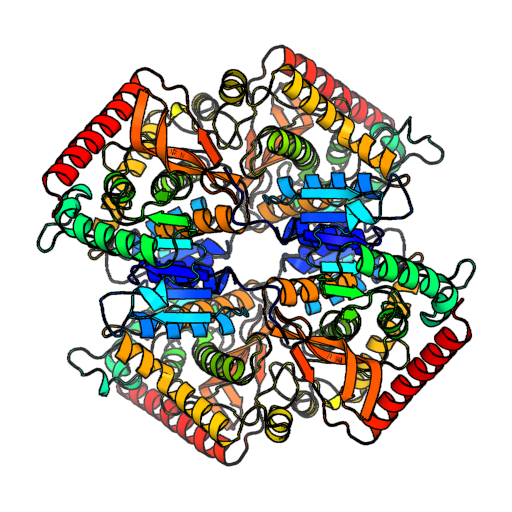1
ATOM 7514 C C . ILE D 1 15 ? -36.232 -7.354 56.718 1.00 14.96 26 ILE D C 1
ATOM 7515 O O . ILE D 1 15 ? -36.287 -6.271 56.149 1.00 15.80 26 ILE D O 1
ATOM 7520 N N . GLY D 1 16 ? -35.764 -8.473 56.174 1.00 16.74 27 GLY D N 1
ATOM 7521 C CA . GLY D 1 16 ? -35.169 -8.526 54.857 1.00 16.63 27 GLY D CA 1
ATOM 7522 C C . GLY D 1 16 ? -33.749 -8.990 55.193 1.00 17.37 27 GLY D C 1
ATOM 7523 O O . GLY D 1 16 ? -33.034 -8.291 55.926 1.00 17.13 27 GLY D O 1
ATOM 7524 N N . SER D 1 17 ? -33.336 -10.153 54.695 1.00 17.63 28 SER D N 1
ATOM 7525 C CA . SER D 1 17 ? -32.003 -10.685 55.000 1.00 16.88 28 SER D CA 1
ATOM 7526 C C . SER D 1 17 ? -31.128 -10.867 53.762 1.00 17.65 28 SER D C 1
ATOM 7527 O O . SER D 1 17 ? -30.300 -11.796 53.686 1.00 17.23 28 SER D O 1
ATOM 7530 N N . GLY D 1 18 ? -31.328 -9.967 52.811 1.00 17.14 29 GLY D N 1
ATOM 7531 C CA . GLY D 1 18 ? -30.556 -9.982 51.586 1.00 16.72 29 GLY D CA 1
ATOM 7532 C C . GLY D 1 18 ? -29.202 -9.331 51.799 1.00 18.67 29 GLY D C 1
ATOM 7533 O O . GLY D 1 18 ? -28.647 -9.357 52.901 1.00 17.72 29 GLY D O 1
ATOM 7534 N N . MET D 1 19 ? -28.674 -8.701 50.758 1.00 18.16 30 MET D N 1
ATOM 7535 C CA . MET D 1 19 ? -27.362 -8.095 50.885 1.00 20.04 30 MET D CA 1
ATOM 7536 C C . MET D 1 19 ? -27.229 -7.110 52.041 1.00 18.17 30 MET D C 1
ATOM 7537 O O . MET D 1 19 ? -26.319 -7.233 52.854 1.00 18.04 30 MET D O 1
ATOM 7542 N N . ILE D 1 20 ? -28.124 -6.132 52.123 1.00 16.69 31 ILE D N 1
ATOM 7543 C CA . ILE D 1 20 ? -28.009 -5.137 53.190 1.00 14.75 31 ILE D CA 1
ATOM 7544 C C . ILE D 1 20 ? -28.353 -5.719 54.559 1.00 15.23 31 ILE D C 1
ATOM 7545 O O . ILE D 1 20 ? -27.672 -5.446 55.546 1.00 15.17 31 ILE D O 1
ATOM 7550 N N . GLY D 1 21 ? -29.396 -6.541 54.638 1.00 15.06 32 GLY D N 1
ATOM 7551 C CA . GLY D 1 21 ? -29.740 -7.107 55.930 1.00 15.96 32 GLY D CA 1
ATOM 7552 C C . GLY D 1 21 ? -28.628 -7.944 56.545 1.00 15.83 32 GLY D C 1
ATOM 7553 O O . GLY D 1 21 ? -28.331 -7.816 57.731 1.00 14.98 32 GLY D O 1
ATOM 7554 N N . GLY D 1 22 ? -28.009 -8.815 55.761 1.00 15.23 33 GLY D N 1
ATOM 7555 C CA . GLY D 1 22 ? -26.937 -9.631 56.310 1.00 14.42 33 GLY D CA 1
ATOM 7556 C C . GLY D 1 22 ? -25.754 -8.742 56.692 1.00 13.97 33 GLY D C 1
ATOM 7557 O O . GLY D 1 22 ? -25.082 -8.990 57.708 1.00 15.16 33 GLY D O 1
ATOM 7558 N N . THR D 1 23 ? -25.486 -7.714 55.886 1.00 13.89 35 THR D N 1
ATOM 7559 C CA . THR D 1 23 ? -24.363 -6.817 56.157 1.00 15.24 35 THR D CA 1
ATOM 7560 C C . THR D 1 23 ? -24.564 -6.065 57.462 1.00 15.54 35 THR D C 1
ATOM 7561 O O . THR D 1 23 ? -23.616 -5.860 58.230 1.00 14.22 35 THR D O 1
ATOM 7565 N N . MET D 1 24 ? -25.799 -5.649 57.729 1.00 14.97 36 MET D N 1
ATOM 7566 C CA . MET D 1 24 ? -26.069 -4.942 58.985 1.00 14.40 36 MET D CA 1
ATOM 7567 C C . MET D 1 24 ? -25.909 -5.905 60.143 1.00 14.98 36 MET D C 1
ATOM 7568 O O . MET D 1 24 ? -25.425 -5.515 61.204 1.00 13.82 36 MET D O 1
ATOM 7573 N N . GLY D 1 25 ? -26.330 -7.159 59.958 1.00 14.30 37 GLY D N 1
ATOM 7574 C CA . GLY D 1 25 ? -26.161 -8.136 61.023 1.00 13.55 37 GLY D CA 1
ATOM 7575 C C . GLY D 1 25 ? -24.671 -8.291 61.318 1.00 13.93 37 GLY D C 1
ATOM 7576 O O . GLY D 1 25 ? -24.268 -8.450 62.458 1.00 13.96 37 GLY D O 1
ATOM 7577 N N . TYR D 1 26 ? -23.847 -8.239 60.276 1.00 13.08 38 TYR D N 1
ATOM 7578 C CA . TYR D 1 26 ? -22.408 -8.359 60.443 1.00 13.82 38 TYR D CA 1
ATOM 7579 C C . TYR D 1 26 ? -21.892 -7.228 61.343 1.00 13.50 38 TYR D C 1
ATOM 7580 O O . TYR D 1 26 ? -21.145 -7.480 62.280 1.00 12.87 38 TYR D O 1
ATOM 7589 N N . LEU D 1 27 ? -22.304 -5.994 61.056 1.00 12.45 39 LEU D N 1
ATOM 7590 C CA . LEU D 1 27 ? -21.862 -4.863 61.863 1.00 11.83 39 LEU D CA 1
ATOM 7591 C C . LEU D 1 27 ? -22.261 -5.051 63.332 1.00 13.02 39 LEU D C 1
ATOM 7592 O O . LEU D 1 27 ? -21.483 -4.726 64.226 1.00 13.18 39 LEU D O 1
ATOM 7597 N N . CYS D 1 28 ? -23.475 -5.548 63.567 1.00 13.65 40 CYS D N 1
ATOM 7598 C CA . CYS D 1 28 ? -23.926 -5.778 64.943 1.00 14.16 40 CYS D CA 1
ATOM 7599 C C . CYS D 1 28 ? -23.052 -6.815 65.653 1.00 14.66 40 CYS D C 1
ATOM 7600 O O . CYS D 1 28 ? -22.699 -6.643 66.829 1.00 15.68 40 CYS D O 1
ATOM 7603 N N . ALA D 1 29 ? -22.717 -7.903 64.956 1.00 14.53 41 ALA D N 1
ATOM 7604 C CA . ALA D 1 29 ? -21.878 -8.951 65.539 1.00 13.95 41 ALA D CA 1
ATOM 7605 C C . ALA D 1 29 ? -20.449 -8.455 65.780 1.00 14.34 41 ALA D C 1
ATOM 7606 O O . ALA D 1 29 ? -19.856 -8.717 66.828 1.00 15.48 41 ALA D O 1
ATOM 7608 N N . LEU D 1 30 ? -19.899 -7.735 64.811 1.00 13.02 42 LEU D N 1
ATOM 7609 C CA . LEU D 1 30 ? -18.543 -7.223 64.933 1.00 13.43 42 LEU D CA 1
ATOM 7610 C C . LEU D 1 30 ? -18.331 -6.244 66.086 1.00 13.39 42 LEU D C 1
ATOM 7611 O O . LEU D 1 30 ? -17.256 -6.216 66.681 1.00 13.98 42 LEU D O 1
ATOM 7616 N N . ARG D 1 31 ? -19.371 -5.464 66.394 1.00 13.17 43 ARG D N 1
ATOM 7617 C CA . ARG D 1 31 ? -19.303 -4.405 67.394 1.00 14.25 43 ARG D CA 1
ATOM 7618 C C . ARG D 1 31 ? -19.977 -4.761 68.701 1.00 12.56 43 ARG D C 1
ATOM 7619 O O . ARG D 1 31 ? -19.946 -3.968 69.646 1.00 15.19 43 ARG D O 1
ATOM 7627 N N . GLU D 1 32 ? -20.554 -5.956 68.754 1.00 13.28 44 GLU D N 1
ATOM 7628 C CA . GLU D 1 32 ? -21.318 -6.412 69.918 1.00 14.07 44 GLU D CA 1
ATOM 7629 C C . GLU D 1 32 ? -22.400 -5.372 70.224 1.00 13.61 44 GLU D C 1
ATOM 7630 O O . GLU D 1 32 ? -22.686 -5.080 71.393 1.00 14.76 44 GLU D O 1
ATOM 7636 N N . LEU D 1 33 ? -23.034 -4.852 69.177 1.00 14.28 45 LEU D N 1
ATOM 7637 C CA . LEU D 1 33 ? -24.042 -3.800 69.333 1.00 14.83 45 LEU D CA 1
ATOM 7638 C C . LEU D 1 33 ? -25.369 -4.277 69.901 1.00 15.68 45 LEU D C 1
ATOM 7639 O O . LEU D 1 33 ? -25.993 -3.599 70.740 1.00 15.61 45 LEU D O 1
ATOM 7644 N N . ALA D 1 34 ? -25.778 -5.460 69.452 1.00 15.04 46 ALA D N 1
ATOM 7645 C CA . ALA D 1 34 ? -27.068 -6.009 69.836 1.00 13.91 46 ALA D CA 1
ATOM 7646 C C . ALA D 1 34 ? -27.261 -7.416 69.320 1.00 14.71 46 ALA D C 1
ATOM 7647 O O . ALA D 1 34 ? -26.574 -7.861 68.396 1.00 14.36 46 ALA D O 1
ATOM 7649 N N . ASP D 1 35 ? -28.221 -8.106 69.930 1.00 14.18 47 ASP D N 1
ATOM 7650 C CA . ASP D 1 35 ? -28.628 -9.417 69.452 1.00 15.36 47 ASP D CA 1
ATOM 7651 C C . ASP D 1 35 ? -29.291 -9.101 68.103 1.00 16.65 47 ASP D C 1
ATOM 7652 O O . ASP D 1 35 ? -29.916 -8.049 67.947 1.00 16.10 47 ASP D O 1
ATOM 7657 N N . VAL D 1 36 ? -29.195 -10.029 67.155 1.00 16.20 49 VAL D N 1
ATOM 7658 C CA . VAL D 1 36 ? -29.716 -9.825 65.801 1.00 15.74 49 VAL D CA 1
ATOM 7659 C C . VAL D 1 36 ? -30.691 -10.914 65.385 1.00 15.44 49 VAL D C 1
ATOM 7660 O O . VAL D 1 36 ? -30.475 -12.090 65.672 1.00 15.53 49 VAL D O 1
ATOM 7664 N N . VAL D 1 37 ? -31.776 -10.513 64.732 1.00 15.85 50 VAL D N 1
ATOM 7665 C CA . VAL D 1 37 ? -32.695 -11.499 64.186 1.00 16.96 50 VAL D CA 1
ATOM 7666 C C . VAL D 1 37 ? -32.720 -11.215 62.695 1.00 15.71 50 VAL D C 1
ATOM 7667 O O . VAL D 1 37 ? -32.785 -10.057 62.282 1.00 16.89 50 VAL D O 1
ATOM 7671 N N . LEU D 1 38 ? -32.621 -12.273 61.892 1.00 16.12 51 LEU D N 1
ATOM 7672 C CA . LEU D 1 38 ? -32.673 -12.144 60.443 1.00 16.11 51 LEU D CA 1
ATOM 7673 C C . LEU D 1 38 ? -33.988 -12.789 60.003 1.00 17.27 51 LEU D C 1
ATOM 7674 O O . LEU D 1 38 ? -34.266 -13.944 60.334 1.00 19.38 51 LEU D O 1
ATOM 7679 N N . TYR D 1 39 ? -34.805 -12.018 59.294 1.00 16.37 52 TYR D N 1
ATOM 7680 C CA . TYR D 1 39 ? -36.092 -12.504 58.792 1.00 18.41 52 TYR D CA 1
ATOM 7681 C C . TYR D 1 39 ? -36.168 -12.258 57.296 1.00 18.62 52 TYR D C 1
ATOM 7682 O O . TYR D 1 39 ? -35.695 -11.231 56.798 1.00 17.88 52 TYR D O 1
ATOM 7691 N N . ASP D 1 40 ? -36.764 -13.200 56.565 1.00 19.92 53 ASP D N 1
ATOM 7692 C CA . ASP D 1 40 ? -36.901 -13.026 55.117 1.00 19.05 53 ASP D CA 1
ATOM 7693 C C . ASP D 1 40 ? -38.008 -13.966 54.642 1.00 20.48 53 ASP D C 1
ATOM 7694 O O . ASP D 1 40 ? -38.394 -14.864 55.371 1.00 20.89 53 ASP D O 1
ATOM 7699 N N . VAL D 1 41 ? -38.543 -13.732 53.445 1.00 22.48 54 VAL D N 1
ATOM 7700 C CA . VAL D 1 41 ? -39.568 -14.634 52.922 1.00 24.67 54 VAL D CA 1
ATOM 7701 C C . VAL D 1 41 ? -38.877 -15.863 52.353 1.00 24.96 54 VAL D C 1
ATOM 7702 O O . VAL D 1 41 ? -39.482 -16.926 52.244 1.00 24.73 54 VAL D O 1
ATOM 7706 N N . VAL D 1 42 ? -37.615 -15.700 51.963 1.00 24.80 55 VAL D N 1
ATOM 7707 C CA . VAL D 1 42 ? -36.827 -16.800 51.435 1.00 27.54 55 VAL D CA 1
ATOM 7708 C C . VAL D 1 42 ? -36.400 -17.672 52.596 1.00 30.81 55 VAL D C 1
ATOM 7709 O O . VAL D 1 42 ? -35.824 -17.188 53.575 1.00 32.22 55 VAL D O 1
ATOM 7713 N N . LYS D 1 43 ? -36.696 -18.959 52.485 1.00 33.39 56 LYS D N 1
ATOM 7714 C CA . LYS D 1 43 ? -36.335 -19.891 53.526 1.00 35.60 56 LYS D CA 1
ATOM 7715 C C . LYS D 1 43 ? -34.944 -20.462 53.272 1.00 34.21 56 LYS D C 1
ATOM 7716 O O . LYS D 1 43 ? -34.493 -20.595 52.119 1.00 35.71 56 LYS D O 1
ATOM 7722 N N . GLY D 1 44 ? -34.273 -20.785 54.367 1.00 30.42 57 GLY D N 1
ATOM 7723 C CA . GLY D 1 44 ? -32.941 -21.344 54.303 1.00 28.07 57 GLY D CA 1
ATOM 7724 C C . GLY D 1 44 ? -31.849 -20.297 54.409 1.00 26.06 57 GLY D C 1
ATOM 7725 O O . GLY D 1 44 ? -31.055 -20.297 55.346 1.00 23.83 57 GLY D O 1
ATOM 7726 N N . MET D 1 45 ? -31.821 -19.394 53.442 1.00 24.20 58 MET D N 1
ATOM 7727 C CA . MET D 1 45 ? -30.804 -18.372 53.380 1.00 23.98 58 MET D CA 1
ATOM 7728 C C . MET D 1 45 ? -30.567 -17.622 54.710 1.00 23.22 58 MET D C 1
ATOM 7729 O O . MET D 1 45 ? -29.434 -17.483 55.143 1.00 21.86 58 MET D O 1
ATOM 7734 N N . PRO D 1 46 ? -31.630 -17.150 55.378 1.00 22.62 59 PRO D N 1
ATOM 7735 C CA . PRO D 1 46 ? -31.444 -16.434 56.655 1.00 22.76 59 PRO D CA 1
ATOM 7736 C C . PRO D 1 46 ? -30.763 -17.317 57.712 1.00 20.79 59 PRO D C 1
ATOM 7737 O O . PRO D 1 46 ? -29.960 -16.838 58.522 1.00 18.87 59 PRO D O 1
ATOM 7741 N N . GLU D 1 47 ? -31.077 -18.611 57.717 1.00 19.43 60 GLU D N 1
ATOM 7742 C CA . GLU D 1 47 ? -30.467 -19.526 58.677 1.00 19.29 60 GLU D CA 1
ATOM 7743 C C . GLU D 1 47 ? -28.991 -19.690 58.371 1.00 18.95 60 GLU D C 1
ATOM 7744 O O . GLU D 1 47 ? -28.169 -19.831 59.279 1.00 18.10 60 GLU D O 1
ATOM 7750 N N . GLY D 1 48 ? -28.662 -19.678 57.086 1.00 16.59 61 GLY D N 1
ATOM 7751 C CA . GLY D 1 48 ? -27.277 -19.820 56.689 1.00 17.31 61 GLY D CA 1
ATOM 7752 C C . GLY D 1 48 ? -26.472 -18.605 57.099 1.00 17.28 61 GLY D C 1
ATOM 7753 O O . GLY D 1 48 ? -25.358 -18.730 57.632 1.00 16.89 61 GLY D O 1
ATOM 7754 N N . LYS D 1 49 ? -27.044 -17.426 56.874 1.00 16.36 62 LYS D N 1
ATOM 7755 C CA . LYS D 1 49 ? -26.363 -16.187 57.236 1.00 15.62 62 LYS D CA 1
ATOM 7756 C C . LYS D 1 49 ? -26.283 -16.069 58.741 1.00 16.43 62 LYS D C 1
ATOM 7757 O O . LYS D 1 49 ? -25.278 -15.591 59.273 1.00 16.30 62 LYS D O 1
ATOM 7763 N N . ALA D 1 50 ? -27.330 -16.496 59.440 1.00 16.78 63 ALA D N 1
ATOM 7764 C CA . ALA D 1 50 ? -27.287 -16.411 60.908 1.00 16.22 63 ALA D CA 1
ATOM 7765 C C . ALA D 1 50 ? -26.168 -17.296 61.478 1.00 16.86 63 ALA D C 1
ATOM 7766 O O . ALA D 1 50 ? -25.486 -16.910 62.436 1.00 15.95 63 ALA D O 1
ATOM 7768 N N . LEU D 1 51 ? -25.981 -18.485 60.904 1.00 15.26 64 LEU D N 1
ATOM 7769 C CA . LEU D 1 51 ? -24.926 -19.375 61.372 1.00 15.20 64 LEU D CA 1
ATOM 7770 C C . LEU D 1 51 ? -23.573 -18.701 61.138 1.00 15.61 64 LEU D C 1
ATOM 7771 O O . LEU D 1 51 ? -22.737 -18.604 62.047 1.00 14.94 64 LEU D O 1
ATOM 7776 N N . ASP D 1 52 ? -23.376 -18.219 59.917 1.00 15.02 65 ASP D N 1
ATOM 7777 C CA . ASP D 1 52 ? -22.119 -17.558 59.545 1.00 14.51 65 ASP D CA 1
ATOM 7778 C C . ASP D 1 52 ? -21.832 -16.393 60.511 1.00 15.44 65 ASP D C 1
ATOM 7779 O O . ASP D 1 52 ? -20.720 -16.284 61.068 1.00 14.76 65 ASP D O 1
ATOM 7784 N N . LEU D 1 53 ? -22.839 -15.545 60.738 1.00 12.46 66 LEU D N 1
ATOM 7785 C CA . LEU D 1 53 ? -22.676 -14.415 61.664 1.00 13.78 66 LEU D CA 1
ATOM 7786 C C . LEU D 1 53 ? -22.434 -14.869 63.110 1.00 14.32 66 LEU D C 1
ATOM 7787 O O . LEU D 1 53 ? -21.690 -14.214 63.843 1.00 14.87 66 LEU D O 1
ATOM 7792 N N . SER D 1 54 ? -23.039 -15.973 63.538 1.00 14.40 67 SER D N 1
ATOM 7793 C CA . SER D 1 54 ? -22.808 -16.418 64.912 1.00 14.16 67 SER D CA 1
ATOM 7794 C C . SER D 1 54 ? -21.340 -16.832 65.022 1.00 14.31 67 SER D C 1
ATOM 7795 O O . SER D 1 54 ? -20.702 -16.625 66.050 1.00 15.26 67 SER D O 1
ATOM 7798 N N . HIS D 1 55 ? -20.792 -17.380 63.940 1.00 14.37 68 HIS D N 1
ATOM 7799 C CA . HIS D 1 55 ? -19.396 -17.822 63.967 1.00 13.87 68 HIS D CA 1
ATOM 7800 C C . HIS D 1 55 ? -18.467 -16.605 64.082 1.00 13.67 68 HIS D C 1
ATOM 7801 O O . HIS D 1 55 ? -17.419 -16.682 64.724 1.00 13.76 68 HIS D O 1
ATOM 7808 N N . VAL D 1 56 ? -18.854 -15.492 63.458 1.00 13.65 69 VAL D N 1
ATOM 7809 C CA . VAL D 1 56 ? -18.081 -14.249 63.555 1.00 11.73 69 VAL D CA 1
ATOM 7810 C C . VAL D 1 56 ? -17.877 -13.832 65.021 1.00 13.78 69 VAL D C 1
ATOM 7811 O O . VAL D 1 56 ? -16.793 -13.388 65.389 1.00 13.41 69 VAL D O 1
ATOM 7815 N N . THR D 1 57 ? -18.899 -13.962 65.858 1.00 13.60 70 THR D N 1
ATOM 7816 C CA . THR D 1 57 ? -18.732 -13.546 67.252 1.00 13.13 70 THR D CA 1
ATOM 7817 C C . THR D 1 57 ? -17.532 -14.211 67.928 1.00 14.18 70 THR D C 1
ATOM 7818 O O . THR D 1 57 ? -16.809 -13.560 68.674 1.00 14.73 70 THR D O 1
ATOM 7822 N N . SER D 1 58 ? -17.314 -15.497 67.676 1.00 13.68 71 SER D N 1
ATOM 7823 C CA . SER D 1 58 ? -16.160 -16.175 68.258 1.00 13.26 71 SER D CA 1
ATOM 7824 C C . SER D 1 58 ? -14.879 -15.587 67.690 1.00 12.85 71 SER D C 1
ATOM 7825 O O . SER D 1 58 ? -13.933 -15.261 68.424 1.00 12.76 71 SER D O 1
ATOM 7828 N N . VAL D 1 59 ? -14.850 -15.465 66.364 1.00 13.20 72 VAL D N 1
ATOM 7829 C CA . VAL D 1 59 ? -13.657 -14.961 65.727 1.00 13.19 72 VAL D CA 1
ATOM 7830 C C . VAL D 1 59 ? -13.227 -13.595 66.254 1.00 13.12 72 VAL D C 1
ATOM 7831 O O . VAL D 1 59 ? -12.042 -13.369 66.479 1.00 12.94 72 VAL D O 1
ATOM 7835 N N . VAL D 1 60 A -14.185 -12.687 66.462 1.00 12.91 73 VAL D N 1
ATOM 7836 C CA . VAL D 1 60 A -13.846 -11.352 66.941 1.00 12.90 73 VAL D CA 1
ATOM 7837 C C . VAL D 1 60 A -14.073 -11.132 68.445 1.00 13.82 73 VAL D C 1
ATOM 7838 O O . VAL D 1 60 A -14.067 -9.988 68.931 1.00 14.62 73 VAL D O 1
ATOM 7842 N N . ASP D 1 61 B -14.245 -12.234 69.165 1.00 13.44 73 ASP D N 1
ATOM 7843 C CA . ASP D 1 61 B -14.412 -12.189 70.615 1.00 14.23 73 ASP D CA 1
ATOM 7844 C C . ASP D 1 61 B -15.547 -11.330 71.158 1.00 14.04 73 ASP D C 1
ATOM 7845 O O . ASP D 1 61 B -15.360 -10.585 72.137 1.00 17.52 73 ASP D O 1
ATOM 7850 N N . THR D 1 62 ? -16.712 -11.407 70.525 1.00 12.89 74 THR D N 1
ATOM 7851 C CA . THR D 1 62 ? -17.885 -10.687 71.013 1.00 13.53 74 THR D CA 1
ATOM 7852 C C . THR D 1 62 ? -18.946 -11.702 71.392 1.00 13.69 74 THR D C 1
ATOM 7853 O O . THR D 1 62 ? -18.819 -12.896 71.088 1.00 14.61 74 THR D O 1
ATOM 7857 N N . ASN D 1 63 ? -19.985 -11.241 72.086 1.00 13.96 75 ASN D N 1
ATOM 7858 C CA . ASN D 1 63 ? -21.044 -12.164 72.428 1.00 13.82 75 ASN D CA 1
ATOM 7859 C C . ASN D 1 63 ? -22.424 -11.569 72.242 1.00 15.69 75 ASN D C 1
ATOM 7860 O O . ASN D 1 63 ? -22.918 -10.854 73.111 1.00 16.60 75 ASN D O 1
ATOM 7865 N N . VAL D 1 64 ? -22.983 -11.805 71.056 1.00 14.79 76 VAL D N 1
ATOM 7866 C CA . VAL D 1 64 ? -24.368 -11.452 70.776 1.00 15.22 76 VAL D CA 1
ATOM 7867 C C . VAL D 1 64 ? -24.964 -12.694 70.117 1.00 15.36 76 VAL D C 1
ATOM 7868 O O . VAL D 1 64 ? -24.240 -13.552 69.581 1.00 16.36 76 VAL D O 1
ATOM 7872 N N . SER D 1 65 ? -26.286 -12.793 70.196 1.00 14.37 77 SER D N 1
ATOM 7873 C CA . SER D 1 65 ? -27.028 -13.897 69.595 1.00 15.29 77 SER D CA 1
ATOM 7874 C C . SER D 1 65 ? -27.499 -13.491 68.215 1.00 16.05 77 SER D C 1
ATOM 7875 O O . SER D 1 65 ? -28.080 -12.421 68.063 1.00 15.81 77 SER D O 1
ATOM 7878 N N . VAL D 1 66 ? -27.216 -14.312 67.200 1.00 15.57 78 VAL D N 1
ATOM 7879 C CA . VAL D 1 66 ? -27.716 -14.049 65.854 1.00 15.24 78 VAL D CA 1
ATOM 7880 C C . VAL D 1 66 ? -28.589 -15.259 65.511 1.00 15.69 78 VAL D C 1
ATOM 7881 O O . VAL D 1 66 ? -28.142 -16.419 65.582 1.00 16.23 78 VAL D O 1
ATOM 7885 N N . ARG D 1 67 ? -29.846 -14.981 65.181 1.00 16.45 79 ARG D N 1
ATOM 7886 C CA . ARG D 1 67 ? -30.810 -16.032 64.868 1.00 17.83 79 ARG D CA 1
ATOM 7887 C C . ARG D 1 67 ? -31.670 -15.679 63.672 1.00 18.53 79 ARG D C 1
ATOM 7888 O O . ARG D 1 67 ? -31.934 -14.513 63.430 1.00 17.97 79 ARG D O 1
ATOM 7896 N N . ALA D 1 68 ? -32.092 -16.700 62.923 1.00 18.05 80 ALA D N 1
ATOM 7897 C CA . ALA D 1 68 ? -33.011 -16.490 61.816 1.00 19.34 80 ALA D CA 1
ATOM 7898 C C . ALA D 1 68 ? -34.364 -16.781 62.457 1.00 20.17 80 ALA D C 1
ATOM 7899 O O . ALA D 1 68 ? -34.442 -17.613 63.364 1.00 20.78 80 ALA D O 1
ATOM 7901 N N . GLU D 1 69 ? -35.409 -16.072 62.039 1.00 21.54 81 GLU D N 1
ATOM 7902 C CA . GLU D 1 69 ? -36.753 -16.322 62.562 1.00 24.59 81 GLU D CA 1
ATOM 7903 C C . GLU D 1 69 ? -37.676 -16.304 61.339 1.00 25.53 81 GLU D C 1
ATOM 7904 O O . GLU D 1 69 ? -37.564 -15.421 60.500 1.00 25.83 81 GLU D O 1
ATOM 7910 N N . TYR D 1 70 ? -38.588 -17.262 61.205 1.00 29.33 83 TYR D N 1
ATOM 7911 C CA . TYR D 1 70 ? -39.415 -17.204 60.008 1.00 31.17 83 TYR D CA 1
ATOM 7912 C C . TYR D 1 70 ? -40.792 -16.585 60.159 1.00 29.79 83 TYR D C 1
ATOM 7913 O O . TYR D 1 70 ? -41.446 -16.292 59.164 1.00 31.80 83 TYR D O 1
ATOM 7922 N N . SER D 1 71 ? -41.209 -16.339 61.394 1.00 27.50 84 SER D N 1
ATOM 7923 C CA . SER D 1 71 ? -42.502 -15.713 61.639 1.00 25.22 84 SER D CA 1
ATOM 7924 C C . SER D 1 71 ? -42.292 -14.262 62.058 1.00 24.92 84 SER D C 1
ATOM 7925 O O . SER D 1 71 ? -41.279 -13.922 62.680 1.00 22.97 84 SER D O 1
ATOM 7928 N N . TYR D 1 72 ? -43.253 -13.412 61.719 1.00 23.44 85 TYR D N 1
ATOM 7929 C CA . TYR D 1 72 ? -43.184 -12.000 62.098 1.00 23.02 85 TYR D CA 1
ATOM 7930 C C . TYR D 1 72 ? -43.180 -11.881 63.615 1.00 22.71 85 TYR D C 1
ATOM 7931 O O . TYR D 1 72 ? -42.462 -11.054 64.185 1.00 22.18 85 TYR D O 1
ATOM 7940 N N . GLU D 1 73 A -43.992 -12.700 64.275 1.00 23.39 86 GLU D N 1
ATOM 7941 C CA . GLU D 1 73 A -44.074 -12.649 65.731 1.00 22.14 86 GLU D CA 1
ATOM 7942 C C . GLU D 1 73 A -42.727 -12.898 66.392 1.00 22.34 86 GLU D C 1
ATOM 7943 O O . GLU D 1 73 A -42.328 -12.171 67.303 1.00 21.18 86 GLU D O 1
ATOM 7949 N N . ALA D 1 74 B -42.026 -13.926 65.939 1.00 20.66 86 ALA D N 1
ATOM 7950 C CA . ALA D 1 74 B -40.725 -14.248 66.527 1.00 20.89 86 ALA D CA 1
ATOM 7951 C C . ALA D 1 74 B -39.642 -13.226 66.148 1.00 20.89 86 ALA D C 1
ATOM 7952 O O . ALA D 1 74 B -38.780 -12.893 66.969 1.00 21.77 86 ALA D O 1
ATOM 7954 N N . ALA D 1 75 ? -39.690 -12.722 64.922 1.00 18.66 87 ALA D N 1
ATOM 7955 C CA . ALA D 1 75 ? -38.699 -11.740 64.503 1.00 19.61 87 ALA D CA 1
ATOM 7956 C C . ALA D 1 75 ? -38.873 -10.374 65.144 1.00 20.09 87 ALA D C 1
ATOM 7957 O O . ALA D 1 75 ? -37.891 -9.731 65.514 1.00 22.13 87 ALA D O 1
ATOM 7959 N N . LEU D 1 76 ? -40.115 -9.925 65.286 1.00 18.91 88 LEU D N 1
ATOM 7960 C CA . LEU D 1 76 ? -40.378 -8.586 65.802 1.00 17.77 88 LEU D CA 1
ATOM 7961 C C . LEU D 1 76 ? -40.555 -8.411 67.309 1.00 17.42 88 LEU D C 1
ATOM 7962 O O . LEU D 1 76 ? -40.257 -7.346 67.851 1.00 18.68 88 LEU D O 1
ATOM 7967 N N . THR D 1 77 ? -41.036 -9.436 67.998 1.00 18.70 89 THR D N 1
ATOM 7968 C CA . THR D 1 77 ? -41.233 -9.274 69.424 1.00 18.36 89 THR D CA 1
ATOM 7969 C C . THR D 1 77 ? -39.937 -8.929 70.149 1.00 19.21 89 THR D C 1
ATOM 7970 O O . THR D 1 77 ? -38.913 -9.596 69.990 1.00 20.40 89 THR D O 1
ATOM 7974 N N . GLY D 1 78 ? -39.995 -7.847 70.918 1.00 18.12 90 GLY D N 1
ATOM 7975 C CA . GLY D 1 78 ? -38.847 -7.403 71.696 1.00 18.21 90 GLY D CA 1
ATOM 7976 C C . GLY D 1 78 ? -37.790 -6.601 70.961 1.00 17.04 90 GLY D C 1
ATOM 7977 O O . GLY D 1 78 ? -36.766 -6.247 71.546 1.00 17.27 90 GLY D O 1
ATOM 7978 N N . ALA D 1 79 ? -38.032 -6.306 69.690 1.00 17.58 91 ALA D N 1
ATOM 7979 C CA . ALA D 1 79 ? -37.068 -5.538 68.920 1.00 15.14 91 ALA D CA 1
ATOM 7980 C C . ALA D 1 79 ? -37.026 -4.073 69.334 1.00 16.00 91 ALA D C 1
ATOM 7981 O O . ALA D 1 79 ? -38.045 -3.360 69.287 1.00 16.02 91 ALA D O 1
ATOM 7983 N N . ASP D 1 80 ? -35.838 -3.615 69.721 1.00 13.85 92 ASP D N 1
ATOM 7984 C CA . ASP D 1 80 ? -35.650 -2.218 70.110 1.00 13.97 92 ASP D CA 1
ATOM 7985 C C . ASP D 1 80 ? -35.615 -1.368 68.854 1.00 15.01 92 ASP D C 1
ATOM 7986 O O . ASP D 1 80 ? -36.023 -0.212 68.867 1.00 15.49 92 ASP D O 1
ATOM 7991 N N . CYS D 1 81 ? -35.124 -1.953 67.761 1.00 14.90 93 CYS D N 1
ATOM 7992 C CA . CYS D 1 81 ? -35.054 -1.255 66.488 1.00 15.12 93 CYS D CA 1
ATOM 7993 C C . CYS D 1 81 ? -35.314 -2.278 65.386 1.00 15.13 93 CYS D C 1
ATOM 7994 O O . CYS D 1 81 ? -34.883 -3.423 65.498 1.00 14.59 93 CYS D O 1
ATOM 7997 N N . VAL D 1 82 ? -36.044 -1.870 64.349 1.00 14.51 94 VAL D N 1
ATOM 7998 C CA . VAL D 1 82 ? -36.352 -2.741 63.213 1.00 14.78 94 VAL D CA 1
ATOM 7999 C C . VAL D 1 82 ? -35.831 -2.044 61.965 1.00 13.61 94 VAL D C 1
ATOM 8000 O O . VAL D 1 82 ? -36.220 -0.910 61.709 1.00 13.94 94 VAL D O 1
ATOM 8004 N N . ILE D 1 83 ? -34.954 -2.703 61.204 1.00 12.98 95 ILE D N 1
ATOM 8005 C CA . ILE D 1 83 ? -34.405 -2.095 60.002 1.00 12.44 95 ILE D CA 1
ATOM 8006 C C . ILE D 1 83 ? -34.958 -2.916 58.841 1.00 13.88 95 ILE D C 1
ATOM 8007 O O . ILE D 1 83 ? -34.717 -4.119 58.724 1.00 14.62 95 ILE D O 1
ATOM 8012 N N . VAL D 1 84 ? -35.696 -2.227 57.982 1.00 16.22 96 VAL D N 1
ATOM 8013 C CA . VAL D 1 84 ? -36.409 -2.872 56.892 1.00 14.84 96 VAL D CA 1
ATOM 8014 C C . VAL D 1 84 ? -35.799 -2.699 55.519 1.00 14.67 96 VAL D C 1
ATOM 8015 O O . VAL D 1 84 ? -35.752 -1.595 54.989 1.00 16.11 96 VAL D O 1
ATOM 8019 N N . THR D 1 85 ? -35.354 -3.812 54.948 1.00 15.03 97 THR D N 1
ATOM 8020 C CA . THR D 1 85 ? -34.768 -3.796 53.608 1.00 15.92 97 THR D CA 1
ATOM 8021 C C . THR D 1 85 ? -35.542 -4.708 52.669 1.00 17.84 97 THR D C 1
ATOM 8022 O O . THR D 1 85 ? -35.175 -4.859 51.504 1.00 18.73 97 THR D O 1
ATOM 8026 N N . ALA D 1 86 ? -36.608 -5.309 53.173 1.00 18.25 98 ALA D N 1
ATOM 8027 C CA . ALA D 1 86 ? -37.418 -6.224 52.379 1.00 19.59 98 ALA D CA 1
ATOM 8028 C C . ALA D 1 86 ? -37.933 -5.567 51.097 1.00 22.04 98 ALA D C 1
ATOM 8029 O O . ALA D 1 86 ? -38.456 -4.455 51.132 1.00 21.65 98 ALA D O 1
ATOM 8031 N N . GLY D 1 87 ? -37.790 -6.271 49.971 1.00 24.31 99 GLY D N 1
ATOM 8032 C CA . GLY D 1 87 ? -38.257 -5.738 48.701 1.00 28.36 99 GLY D CA 1
ATOM 8033 C C . GLY D 1 87 ? -37.347 -6.121 47.545 1.00 32.05 99 GLY D C 1
ATOM 8034 O O . GLY D 1 87 ? -36.503 -7.009 47.685 1.00 32.17 99 GLY D O 1
ATOM 8035 N N . LEU D 1 88 ? -37.526 -5.452 46.406 1.00 33.38 100 LEU D N 1
ATOM 8036 C CA . LEU D 1 88 ? -36.714 -5.691 45.211 1.00 35.61 100 LEU D CA 1
ATOM 8037 C C . LEU D 1 88 ? -35.694 -4.560 44.999 1.00 36.73 100 LEU D C 1
ATOM 8038 O O . LEU D 1 88 ? -35.893 -3.439 45.480 1.00 35.96 100 LEU D O 1
ATOM 8043 N N . THR D 1 89 ? -34.613 -4.858 44.275 1.00 37.58 101 THR D N 1
ATOM 8044 C CA . THR D 1 89 ? -33.570 -3.867 43.993 1.00 39.28 101 THR D CA 1
ATOM 8045 C C . THR D 1 89 ? -33.648 -3.390 42.546 1.00 41.07 101 THR D C 1
ATOM 8046 O O . THR D 1 89 ? -33.341 -2.233 42.239 1.00 40.74 101 THR D O 1
ATOM 8050 N N . LYS D 1 90 ? -34.060 -4.297 41.662 1.00 42.63 102 LYS D N 1
ATOM 8051 C CA . LYS D 1 90 ? -34.176 -4.000 40.239 1.00 44.48 102 LYS D CA 1
ATOM 8052 C C . LYS D 1 90 ? -35.486 -4.551 39.703 1.00 45.29 102 LYS D C 1
ATOM 8053 O O . LYS D 1 90 ? -36.055 -5.481 40.274 1.00 44.42 102 LYS D O 1
ATOM 8059 N N . VAL D 1 91 A -35.955 -3.970 38.602 1.00 47.03 103 VAL D N 1
ATOM 8060 C CA . VAL D 1 91 A -37.184 -4.422 37.963 1.00 48.73 103 VAL D CA 1
ATOM 8061 C C . VAL D 1 91 A -36.811 -5.572 37.028 1.00 49.87 103 VAL D C 1
ATOM 8062 O O . VAL D 1 91 A -35.966 -5.418 36.141 1.00 48.79 103 VAL D O 1
ATOM 8066 N N . PRO D 1 92 B -37.427 -6.748 37.229 1.00 51.28 103 PRO D N 1
ATOM 8067 C CA . PRO D 1 92 B -37.145 -7.918 36.394 1.00 52.41 103 PRO D CA 1
ATOM 8068 C C . PRO D 1 92 B -37.218 -7.608 34.900 1.00 53.13 103 PRO D C 1
ATOM 8069 O O . PRO D 1 92 B -38.151 -6.945 34.441 1.00 53.13 103 PRO D O 1
ATOM 8073 N N . GLY D 1 93 C -36.222 -8.079 34.155 1.00 54.24 103 GLY D N 1
ATOM 8074 C CA . GLY D 1 93 C -36.187 -7.859 32.719 1.00 55.56 103 GLY D CA 1
ATOM 8075 C C . GLY D 1 93 C -35.994 -6.415 32.285 1.00 56.42 103 GLY D C 1
ATOM 8076 O O . GLY D 1 93 C -36.297 -6.062 31.145 1.00 56.36 103 GLY D O 1
ATOM 8077 N N . LYS D 1 94 D -35.491 -5.576 33.184 1.00 57.12 103 LYS D N 1
ATOM 8078 C CA . LYS D 1 94 D -35.264 -4.169 32.868 1.00 57.81 103 LYS D CA 1
ATOM 8079 C C . LYS D 1 94 D -33.763 -3.914 32.735 1.00 57.87 103 LYS D C 1
ATOM 8080 O O . LYS D 1 94 D -32.991 -4.234 33.638 1.00 58.25 103 LYS D O 1
ATOM 8086 N N . PRO D 1 95 E -33.330 -3.333 31.605 1.00 58.07 103 PRO D N 1
ATOM 8087 C CA . PRO D 1 95 E -31.910 -3.039 31.366 1.00 57.87 103 PRO D CA 1
ATOM 8088 C C . PRO D 1 95 E -31.310 -2.171 32.474 1.00 57.41 103 PRO D C 1
ATOM 8089 O O . PRO D 1 95 E -31.987 -1.292 33.007 1.00 57.35 103 PRO D O 1
ATOM 8093 N N . ASP D 1 96 A -30.046 -2.414 32.819 1.00 56.71 105 ASP D N 1
ATOM 8094 C CA . ASP D 1 96 A -29.389 -1.628 33.865 1.00 56.23 105 ASP D CA 1
ATOM 8095 C C . ASP D 1 96 A -29.298 -0.161 33.462 1.00 55.69 105 ASP D C 1
ATOM 8096 O O . ASP D 1 96 A -29.254 0.725 34.315 1.00 55.64 105 ASP D O 1
ATOM 8101 N N . SER D 1 97 B -29.268 0.092 32.157 1.00 54.72 105 SER D N 1
ATOM 8102 C CA . SER D 1 97 B -29.188 1.456 31.654 1.00 53.97 105 SER D CA 1
ATOM 8103 C C . SER D 1 97 B -30.491 2.194 31.943 1.00 53.05 105 SER D C 1
ATOM 8104 O O . SER D 1 97 B -30.561 3.417 31.827 1.00 52.73 105 SER D O 1
ATOM 8107 N N . GLU D 1 98 ? -31.517 1.437 32.322 1.00 52.21 106 GLU D N 1
ATOM 8108 C CA . GLU D 1 98 ? -32.832 1.996 32.630 1.00 51.30 106 GLU D CA 1
ATOM 8109 C C . GLU D 1 98 ? -33.192 1.859 34.109 1.00 49.89 106 GLU D C 1
ATOM 8110 O O . GLU D 1 98 ? -34.341 2.086 34.496 1.00 49.21 106 GLU D O 1
ATOM 8116 N N . TRP D 1 99 ? -32.216 1.480 34.931 1.00 48.05 107 TRP D N 1
ATOM 8117 C CA . TRP D 1 99 ? -32.449 1.319 36.363 1.00 46.30 107 TRP D CA 1
ATOM 8118 C C . TRP D 1 99 ? -33.053 2.586 36.970 1.00 45.33 107 TRP D C 1
ATOM 8119 O O . TRP D 1 99 ? -32.614 3.698 36.679 1.00 44.35 107 TRP D O 1
ATOM 8130 N N . SER D 1 100 ? -34.061 2.405 37.819 1.00 44.34 108 SER D N 1
ATOM 8131 C CA . SER D 1 100 ? -34.733 3.522 38.479 1.00 44.04 108 SER D CA 1
ATOM 8132 C C . SER D 1 100 ? -35.373 3.044 39.778 1.00 43.12 108 SER D C 1
ATOM 8133 O O . SER D 1 100 ? -36.117 2.066 39.785 1.00 42.85 108 SER D O 1
ATOM 8136 N N . ARG D 1 101 ? -35.077 3.726 40.880 1.00 42.90 109 ARG D N 1
ATOM 8137 C CA . ARG D 1 101 ? -35.653 3.349 42.172 1.00 42.35 109 ARG D CA 1
ATOM 8138 C C . ARG D 1 101 ? -37.175 3.504 42.148 1.00 43.00 109 ARG D C 1
ATOM 8139 O O . ARG D 1 101 ? -37.903 2.685 42.716 1.00 42.73 109 ARG D O 1
ATOM 8147 N N . ASN D 1 102 ? -37.645 4.558 41.485 1.00 43.09 110 ASN D N 1
ATOM 8148 C CA . ASN D 1 102 ? -39.074 4.843 41.379 1.00 43.33 110 ASN D CA 1
ATOM 8149 C C . ASN D 1 102 ? -39.885 3.690 40.787 1.00 43.52 110 ASN D C 1
ATOM 8150 O O . ASN D 1 102 ? -41.019 3.457 41.209 1.00 42.78 110 ASN D O 1
ATOM 8155 N N . ASP D 1 103 ? -39.308 2.965 39.825 1.00 43.39 111 ASP D N 1
ATOM 8156 C CA . ASP D 1 103 ? -40.008 1.846 39.191 1.00 43.92 111 ASP D CA 1
ATOM 8157 C C . ASP D 1 103 ? -40.253 0.671 40.132 1.00 43.73 111 ASP D C 1
ATOM 8158 O O . ASP D 1 103 ? -40.995 -0.252 39.799 1.00 43.44 111 ASP D O 1
ATOM 8163 N N . LEU D 1 104 ? -39.632 0.703 41.306 1.00 43.04 112 LEU D N 1
ATOM 8164 C CA . LEU D 1 104 ? -39.779 -0.383 42.273 1.00 42.29 112 LEU D CA 1
ATOM 8165 C C . LEU D 1 104 ? -41.068 -0.286 43.093 1.00 42.10 112 LEU D C 1
ATOM 8166 O O . LEU D 1 104 ? -41.484 -1.259 43.717 1.00 41.94 112 LEU D O 1
ATOM 8171 N N . LEU D 1 105 ? -41.700 0.885 43.061 1.00 41.81 113 LEU D N 1
ATOM 8172 C CA . LEU D 1 105 ? -42.927 1.170 43.814 1.00 41.66 113 LEU D CA 1
ATOM 8173 C C . LEU D 1 105 ? -44.033 0.114 43.857 1.00 41.47 113 LEU D C 1
ATOM 8174 O O . LEU D 1 105 ? -44.461 -0.308 44.935 1.00 40.27 113 LEU D O 1
ATOM 8179 N N . PRO D 1 106 ? -44.534 -0.312 42.692 1.00 41.82 114 PRO D N 1
ATOM 8180 C CA . PRO D 1 106 ? -45.601 -1.319 42.694 1.00 41.72 114 PRO D CA 1
ATOM 8181 C C . PRO D 1 106 ? -45.266 -2.633 43.407 1.00 41.68 114 PRO D C 1
ATOM 8182 O O . PRO D 1 106 ? -46.138 -3.249 44.025 1.00 41.63 114 PRO D O 1
ATOM 8186 N N . PHE D 1 107 ? -44.006 -3.054 43.355 1.00 40.87 115 PHE D N 1
ATOM 8187 C CA . PHE D 1 107 ? -43.629 -4.314 43.995 1.00 39.81 115 PHE D CA 1
ATOM 8188 C C . PHE D 1 107 ? -43.379 -4.209 45.504 1.00 38.16 115 PHE D C 1
ATOM 8189 O O . PHE D 1 107 ? -43.685 -5.130 46.257 1.00 39.19 115 PHE D O 1
ATOM 8197 N N . ASN D 1 108 ? -42.844 -3.079 45.941 1.00 34.99 116 ASN D N 1
ATOM 8198 C CA . ASN D 1 108 ? -42.490 -2.904 47.346 1.00 31.43 116 ASN D CA 1
ATOM 8199 C C . ASN D 1 108 ? -43.501 -2.261 48.275 1.00 30.76 116 ASN D C 1
ATOM 8200 O O . ASN D 1 108 ? -43.411 -2.405 49.494 1.00 29.42 116 ASN D O 1
ATOM 8205 N N . SER D 1 109 ? -44.473 -1.554 47.721 1.00 30.22 117 SER D N 1
ATOM 8206 C CA . SER D 1 109 ? -45.459 -0.891 48.558 1.00 30.17 117 SER D CA 1
ATOM 8207 C C . SER D 1 109 ? -46.275 -1.856 49.421 1.00 30.15 117 SER D C 1
ATOM 8208 O O . SER D 1 109 ? -46.547 -1.577 50.588 1.00 28.85 117 SER D O 1
ATOM 8211 N N . LYS D 1 110 ? -46.671 -2.993 48.852 1.00 28.62 118 LYS D N 1
ATOM 8212 C CA . LYS D 1 110 ? -47.463 -3.952 49.605 1.00 27.65 118 LYS D CA 1
ATOM 8213 C C . LYS D 1 110 ? -46.620 -4.676 50.655 1.00 25.50 118 LYS D C 1
ATOM 8214 O O . LYS D 1 110 ? -47.107 -4.999 51.740 1.00 25.16 118 LYS D O 1
ATOM 8220 N N . ILE D 1 111 ? -45.362 -4.926 50.321 1.00 23.95 119 ILE D N 1
ATOM 8221 C CA . ILE D 1 111 ? -44.435 -5.605 51.231 1.00 22.82 119 ILE D CA 1
ATOM 8222 C C . ILE D 1 111 ? -44.253 -4.728 52.474 1.00 22.65 119 ILE D C 1
ATOM 8223 O O . ILE D 1 111 ? -44.374 -5.195 53.613 1.00 22.16 119 ILE D O 1
ATOM 8228 N N . ILE D 1 112 ? -43.981 -3.449 52.243 1.00 20.69 120 ILE D N 1
ATOM 8229 C CA . ILE D 1 112 ? -43.773 -2.493 53.327 1.00 21.11 120 ILE D CA 1
ATOM 8230 C C . ILE D 1 112 ? -45.027 -2.311 54.180 1.00 21.27 120 ILE D C 1
ATOM 8231 O O . ILE D 1 112 ? -44.942 -2.251 55.412 1.00 21.33 120 ILE D O 1
ATOM 8236 N N . ARG D 1 113 ? -46.200 -2.240 53.547 1.00 21.37 121 ARG D N 1
ATOM 8237 C CA . ARG D 1 113 ? -47.426 -2.094 54.321 1.00 21.10 121 ARG D CA 1
ATOM 8238 C C . ARG D 1 113 ? -47.639 -3.306 55.234 1.00 20.59 121 ARG D C 1
ATOM 8239 O O . ARG D 1 113 ? -48.046 -3.155 56.396 1.00 20.06 121 ARG D O 1
ATOM 8247 N N . GLU D 1 114 ? -47.368 -4.510 54.724 1.00 20.70 122 GLU D N 1
ATOM 8248 C CA . GLU D 1 114 ? -47.542 -5.729 55.531 1.00 21.54 122 GLU D CA 1
ATOM 8249 C C . GLU D 1 114 ? -46.598 -5.704 56.739 1.00 20.54 122 GLU D C 1
ATOM 8250 O O . GLU D 1 114 ? -46.979 -6.021 57.871 1.00 19.78 122 GLU D O 1
ATOM 8256 N N . ILE D 1 115 ? -45.351 -5.339 56.489 1.00 20.70 123 ILE D N 1
ATOM 8257 C CA . ILE D 1 115 ? -44.381 -5.273 57.580 1.00 20.04 123 ILE D CA 1
ATOM 8258 C C . ILE D 1 115 ? -44.837 -4.266 58.642 1.00 19.85 123 ILE D C 1
ATOM 8259 O O . ILE D 1 115 ? -44.775 -4.537 59.850 1.00 19.70 123 ILE D O 1
ATOM 8264 N N . GLY D 1 116 ? -45.321 -3.113 58.193 1.00 20.61 124 GLY D N 1
ATOM 8265 C CA . GLY D 1 116 ? -45.782 -2.090 59.112 1.00 19.52 124 GLY D CA 1
ATOM 8266 C C . GLY D 1 116 ? -46.918 -2.579 59.975 1.00 21.06 124 GLY D C 1
ATOM 8267 O O . GLY D 1 116 ? -46.952 -2.293 61.157 1.00 20.48 124 GLY D O 1
ATOM 8268 N N . GLN D 1 117 ? -47.856 -3.320 59.392 1.00 21.20 125 GLN D N 1
ATOM 8269 C CA . GLN D 1 117 ? -48.976 -3.841 60.171 1.00 22.64 125 GLN D CA 1
ATOM 8270 C C . GLN D 1 117 ? -48.475 -4.801 61.236 1.00 21.42 125 GLN D C 1
ATOM 8271 O O . GLN D 1 117 ? -49.020 -4.869 62.336 1.00 21.28 125 GLN D O 1
ATOM 8277 N N . ASN D 1 118 ? -47.424 -5.546 60.917 1.00 22.23 126 ASN D N 1
ATOM 8278 C CA . ASN D 1 118 ? -46.878 -6.491 61.880 1.00 21.85 126 ASN D CA 1
ATOM 8279 C C . ASN D 1 118 ? -46.074 -5.817 62.980 1.00 21.16 126 ASN D C 1
ATOM 8280 O O . ASN D 1 118 ? -46.047 -6.290 64.118 1.00 22.06 126 ASN D O 1
ATOM 8285 N N . ILE D 1 119 ? -45.442 -4.696 62.653 1.00 20.72 127 ILE D N 1
ATOM 8286 C CA . ILE D 1 119 ? -44.705 -3.951 63.663 1.00 20.13 127 ILE D CA 1
ATOM 8287 C C . ILE D 1 119 ? -45.735 -3.405 64.651 1.00 19.55 127 ILE D C 1
ATOM 8288 O O . ILE D 1 119 ? -45.531 -3.441 65.861 1.00 18.93 127 ILE D O 1
ATOM 8293 N N . LYS D 1 120 ? -46.864 -2.929 64.133 1.00 20.28 128 LYS D N 1
ATOM 8294 C CA . LYS D 1 120 ? -47.911 -2.396 64.996 1.00 20.85 128 LYS D CA 1
ATOM 8295 C C . LYS D 1 120 ? -48.367 -3.469 65.976 1.00 21.36 128 LYS D C 1
ATOM 8296 O O . LYS D 1 120 ? -48.586 -3.203 67.153 1.00 22.40 128 LYS D O 1
ATOM 8302 N N . LYS D 1 121 ? -48.507 -4.688 65.481 1.00 20.41 129 LYS D N 1
ATOM 8303 C CA . LYS D 1 121 ? -48.958 -5.773 66.329 1.00 21.72 129 LYS D CA 1
ATOM 8304 C C . LYS D 1 121 ? -47.944 -6.285 67.343 1.00 22.07 129 LYS D C 1
ATOM 8305 O O . LYS D 1 121 ? -48.277 -6.503 68.518 1.00 23.01 129 LYS D O 1
ATOM 8311 N N . TYR D 1 122 ? -46.700 -6.453 66.907 1.00 22.05 130 TYR D N 1
ATOM 8312 C CA . TYR D 1 122 ? -45.678 -7.043 67.766 1.00 20.25 130 TYR D CA 1
ATOM 8313 C C . TYR D 1 122 ? -44.648 -6.178 68.474 1.00 20.41 130 TYR D C 1
ATOM 8314 O O . TYR D 1 122 ? -44.125 -6.588 69.523 1.00 20.17 130 TYR D O 1
ATOM 8323 N N . CYS D 1 123 ? -44.339 -5.002 67.930 1.00 19.08 131 CYS D N 1
ATOM 8324 C CA . CYS D 1 123 ? -43.362 -4.136 68.585 1.00 18.24 131 CYS D CA 1
ATOM 8325 C C . CYS D 1 123 ? -43.664 -2.679 68.271 1.00 19.52 131 CYS D C 1
ATOM 8326 O O . CYS D 1 123 ? -42.867 -1.967 67.648 1.00 17.99 131 CYS D O 1
ATOM 8329 N N . PRO D 1 124 A -44.841 -2.216 68.699 1.00 19.50 132 PRO D N 1
ATOM 8330 C CA . PRO D 1 124 A -45.244 -0.834 68.455 1.00 21.11 132 PRO D CA 1
ATOM 8331 C C . PRO D 1 124 A -44.342 0.213 69.104 1.00 19.37 132 PRO D C 1
ATOM 8332 O O . PRO D 1 124 A -44.413 1.392 68.746 1.00 19.46 132 PRO D O 1
ATOM 8336 N N . LYS D 1 125 B -43.475 -0.197 70.034 1.00 18.63 132 LYS D N 1
ATOM 8337 C CA . LYS D 1 125 B -42.587 0.761 70.689 1.00 18.63 132 LYS D CA 1
ATOM 8338 C C . LYS D 1 125 B -41.178 0.811 70.081 1.00 17.11 132 LYS D C 1
ATOM 8339 O O . LYS D 1 125 B -40.289 1.473 70.613 1.00 18.76 132 LYS D O 1
ATOM 8345 N N . THR D 1 126 ? -41.004 0.148 68.939 1.00 17.26 133 THR D N 1
ATOM 8346 C CA . THR D 1 126 ? -39.697 0.089 68.288 1.00 16.27 133 THR D CA 1
ATOM 8347 C C . THR D 1 126 ? -39.358 1.355 67.509 1.00 16.51 133 THR D C 1
ATOM 8348 O O . THR D 1 126 ? -40.219 2.212 67.248 1.00 16.69 133 THR D O 1
ATOM 8352 N N . PHE D 1 127 ? -38.077 1.489 67.166 1.00 15.30 134 PHE D N 1
ATOM 8353 C CA . PHE D 1 127 ? -37.622 2.591 66.334 1.00 14.16 134 PHE D CA 1
ATOM 8354 C C . PHE D 1 127 ? -37.497 1.935 64.951 1.00 14.64 134 PHE D C 1
ATOM 8355 O O . PHE D 1 127 ? -36.779 0.953 64.803 1.00 14.28 134 PHE D O 1
ATOM 8363 N N . ILE D 1 128 ? -38.208 2.453 63.956 1.00 14.33 135 ILE D N 1
ATOM 8364 C CA . ILE D 1 128 ? -38.171 1.863 62.611 1.00 15.43 135 ILE D CA 1
ATOM 8365 C C . ILE D 1 128 ? -37.243 2.632 61.677 1.00 14.41 135 ILE D C 1
ATOM 8366 O O . ILE D 1 128 ? -37.350 3.851 61.551 1.00 15.59 135 ILE D O 1
ATOM 8371 N N . ILE D 1 129 ? -36.339 1.918 61.011 1.00 14.89 136 ILE D N 1
ATOM 8372 C CA . ILE D 1 129 ? -35.474 2.543 60.017 1.00 13.30 136 ILE D CA 1
ATOM 8373 C C . ILE D 1 129 ? -35.779 1.811 58.714 1.00 13.25 136 ILE D C 1
ATOM 8374 O O . ILE D 1 129 ? -35.566 0.612 58.608 1.00 16.12 136 ILE D O 1
ATOM 8379 N N . VAL D 1 130 ? -36.328 2.525 57.740 1.00 14.27 137 VAL D N 1
ATOM 8380 C CA . VAL D 1 130 ? -36.659 1.915 56.454 1.00 14.87 137 VAL D CA 1
ATOM 8381 C C . VAL D 1 130 ? -35.511 2.128 55.471 1.00 14.99 137 VAL D C 1
ATOM 8382 O O . VAL D 1 130 ? -34.897 3.181 55.478 1.00 16.21 137 VAL D O 1
ATOM 8386 N N . VAL D 1 131 ? -35.248 1.132 54.622 1.00 15.41 138 VAL D N 1
ATOM 8387 C CA . VAL D 1 131 ? -34.182 1.238 53.632 1.00 15.60 138 VAL D CA 1
ATOM 8388 C C . VAL D 1 131 ? -34.756 0.949 52.250 1.00 16.37 138 VAL D C 1
ATOM 8389 O O . VAL D 1 131 ? -34.327 1.535 51.249 1.00 17.63 138 VAL D O 1
ATOM 8393 N N . THR D 1 132 ? -35.747 0.066 52.198 1.00 17.42 139 THR D N 1
ATOM 8394 C CA . THR D 1 132 ? -36.386 -0.284 50.927 1.00 18.83 139 THR D CA 1
ATOM 8395 C C . THR D 1 132 ? -36.731 0.914 50.019 1.00 18.30 139 THR D C 1
ATOM 8396 O O . THR D 1 132 ? -37.322 1.893 50.465 1.00 18.63 139 THR D O 1
ATOM 8400 N N . ASN D 1 133 ? -36.368 0.826 48.733 1.00 20.44 140 ASN D N 1
ATOM 8401 C CA . ASN D 1 133 ? -36.685 1.887 47.763 1.00 21.12 140 ASN D CA 1
ATOM 8402 C C . ASN D 1 133 ? -38.077 1.679 47.139 1.00 20.35 140 ASN D C 1
ATOM 8403 O O . ASN D 1 133 ? -38.599 0.560 47.130 1.00 21.17 140 ASN D O 1
ATOM 8408 N N . PRO D 1 134 ? -38.719 2.765 46.666 1.00 20.35 141 PRO D N 1
ATOM 8409 C CA . PRO D 1 134 ? -38.253 4.155 46.680 1.00 20.20 141 PRO D CA 1
ATOM 8410 C C . PRO D 1 134 ? -38.414 4.659 48.120 1.00 20.17 141 PRO D C 1
ATOM 8411 O O . PRO D 1 134 ? -39.516 4.760 48.660 1.00 20.99 141 PRO D O 1
ATOM 8415 N N . LEU D 1 135 ? -37.280 4.988 48.724 1.00 19.71 142 LEU D N 1
ATOM 8416 C CA . LEU D 1 135 ? -37.212 5.349 50.141 1.00 19.48 142 LEU D CA 1
ATOM 8417 C C . LEU D 1 135 ? -38.234 6.285 50.790 1.00 19.26 142 LEU D C 1
ATOM 8418 O O . LEU D 1 135 ? -38.994 5.880 51.677 1.00 19.92 142 LEU D O 1
ATOM 8423 N N . ASP D 1 136 ? -38.263 7.538 50.366 1.00 20.06 143 ASP D N 1
ATOM 8424 C CA . ASP D 1 136 ? -39.152 8.489 51.007 1.00 20.86 143 ASP D CA 1
ATOM 8425 C C . ASP D 1 136 ? -40.608 8.073 50.896 1.00 21.17 143 ASP D C 1
ATOM 8426 O O . ASP D 1 136 ? -41.409 8.294 51.813 1.00 20.16 143 ASP D O 1
ATOM 8431 N N . CYS D 1 137 ? -40.942 7.440 49.784 1.00 20.35 144 CYS D N 1
ATOM 8432 C CA . CYS D 1 137 ? -42.294 6.948 49.574 1.00 21.23 144 CYS D CA 1
ATOM 8433 C C . CYS D 1 137 ? -42.574 5.765 50.521 1.00 20.58 144 CYS D C 1
ATOM 8434 O O . CYS D 1 137 ? -43.619 5.698 51.173 1.00 20.59 144 CYS D O 1
ATOM 8437 N N . MET D 1 138 ? -41.638 4.827 50.589 1.00 19.39 145 MET D N 1
ATOM 8438 C CA . MET D 1 138 ? -41.826 3.662 51.441 1.00 20.15 145 MET D CA 1
ATOM 8439 C C . MET D 1 138 ? -41.911 4.021 52.927 1.00 19.63 145 MET D C 1
ATOM 8440 O O . MET D 1 138 ? -42.622 3.347 53.686 1.00 20.22 145 MET D O 1
ATOM 8445 N N . VAL D 1 139 ? -41.207 5.070 53.358 1.00 19.93 146 VAL D N 1
ATOM 8446 C CA . VAL D 1 139 ? -41.283 5.443 54.775 1.00 19.21 146 VAL D CA 1
ATOM 8447 C C . VAL D 1 139 ? -42.695 5.907 55.079 1.00 19.51 146 VAL D C 1
ATOM 8448 O O . VAL D 1 139 ? -43.221 5.616 56.146 1.00 19.44 146 VAL D O 1
ATOM 8452 N N . LYS D 1 140 ? -43.318 6.619 54.137 1.00 19.92 147 LYS D N 1
ATOM 8453 C CA . LYS D 1 140 ? -44.681 7.083 54.362 1.00 21.27 147 LYS D CA 1
ATOM 8454 C C . LYS D 1 140 ? -45.614 5.881 54.436 1.00 20.35 147 LYS D C 1
ATOM 8455 O O . LYS D 1 140 ? -46.488 5.844 55.295 1.00 20.58 147 LYS D O 1
ATOM 8461 N N . VAL D 1 141 ? -45.418 4.898 53.556 1.00 20.31 148 VAL D N 1
ATOM 8462 C CA . VAL D 1 141 ? -46.238 3.688 53.582 1.00 20.69 148 VAL D CA 1
ATOM 8463 C C . VAL D 1 141 ? -46.078 3.013 54.951 1.00 21.05 148 VAL D C 1
ATOM 8464 O O . VAL D 1 141 ? -47.064 2.606 55.591 1.00 21.66 148 VAL D O 1
ATOM 8468 N N . MET D 1 142 ? -44.829 2.909 55.406 1.00 19.94 149 MET D N 1
ATOM 8469 C CA . MET D 1 142 ? -44.523 2.282 56.696 1.00 18.55 149 MET D CA 1
ATOM 8470 C C . MET D 1 142 ? -45.187 3.044 57.836 1.00 18.93 149 MET D C 1
ATOM 8471 O O . MET D 1 142 ? -45.702 2.459 58.801 1.00 20.03 149 MET D O 1
ATOM 8486 N N . GLU D 1 144 ? -47.962 5.007 57.742 1.00 24.17 151 GLU D N 1
ATOM 8487 C CA . GLU D 1 144 ? -49.404 4.777 57.761 1.00 25.94 151 GLU D CA 1
ATOM 8488 C C . GLU D 1 144 ? -49.777 3.404 58.308 1.00 24.68 151 GLU D C 1
ATOM 8489 O O . GLU D 1 144 ? -50.698 3.280 59.113 1.00 25.20 151 GLU D O 1
ATOM 8495 N N . ALA D 1 145 ? -49.027 2.383 57.908 1.00 22.14 152 ALA D N 1
ATOM 8496 C CA . ALA D 1 145 ? -49.286 1.008 58.334 1.00 22.28 152 ALA D CA 1
ATOM 8497 C C . ALA D 1 145 ? -48.915 0.664 59.773 1.00 21.52 152 ALA D C 1
ATOM 8498 O O . ALA D 1 145 ? -49.605 -0.131 60.422 1.00 21.93 152 ALA D O 1
ATOM 8500 N N . SER D 1 146 ? -47.825 1.245 60.277 1.00 20.29 153 SER D N 1
ATOM 8501 C CA . SER D 1 146 ? -47.364 0.926 61.626 1.00 20.53 153 SER D CA 1
ATOM 8502 C C . SER D 1 146 ? -47.991 1.743 62.737 1.00 19.69 153 SER D C 1
ATOM 8503 O O . SER D 1 146 ? -48.106 1.268 63.864 1.00 19.84 153 SER D O 1
ATOM 8506 N N . GLY D 1 147 ? -48.397 2.968 62.424 1.00 20.39 154 GLY D N 1
ATOM 8507 C CA . GLY D 1 147 ? -49.005 3.815 63.438 1.00 19.94 154 GLY D CA 1
ATOM 8508 C C . GLY D 1 147 ? -48.096 4.256 64.579 1.00 19.69 154 GLY D C 1
ATOM 8509 O O . GLY D 1 147 ? -48.585 4.774 65.588 1.00 18.67 154 GLY D O 1
ATOM 8510 N N . VAL D 1 148 ? -46.780 4.072 64.453 1.00 18.30 155 VAL D N 1
ATOM 8511 C CA . VAL D 1 148 ? -45.887 4.487 65.536 1.00 17.42 155 VAL D CA 1
ATOM 8512 C C . VAL D 1 148 ? -45.784 6.009 65.675 1.00 16.38 155 VAL D C 1
ATOM 8513 O O . VAL D 1 148 ? -46.205 6.757 64.784 1.00 15.78 155 VAL D O 1
ATOM 8517 N N . PRO D 1 149 ? -45.242 6.491 66.806 1.00 16.71 156 PRO D N 1
ATOM 8518 C CA . PRO D 1 149 ? -45.101 7.942 67.004 1.00 17.51 156 PRO D CA 1
ATOM 8519 C C . PRO D 1 149 ? -44.291 8.508 65.823 1.00 16.88 156 PRO D C 1
ATOM 8520 O O . PRO D 1 149 ? -43.357 7.863 65.331 1.00 17.58 156 PRO D O 1
ATOM 8524 N N . THR D 1 150 ? -44.622 9.713 65.372 1.00 17.13 157 THR D N 1
ATOM 8525 C CA . THR D 1 150 ? -43.929 10.279 64.207 1.00 17.65 157 THR D CA 1
ATOM 8526 C C . THR D 1 150 ? -42.416 10.418 64.368 1.00 18.61 157 THR D C 1
ATOM 8527 O O . THR D 1 150 ? -41.687 10.466 63.369 1.00 19.53 157 THR D O 1
ATOM 8531 N N . ASN D 1 151 ? -41.950 10.479 65.609 1.00 18.38 158 ASN D N 1
ATOM 8532 C CA . ASN D 1 151 ? -40.517 10.595 65.884 1.00 18.22 158 ASN D CA 1
ATOM 8533 C C . ASN D 1 151 ? -39.813 9.242 65.950 1.00 17.42 158 ASN D C 1
ATOM 8534 O O . ASN D 1 151 ? -38.591 9.198 66.111 1.00 18.21 158 ASN D O 1
ATOM 8539 N N . MET D 1 152 ? -40.568 8.146 65.849 1.00 16.16 159 MET D N 1
ATOM 8540 C CA . MET D 1 152 ? -39.973 6.812 65.963 1.00 16.06 159 MET D CA 1
ATOM 8541 C C . MET D 1 152 ? -39.828 6.080 64.646 1.00 15.04 159 MET D C 1
ATOM 8542 O O . MET D 1 152 ? -39.701 4.862 64.620 1.00 14.87 159 MET D O 1
ATOM 8547 N N . ILE D 1 153 ? -39.851 6.829 63.546 1.00 15.80 160 ILE D N 1
ATOM 8548 C CA . ILE D 1 153 ? -39.700 6.220 62.225 1.00 16.29 160 ILE D CA 1
ATOM 8549 C C . ILE D 1 153 ? -38.917 7.151 61.321 1.00 15.70 160 ILE D C 1
ATOM 8550 O O . ILE D 1 153 ? -39.072 8.367 61.379 1.00 17.00 160 ILE D O 1
ATOM 8555 N N . CYS D 1 154 ? -38.045 6.588 60.495 1.00 16.39 161 CYS D N 1
ATOM 8556 C CA . CYS D 1 154 ? -37.287 7.413 59.561 1.00 15.53 161 CYS D CA 1
ATOM 8557 C C . CYS D 1 154 ? -36.769 6.510 58.463 1.00 15.47 161 CYS D C 1
ATOM 8558 O O . CYS D 1 154 ? -36.886 5.288 58.539 1.00 15.86 161 CYS D O 1
ATOM 8561 N N . GLY D 1 155 ? -36.210 7.112 57.428 1.00 15.36 162 GLY D N 1
ATOM 8562 C CA . GLY D 1 155 ? -35.682 6.310 56.351 1.00 15.81 162 GLY D CA 1
ATOM 8563 C C . GLY D 1 155 ? -34.220 6.644 56.155 1.00 15.90 162 GLY D C 1
ATOM 8564 O O . GLY D 1 155 ? -33.814 7.796 56.283 1.00 16.95 162 GLY D O 1
ATOM 8565 N N . MET D 1 156 ? -33.424 5.621 55.890 1.00 16.57 163 MET D N 1
ATOM 8566 C CA . MET D 1 156 ? -32.013 5.831 55.634 1.00 16.04 163 MET D CA 1
ATOM 8567 C C . MET D 1 156 ? -31.800 6.090 54.143 1.00 17.93 163 MET D C 1
ATOM 8568 O O . MET D 1 156 ? -32.232 5.294 53.308 1.00 16.39 163 MET D O 1
ATOM 8573 N N . ALA D 1 157 ? -31.172 7.222 53.816 1.00 17.07 164 ALA D N 1
ATOM 8574 C CA . ALA D 1 157 ? -30.798 7.509 52.443 1.00 17.55 164 ALA D CA 1
ATOM 8575 C C . ALA D 1 157 ? -29.783 8.635 52.428 1.00 17.40 164 ALA D C 1
ATOM 8576 O O . ALA D 1 157 ? -28.656 8.466 51.952 1.00 17.23 164 ALA D O 1
ATOM 8578 N N . CYS D 1 158 ? -30.155 9.773 52.985 1.00 16.19 165 CYS D N 1
ATOM 8579 C CA . CYS D 1 158 ? -29.259 10.910 52.930 1.00 18.17 165 CYS D CA 1
ATOM 8580 C C . CYS D 1 158 ? -27.916 10.763 53.655 1.00 17.24 165 CYS D C 1
ATOM 8581 O O . CYS D 1 158 ? -26.960 11.450 53.291 1.00 16.72 165 CYS D O 1
ATOM 8584 N N . MET D 1 159 ? -27.812 9.880 54.656 1.00 16.35 166 MET D N 1
ATOM 8585 C CA . MET D 1 159 ? -26.497 9.712 55.299 1.00 15.31 166 MET D CA 1
ATOM 8586 C C . MET D 1 159 ? -25.572 9.033 54.287 1.00 16.30 166 MET D C 1
ATOM 8587 O O . MET D 1 159 ? -24.367 9.325 54.234 1.00 17.26 166 MET D O 1
ATOM 8592 N N . LEU D 1 160 ? -26.145 8.127 53.490 1.00 15.61 167 LEU D N 1
ATOM 8593 C CA . LEU D 1 160 ? -25.394 7.419 52.441 1.00 16.06 167 LEU D CA 1
ATOM 8594 C C . LEU D 1 160 ? -25.040 8.411 51.330 1.00 15.66 167 LEU D C 1
ATOM 8595 O O . LEU D 1 160 ? -23.888 8.493 50.880 1.00 15.30 167 LEU D O 1
ATOM 8600 N N . ASP D 1 161 ? -26.020 9.182 50.870 1.00 16.22 168 ASP D N 1
ATOM 8601 C CA . ASP D 1 161 ? -25.724 10.152 49.809 1.00 17.37 168 ASP D CA 1
ATOM 8602 C C . ASP D 1 161 ? -24.689 11.184 50.288 1.00 16.66 168 ASP D C 1
ATOM 8603 O O . ASP D 1 161 ? -23.797 11.579 49.549 1.00 15.74 168 ASP D O 1
ATOM 8608 N N . SER D 1 162 ? -24.812 11.621 51.543 1.00 15.17 169 SER D N 1
ATOM 8609 C CA . SER D 1 162 ? -23.873 12.592 52.105 1.00 15.27 169 SER D CA 1
ATOM 8610 C C . SER D 1 162 ? -22.504 11.934 52.265 1.00 15.83 169 SER D C 1
ATOM 8611 O O . SER D 1 162 ? -21.479 12.601 52.141 1.00 15.30 169 SER D O 1
ATOM 8614 N N . GLY D 1 163 ? -22.495 10.629 52.538 1.00 15.25 170 GLY D N 1
ATOM 8615 C CA . GLY D 1 163 ? -21.242 9.918 52.714 1.00 15.07 170 GLY D CA 1
ATOM 8616 C C . GLY D 1 163 ? -20.468 9.885 51.414 1.00 15.58 170 GLY D C 1
ATOM 8617 O O . GLY D 1 163 ? -19.248 10.075 51.393 1.00 15.89 170 GLY D O 1
ATOM 8618 N N . ARG D 1 164 ? -21.194 9.657 50.328 1.00 14.72 171 ARG D N 1
ATOM 8619 C CA . ARG D 1 164 ? -20.577 9.642 48.998 1.00 14.80 171 ARG D CA 1
ATOM 8620 C C . ARG D 1 164 ? -20.017 11.038 48.722 1.00 14.80 171 ARG D C 1
ATOM 8621 O O . ARG D 1 164 ? -18.851 11.208 48.338 1.00 15.30 171 ARG D O 1
ATOM 8629 N N . PHE D 1 165 ? -20.864 12.040 48.932 1.00 14.87 172 PHE D N 1
ATOM 8630 C CA . PHE D 1 165 ? -20.529 13.450 48.745 1.00 16.27 172 PHE D CA 1
ATOM 8631 C C . PHE D 1 165 ? -19.226 13.762 49.495 1.00 17.00 172 PHE D C 1
ATOM 8632 O O . PHE D 1 165 ? -18.275 14.312 48.930 1.00 15.94 172 PHE D O 1
ATOM 8640 N N . ARG D 1 166 ? -19.198 13.387 50.777 1.00 14.67 173 ARG D N 1
ATOM 8641 C CA . ARG D 1 166 ? -18.039 13.604 51.635 1.00 14.89 173 ARG D CA 1
ATOM 8642 C C . ARG D 1 166 ? -16.785 12.893 51.174 1.00 13.95 173 ARG D C 1
ATOM 8643 O O . ARG D 1 166 ? -15.682 13.429 51.308 1.00 15.21 173 ARG D O 1
ATOM 8651 N N . ARG D 1 167 ? -16.938 11.677 50.668 1.00 14.24 174 ARG D N 1
ATOM 8652 C CA . ARG D 1 167 ? -15.771 10.923 50.203 1.00 14.30 174 ARG D CA 1
ATOM 8653 C C . ARG D 1 167 ? -15.112 11.602 49.001 1.00 15.49 174 ARG D C 1
ATOM 8654 O O . ARG D 1 167 ? -13.881 11.689 48.927 1.00 14.88 174 ARG D O 1
ATOM 8662 N N . TYR D 1 168 ? -15.927 12.100 48.075 1.00 16.54 175 TYR D N 1
ATOM 8663 C CA . TYR D 1 168 ? -15.376 12.755 46.885 1.00 16.18 175 TYR D CA 1
ATOM 8664 C C . TYR D 1 168 ? -14.698 14.085 47.215 1.00 17.58 175 TYR D C 1
ATOM 8665 O O . TYR D 1 168 ? -13.653 14.426 46.638 1.00 16.42 175 TYR D O 1
ATOM 8674 N N . VAL D 1 169 ? -15.286 14.851 48.130 1.00 14.95 176 VAL D N 1
ATOM 8675 C CA . VAL D 1 169 ? -14.711 16.120 48.544 1.00 15.59 176 VAL D CA 1
ATOM 8676 C C . VAL D 1 169 ? -13.413 15.813 49.314 1.00 15.90 176 VAL D C 1
ATOM 8677 O O . VAL D 1 169 ? -12.399 16.470 49.117 1.00 15.66 176 VAL D O 1
ATOM 8681 N N . ALA D 1 170 ? -13.442 14.789 50.172 1.00 15.55 177 ALA D N 1
ATOM 8682 C CA . ALA D 1 170 ? -12.244 14.432 50.947 1.00 17.04 177 ALA D CA 1
ATOM 8683 C C . ALA D 1 170 ? -11.100 14.072 49.999 1.00 16.61 177 ALA D C 1
ATOM 8684 O O . ALA D 1 170 ? -9.951 14.449 50.226 1.00 17.96 177 ALA D O 1
ATOM 8686 N N . ASP D 1 171 ? -11.413 13.356 48.925 1.00 17.18 178 ASP D N 1
ATOM 8687 C CA . ASP D 1 171 ? -10.375 12.997 47.962 1.00 18.65 178 ASP D CA 1
ATOM 8688 C C . ASP D 1 171 ? -9.832 14.240 47.261 1.00 18.21 178 ASP D C 1
ATOM 8689 O O . ASP D 1 171 ? -8.619 14.391 47.087 1.00 18.30 178 ASP D O 1
ATOM 8694 N N . ALA D 1 172 ? -10.727 15.145 46.871 1.00 19.27 179 ALA D N 1
ATOM 8695 C CA . ALA D 1 172 ? -10.302 16.362 46.181 1.00 18.51 179 ALA D CA 1
ATOM 8696 C C . ALA D 1 172 ? -9.421 17.246 47.059 1.00 19.85 179 ALA D C 1
ATOM 8697 O O . ALA D 1 172 ? -8.509 17.918 46.574 1.00 20.00 179 ALA D O 1
ATOM 8699 N N . LEU D 1 173 ? -9.686 17.243 48.364 1.00 17.26 180 LEU D N 1
ATOM 8700 C CA . LEU D 1 173 ? -8.938 18.077 49.302 1.00 17.52 180 LEU D CA 1
ATOM 8701 C C . LEU D 1 173 ? -7.776 17.378 49.995 1.00 18.25 180 LEU D C 1
ATOM 8702 O O . LEU D 1 173 ? -6.958 18.021 50.640 1.00 18.69 180 LEU D O 1
ATOM 8707 N N . SER D 1 174 ? -7.722 16.063 49.866 1.00 16.67 181 SER D N 1
ATOM 8708 C CA . SER D 1 174 ? -6.692 15.273 50.528 1.00 19.29 181 SER D CA 1
ATOM 8709 C C . SER D 1 174 ? -6.789 15.391 52.039 1.00 17.08 181 SER D C 1
ATOM 8710 O O . SER D 1 174 ? -5.810 15.699 52.720 1.00 17.82 181 SER D O 1
ATOM 8713 N N . VAL D 1 175 ? -7.993 15.186 52.552 1.00 15.87 182 VAL D N 1
ATOM 8714 C CA . VAL D 1 175 ? -8.210 15.179 54.007 1.00 15.28 182 VAL D CA 1
ATOM 8715 C C . VAL D 1 175 ? -9.091 13.976 54.355 1.00 15.35 182 VAL D C 1
ATOM 8716 O O . VAL D 1 175 ? -9.689 13.348 53.486 1.00 13.84 182 VAL D O 1
ATOM 8720 N N . SER D 1 176 ? -9.159 13.626 55.635 1.00 14.54 183 SER D N 1
ATOM 8721 C CA . SER D 1 176 ? -10.024 12.536 56.034 1.00 13.33 183 SER D CA 1
ATOM 8722 C C . SER D 1 176 ? -11.492 12.944 55.876 1.00 12.56 183 SER D C 1
ATOM 8723 O O . SER D 1 176 ? -11.848 14.087 56.167 1.00 14.71 183 SER D O 1
ATOM 8726 N N . PRO D 1 177 ? -12.364 12.012 55.443 1.00 12.81 184 PRO D N 1
ATOM 8727 C CA . PRO D 1 177 ? -13.775 12.407 55.312 1.00 13.51 184 PRO D CA 1
ATOM 8728 C C . PRO D 1 177 ? -14.395 12.691 56.682 1.00 14.20 184 PRO D C 1
ATOM 8729 O O . PRO D 1 177 ? -15.468 13.293 56.779 1.00 13.87 184 PRO D O 1
ATOM 8733 N N . ARG D 1 178 ? -13.729 12.263 57.750 1.00 13.87 185 ARG D N 1
ATOM 8734 C CA . ARG D 1 178 ? -14.253 12.604 59.082 1.00 14.02 185 ARG D CA 1
ATOM 8735 C C . ARG D 1 178 ? -14.364 14.128 59.164 1.00 14.15 185 ARG D C 1
ATOM 8736 O O . ARG D 1 178 ? -15.261 14.683 59.804 1.00 12.82 185 ARG D O 1
ATOM 8744 N N . ASP D 1 179 ? -13.443 14.814 58.507 1.00 12.11 186 ASP D N 1
ATOM 8745 C CA . ASP D 1 179 ? -13.425 16.267 58.566 1.00 13.01 186 ASP D CA 1
ATOM 8746 C C . ASP D 1 179 ? -14.079 17.015 57.412 1.00 12.05 186 ASP D C 1
ATOM 8747 O O . ASP D 1 179 ? -13.858 18.207 57.205 1.00 14.86 186 ASP D O 1
ATOM 8752 N N . VAL D 1 180 ? -14.906 16.302 56.665 1.00 12.96 187 VAL D N 1
ATOM 8753 C CA . VAL D 1 180 ? -15.668 16.976 55.629 1.00 14.05 187 VAL D CA 1
ATOM 8754 C C . VAL D 1 180 ? -17.124 16.873 56.051 1.00 13.55 187 VAL D C 1
ATOM 8755 O O . VAL D 1 180 ? -17.629 15.778 56.329 1.00 13.72 187 VAL D O 1
ATOM 8759 N N . GLN D 1 181 ? -17.778 18.023 56.164 1.00 13.99 188 GLN D N 1
ATOM 8760 C CA . GLN D 1 181 ? -19.203 18.026 56.447 1.00 14.24 188 GLN D CA 1
ATOM 8761 C C . GLN D 1 181 ? -19.861 18.391 55.115 1.00 14.65 188 GLN D C 1
ATOM 8762 O O . GLN D 1 181 ? -19.720 19.513 54.646 1.00 16.73 188 GLN D O 1
ATOM 8768 N N . ALA D 1 182 ? -20.549 17.436 54.506 1.00 14.83 189 ALA D N 1
ATOM 8769 C CA . ALA D 1 182 ? -21.259 17.692 53.254 1.00 16.66 189 ALA D CA 1
ATOM 8770 C C . ALA D 1 182 ? -22.595 16.992 53.418 1.00 15.81 189 ALA D C 1
ATOM 8771 O O . ALA D 1 182 ? -22.677 15.873 53.927 1.00 16.50 189 ALA D O 1
ATOM 8773 N N . THR D 1 183 ? -23.647 17.663 52.988 1.00 15.53 190 THR D N 1
ATOM 8774 C CA . THR D 1 183 ? -24.996 17.170 53.144 1.00 15.32 190 THR D CA 1
ATOM 8775 C C . THR D 1 183 ? -25.803 17.141 51.862 1.00 16.44 190 THR D C 1
ATOM 8776 O O . THR D 1 183 ? -25.745 18.082 51.064 1.00 15.96 190 THR D O 1
ATOM 8780 N N . VAL D 1 184 ? -26.570 16.072 51.711 1.00 16.86 191 VAL D N 1
ATOM 8781 C CA . VAL D 1 184 ? -27.503 15.920 50.607 1.00 16.64 191 VAL D CA 1
ATOM 8782 C C . VAL D 1 184 ? -28.870 15.902 51.294 1.00 18.67 191 VAL D C 1
ATOM 8783 O O . VAL D 1 184 ? -29.040 15.213 52.312 1.00 17.18 191 VAL D O 1
ATOM 8787 N N . ILE D 1 185 ? -29.819 16.696 50.792 1.00 17.80 192 ILE D N 1
ATOM 8788 C CA . ILE D 1 185 ? -31.176 16.674 51.325 1.00 18.86 192 ILE D CA 1
ATOM 8789 C C . ILE D 1 185 ? -32.123 16.370 50.179 1.00 19.38 192 ILE D C 1
ATOM 8790 O O . ILE D 1 185 ? -31.708 16.311 49.012 1.00 19.15 192 ILE D O 1
ATOM 8795 N N . GLY D 1 186 ? -33.380 16.139 50.517 1.00 19.05 193 GLY D N 1
ATOM 8796 C CA . GLY D 1 186 ? -34.370 15.868 49.490 1.00 20.59 193 GLY D CA 1
ATOM 8797 C C . GLY D 1 186 ? -34.739 14.417 49.333 1.00 21.72 193 GLY D C 1
ATOM 8798 O O . GLY D 1 186 ? -34.584 13.610 50.259 1.00 21.14 193 GLY D O 1
ATOM 8799 N N . THR D 1 187 ? -35.229 14.076 48.144 1.00 21.31 194 THR D N 1
ATOM 8800 C CA . THR D 1 187 ? -35.643 12.711 47.867 1.00 23.09 194 THR D CA 1
ATOM 8801 C C . THR D 1 187 ? -34.500 11.907 47.276 1.00 24.23 194 THR D C 1
ATOM 8802 O O . THR D 1 187 ? -33.810 12.354 46.357 1.00 23.92 194 THR D O 1
ATOM 8806 N N . HIS D 1 188 ? -34.292 10.717 47.826 1.00 24.38 195 HIS D N 1
ATOM 8807 C CA . HIS D 1 188 ? -33.228 9.854 47.361 1.00 24.56 195 HIS D CA 1
ATOM 8808 C C . HIS D 1 188 ? -33.568 9.369 45.946 1.00 26.66 195 HIS D C 1
ATOM 8809 O O . HIS D 1 188 ? -34.458 8.542 45.750 1.00 28.45 195 HIS D O 1
ATOM 8816 N N . GLY D 1 189 ? -32.845 9.921 44.978 1.00 27.31 196 GLY D N 1
ATOM 8817 C CA . GLY D 1 189 ? -33.027 9.601 43.573 1.00 27.59 196 GLY D CA 1
ATOM 8818 C C . GLY D 1 189 ? -32.285 10.655 42.769 1.00 28.42 196 GLY D C 1
ATOM 8819 O O . GLY D 1 189 ? -31.489 11.410 43.336 1.00 26.80 196 GLY D O 1
ATOM 8820 N N . ASP D 1 190 ? -32.541 10.721 41.460 1.00 28.66 197 ASP D N 1
ATOM 8821 C CA . ASP D 1 190 ? -31.874 11.693 40.584 1.00 29.27 197 ASP D CA 1
ATOM 8822 C C . ASP D 1 190 ? -32.174 13.136 40.969 1.00 29.00 197 ASP D C 1
ATOM 8823 O O . ASP D 1 190 ? -31.522 14.066 40.491 1.00 29.34 197 ASP D O 1
ATOM 8828 N N . CYS D 1 191 ? -33.166 13.327 41.829 1.00 26.70 198 CYS D N 1
ATOM 8829 C CA . CYS D 1 191 ? -33.539 14.663 42.247 1.00 27.34 198 CYS D CA 1
ATOM 8830 C C . CYS D 1 191 ? -32.964 15.069 43.602 1.00 24.93 198 CYS D C 1
ATOM 8831 O O . CYS D 1 191 ? -33.296 16.131 44.119 1.00 25.82 198 CYS D O 1
ATOM 8834 N N . MET D 1 192 ? -32.081 14.248 44.169 1.00 24.02 199 MET D N 1
ATOM 8835 C CA . MET D 1 192 ? -31.493 14.603 45.470 1.00 22.39 199 MET D CA 1
ATOM 8836 C C . MET D 1 192 ? -30.746 15.929 45.353 1.00 23.05 199 MET D C 1
ATOM 8837 O O . MET D 1 192 ? -30.292 16.316 44.264 1.00 22.81 199 MET D O 1
ATOM 8842 N N . VAL D 1 193 ? -30.596 16.628 46.471 1.00 20.06 200 VAL D N 1
ATOM 8843 C CA . VAL D 1 193 ? -29.945 17.921 46.456 1.00 20.72 200 VAL D CA 1
ATOM 8844 C C . VAL D 1 193 ? -28.664 18.019 47.264 1.00 20.77 200 VAL D C 1
ATOM 8845 O O . VAL D 1 193 ? -28.715 18.195 48.483 1.00 18.97 200 VAL D O 1
ATOM 8849 N N . PRO D 1 194 ? -27.499 17.893 46.606 1.00 21.36 201 PRO D N 1
ATOM 8850 C CA . PRO D 1 194 ? -26.213 17.996 47.305 1.00 22.04 201 PRO D CA 1
ATOM 8851 C C . PRO D 1 194 ? -25.990 19.479 47.549 1.00 22.44 201 PRO D C 1
ATOM 8852 O O . PRO D 1 194 ? -25.861 20.255 46.595 1.00 25.09 201 PRO D O 1
ATOM 8856 N N . LEU D 1 195 ? -25.927 19.881 48.813 1.00 20.88 202 LEU D N 1
ATOM 8857 C CA . LEU D 1 195 ? -25.769 21.286 49.160 1.00 19.79 202 LEU D CA 1
ATOM 8858 C C . LEU D 1 195 ? -24.318 21.748 49.153 1.00 20.68 202 LEU D C 1
ATOM 8859 O O . LEU D 1 195 ? -23.659 21.801 50.190 1.00 20.17 202 LEU D O 1
ATOM 8864 N N . VAL D 1 196 ? -23.838 22.122 47.970 1.00 20.21 203 VAL D N 1
ATOM 8865 C CA . VAL D 1 196 ? -22.458 22.554 47.793 1.00 19.94 203 VAL D CA 1
ATOM 8866 C C . VAL D 1 196 ? -22.083 23.737 48.668 1.00 19.32 203 VAL D C 1
ATOM 8867 O O . VAL D 1 196 ? -20.989 23.801 49.231 1.00 18.43 203 VAL D O 1
ATOM 8871 N N . ARG D 1 197 ? -23.007 24.680 48.789 1.00 19.12 204 ARG D N 1
ATOM 8872 C CA . ARG D 1 197 ? -22.779 25.883 49.559 1.00 20.39 204 ARG D CA 1
ATOM 8873 C C . ARG D 1 197 ? -22.560 25.606 51.043 1.00 20.35 204 ARG D C 1
ATOM 8874 O O . ARG D 1 197 ? -21.917 26.391 51.733 1.00 21.46 204 ARG D O 1
ATOM 8882 N N . TYR D 1 198 ? -23.081 24.474 51.504 1.00 21.28 205 TYR D N 1
ATOM 8883 C CA . TYR D 1 198 ? -22.970 24.072 52.912 1.00 20.89 205 TYR D CA 1
ATOM 8884 C C . TYR D 1 198 ? -21.842 23.077 53.186 1.00 21.33 205 TYR D C 1
ATOM 8885 O O . TYR D 1 198 ? -21.836 22.409 54.229 1.00 24.22 205 TYR D O 1
ATOM 8894 N N . ILE D 1 199 ? -20.907 22.937 52.254 1.00 17.76 206 ILE D N 1
ATOM 8895 C CA . ILE D 1 199 ? -19.783 22.036 52.491 1.00 17.35 206 ILE D CA 1
ATOM 8896 C C . ILE D 1 199 ? -18.787 22.743 53.401 1.00 17.63 206 ILE D C 1
ATOM 8897 O O . ILE D 1 199 ? -18.447 23.913 53.175 1.00 18.13 206 ILE D O 1
ATOM 8902 N N . THR D 1 200 ? -18.357 22.074 54.471 1.00 15.81 207 THR D N 1
ATOM 8903 C CA . THR D 1 200 ? -17.333 22.658 55.312 1.00 14.79 207 THR D CA 1
ATOM 8904 C C . THR D 1 200 ? -16.246 21.612 55.555 1.00 14.33 207 THR D C 1
ATOM 8905 O O . THR D 1 200 ? -16.479 20.413 55.413 1.00 13.88 207 THR D O 1
ATOM 8909 N N . VAL D 1 201 ? -15.050 22.108 55.874 1.00 14.22 208 VAL D N 1
ATOM 8910 C CA . VAL D 1 201 ? -13.890 21.278 56.183 1.00 15.32 208 VAL D CA 1
ATOM 8911 C C . VAL D 1 201 ? -13.651 21.637 57.649 1.00 15.39 208 VAL D C 1
ATOM 8912 O O . VAL D 1 201 ? -13.157 22.718 57.948 1.00 15.95 208 VAL D O 1
ATOM 8916 N N . ASN D 1 202 A -13.990 20.711 58.549 1.00 14.66 209 ASN D N 1
ATOM 8917 C CA . ASN D 1 202 A -13.935 20.963 59.983 1.00 14.94 209 ASN D CA 1
ATOM 8918 C C . ASN D 1 202 A -14.533 22.329 60.310 1.00 15.51 209 ASN D C 1
ATOM 8919 O O . ASN D 1 202 A -13.978 23.099 61.106 1.00 15.51 209 ASN D O 1
ATOM 8924 N N . GLY D 1 203 B -15.687 22.619 59.710 1.00 16.20 209 GLY D N 1
ATOM 8925 C CA . GLY D 1 203 B -16.346 23.881 59.997 1.00 16.43 209 GLY D CA 1
ATOM 8926 C C . GLY D 1 203 B -15.903 25.087 59.197 1.00 17.95 209 GLY D C 1
ATOM 8927 O O . GLY D 1 203 B -16.544 26.134 59.265 1.00 20.03 209 GLY D O 1
ATOM 8928 N N . TYR D 1 204 C -14.830 24.953 58.424 1.00 17.25 209 TYR D N 1
ATOM 8929 C CA . TYR D 1 204 C -14.329 26.062 57.611 1.00 18.20 209 TYR D CA 1
ATOM 8930 C C . TYR D 1 204 C -15.012 26.008 56.249 1.00 18.47 209 TYR D C 1
ATOM 8931 O O . TYR D 1 204 C -15.052 24.976 55.591 1.00 17.27 209 TYR D O 1
ATOM 8940 N N . PRO D 1 205 D -15.548 27.150 55.794 1.00 20.42 209 PRO D N 1
ATOM 8941 C CA . PRO D 1 205 D -16.242 27.231 54.509 1.00 20.68 209 PRO D CA 1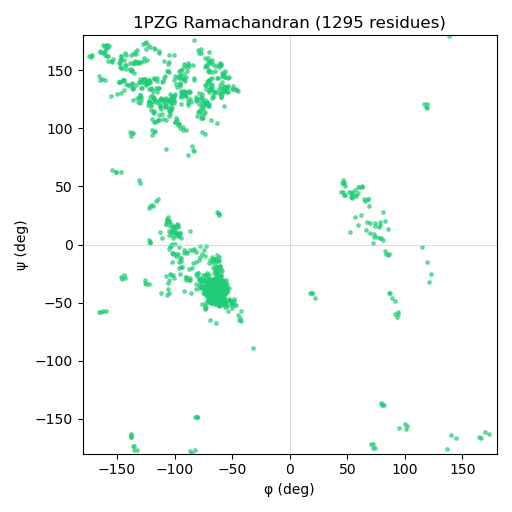
ATOM 8942 C C . PRO D 1 205 D -15.420 26.729 53.333 1.00 20.58 209 PRO D C 1
ATOM 8943 O O . PRO D 1 205 D -14.244 27.083 53.202 1.00 21.15 209 PRO D O 1
ATOM 8947 N N . ILE D 1 206 A -16.066 25.936 52.480 1.00 19.04 210 ILE D N 1
ATOM 8948 C CA . ILE D 1 206 A -15.423 25.384 51.289 1.00 20.21 210 ILE D CA 1
ATOM 8949 C C . ILE D 1 206 A -14.975 26.538 50.390 1.00 22.53 210 ILE D C 1
ATOM 8950 O O . ILE D 1 206 A -14.009 26.406 49.627 1.00 22.09 210 ILE D O 1
ATOM 8955 N N . GLN D 1 207 B -15.641 27.682 50.526 1.00 24.23 210 GLN D N 1
ATOM 8956 C CA . GLN D 1 207 B -15.311 28.844 49.704 1.00 26.98 210 GLN D CA 1
ATOM 8957 C C . GLN D 1 207 B -13.842 29.269 49.832 1.00 27.32 210 GLN D C 1
ATOM 8958 O O . GLN D 1 207 B -13.204 29.636 48.832 1.00 27.09 210 GLN D O 1
ATOM 8964 N N . LYS D 1 208 ? -13.285 29.201 51.040 1.00 26.00 211 LYS D N 1
ATOM 8965 C CA . LYS D 1 208 ? -11.888 29.583 51.219 1.00 26.12 211 LYS D CA 1
ATOM 8966 C C . LYS D 1 208 ? -10.934 28.600 50.513 1.00 24.34 211 LYS D C 1
ATOM 8967 O O . LYS D 1 208 ? -9.846 28.998 50.083 1.00 23.38 211 LYS D O 1
ATOM 8973 N N . PHE D 1 209 ? -11.328 27.333 50.409 1.00 22.00 212 PHE D N 1
ATOM 8974 C CA . PHE D 1 209 ? -10.509 26.327 49.735 1.00 22.07 212 PHE D CA 1
ATOM 8975 C C . PHE D 1 209 ? -10.547 26.541 48.223 1.00 22.56 212 PHE D C 1
ATOM 8976 O O . PHE D 1 209 ? -9.627 26.153 47.508 1.00 23.54 212 PHE D O 1
ATOM 8984 N N . ILE D 1 210 ? -11.628 27.141 47.742 1.00 23.29 213 ILE D N 1
ATOM 8985 C CA . ILE D 1 210 ? -11.738 27.440 46.314 1.00 23.95 213 ILE D CA 1
ATOM 8986 C C . ILE D 1 210 ? -10.750 28.581 46.033 1.00 25.15 213 ILE D C 1
ATOM 8987 O O . ILE D 1 210 ? -9.942 28.516 45.093 1.00 25.42 213 ILE D O 1
ATOM 8992 N N . LYS D 1 211 ? -10.797 29.611 46.866 1.00 25.51 214 LYS D N 1
ATOM 8993 C CA . LYS D 1 211 ? -9.906 30.762 46.717 1.00 27.36 214 LYS D CA 1
ATOM 8994 C C . LYS D 1 211 ? -8.445 30.353 46.838 1.00 29.00 214 LYS D C 1
ATOM 8995 O O . LYS D 1 211 ? -7.582 30.878 46.124 1.00 29.48 214 LYS D O 1
ATOM 9001 N N . ASP D 1 212 ? -8.161 29.422 47.745 1.00 28.16 215 ASP D N 1
ATOM 9002 C CA . ASP D 1 212 ? -6.790 28.970 47.935 1.00 29.57 215 ASP D CA 1
ATOM 9003 C C . ASP D 1 212 ? -6.314 28.059 46.798 1.00 29.40 215 ASP D C 1
ATOM 9004 O O . ASP D 1 212 ? -5.152 27.654 46.761 1.00 30.43 215 ASP D O 1
ATOM 9009 N N . GLY D 1 213 ? -7.221 27.734 45.882 1.00 28.17 216 GLY D N 1
ATOM 9010 C CA . GLY D 1 213 ? -6.871 26.899 44.745 1.00 28.19 216 GLY D CA 1
ATOM 9011 C C . GLY D 1 213 ? -6.772 25.407 45.007 1.00 28.32 216 GLY D C 1
ATOM 9012 O O . GLY D 1 213 ? -6.156 24.673 44.229 1.00 28.48 216 GLY D O 1
ATOM 9013 N N . VAL D 1 214 ? -7.374 24.940 46.094 1.00 26.72 218 VAL D N 1
ATOM 9014 C CA . VAL D 1 214 ? -7.325 23.515 46.398 1.00 26.50 218 VAL D CA 1
ATOM 9015 C C . VAL D 1 214 ? -8.332 22.753 45.543 1.00 25.25 218 VAL D C 1
ATOM 9016 O O . VAL D 1 214 ? -8.084 21.617 45.149 1.00 24.76 218 VAL D O 1
ATOM 9020 N N . VAL D 1 215 ? -9.474 23.386 45.272 1.00 23.65 219 VAL D N 1
ATOM 9021 C CA . VAL D 1 215 ? -10.515 22.781 44.456 1.00 23.70 219 VAL D CA 1
ATOM 9022 C C . VAL D 1 215 ? -11.189 23.920 43.677 1.00 23.83 219 VAL D C 1
ATOM 9023 O O . VAL D 1 215 ? -11.196 25.064 44.130 1.00 24.99 219 VAL D O 1
ATOM 9027 N N . THR D 1 216 ? -11.724 23.614 42.498 1.00 25.17 220 THR D N 1
ATOM 9028 C CA . THR D 1 216 ? -12.375 24.645 41.704 1.00 24.46 220 THR D CA 1
ATOM 9029 C C . THR D 1 216 ? -13.887 24.567 41.840 1.00 25.53 220 THR D C 1
ATOM 9030 O O . THR D 1 216 ? -14.441 23.554 42.295 1.00 24.18 220 THR D O 1
ATOM 9034 N N . GLU D 1 217 ? -14.560 25.644 41.454 1.00 24.47 221 GLU D N 1
ATOM 9035 C CA . GLU D 1 217 ? -16.012 25.638 41.517 1.00 24.86 221 GLU D CA 1
ATOM 9036 C C . GLU D 1 217 ? -16.529 24.571 40.557 1.00 24.62 221 GLU D C 1
ATOM 9037 O O . GLU D 1 217 ? -17.486 23.864 40.866 1.00 24.22 221 GLU D O 1
ATOM 9043 N N . LYS D 1 218 ? -15.890 24.426 39.398 1.00 25.77 222 LYS D N 1
ATOM 9044 C CA . LYS D 1 218 ? -16.347 23.423 38.447 1.00 25.89 222 LYS D CA 1
ATOM 9045 C C . LYS D 1 218 ? -16.193 22.027 39.058 1.00 25.59 222 LYS D C 1
ATOM 9046 O O . LYS D 1 218 ? -17.073 21.175 38.909 1.00 24.93 222 LYS D O 1
ATOM 9052 N N . GLN D 1 219 ? -15.083 21.805 39.753 1.00 24.08 223 GLN D N 1
ATOM 9053 C CA . GLN D 1 219 ? -14.826 20.518 40.386 1.00 24.03 223 GLN D CA 1
ATOM 9054 C C . GLN D 1 219 ? -15.895 20.204 41.424 1.00 22.43 223 GLN D C 1
ATOM 9055 O O . GLN D 1 219 ? -16.367 19.083 41.507 1.00 21.01 223 GLN D O 1
ATOM 9061 N N . LEU D 1 220 ? -16.281 21.198 42.212 1.00 22.33 225 LEU D N 1
ATOM 9062 C CA . LEU D 1 220 ? -17.318 20.971 43.217 1.00 23.32 225 LEU D CA 1
ATOM 9063 C C . LEU D 1 220 ? -18.642 20.616 42.543 1.00 22.80 225 LEU D C 1
ATOM 9064 O O . LEU D 1 220 ? -19.379 19.756 43.019 1.00 21.89 225 LEU D O 1
ATOM 9069 N N . GLU D 1 221 ? -18.961 21.266 41.424 1.00 24.37 226 GLU D N 1
ATOM 9070 C CA . GLU D 1 221 ? -20.208 20.921 40.753 1.00 24.94 226 GLU D CA 1
ATOM 9071 C C . GLU D 1 221 ? -20.140 19.509 40.179 1.00 23.43 226 GLU D C 1
ATOM 9072 O O . GLU D 1 221 ? -21.131 18.775 40.184 1.00 23.83 226 GLU D O 1
ATOM 9078 N N . GLU D 1 222 ? -18.975 19.111 39.679 1.00 23.05 227 GLU D N 1
ATOM 9079 C CA . GLU D 1 222 ? -18.842 17.768 39.146 1.00 22.82 227 GLU D CA 1
ATOM 9080 C C . GLU D 1 222 ? -19.003 16.744 40.276 1.00 22.02 227 GLU D C 1
ATOM 9081 O O . GLU D 1 222 ? -19.560 15.661 40.080 1.00 21.03 227 GLU D O 1
ATOM 9087 N N . ILE D 1 223 ? -18.522 17.102 41.464 1.00 19.30 228 ILE D N 1
ATOM 9088 C CA . ILE D 1 223 ? -18.632 16.208 42.616 1.00 19.33 228 ILE D CA 1
ATOM 9089 C C . ILE D 1 223 ? -20.101 16.077 43.016 1.00 18.85 228 ILE D C 1
ATOM 9090 O O . ILE D 1 223 ? -20.553 14.990 43.367 1.00 19.12 228 ILE D O 1
ATOM 9095 N N . ALA D 1 224 ? -20.849 17.176 42.956 1.00 20.43 229 ALA D N 1
ATOM 9096 C CA . ALA D 1 224 ? -22.276 17.107 43.286 1.00 20.86 229 ALA D CA 1
ATOM 9097 C C . ALA D 1 224 ? -22.971 16.196 42.276 1.00 21.28 229 ALA D C 1
ATOM 9098 O O . ALA D 1 224 ? -23.827 15.393 42.632 1.00 20.66 229 ALA D O 1
ATOM 9100 N N . GLU D 1 225 ? -22.585 16.301 41.006 1.00 21.63 230 GLU D N 1
ATOM 9101 C CA . GLU D 1 225 ? -23.197 15.459 39.989 1.00 23.55 230 GLU D CA 1
ATOM 9102 C C . GLU D 1 225 ? -22.860 13.996 40.232 1.00 22.42 230 GLU D C 1
ATOM 9103 O O . GLU D 1 225 ? -23.727 13.122 40.162 1.00 23.29 230 GLU D O 1
ATOM 9109 N N . HIS D 1 226 ? -21.589 13.724 40.527 1.00 21.79 231 HIS D N 1
ATOM 9110 C CA . HIS D 1 226 ? -21.159 12.357 40.778 1.00 20.32 231 HIS D CA 1
ATOM 9111 C C . HIS D 1 226 ? -21.981 11.756 41.926 1.00 20.29 231 HIS D C 1
ATOM 9112 O O . HIS D 1 226 ? -22.397 10.596 41.872 1.00 20.18 231 HIS D O 1
ATOM 9119 N N . THR D 1 227 ? -22.198 12.559 42.962 1.00 19.14 232 THR D N 1
ATOM 9120 C CA . THR D 1 227 ? -22.976 12.114 44.118 1.00 19.35 232 THR D CA 1
ATOM 9121 C C . THR D 1 227 ? -24.372 11.668 43.687 1.00 20.55 232 THR D C 1
ATOM 9122 O O . THR D 1 227 ? -24.854 10.612 44.092 1.00 19.25 232 THR D O 1
ATOM 9126 N N . LYS D 1 228 ? -25.015 12.475 42.848 1.00 21.56 233 LYS D N 1
ATOM 9127 C CA . LYS D 1 228 ? -26.362 12.153 42.397 1.00 21.64 233 LYS D CA 1
ATOM 9128 C C . LYS D 1 228 ? -26.457 10.836 41.645 1.00 21.92 233 LYS D C 1
ATOM 9129 O O . LYS D 1 228 ? -27.429 10.095 41.801 1.00 23.21 233 LYS D O 1
ATOM 9135 N N . VAL D 1 229 ? -25.451 10.530 40.837 1.00 21.23 234 VAL D N 1
ATOM 9136 C CA . VAL D 1 229 ? -25.483 9.307 40.054 1.00 22.04 234 VAL D CA 1
ATOM 9137 C C . VAL D 1 229 ? -24.669 8.152 40.631 1.00 21.06 234 VAL D C 1
ATOM 9138 O O . VAL D 1 229 ? -24.497 7.136 39.977 1.00 20.35 234 VAL D O 1
ATOM 9142 N N . SER D 1 230 ? -24.200 8.284 41.876 1.00 19.43 235 SER D N 1
ATOM 9143 C CA . SER D 1 230 ? -23.393 7.224 42.477 1.00 19.29 235 SER D CA 1
ATOM 9144 C C . SER D 1 230 ? -24.080 5.874 42.621 1.00 16.63 235 SER D C 1
ATOM 9145 O O . SER D 1 230 ? -23.459 4.832 42.417 1.00 19.28 235 SER D O 1
ATOM 9148 N N . GLY D 1 231 ? -25.362 5.862 42.984 1.00 19.12 236 GLY D N 1
ATOM 9149 C CA . GLY D 1 231 ? -26.057 4.595 43.125 1.00 18.71 236 GLY D CA 1
ATOM 9150 C C . GLY D 1 231 ? -26.114 3.823 41.811 1.00 19.89 236 GLY D C 1
ATOM 9151 O O . GLY D 1 231 ? -25.870 2.616 41.767 1.00 19.88 236 GLY D O 1
ATOM 9152 N N . GLY D 1 232 ? -26.417 4.538 40.732 1.00 20.48 237 GLY D N 1
ATOM 9153 C CA . GLY D 1 232 ? -26.495 3.899 39.430 1.00 21.01 237 GLY D CA 1
ATOM 9154 C C . GLY D 1 232 ? -25.135 3.493 38.907 1.00 21.32 237 GLY D C 1
ATOM 9155 O O . GLY D 1 232 ? -25.015 2.517 38.156 1.00 21.74 237 GLY D O 1
ATOM 9156 N N . GLU D 1 233 ? -24.107 4.242 39.291 1.00 20.47 238 GLU D N 1
ATOM 9157 C CA . GLU D 1 233 ? -22.749 3.935 38.865 1.00 20.90 238 GLU D CA 1
ATOM 9158 C C . GLU D 1 233 ? -22.388 2.566 39.439 1.00 21.90 238 GLU D C 1
ATOM 9159 O O . GLU D 1 233 ? -21.812 1.718 38.758 1.00 20.46 238 GLU D O 1
ATOM 9165 N N . ILE D 1 234 ? -22.754 2.337 40.699 1.00 19.67 239 ILE D N 1
ATOM 9166 C CA . ILE D 1 234 ? -22.465 1.058 41.325 1.00 19.30 239 ILE D CA 1
ATOM 9167 C C . ILE D 1 234 ? -23.321 -0.059 40.733 1.00 20.66 239 ILE D C 1
ATOM 9168 O O . ILE D 1 234 ? -22.851 -1.175 40.533 1.00 20.13 239 ILE D O 1
ATOM 9173 N N . VAL D 1 235 ? -24.585 0.233 40.446 1.00 20.67 240 VAL D N 1
ATOM 9174 C CA . VAL D 1 235 ? -25.453 -0.770 39.845 1.00 22.36 240 VAL D CA 1
ATOM 9175 C C . VAL D 1 235 ? -24.830 -1.204 38.513 1.00 22.65 240 VAL D C 1
ATOM 9176 O O . VAL D 1 235 ? -24.773 -2.396 38.194 1.00 21.77 240 VAL D O 1
ATOM 9180 N N . ARG D 1 236 ? -24.330 -0.231 37.760 1.00 24.56 241 ARG D N 1
ATOM 9181 C CA . ARG D 1 236 ? -23.725 -0.521 36.451 1.00 25.83 241 ARG D CA 1
ATOM 9182 C C . ARG D 1 236 ? -22.507 -1.430 36.572 1.00 25.06 241 ARG D C 1
ATOM 9183 O O . ARG D 1 236 ? -22.372 -2.420 35.832 1.00 23.80 241 ARG D O 1
ATOM 9191 N N . PHE D 1 237 A -21.621 -1.095 37.504 1.00 22.59 242 PHE D N 1
ATOM 9192 C CA . PHE D 1 237 A -20.411 -1.883 37.716 1.00 23.20 242 PHE D CA 1
ATOM 9193 C C . PHE D 1 237 A -20.678 -3.270 38.289 1.00 23.00 242 PHE D C 1
ATOM 9194 O O . PHE D 1 237 A -20.052 -4.248 37.872 1.00 22.93 242 PHE D O 1
ATOM 9202 N N . LEU D 1 238 B -21.609 -3.377 39.233 1.00 22.87 242 LEU D N 1
ATOM 9203 C CA . LEU D 1 238 B -21.894 -4.669 39.842 1.00 24.06 242 LEU D CA 1
ATOM 9204 C C . LEU D 1 238 B -22.519 -5.691 38.901 1.00 25.91 242 LEU D C 1
ATOM 9205 O O . LEU D 1 238 B -22.218 -6.881 39.000 1.00 26.72 242 LEU D O 1
ATOM 9210 N N . GLY D 1 239 C -23.386 -5.231 38.002 1.00 28.26 242 GLY D N 1
ATOM 9211 C CA . GLY D 1 239 C -24.041 -6.145 37.067 1.00 30.63 242 GLY D CA 1
ATOM 9212 C C . GLY D 1 239 C -25.361 -6.651 37.621 1.00 31.94 242 GLY D C 1
ATOM 9213 O O . GLY D 1 239 C -26.392 -6.648 36.938 1.00 33.33 242 GLY D O 1
ATOM 9214 N N . GLN D 1 240 ? -25.322 -7.107 38.866 1.00 32.23 243 GLN D N 1
ATOM 9215 C CA . GLN D 1 240 ? -26.512 -7.583 39.553 1.00 33.19 243 GLN D CA 1
ATOM 9216 C C . GLN D 1 240 ? -26.530 -6.881 40.903 1.00 31.53 243 GLN D C 1
ATOM 9217 O O . GLN D 1 240 ? -25.476 -6.666 41.506 1.00 31.07 243 GLN D O 1
ATOM 9223 N N . GLY D 1 241 ? -27.721 -6.515 41.362 1.00 29.66 244 GLY D N 1
ATOM 9224 C CA . GLY D 1 241 ? -27.842 -5.853 42.649 1.00 27.15 244 GLY D CA 1
ATOM 9225 C C . GLY D 1 241 ? -27.353 -4.419 42.692 1.00 26.11 244 GLY D C 1
ATOM 9226 O O . GLY D 1 241 ? -26.966 -3.837 41.679 1.00 26.65 244 GLY D O 1
ATOM 9227 N N . SER D 1 242 ? -27.362 -3.848 43.896 1.00 22.72 245 SER D N 1
ATOM 9228 C CA . SER D 1 242 ? -26.931 -2.474 44.108 1.00 19.54 245 SER D CA 1
ATOM 9229 C C . SER D 1 242 ? -26.024 -2.379 45.351 1.00 18.66 245 SER D C 1
ATOM 9230 O O . SER D 1 242 ? -25.703 -3.394 45.968 1.00 19.02 245 SER D O 1
ATOM 9233 N N . ALA D 1 243 ? -25.613 -1.158 45.689 1.00 17.44 246 ALA D N 1
ATOM 9234 C CA . ALA D 1 243 ? -24.736 -0.902 46.837 1.00 16.48 246 ALA D CA 1
ATOM 9235 C C . ALA D 1 243 ? -25.257 -1.506 48.131 1.00 16.79 246 ALA D C 1
ATOM 9236 O O . ALA D 1 243 ? -26.468 -1.521 48.366 1.00 16.23 246 ALA D O 1
ATOM 9238 N N . TYR D 1 244 ? -24.358 -1.990 48.988 1.00 13.99 247 TYR D N 1
ATOM 9239 C CA . TYR D 1 244 ? -24.824 -2.533 50.266 1.00 15.67 247 TYR D CA 1
ATOM 9240 C C . TYR D 1 244 ? -23.905 -2.275 51.447 1.00 16.42 247 TYR D C 1
ATOM 9241 O O . TYR D 1 244 ? -24.360 -2.193 52.583 1.00 15.26 247 TYR D O 1
ATOM 9250 N N . TYR D 1 245 ? -22.614 -2.107 51.199 1.00 15.46 248 TYR D N 1
ATOM 9251 C CA . TYR D 1 245 ? -21.709 -1.883 52.330 1.00 15.27 248 TYR D CA 1
ATOM 9252 C C . TYR D 1 245 ? -21.939 -0.534 53.010 1.00 15.45 248 TYR D C 1
ATOM 9253 O O . TYR D 1 245 ? -22.070 -0.466 54.245 1.00 14.70 248 TYR D O 1
ATOM 9262 N N . ALA D 1 246 ? -21.985 0.543 52.221 1.00 14.15 249 ALA D N 1
ATOM 9263 C CA . ALA D 1 246 ? -22.196 1.863 52.804 1.00 13.91 249 ALA D CA 1
ATOM 9264 C C . ALA D 1 246 ? -23.664 2.013 53.256 1.00 15.64 249 ALA D C 1
ATOM 9265 O O . ALA D 1 246 ? -23.945 2.649 54.284 1.00 15.41 249 ALA D O 1
ATOM 9267 N N . PRO D 1 247 ? -24.624 1.440 52.499 1.00 15.13 250 PRO D N 1
ATOM 9268 C CA . PRO D 1 247 ? -26.008 1.565 52.964 1.00 14.88 250 PRO D CA 1
ATOM 9269 C C . PRO D 1 247 ? -26.150 0.915 54.356 1.00 14.35 250 PRO D C 1
ATOM 9270 O O . PRO D 1 247 ? -26.772 1.483 55.261 1.00 14.21 250 PRO D O 1
ATOM 9274 N N . ALA D 1 248 ? -25.568 -0.275 54.516 1.00 13.46 251 ALA D N 1
ATOM 9275 C CA . ALA D 1 248 ? -25.644 -0.994 55.798 1.00 13.44 251 ALA D CA 1
ATOM 9276 C C . ALA D 1 248 ? -24.973 -0.173 56.890 1.00 14.67 251 ALA D C 1
ATOM 9277 O O . ALA D 1 248 ? -25.531 -0.024 57.987 1.00 13.44 251 ALA D O 1
ATOM 9279 N N . ALA D 1 249 ? -23.782 0.364 56.621 1.00 13.47 252 ALA D N 1
ATOM 9280 C CA . ALA D 1 249 ? -23.090 1.138 57.662 1.00 14.50 252 ALA D CA 1
ATOM 9281 C C . ALA D 1 249 ? -23.870 2.379 58.079 1.00 13.46 252 ALA D C 1
ATOM 9282 O O . ALA D 1 249 ? -23.835 2.785 59.251 1.00 14.96 252 ALA D O 1
ATOM 9284 N N . SER D 1 250 ? -24.570 2.975 57.121 1.00 12.66 253 SER D N 1
ATOM 9285 C CA . SER D 1 250 ? -25.362 4.171 57.376 1.00 13.46 253 SER D CA 1
ATOM 9286 C C . SER D 1 250 ? -26.557 3.829 58.261 1.00 13.65 253 SER D C 1
ATOM 9287 O O . SER D 1 250 ? -26.838 4.533 59.233 1.00 13.92 253 SER D O 1
ATOM 9290 N N . ALA D 1 251 ? -27.256 2.750 57.922 1.00 14.38 254 ALA D N 1
ATOM 9291 C CA . ALA D 1 251 ? -28.429 2.358 58.704 1.00 12.67 254 ALA D CA 1
ATOM 9292 C C . ALA D 1 251 ? -28.041 1.986 60.122 1.00 13.69 254 ALA D C 1
ATOM 9293 O O . ALA D 1 251 ? -28.732 2.341 61.086 1.00 13.66 254 ALA D O 1
ATOM 9295 N N . VAL D 1 252 ? -26.926 1.286 60.271 1.00 13.42 255 VAL D N 1
ATOM 9296 C CA . VAL D 1 252 ? -26.505 0.906 61.620 1.00 12.80 255 VAL D CA 1
ATOM 9297 C C . VAL D 1 252 ? -26.006 2.114 62.415 1.00 13.27 255 VAL D C 1
ATOM 9298 O O . VAL D 1 252 ? -26.201 2.181 63.636 1.00 15.08 255 VAL D O 1
ATOM 9302 N N . ALA D 1 253 ? -25.381 3.072 61.741 1.00 14.05 256 ALA D N 1
ATOM 9303 C CA . ALA D 1 253 ? -24.917 4.293 62.420 1.00 14.26 256 ALA D CA 1
ATOM 9304 C C . ALA D 1 253 ? -26.164 4.999 62.980 1.00 14.73 256 ALA D C 1
ATOM 9305 O O . ALA D 1 253 ? -26.161 5.505 64.105 1.00 15.39 256 ALA D O 1
ATOM 9307 N N . MET D 1 254 ? -27.245 5.009 62.201 1.00 15.19 257 MET D N 1
ATOM 9308 C CA . MET D 1 254 ? -28.486 5.621 62.658 1.00 13.70 257 MET D CA 1
ATOM 9309 C C . MET D 1 254 ? -29.054 4.855 63.831 1.00 13.98 257 MET D C 1
ATOM 9310 O O . MET D 1 254 ? -29.468 5.458 64.832 1.00 14.35 257 MET D O 1
ATOM 9315 N N . ALA D 1 255 ? -29.073 3.531 63.716 1.00 12.93 258 ALA D N 1
ATOM 9316 C CA . ALA D 1 255 ? -29.605 2.705 64.811 1.00 12.65 258 ALA D CA 1
ATOM 9317 C C . ALA D 1 255 ? -28.801 2.898 66.080 1.00 14.44 258 ALA D C 1
ATOM 9318 O O . ALA D 1 255 ? -29.362 2.910 67.177 1.00 13.52 258 ALA D O 1
ATOM 9320 N N . THR D 1 256 ? -27.485 3.048 65.932 1.00 13.30 259 THR D N 1
ATOM 9321 C CA . THR D 1 256 ? -26.610 3.210 67.092 1.00 13.09 259 THR D CA 1
ATOM 9322 C C . THR D 1 256 ? -26.829 4.559 67.781 1.00 13.32 259 THR D C 1
ATOM 9323 O O . THR D 1 256 ? -26.761 4.659 69.023 1.00 14.03 259 THR D O 1
ATOM 9327 N N . SER D 1 257 ? -27.131 5.587 66.992 1.00 13.12 260 SER D N 1
ATOM 9328 C CA . SER D 1 257 ? -27.359 6.911 67.559 1.00 12.70 260 SER D CA 1
ATOM 9329 C C . SER D 1 257 ? -28.638 6.862 68.394 1.00 12.72 260 SER D C 1
ATOM 9330 O O . SER D 1 257 ? -28.755 7.548 69.408 1.00 13.57 260 SER D O 1
ATOM 9333 N N . PHE D 1 258 ? -29.588 6.038 67.962 1.00 11.39 261 PHE D N 1
ATOM 9334 C CA . PHE D 1 258 ? -30.827 5.855 68.739 1.00 12.65 261 PHE D CA 1
ATOM 9335 C C . PHE D 1 258 ? -30.550 5.010 70.000 1.00 13.94 261 PHE D C 1
ATOM 9336 O O . PHE D 1 258 ? -30.840 5.425 71.132 1.00 14.25 261 PHE D O 1
ATOM 9344 N N . LEU D 1 259 ? -29.997 3.817 69.807 1.00 14.29 262 LEU D N 1
ATOM 9345 C CA . LEU D 1 259 ? -29.769 2.903 70.935 1.00 14.29 262 LEU D CA 1
ATOM 9346 C C . LEU D 1 259 ? -28.885 3.424 72.056 1.00 14.07 262 LEU D C 1
ATOM 9347 O O . LEU D 1 259 ? -29.082 3.076 73.233 1.00 14.42 262 LEU D O 1
ATOM 9352 N N . ASN D 1 260 ? -27.887 4.223 71.706 1.00 14.94 263 ASN D N 1
ATOM 9353 C CA . ASN D 1 260 ? -27.005 4.774 72.717 1.00 15.77 263 ASN D CA 1
ATOM 9354 C C . ASN D 1 260 ? -27.290 6.248 72.991 1.00 14.11 263 ASN D C 1
ATOM 9355 O O . ASN D 1 260 ? -26.498 6.916 73.654 1.00 15.80 263 ASN D O 1
ATOM 9360 N N . ASP D 1 261 ? -28.418 6.755 72.483 1.00 14.38 264 ASP D N 1
ATOM 9361 C CA . ASP D 1 261 ? -28.809 8.156 72.680 1.00 14.38 264 ASP D CA 1
ATOM 9362 C C . ASP D 1 261 ? -27.609 9.088 72.426 1.00 14.16 264 ASP D C 1
ATOM 9363 O O . ASP D 1 261 ? -27.232 9.897 73.280 1.00 15.76 264 ASP D O 1
ATOM 9368 N N . GLU D 1 262 ? -27.012 8.972 71.237 1.00 13.57 265 GLU D N 1
ATOM 9369 C CA . GLU D 1 262 ? -25.836 9.773 70.904 1.00 13.51 265 GLU D CA 1
ATOM 9370 C C . GLU D 1 262 ? -26.133 11.195 70.465 1.00 13.39 265 GLU D C 1
ATOM 9371 O O . GLU D 1 262 ? -25.299 12.078 70.625 1.00 13.86 265 GLU D O 1
ATOM 9377 N N . LYS D 1 263 ? -27.318 11.397 69.898 1.00 13.86 266 LYS D N 1
ATOM 9378 C CA . LYS D 1 263 ? -27.741 12.688 69.408 1.00 13.95 266 LYS D CA 1
ATOM 9379 C C . LYS D 1 263 ? -26.882 13.184 68.252 1.00 13.37 266 LYS D C 1
ATOM 9380 O O . LYS D 1 263 ? -26.547 14.375 68.157 1.00 15.06 266 LYS D O 1
ATOM 9386 N N . ARG D 1 264 ? -26.519 12.260 67.372 1.00 13.52 267 ARG D N 1
ATOM 9387 C CA . ARG D 1 264 ? -25.776 12.650 66.187 1.00 14.40 267 ARG D CA 1
ATOM 9388 C C . ARG D 1 264 ? -26.700 13.393 65.235 1.00 15.67 267 ARG D C 1
ATOM 9389 O O . ARG D 1 264 ? -27.924 13.195 65.247 1.00 15.34 267 ARG D O 1
ATOM 9397 N N . VAL D 1 265 ? -26.105 14.250 64.413 1.00 14.98 268 VAL D N 1
ATOM 9398 C CA . VAL D 1 265 ? -26.858 15.022 63.429 1.00 15.88 268 VAL D CA 1
ATOM 9399 C C . VAL D 1 265 ? -26.672 14.249 62.134 1.00 16.87 268 VAL D C 1
ATOM 9400 O O . VAL D 1 265 ? -25.601 14.268 61.532 1.00 16.98 268 VAL D O 1
ATOM 9404 N N . ILE D 1 266 ? -27.722 13.548 61.723 1.00 15.55 269 ILE D N 1
ATOM 9405 C CA . ILE D 1 266 ? -27.659 12.711 60.535 1.00 16.75 269 ILE D CA 1
ATOM 9406 C C . ILE D 1 266 ? -28.820 13.024 59.608 1.00 17.08 269 ILE D C 1
ATOM 9407 O O . ILE D 1 266 ? -29.977 12.948 60.020 1.00 17.21 269 ILE D O 1
ATOM 9412 N N . PRO D 1 267 ? -28.537 13.377 58.345 1.00 17.10 270 PRO D N 1
ATOM 9413 C CA . PRO D 1 267 ? -29.655 13.669 57.437 1.00 18.20 270 PRO D CA 1
ATOM 9414 C C . PRO D 1 267 ? -30.361 12.332 57.161 1.00 15.97 270 PRO D C 1
ATOM 9415 O O . PRO D 1 267 ? -29.703 11.309 56.920 1.00 17.47 270 PRO D O 1
ATOM 9419 N N . CYS D 1 268 ? -31.689 12.333 57.204 1.00 15.23 271 CYS D N 1
ATOM 9420 C CA . CYS D 1 268 ? -32.449 11.119 56.942 1.00 15.27 271 CYS D CA 1
ATOM 9421 C C . CYS D 1 268 ? -33.886 11.492 56.585 1.00 14.31 271 CYS D C 1
ATOM 9422 O O . CYS D 1 268 ? -34.267 12.643 56.707 1.00 14.47 271 CYS D O 1
ATOM 9425 N N . SER D 1 269 ? -34.657 10.522 56.112 1.00 15.27 272 SER D N 1
ATOM 9426 C CA . SER D 1 269 ? -36.035 10.800 55.720 1.00 15.76 272 SER D CA 1
ATOM 9427 C C . SER D 1 269 ? -36.890 10.857 56.983 1.00 15.75 272 SER D C 1
ATOM 9428 O O . SER D 1 269 ? -37.067 9.852 57.667 1.00 17.12 272 SER D O 1
ATOM 9431 N N . VAL D 1 270 ? -37.431 12.038 57.267 1.00 15.77 273 VAL D N 1
ATOM 9432 C CA . VAL D 1 270 ? -38.192 12.240 58.495 1.00 16.18 273 VAL D CA 1
ATOM 9433 C C . VAL D 1 270 ? -39.573 12.822 58.253 1.00 17.93 273 VAL D C 1
ATOM 9434 O O . VAL D 1 270 ? -39.821 13.455 57.222 1.00 17.10 273 VAL D O 1
ATOM 9438 N N . TYR D 1 271 ? -40.459 12.614 59.219 1.00 18.60 274 TYR D N 1
ATOM 9439 C CA . TYR D 1 271 ? -41.829 13.113 59.139 1.00 19.48 274 TYR D CA 1
ATOM 9440 C C . TYR D 1 271 ? -41.823 14.640 59.190 1.00 20.19 274 TYR D C 1
ATOM 9441 O O . TYR D 1 271 ? -41.224 15.250 60.097 1.00 19.83 274 TYR D O 1
ATOM 9450 N N . CYS D 1 272 ? -42.505 15.265 58.225 1.00 21.32 275 CYS D N 1
ATOM 9451 C CA . CYS D 1 272 ? -42.568 16.720 58.152 1.00 23.50 275 CYS D CA 1
ATOM 9452 C C . CYS D 1 272 ? -43.795 17.280 58.822 1.00 24.34 275 CYS D C 1
ATOM 9453 O O . CYS D 1 272 ? -44.902 16.829 58.543 1.00 25.15 275 CYS D O 1
ATOM 9456 N N . ASN D 1 273 ? -43.570 18.274 59.677 1.00 26.26 276 ASN D N 1
ATOM 9457 C CA . ASN D 1 273 ? -44.607 18.970 60.426 1.00 29.31 276 ASN D CA 1
ATOM 9458 C C . ASN D 1 273 ? -44.640 20.433 59.999 1.00 29.79 276 ASN D C 1
ATOM 9459 O O . ASN D 1 273 ? -44.828 21.313 60.833 1.00 30.31 276 ASN D O 1
ATOM 9464 N N . GLY D 1 274 ? -44.434 20.695 58.711 1.00 29.40 277 GLY D N 1
ATOM 9465 C CA . GLY D 1 274 ? -44.454 22.071 58.242 1.00 30.18 277 GLY D CA 1
ATOM 9466 C C . GLY D 1 274 ? -43.139 22.617 57.706 1.00 31.35 277 GLY D C 1
ATOM 9467 O O . GLY D 1 274 ? -43.093 23.758 57.256 1.00 31.45 277 GLY D O 1
ATOM 9468 N N . GLU D 1 275 ? -42.060 21.840 57.745 1.00 31.28 278 GLU D N 1
ATOM 9469 C CA . GLU D 1 275 ? -40.802 22.349 57.205 1.00 31.57 278 GLU D CA 1
ATOM 9470 C C . GLU D 1 275 ? -40.999 22.568 55.712 1.00 32.81 278 GLU D C 1
ATOM 9471 O O . GLU D 1 275 ? -41.509 21.691 55.017 1.00 31.90 278 GLU D O 1
ATOM 9477 N N . TYR D 1 276 ? -40.603 23.743 55.227 1.00 33.14 279 TYR D N 1
ATOM 9478 C CA . TYR D 1 276 ? -40.750 24.096 53.815 1.00 32.23 279 TYR D CA 1
ATOM 9479 C C . TYR D 1 276 ? -42.195 23.991 53.354 1.00 33.10 279 TYR D C 1
ATOM 9480 O O . TYR D 1 276 ? -42.472 23.819 52.156 1.00 33.06 279 TYR D O 1
ATOM 9489 N N . GLY D 1 277 ? -43.113 24.100 54.308 1.00 32.31 280 GLY D N 1
ATOM 9490 C CA . GLY D 1 277 ? -44.524 24.006 53.991 1.00 32.29 280 GLY D CA 1
ATOM 9491 C C . GLY D 1 277 ? -44.920 22.577 53.693 1.00 32.28 280 GLY D C 1
ATOM 9492 O O . GLY D 1 277 ? -45.990 22.320 53.140 1.00 33.09 280 GLY D O 1
ATOM 9493 N N . LEU D 1 278 ? -44.057 21.637 54.069 1.00 30.30 281 LEU D N 1
ATOM 9494 C CA . LEU D 1 278 ? -44.323 20.227 53.830 1.00 29.03 281 LEU D CA 1
ATOM 9495 C C . LEU D 1 278 ? -45.050 19.613 55.017 1.00 28.02 281 LEU D C 1
ATOM 9496 O O . LEU D 1 278 ? -44.631 19.788 56.154 1.00 26.19 281 LEU D O 1
ATOM 9501 N N . LYS D 1 279 ? -46.134 18.897 54.735 1.00 27.54 282 LYS D N 1
ATOM 9502 C CA . LYS D 1 279 ? -46.918 18.246 55.773 1.00 29.51 282 LYS D CA 1
ATOM 9503 C C . LYS D 1 279 ? -47.360 16.855 55.346 1.00 28.77 282 LYS D C 1
ATOM 9504 O O . LYS D 1 279 ? -47.550 16.585 54.156 1.00 29.42 282 LYS D O 1
ATOM 9510 N N . ASP D 1 280 ? -47.524 15.977 56.330 1.00 29.72 283 ASP D N 1
ATOM 9511 C CA . ASP D 1 280 ? -47.965 14.606 56.098 1.00 29.71 283 ASP D CA 1
ATOM 9512 C C . ASP D 1 280 ? -47.129 13.845 55.068 1.00 28.46 283 ASP D C 1
ATOM 9513 O O . ASP D 1 280 ? -47.668 13.161 54.197 1.00 28.90 283 ASP D O 1
ATOM 9518 N N . MET D 1 281 ? -45.811 13.967 55.155 1.00 25.54 285 MET D N 1
ATOM 9519 C CA . MET D 1 281 ? -44.952 13.253 54.230 1.00 23.76 285 MET D CA 1
ATOM 9520 C C . MET D 1 281 ? -43.565 13.179 54.828 1.00 21.97 285 MET D C 1
ATOM 9521 O O . MET D 1 281 ? -43.252 13.884 55.783 1.00 22.82 285 MET D O 1
ATOM 9526 N N . PHE D 1 282 ? -42.743 12.327 54.236 1.00 19.54 286 PHE D N 1
ATOM 9527 C CA . PHE D 1 282 ? -41.368 12.170 54.668 1.00 18.10 286 PHE D CA 1
ATOM 9528 C C . PHE D 1 282 ? -40.470 12.634 53.534 1.00 18.16 286 PHE D C 1
ATOM 9529 O O . PHE D 1 282 ? -40.781 12.421 52.366 1.00 19.36 286 PHE D O 1
ATOM 9537 N N . ILE D 1 283 ? -39.366 13.276 53.883 1.00 17.09 287 ILE D N 1
ATOM 9538 C CA . ILE D 1 283 ? -38.370 13.672 52.893 1.00 17.48 287 ILE D CA 1
ATOM 9539 C C . ILE D 1 283 ? -37.041 13.784 53.648 1.00 17.27 287 ILE D C 1
ATOM 9540 O O . ILE D 1 283 ? -37.033 13.946 54.867 1.00 16.97 287 ILE D O 1
ATOM 9545 N N . GLY D 1 284 ? -35.932 13.682 52.922 1.00 17.33 288 GLY D N 1
ATOM 9546 C CA . GLY D 1 284 ? -34.620 13.745 53.555 1.00 17.26 288 GLY D CA 1
ATOM 9547 C C . GLY D 1 284 ? -34.241 15.125 54.044 1.00 18.01 288 GLY D C 1
ATOM 9548 O O . GLY D 1 284 ? -34.199 16.075 53.259 1.00 18.01 288 GLY D O 1
ATOM 9549 N N . LEU D 1 285 ? -33.975 15.237 55.348 1.00 15.80 289 LEU D N 1
ATOM 9550 C CA . LEU D 1 285 ? -33.593 16.503 55.972 1.00 16.77 289 LEU D CA 1
ATOM 9551 C C . LEU D 1 285 ? -32.613 16.235 57.110 1.00 16.15 289 LEU D C 1
ATOM 9552 O O . LEU D 1 285 ? -32.550 15.130 57.630 1.00 15.81 289 LEU D O 1
ATOM 9557 N N . PRO D 1 286 ? -31.833 17.246 57.498 1.00 16.80 290 PRO D N 1
ATOM 9558 C CA . PRO D 1 286 ? -30.878 17.059 58.599 1.00 17.14 290 PRO D CA 1
ATOM 9559 C C . PRO D 1 286 ? -31.698 16.857 59.871 1.00 17.20 290 PRO D C 1
ATOM 9560 O O . PRO D 1 286 ? -32.632 17.612 60.135 1.00 16.70 290 PRO D O 1
ATOM 9564 N N . ALA D 1 287 ? -31.348 15.851 60.654 1.00 15.68 291 ALA D N 1
ATOM 9565 C CA . ALA D 1 287 ? -32.083 15.588 61.888 1.00 16.65 291 ALA D CA 1
ATOM 9566 C C . ALA D 1 287 ? -31.142 15.150 62.988 1.00 16.41 291 ALA D C 1
ATOM 9567 O O . ALA D 1 287 ? -30.009 14.775 62.737 1.00 17.66 291 ALA D O 1
ATOM 9569 N N . VAL D 1 288 ? -31.622 15.214 64.220 1.00 14.35 292 VAL D N 1
ATOM 9570 C CA . VAL D 1 288 ? -30.853 14.756 65.363 1.00 14.03 292 VAL D CA 1
ATOM 9571 C C . VAL D 1 288 ? -31.495 13.440 65.803 1.00 14.01 292 VAL D C 1
ATOM 9572 O O . VAL D 1 288 ? -32.709 13.381 66.054 1.00 15.77 292 VAL D O 1
ATOM 9576 N N . ILE D 1 289 ? -30.702 12.377 65.871 1.00 12.56 293 ILE D N 1
ATOM 9577 C CA . ILE D 1 289 ? -31.211 11.070 66.272 1.00 13.27 293 ILE D CA 1
ATOM 9578 C C . ILE D 1 289 ? -30.687 10.740 67.657 1.00 13.81 293 ILE D C 1
ATOM 9579 O O . ILE D 1 289 ? -29.480 10.661 67.871 1.00 13.30 293 ILE D O 1
ATOM 9584 N N . GLY D 1 290 ? -31.603 10.553 68.601 1.00 13.39 294 GLY D N 1
ATOM 9585 C CA . GLY D 1 290 ? -31.188 10.206 69.953 1.00 14.73 294 GLY D CA 1
ATOM 9586 C C . GLY D 1 290 ? -32.086 9.129 70.539 1.00 14.71 294 GLY D C 1
ATOM 9587 O O . GLY D 1 290 ? -32.844 8.476 69.807 1.00 14.09 294 GLY D O 1
ATOM 9588 N N . GLY D 1 291 ? -32.027 8.972 71.863 1.00 14.35 295 GLY D N 1
ATOM 9589 C CA . GLY D 1 291 ? -32.822 7.958 72.538 1.00 16.01 295 GLY D CA 1
ATOM 9590 C C . GLY D 1 291 ? -34.323 8.176 72.469 1.00 17.08 295 GLY D C 1
ATOM 9591 O O . GLY D 1 291 ? -35.087 7.272 72.827 1.00 15.86 295 GLY D O 1
ATOM 9592 N N . ALA D 1 292 ? -34.748 9.367 72.034 1.00 16.43 296 ALA D N 1
ATOM 9593 C CA . ALA D 1 292 ? -36.173 9.654 71.862 1.00 17.10 296 ALA D CA 1
ATOM 9594 C C . ALA D 1 292 ? -36.482 9.666 70.365 1.00 18.51 296 ALA D C 1
ATOM 9595 O O . ALA D 1 292 ? -37.472 10.267 69.920 1.00 19.30 296 ALA D O 1
ATOM 9597 N N . GLY D 1 293 ? -35.629 9.001 69.584 1.00 16.17 297 GLY D N 1
ATOM 9598 C CA . GLY D 1 293 ? -35.846 8.927 68.150 1.00 16.31 297 GLY D CA 1
ATOM 9599 C C . GLY D 1 293 ? -35.415 10.199 67.449 1.00 16.27 297 GLY D C 1
ATOM 9600 O O . GLY D 1 293 ? -34.340 10.734 67.744 1.00 16.36 297 GLY D O 1
ATOM 9601 N N . ILE D 1 294 ? -36.231 10.683 66.519 1.00 15.32 298 ILE D N 1
ATOM 9602 C CA . ILE D 1 294 ? -35.910 11.932 65.805 1.00 17.01 298 ILE D CA 1
ATOM 9603 C C . ILE D 1 294 ? -36.220 13.044 66.805 1.00 17.46 298 ILE D C 1
ATOM 9604 O O . ILE D 1 294 ? -37.390 13.321 67.117 1.00 19.60 298 ILE D O 1
ATOM 9609 N N . GLU D 1 295 ? -35.168 13.686 67.306 1.00 16.65 299 GLU D N 1
ATOM 9610 C CA . GLU D 1 295 ? -35.330 14.715 68.330 1.00 17.80 299 GLU D CA 1
ATOM 9611 C C . GLU D 1 295 ? -35.369 16.142 67.826 1.00 18.55 299 GLU D C 1
ATOM 9612 O O . GLU D 1 295 ? -35.758 17.056 68.554 1.00 19.43 299 GLU D O 1
ATOM 9618 N N . ARG D 1 296 ? -34.952 16.339 66.587 1.00 17.69 301 ARG D N 1
ATOM 9619 C CA . ARG D 1 296 ? -34.975 17.675 65.997 1.00 19.13 301 ARG D CA 1
ATOM 9620 C C . ARG D 1 296 ? -34.849 17.531 64.490 1.00 19.03 301 ARG D C 1
ATOM 9621 O O . ARG D 1 296 ? -34.148 16.644 64.008 1.00 17.65 301 ARG D O 1
ATOM 9629 N N . VAL D 1 297 ? -35.563 18.379 63.756 1.00 17.61 302 VAL D N 1
ATOM 9630 C CA . VAL D 1 297 ? -35.457 18.386 62.299 1.00 17.42 302 VAL D CA 1
ATOM 9631 C C . VAL D 1 297 ? -34.947 19.776 62.008 1.00 19.35 302 VAL D C 1
ATOM 9632 O O . VAL D 1 297 ? -35.520 20.759 62.452 1.00 19.39 302 VAL D O 1
ATOM 9636 N N . ILE D 1 298 ? -33.847 19.856 61.272 1.00 20.83 303 ILE D N 1
ATOM 9637 C CA . ILE D 1 298 ? -33.226 21.126 60.976 1.00 22.98 303 ILE D CA 1
ATOM 9638 C C . ILE D 1 298 ? -33.683 21.693 59.643 1.00 24.14 303 ILE D C 1
ATOM 9639 O O . ILE D 1 298 ? -33.653 21.008 58.618 1.00 23.28 303 ILE D O 1
ATOM 9644 N N . GLU D 1 299 ? -34.150 22.943 59.666 1.00 26.00 304 GLU D N 1
ATOM 9645 C CA . GLU D 1 299 ? -34.578 23.597 58.443 1.00 28.42 304 GLU D CA 1
ATOM 9646 C C . GLU D 1 299 ? -33.433 24.559 58.089 1.00 27.54 304 GLU D C 1
ATOM 9647 O O . GLU D 1 299 ? -33.049 25.436 58.877 1.00 31.49 304 GLU D O 1
ATOM 9653 N N . LEU D 1 300 ? -32.841 24.339 56.928 1.00 22.65 305 LEU D N 1
ATOM 9654 C CA . LEU D 1 300 ? -31.745 25.171 56.478 1.00 20.65 305 LEU D CA 1
ATOM 9655 C C . LEU D 1 300 ? -32.298 26.237 55.555 1.00 20.88 305 LEU D C 1
ATOM 9656 O O . LEU D 1 300 ? -33.285 25.998 54.866 1.00 22.20 305 LEU D O 1
ATOM 9661 N N . GLU D 1 301 ? -31.651 27.398 55.549 1.00 20.87 306 GLU D N 1
ATOM 9662 C CA . GLU D 1 301 ? -32.038 28.467 54.645 1.00 21.35 306 GLU D CA 1
ATOM 9663 C C . GLU D 1 301 ? -31.479 28.024 53.299 1.00 20.42 306 GLU D C 1
ATOM 9664 O O . GLU D 1 301 ? -30.313 27.649 53.200 1.00 22.18 306 GLU D O 1
ATOM 9670 N N . LEU D 1 302 ? -32.314 28.042 52.272 1.00 21.28 307 LEU D N 1
ATOM 9671 C CA . LEU D 1 302 ? -31.903 27.633 50.936 1.00 20.91 307 LEU D CA 1
ATOM 9672 C C . LEU D 1 302 ? -31.827 28.860 50.020 1.00 23.30 307 LEU D C 1
ATOM 9673 O O . LEU D 1 302 ? -32.629 29.798 50.158 1.00 23.17 307 LEU D O 1
ATOM 9678 N N . ASN D 1 303 ? -30.848 28.877 49.117 1.00 22.95 308 ASN D N 1
ATOM 9679 C CA . ASN D 1 303 ? -30.749 29.991 48.173 1.00 23.64 308 ASN D CA 1
ATOM 9680 C C . ASN D 1 303 ? -31.645 29.644 46.989 1.00 23.65 308 ASN D C 1
ATOM 9681 O O . ASN D 1 303 ? -32.306 28.606 46.994 1.00 22.26 308 ASN D O 1
ATOM 9686 N N . GLU D 1 304 ? -31.686 30.501 45.970 1.00 24.80 309 GLU D N 1
ATOM 9687 C CA . GLU D 1 304 ? -32.564 30.243 44.836 1.00 24.75 309 GLU D CA 1
ATOM 9688 C C . GLU D 1 304 ? -32.365 28.908 44.140 1.00 22.91 309 GLU D C 1
ATOM 9689 O O . GLU D 1 304 ? -33.316 28.196 43.878 1.00 21.65 309 GLU D O 1
ATOM 9695 N N . GLU D 1 305 ? -31.124 28.579 43.811 1.00 23.99 310 GLU D N 1
ATOM 9696 C CA . GLU D 1 305 ? -30.837 27.327 43.137 1.00 24.30 310 GLU D CA 1
ATOM 9697 C C . GLU D 1 305 ? -31.246 26.144 44.007 1.00 22.88 310 GLU D C 1
ATOM 9698 O O . GLU D 1 305 ? -31.878 25.209 43.525 1.00 22.76 310 GLU D O 1
ATOM 9704 N N . GLU D 1 306 ? -30.876 26.187 45.284 1.00 20.98 311 GLU D N 1
ATOM 9705 C CA . GLU D 1 306 ? -31.210 25.088 46.189 1.00 21.21 311 GLU D CA 1
ATOM 9706 C C . GLU D 1 306 ? -32.721 24.908 46.285 1.00 21.02 311 GLU D C 1
ATOM 9707 O O . GLU D 1 306 ? -33.210 23.784 46.288 1.00 21.71 311 GLU D O 1
ATOM 9713 N N . LYS D 1 307 ? -33.465 26.013 46.335 1.00 22.41 312 LYS D N 1
ATOM 9714 C CA . LYS D 1 307 ? -34.928 25.919 46.416 1.00 23.73 312 LYS D CA 1
ATOM 9715 C C . LYS D 1 307 ? -35.500 25.243 45.179 1.00 24.64 312 LYS D C 1
ATOM 9716 O O . LYS D 1 307 ? -36.385 24.399 45.275 1.00 24.92 312 LYS D O 1
ATOM 9722 N N . LYS D 1 308 ? -34.981 25.621 44.018 1.00 25.19 313 LYS D N 1
ATOM 9723 C CA . LYS D 1 308 ? -35.431 25.062 42.760 1.00 26.13 313 LYS D CA 1
ATOM 9724 C C . LYS D 1 308 ? -35.193 23.556 42.738 1.00 25.04 313 LYS D C 1
ATOM 9725 O O . LYS D 1 308 ? -36.076 22.770 42.384 1.00 24.31 313 LYS D O 1
ATOM 9731 N N . GLN D 1 309 ? -33.989 23.151 43.132 1.00 23.90 314 GLN D N 1
ATOM 9732 C CA . GLN D 1 309 ? -33.658 21.744 43.153 1.00 24.40 314 GLN D CA 1
ATOM 9733 C C . GLN D 1 309 ? -34.499 21.021 44.19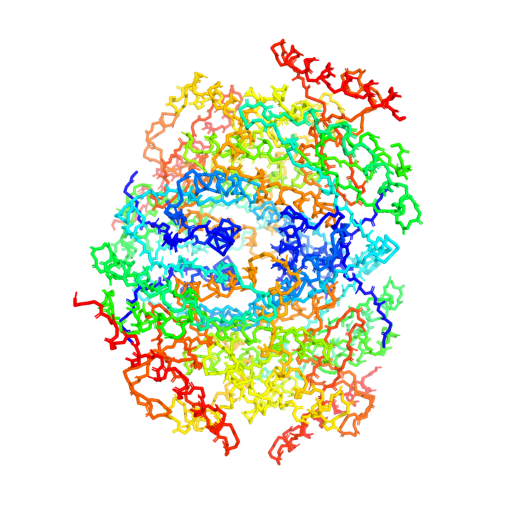7 1.00 22.68 314 GLN D C 1
ATOM 9734 O O . GLN D 1 309 ? -34.987 19.924 43.945 1.00 22.88 314 GLN D O 1
ATOM 9740 N N . PHE D 1 310 ? -34.688 21.637 45.359 1.00 21.80 315 PHE D N 1
ATOM 9741 C CA . PHE D 1 310 ? -35.479 20.995 46.407 1.00 22.64 315 PHE D CA 1
ATOM 9742 C C . PHE D 1 310 ? -36.940 20.838 45.991 1.00 23.81 315 PHE D C 1
ATOM 9743 O O . PHE D 1 310 ? -37.566 19.827 46.304 1.00 23.05 315 PHE D O 1
ATOM 9751 N N . GLN D 1 311 ? -37.490 21.821 45.275 1.00 24.34 316 GLN D N 1
ATOM 9752 C CA . GLN D 1 311 ? -38.881 21.697 44.854 1.00 25.53 316 GLN D CA 1
ATOM 9753 C C . GLN D 1 311 ? -39.029 20.507 43.906 1.00 24.99 316 GLN D C 1
ATOM 9754 O O . GLN D 1 311 ? -40.043 19.800 43.940 1.00 25.37 316 GLN D O 1
ATOM 9760 N N . LYS D 1 312 ? -38.019 20.262 43.073 1.00 24.66 317 LYS D N 1
ATOM 9761 C CA . LYS D 1 312 ? -38.076 19.117 42.167 1.00 26.67 317 LYS D CA 1
ATOM 9762 C C . LYS D 1 312 ? -38.061 17.830 42.978 1.00 26.50 317 LYS D C 1
ATOM 9763 O O . LYS D 1 312 ? -38.681 16.834 42.601 1.00 26.99 317 LYS D O 1
ATOM 9769 N N . SER D 1 313 ? -37.319 17.845 44.084 1.00 25.49 318 SER D N 1
ATOM 9770 C CA . SER D 1 313 ? -37.247 16.680 44.958 1.00 25.31 318 SER D CA 1
ATOM 9771 C C . SER D 1 313 ? -38.628 16.462 45.569 1.00 24.71 318 SER D C 1
ATOM 9772 O O . SER D 1 313 ? -39.143 15.340 45.605 1.00 24.27 318 SER D O 1
ATOM 9775 N N . VAL D 1 314 ? -39.224 17.546 46.050 1.00 24.48 319 VAL D N 1
ATOM 9776 C CA . VAL D 1 314 ? -40.553 17.483 46.649 1.00 25.92 319 VAL D CA 1
ATOM 9777 C C . VAL D 1 314 ? -41.575 16.961 45.629 1.00 27.09 319 VAL D C 1
ATOM 9778 O O . VAL D 1 314 ? -42.378 16.074 45.937 1.00 26.25 319 VAL D O 1
ATOM 9782 N N . ASP D 1 315 ? -41.538 17.501 44.414 1.00 27.95 320 ASP D N 1
ATOM 9783 C CA . ASP D 1 315 ? -42.473 17.059 43.373 1.00 29.57 320 ASP D CA 1
ATOM 9784 C C . ASP D 1 315 ? -42.326 15.560 43.112 1.00 28.85 320 ASP D C 1
ATOM 9785 O O . ASP D 1 315 ? -43.314 14.848 42.930 1.00 30.38 320 ASP D O 1
ATOM 9790 N N . ASP D 1 316 ? -41.083 15.093 43.081 1.00 28.84 321 ASP D N 1
ATOM 9791 C CA . ASP D 1 316 ? -40.771 13.686 42.852 1.00 29.29 321 ASP D CA 1
ATOM 9792 C C . ASP D 1 316 ? -41.483 12.793 43.881 1.00 29.57 321 ASP D C 1
ATOM 9793 O O . ASP D 1 316 ? -42.209 11.868 43.513 1.00 27.97 321 ASP D O 1
ATOM 9798 N N . VAL D 1 317 ? -41.290 13.081 45.170 1.00 28.40 322 VAL D N 1
ATOM 9799 C CA . VAL D 1 317 ? -41.903 12.259 46.210 1.00 29.39 322 VAL D CA 1
ATOM 9800 C C . VAL D 1 317 ? -43.422 12.425 46.309 1.00 29.29 322 VAL D C 1
ATOM 9801 O O . VAL D 1 317 ? -44.145 11.461 46.578 1.00 28.46 322 VAL D O 1
ATOM 9805 N N . MET D 1 318 ? -43.914 13.639 46.094 1.00 29.52 323 MET D N 1
ATOM 9806 C CA . MET D 1 318 ? -45.354 13.854 46.148 1.00 30.85 323 MET D CA 1
ATOM 9807 C C . MET D 1 318 ? -46.045 13.026 45.063 1.00 30.20 323 MET D C 1
ATOM 9808 O O . MET D 1 318 ? -47.129 12.480 45.288 1.00 30.84 323 MET D O 1
ATOM 9813 N N . ALA D 1 319 ? -45.408 12.907 43.902 1.00 29.83 324 ALA D N 1
ATOM 9814 C CA . ALA D 1 319 ? -45.980 12.122 42.800 1.00 29.43 324 ALA D CA 1
ATOM 9815 C C . ALA D 1 319 ? -45.991 10.641 43.164 1.00 30.34 324 ALA D C 1
ATOM 9816 O O . ALA D 1 319 ? -46.924 9.910 42.822 1.00 30.64 324 ALA D O 1
ATOM 9818 N N . LEU D 1 320 A -44.943 10.198 43.851 1.00 28.82 325 LEU D N 1
ATOM 9819 C CA . LEU D 1 320 A -44.861 8.806 44.253 1.00 29.85 325 LEU D CA 1
ATOM 9820 C C . LEU D 1 320 A -45.925 8.504 45.301 1.00 28.16 325 LEU D C 1
ATOM 9821 O O . LEU D 1 320 A -46.574 7.471 45.233 1.00 28.26 325 LEU D O 1
ATOM 9826 N N . ASN D 1 321 B -46.101 9.395 46.276 1.00 28.04 325 ASN D N 1
ATOM 9827 C CA . ASN D 1 321 B -47.103 9.153 47.306 1.00 28.04 325 ASN D CA 1
ATOM 9828 C C . ASN D 1 321 B -48.510 9.177 46.712 1.00 30.08 325 ASN D C 1
ATOM 9829 O O . ASN D 1 321 B -49.415 8.520 47.219 1.00 29.15 325 ASN D O 1
ATOM 9834 N N . LYS D 1 322 ? -48.683 9.952 45.648 1.00 31.70 326 LYS D N 1
ATOM 9835 C CA . LYS D 1 322 ? -49.981 10.044 44.984 1.00 33.86 326 LYS D CA 1
ATOM 9836 C C . LYS D 1 322 ? -50.208 8.709 44.287 1.00 34.20 326 LYS D C 1
ATOM 9837 O O . LYS D 1 322 ? -51.312 8.157 44.306 1.00 34.70 326 LYS D O 1
ATOM 9843 N N . ALA D 1 323 ? -49.148 8.184 43.685 1.00 34.48 327 ALA D N 1
ATOM 9844 C CA . ALA D 1 323 ? -49.220 6.903 42.993 1.00 35.84 327 ALA D CA 1
ATOM 9845 C C . ALA D 1 323 ? -49.589 5.777 43.959 1.00 37.24 327 ALA D C 1
ATOM 9846 O O . ALA D 1 323 ? -50.394 4.908 43.627 1.00 35.90 327 ALA D O 1
ATOM 9848 N N . VAL D 1 324 ? -49.006 5.792 45.158 1.00 37.44 328 VAL D N 1
ATOM 9849 C CA . VAL D 1 324 ? -49.294 4.753 46.143 1.00 39.30 328 VAL D CA 1
ATOM 9850 C C . VAL D 1 324 ? -50.737 4.813 46.604 1.00 40.11 328 VAL D C 1
ATOM 9851 O O . VAL D 1 324 ? -51.405 3.785 46.705 1.00 40.12 328 VAL D O 1
ATOM 9855 N N . ALA D 1 325 ? -51.214 6.019 46.887 1.00 41.47 329 ALA D N 1
ATOM 9856 C CA . ALA D 1 325 ? -52.582 6.199 47.338 1.00 43.71 329 ALA D CA 1
ATOM 9857 C C . ALA D 1 325 ? -53.536 5.660 46.278 1.00 44.83 329 ALA D C 1
ATOM 9858 O O . ALA D 1 325 ? -54.618 5.180 46.599 1.00 45.83 329 ALA D O 1
ATOM 9860 N N . ALA D 1 326 ? -53.124 5.733 45.016 1.00 46.73 330 ALA D N 1
ATOM 9861 C CA . ALA D 1 326 ? -53.951 5.241 43.916 1.00 48.16 330 ALA D CA 1
ATOM 9862 C C . ALA D 1 326 ? -53.923 3.716 43.845 1.00 49.73 330 ALA D C 1
ATOM 9863 O O . ALA D 1 326 ? -54.937 3.086 43.545 1.00 50.04 330 ALA D O 1
ATOM 9865 N N . LEU D 1 327 ? -52.759 3.130 44.120 1.00 50.84 331 LEU D N 1
ATOM 9866 C CA . LEU D 1 327 ? -52.587 1.679 44.091 1.00 52.36 331 LEU D CA 1
ATOM 9867 C C . LEU D 1 327 ? -53.330 0.978 45.219 1.00 53.38 331 LEU D C 1
ATOM 9868 O O . LEU D 1 327 ? -54.254 0.203 44.980 1.00 54.35 331 LEU D O 1
ATOM 9873 N N . GLN D 1 328 ? -52.913 1.250 46.450 1.00 54.45 332 GLN D N 1
ATOM 9874 C CA . GLN D 1 328 ? -53.521 0.638 47.627 1.00 55.25 332 GLN D CA 1
ATOM 9875 C C . GLN D 1 328 ? -54.131 1.674 48.566 1.00 54.91 332 GLN D C 1
ATOM 9876 O O . GLN D 1 328 ? -53.437 2.551 49.073 1.00 55.08 332 GLN D O 1
#

Solvent-accessible surface area: 43864 Å² total

CATH classification: 3.40.50.720 (+1 more: 3.90.110.10)

B-factor: mean 22.48, std 9.16, range [10.73, 62.38]

InterPro domains:
  IPR001236 Lactate/malate dehydrogenase, N-terminal [PF00056] (11-155)
  IPR001557 L-lactate/malate dehydrogenase [PIRSF000102] (8-319)
  IPR001557 L-lactate/malate dehydrogenase [PR00086] (11-35)
  IPR001557 L-lactate/malate dehydrogenase [PR00086] (35-59)
  IPR001557 L-lactate/malate dehydrogenase [PR00086] (129-149)
  IPR001557 L-lactate/malate dehydrogenase [PR00086] (153-171)
  IPR001557 L-lactate/malate dehydrogenase [PR00086] (183-196)
  IPR011275 Malate dehydrogenase, type 3 [cd01339] (12-322)
  IPR015955 Lactate dehydrogenase/glycoside hydrolase, family 4, C-terminal [G3DSA:3.90.110.10] (156-329)
  IPR015955 Lactate dehydrogenase/glycoside hydrolase, family 4, C-terminal [SSF56327] (156-323)
  IPR022383 Lactate/malate dehydrogenase, C-terminal [PF02866] (160-316)
  IPR036291 NAD(P)-binding domain superfamily [SSF51735] (6-157)